Protein AF-A0ABD1ZMJ3-F1 (afdb_monomer)

Radius of gyration: 38.14 Å; Cα contacts (8 Å, |Δi|>4): 1731; chains: 1; bounding box: 87×89×126 Å

Foldseek 3Di:
DFQAKEFQQDDQPDQFDFAPQQPVRDTHHYDYDDCPPPVQFKDKAFAPDPDDPPDPPPDRDRVRLQRIWIWTPDLFDKDKDKTFNVVQLAPDFFFKKKKKFWFRDPDQDFQQFQWKWKAQLNPTDTPDGDPGPPDSTIDMDMGRGDGRPHRMIMIITGTDVVDVVRGTGITRMMIMGTDDPPAWAAEDVLQQVLVVVVLVQQPPLNVVQDPPDDGCPPPHHGPQWDWDPDTHIATAEGAPEQSQTEEEDDLSVLVRQNHAEYAPEPYAYEEEDHLSVLNRANYQYDAHYNYAYEEEHHQHDAPRGQQNHAYAHHEQYAYEEECQRVLRNCAQRHNHAEHHQANYAYEEEDYLSLLNDQNYAYDAHAQYAYEHDPPDLSVLSNQVRHLRHAYAHHHNYAYEEEDRQCLLVHQHYQEEEHANYAYAEYECVSLLVQCVVQPLVSQQSARYAYEHEHYAHDYYHDPCLVSVVVVDDPVCPVSVVVCLDPRGYAAAYAPYPLLPPVLPDPRVVSQRNPDPDSPDDSPDDDDDDDDDPCPPVCVVVVVVCCVVVVVVVVVVVLVVLFVVLVVVLVVLCVVLVFDADEDEPVQQCVQQVNVDPVQWLDADPQATWGWGQGPVRAIKIKGKGDQDPLNSVLLSQVRSVQRPDDDPAAWHFRGWYGGRSITITITHDAPQAFQLCCLDNPCVPPNDAQVLLLQALLSVLVVLCCQAPVDVQRKAQQAQARNQWGQHPVSHTHGHDSSVMDRDDDDDPDDDDPDQDDQDYDPLLAAPCCVPPVDDDSLSVLSSSLLRSLCSFQSDHCAQPVPPVNVCPRHSLSVLVVCVVVVNNNVSGDPNRVVRDDPVLSVLSNLLSNLSNDNPSVRRDRSVQSSCSNVVNDDPVSSVVSVVVVVVVVVVVPVVPPVPPPPDDDDDDDDDDDDDDDDDDDDDDDDDDDDDDDDDDDDD

pLDDT: mean 73.96, std 19.95, range [22.52, 98.56]

Nearest PDB structures (foldseek):
  6bfn-assembly1_A  TM=8.451E-01  e=3.050E-22  Homo sapiens
  5xd6-assembly1_A  TM=8.993E-01  e=3.266E-21  Arabidopsis thaliana
  5xd6-assembly2_B  TM=8.872E-01  e=4.014E-21  Arabidopsis thaliana
  6ruu-assembly1_A  TM=8.669E-01  e=7.320E-19  Homo sapiens
  6ruu-assembly1_B  TM=8.838E-01  e=7.839E-18  Homo sapiens

InterPro domains:
  IPR000719 Protein kinase domain [PS50011] (595-880)
  IPR000719 Protein kinase domain [SM00220] (595-870)
  IPR001245 Serine-threonine/tyrosine-protein kinase, catalytic domain [PF07714] (598-870)
  IPR001611 Leucine-rich repeat [PF00560] (259-279)
  IPR001611 Leucine-rich repeat [PF00560] (308-330)
  IPR008271 Serine/threonine-protein kinase, active site [PS00108] (715-727)
  IPR011009 Protein kinase-like domain superfamily [SSF56112] (579-871)
  IPR017441 Protein kinase, ATP binding site [PS00107] (601-623)
  IPR024788 Malectin-like domain [PF12819] (2-164)
  IPR032675 Leucine-rich repeat domain superfamily [G3DSA:3.80.10.10] (193-331)
  IPR032675 Leucine-rich repeat domain superfamily [G3DSA:3.80.10.10] (332-488)
  IPR050647 Plant LRR receptor-like serine/threonine-protein kinases [PTHR48056] (238-871)

Secondary structure (DSSP, 8-state):
-EEEEEETTS-TTSPPEE-TT-TT--EEEE----TTT-TTSEEEEE--S-S-----TT----HHHHTEEEEESSTTPPEEEE--SGGGT-SS----EEEEEEE--SS--S--EEEEEEEETTEEEE--S----SBTTEEEEEE-S----SSSPEEEEEE-TTSSS----EEEEEEEEE---TTTSSPPHHHHHHHHHHHHHTGGGHHHH--TTSBTTBSS--TTEEE-SSSS--EEEEE-TTS--EEE--GGGGG-TT--EEE--SSEEEEPPPGGGGG-SS-SEEE--SSEEEEEPP-PPTTTSSTT--EEE--SSEEES-SHHHHHHHTTT----EEE--SS--EEEPPGGGGG-TT--EEE--SSEEEPPTT--HHHHHHHH-TT--EEE--SS--EEEPPGGGGT-SS--EEE--SSEEEEEE-HHHHHHHHHHHHHHHHT---EEE--SS---EEE-TTHHHHHHT--TT-HHHHHHHTSTTS-EEE-TTSGGGTTGGG---HHHHHHT-SSTT------------SSHHHHHHHHHHHHHHHHHHHHHHHHHHHHHHHHHHHHHHHHHHTT--PPBPPHHHHHHHTTTT-GGGEEEEETTEEEEEEE-TTS-EEEEEEE---SHHHHHHHHHHHHHTT---TTBPPEEEEEEETTEEEEEEE--TT-BHHHHHH-TT-TT---HHHHHHHHHHHHHHHHIIIIISSSEEE-S--SGGGEEE-TT--EEE--GGG-EEEP---SSS-----PPP-S-TTS--HHHHHH----HHHHHHHHHHHHHHHHHTS-SB-TT-TT-GGGTBHHHHHHHHHHTT-GGGGS-HHHHTTS-HHHHHHHHHHHHHHT-SSTTTSPPHHHHHHHHTT-S-THHHHHHHHHHHHHHHHHHTTSTTSTTS-------------------------------------

Solvent-accessible surface area (backbone atoms only — not comparable to full-atom values): 51726 Å² total; per-residue (Å²): 87,83,55,44,40,36,23,26,50,43,56,54,88,47,74,66,42,72,48,94,69,26,91,77,69,51,73,29,33,30,31,47,82,62,67,86,81,53,80,73,51,59,44,83,45,72,67,80,88,77,78,80,82,78,78,64,96,83,66,92,69,30,64,71,34,56,39,17,15,39,31,32,72,47,34,83,44,63,52,69,52,67,47,49,55,56,81,54,32,60,91,54,74,49,41,25,40,36,44,36,43,31,42,56,72,90,70,85,65,82,50,50,39,46,40,49,32,39,35,39,87,78,53,72,48,71,65,55,88,69,54,72,65,83,42,85,55,39,48,75,50,78,43,84,81,47,69,67,90,45,55,53,38,33,40,40,40,34,30,18,65,85,45,86,79,58,45,50,40,40,44,4,34,38,41,33,31,38,57,72,81,76,78,64,67,43,39,42,64,69,55,45,51,39,51,50,58,49,52,68,60,38,53,95,56,35,79,82,71,60,76,87,82,70,46,63,47,40,59,53,50,43,98,46,44,40,55,45,94,52,80,49,25,43,56,27,34,40,49,58,57,63,72,68,48,43,43,65,61,64,52,54,63,28,69,41,64,60,30,28,34,42,32,54,21,49,27,50,34,28,52,46,59,38,56,38,53,33,67,30,48,47,26,28,33,44,30,53,20,40,29,52,32,25,49,48,72,42,76,27,47,61,87,67,11,43,45,48,22,31,38,43,30,50,22,40,28,51,31,30,48,62,53,48,44,56,33,46,10,35,34,68,80,26,52,36,27,37,41,32,51,20,42,28,48,33,30,51,49,62,49,65,46,54,29,39,40,44,52,27,29,35,41,30,51,21,37,27,52,34,31,65,50,86,95,55,65,41,68,36,42,28,52,73,47,14,74,48,28,28,36,43,32,49,23,35,28,53,39,58,47,62,52,63,54,42,72,59,70,48,91,41,45,41,40,36,32,49,22,43,26,45,31,32,31,42,58,38,52,66,40,34,56,46,29,72,75,40,54,77,59,27,59,72,67,43,48,38,38,36,35,41,26,46,22,51,29,59,46,72,46,62,84,46,56,64,58,71,54,64,79,57,61,97,84,52,68,67,68,57,51,54,58,58,34,96,80,41,27,47,54,26,31,24,73,14,61,64,46,75,65,59,90,80,54,88,56,61,68,62,46,59,36,37,24,83,48,89,79,62,83,79,82,81,84,82,86,82,87,86,90,81,76,57,77,76,60,44,55,67,52,42,53,53,49,48,52,50,49,51,51,47,49,51,50,47,50,51,53,53,53,33,53,52,56,52,46,55,50,52,52,53,31,57,72,71,72,53,82,70,48,76,51,56,63,70,56,54,32,60,27,16,60,71,69,34,75,91,29,49,76,49,73,57,100,70,31,41,29,27,45,24,48,43,97,88,68,50,61,30,28,39,38,40,35,60,80,54,83,66,47,55,56,37,51,48,50,31,50,64,67,42,57,85,58,82,54,92,20,39,61,42,63,66,26,35,30,80,56,74,73,44,43,33,43,30,27,61,55,46,75,58,45,32,43,38,48,50,50,68,28,98,72,49,86,72,63,70,44,30,70,52,48,52,49,29,54,52,29,46,32,52,33,50,22,41,31,57,72,69,39,86,63,25,41,35,51,53,48,59,43,46,76,31,28,30,18,32,87,82,57,46,28,19,47,43,74,51,62,66,42,42,74,50,75,86,73,78,93,65,98,72,78,88,73,90,56,84,85,74,65,54,92,85,35,65,32,69,55,37,74,74,70,51,56,84,55,63,53,39,45,38,22,8,47,16,47,39,46,50,23,64,47,37,41,46,60,52,68,31,85,83,40,76,90,43,61,72,50,21,42,40,67,60,29,47,52,53,27,45,77,72,74,44,48,70,75,60,43,31,68,70,32,65,73,65,40,58,68,69,60,54,50,44,46,52,53,50,22,56,47,24,57,44,82,57,59,87,74,26,62,55,43,62,54,49,43,33,42,68,72,70,69,54,70,74,70,69,69,52,58,60,58,52,53,66,54,52,61,58,56,64,67,59,64,70,66,70,76,69,76,81,79,79,88,88,85,87,85,91,89,83,90,86,90,82,79,91,80,85,86,82,82,88,80,79,87,76,89,79,85,91,82,90,81,90,80,86,86,133

Mean predicted aligned error: 21.71 Å

Structure (mmCIF, N/CA/C/O backbone):
data_AF-A0ABD1ZMJ3-F1
#
_entry.id   AF-A0ABD1ZMJ3-F1
#
loop_
_atom_site.group_PDB
_atom_site.id
_atom_site.type_symbol
_atom_site.label_atom_id
_atom_site.label_alt_id
_atom_site.label_comp_id
_atom_site.label_asym_id
_atom_site.label_entity_id
_atom_site.label_seq_id
_atom_site.pdbx_PDB_ins_code
_atom_site.Cartn_x
_atom_site.Cartn_y
_atom_site.Cartn_z
_atom_site.occupancy
_atom_site.B_iso_or_equiv
_atom_site.auth_seq_id
_atom_site.auth_comp_id
_atom_site.auth_asym_id
_atom_site.auth_atom_id
_atom_site.pdbx_PDB_model_num
ATOM 1 N N . MET A 1 1 ? -9.703 15.720 28.386 1.00 56.38 1 MET A N 1
ATOM 2 C CA . MET A 1 1 ? -9.772 15.857 26.908 1.00 56.38 1 MET A CA 1
ATOM 3 C C . MET A 1 1 ? -11.229 15.740 26.480 1.00 56.38 1 MET A C 1
ATOM 5 O O . MET A 1 1 ? -11.958 15.039 27.161 1.00 56.38 1 MET A O 1
ATOM 9 N N . THR A 1 2 ? -11.689 16.435 25.438 1.00 58.03 2 THR A N 1
ATOM 10 C CA . THR A 1 2 ? -13.106 16.384 25.016 1.00 58.03 2 THR A CA 1
ATOM 11 C C . THR A 1 2 ? -13.408 15.109 24.240 1.00 58.03 2 THR A C 1
ATOM 13 O O . THR A 1 2 ? -12.681 14.770 23.314 1.00 58.03 2 THR A O 1
ATOM 16 N N . VAL A 1 3 ? -14.484 14.436 24.627 1.00 64.88 3 VAL A N 1
ATOM 17 C CA . VAL A 1 3 ? -14.983 13.187 24.050 1.00 64.88 3 VAL A CA 1
ATOM 18 C C . VAL A 1 3 ? -16.134 13.476 23.083 1.00 64.88 3 VAL A C 1
ATOM 20 O O . VAL A 1 3 ? -16.160 12.910 21.998 1.00 64.88 3 VAL A O 1
ATOM 23 N N . SER A 1 4 ? -17.058 14.384 23.427 1.00 72.06 4 SER A N 1
ATOM 24 C CA . SER A 1 4 ? -18.153 14.791 22.529 1.00 72.06 4 SER A CA 1
ATOM 25 C C . SER A 1 4 ? -18.733 16.170 22.867 1.00 72.06 4 SER A C 1
ATOM 27 O O . SER A 1 4 ? -18.618 16.623 24.007 1.00 72.06 4 SER A O 1
ATOM 29 N N . ARG A 1 5 ? -19.353 16.833 21.875 1.00 82.06 5 ARG A N 1
ATOM 30 C CA . ARG A 1 5 ? -20.066 18.120 22.009 1.00 82.06 5 ARG A CA 1
ATOM 31 C C . ARG A 1 5 ? -21.335 18.140 21.178 1.00 82.06 5 ARG A C 1
ATOM 33 O O . ARG A 1 5 ? -21.269 17.971 19.962 1.00 82.06 5 ARG A O 1
ATOM 40 N N . LEU A 1 6 ? -22.470 18.394 21.814 1.00 83.19 6 LEU A N 1
ATOM 41 C CA . LEU A 1 6 ? -23.781 18.302 21.182 1.00 83.19 6 LEU A CA 1
ATOM 42 C C . LEU A 1 6 ? -24.530 19.635 21.279 1.00 83.19 6 LEU A C 1
ATOM 44 O O . LEU A 1 6 ? -24.615 20.219 22.360 1.00 83.19 6 LEU A O 1
ATOM 48 N N . ASN A 1 7 ? -25.085 20.096 20.156 1.00 84.56 7 ASN A N 1
ATOM 49 C CA . ASN A 1 7 ? -26.007 21.230 20.082 1.00 84.56 7 ASN A CA 1
ATOM 50 C C . ASN A 1 7 ? -27.447 20.731 19.919 1.00 84.56 7 ASN A C 1
ATOM 52 O O . ASN A 1 7 ? -27.819 20.295 18.830 1.00 84.56 7 ASN A O 1
ATOM 56 N N . PHE A 1 8 ? -28.265 20.891 20.958 1.00 79.81 8 PHE A N 1
ATOM 57 C CA . PHE A 1 8 ? -29.677 20.498 20.982 1.00 79.81 8 PHE A CA 1
ATOM 58 C C . PHE A 1 8 ? -30.630 21.549 20.392 1.00 79.81 8 PHE A C 1
ATOM 60 O O . PHE A 1 8 ? -31.833 21.516 20.628 1.00 79.81 8 PHE A O 1
ATOM 67 N N . GLY A 1 9 ? -30.111 22.498 19.621 1.00 70.69 9 GLY A N 1
ATOM 68 C CA . GLY A 1 9 ? -30.897 23.454 18.847 1.00 70.69 9 GLY A CA 1
ATOM 69 C C . GLY A 1 9 ? -30.995 23.164 17.349 1.00 70.69 9 GLY A C 1
ATOM 70 O O . GLY A 1 9 ? -31.774 23.819 16.658 1.00 70.69 9 GLY A O 1
ATOM 71 N N . GLY A 1 10 ? -30.190 22.224 16.841 1.00 65.38 10 GLY A N 1
ATOM 72 C CA . GLY A 1 10 ? -30.084 21.893 15.414 1.00 65.38 10 GLY A CA 1
ATOM 73 C C . GLY A 1 10 ? -30.863 20.638 15.013 1.00 65.38 10 GLY A C 1
ATOM 74 O O . GLY A 1 10 ? -31.426 19.933 15.854 1.00 65.38 10 GLY A O 1
ATOM 75 N N . ASN A 1 11 ? -30.887 20.336 13.714 1.00 67.12 11 ASN A N 1
ATOM 76 C CA . ASN A 1 11 ? -31.429 19.075 13.208 1.00 67.12 11 ASN A CA 1
ATOM 77 C C . ASN A 1 11 ? -30.332 17.999 13.244 1.00 67.12 11 ASN A C 1
ATOM 79 O O . ASN A 1 11 ? -29.268 18.211 12.680 1.00 67.12 11 ASN A O 1
ATOM 83 N N . ALA A 1 12 ? -30.590 16.832 13.845 1.00 62.47 12 ALA A N 1
ATOM 84 C CA . ALA A 1 12 ? -29.625 15.723 13.938 1.00 62.47 12 ALA A CA 1
ATOM 85 C C . ALA A 1 12 ? -29.095 15.218 12.574 1.00 62.47 12 ALA A C 1
ATOM 87 O O . ALA A 1 12 ? -28.083 14.525 12.519 1.00 62.47 12 ALA A O 1
ATOM 88 N N . SER A 1 13 ? -29.771 15.566 11.473 1.00 62.19 13 SER A N 1
ATOM 89 C CA . SER A 1 13 ? -29.352 15.261 10.096 1.00 62.19 13 SER A CA 1
ATOM 90 C C . SER A 1 13 ? -28.399 16.302 9.492 1.00 62.19 13 SER A C 1
ATOM 92 O O . SER A 1 13 ? -27.891 16.106 8.387 1.00 62.19 13 SER A O 1
ATOM 94 N N . GLU A 1 14 ? -28.204 17.441 10.158 1.00 62.50 14 GLU A N 1
ATOM 95 C CA . GLU A 1 14 ? -27.306 18.495 9.699 1.00 62.50 14 GLU A CA 1
ATOM 96 C C . GLU A 1 14 ? -25.849 18.124 9.982 1.00 62.50 14 GLU A C 1
ATOM 98 O O . GLU A 1 14 ? -25.543 17.460 10.978 1.00 62.50 14 GLU A O 1
ATOM 103 N N . PRO A 1 15 ? -24.919 18.543 9.108 1.00 69.25 15 PRO A N 1
ATOM 104 C CA . PRO A 1 15 ? -23.509 18.355 9.381 1.00 69.25 15 PRO A CA 1
ATOM 105 C C . PRO A 1 15 ? -23.114 19.115 10.658 1.00 69.25 15 PRO A C 1
ATOM 107 O O . PRO A 1 15 ? -23.746 20.115 11.004 1.00 69.25 15 PRO A O 1
ATOM 110 N N . PRO A 1 16 ? -22.042 18.690 11.342 1.00 73.69 16 PRO A N 1
ATOM 111 C CA . PRO A 1 16 ? -21.492 19.428 12.470 1.00 73.69 16 PRO A CA 1
ATOM 112 C C . PRO A 1 16 ? -21.232 20.900 12.125 1.00 73.69 16 PRO A C 1
ATOM 114 O O . PRO A 1 16 ? -20.699 21.208 11.057 1.00 73.69 16 PRO A O 1
ATOM 117 N N . LEU A 1 17 ? -21.597 21.810 13.028 1.00 68.06 17 LEU A N 1
ATOM 118 C CA . LEU A 1 17 ? -21.525 23.256 12.818 1.00 68.06 17 LEU A CA 1
ATOM 119 C C . LEU A 1 17 ? -20.465 23.892 13.722 1.00 68.06 17 LEU A C 1
ATOM 121 O O . LEU A 1 17 ? -20.272 23.489 14.870 1.00 68.06 17 LEU A O 1
ATOM 125 N N . ARG A 1 18 ? -19.798 24.924 13.198 1.00 68.81 18 ARG A N 1
ATOM 126 C CA . ARG A 1 18 ? -18.955 25.843 13.973 1.00 68.81 18 ARG A CA 1
ATOM 127 C C . ARG A 1 18 ? -19.747 27.116 14.229 1.00 68.81 18 ARG A C 1
ATOM 129 O O . ARG A 1 18 ? -20.273 27.709 13.287 1.00 68.81 18 ARG A O 1
ATOM 136 N N . TYR A 1 19 ? -19.816 27.542 15.483 1.00 66.56 19 TYR A N 1
ATOM 137 C CA . TYR A 1 19 ? -20.434 28.814 15.839 1.00 66.56 19 TYR A CA 1
ATOM 138 C C . TYR A 1 19 ? -19.359 29.896 15.892 1.00 66.56 19 TYR A C 1
ATOM 140 O O . TYR A 1 19 ? -18.399 29.733 16.642 1.00 66.56 19 TYR A O 1
ATOM 148 N N . PRO A 1 20 ? -19.504 31.016 15.160 1.00 65.12 20 PRO A N 1
ATOM 149 C CA . PRO A 1 20 ? -18.533 32.111 15.209 1.00 65.12 20 PRO A CA 1
ATOM 150 C C . PRO A 1 20 ? -18.336 32.708 16.610 1.00 65.12 20 PRO A C 1
ATOM 152 O O . PRO A 1 20 ? -17.323 33.351 16.866 1.00 65.12 20 PRO A O 1
ATOM 155 N N . SER A 1 21 ? -19.314 32.522 17.501 1.00 59.28 21 SER A N 1
ATOM 156 C CA . SER A 1 21 ? -19.268 32.955 18.897 1.00 59.28 21 SER A CA 1
ATOM 157 C C . SER A 1 21 ? -18.550 31.963 19.829 1.00 59.28 21 SER A C 1
ATOM 159 O O . SER A 1 21 ? -18.300 32.301 20.985 1.00 59.28 21 SER A O 1
ATOM 161 N N . ASP A 1 22 ? -18.184 30.764 19.353 1.00 64.00 22 ASP A N 1
ATOM 162 C CA . ASP A 1 22 ? -17.398 29.802 20.128 1.00 64.00 22 ASP A CA 1
ATOM 163 C C . ASP A 1 22 ? -15.937 30.255 20.223 1.00 64.00 22 ASP A C 1
ATOM 165 O O . ASP A 1 22 ? -15.173 30.162 19.261 1.00 64.00 22 ASP A O 1
ATOM 169 N N . MET A 1 23 ? -15.517 30.700 21.406 1.00 54.97 23 MET A N 1
ATOM 170 C CA . MET A 1 23 ? -14.163 31.216 21.624 1.00 54.97 23 MET A CA 1
ATOM 171 C C . MET A 1 23 ? -13.034 30.193 21.422 1.00 54.97 23 MET A C 1
ATOM 173 O O . MET A 1 23 ? -11.880 30.595 21.275 1.00 54.97 23 MET A O 1
ATOM 177 N N . HIS A 1 24 ? -13.341 28.893 21.411 1.00 61.75 24 HIS A N 1
ATOM 178 C CA . HIS A 1 24 ? -12.362 27.828 21.165 1.00 61.75 24 HIS A CA 1
ATOM 179 C C . HIS A 1 24 ? -12.520 27.199 19.770 1.00 61.75 24 HIS A C 1
ATOM 181 O O . HIS A 1 24 ? -11.884 26.180 19.505 1.00 61.75 24 HIS A O 1
ATOM 187 N N . ASP A 1 25 ? -13.374 27.776 18.910 1.00 60.72 25 ASP A N 1
ATOM 188 C CA . ASP A 1 25 ? -13.677 27.327 17.542 1.00 60.72 25 ASP A CA 1
ATOM 189 C C . ASP A 1 25 ? -13.852 25.802 17.464 1.00 60.72 25 ASP A C 1
ATOM 191 O O . ASP A 1 25 ? -13.093 25.067 16.823 1.00 60.72 25 ASP A O 1
ATOM 195 N N . ARG A 1 26 ? -14.817 25.293 18.230 1.00 70.56 26 ARG A N 1
ATOM 196 C CA . ARG A 1 26 ? -15.051 23.856 18.378 1.00 70.56 26 ARG A CA 1
ATOM 197 C C . ARG A 1 26 ? -16.175 23.414 17.451 1.00 70.56 26 ARG A C 1
ATOM 199 O O . ARG A 1 26 ? -17.092 24.170 17.139 1.00 70.56 26 ARG A O 1
ATOM 206 N N . LEU A 1 27 ? -16.105 22.156 17.025 1.00 66.31 27 LEU A N 1
ATOM 207 C CA . LEU A 1 27 ? -17.157 21.522 16.239 1.00 66.31 27 LEU A CA 1
ATOM 208 C C . LEU A 1 27 ? -18.294 21.082 17.173 1.00 66.31 27 LEU A C 1
ATOM 210 O O . LEU A 1 27 ? -18.057 20.315 18.111 1.00 66.31 27 LEU A O 1
ATOM 214 N N . TRP A 1 28 ? -19.510 21.554 16.910 1.00 76.44 28 TRP A N 1
ATOM 215 C CA . TRP A 1 28 ? -20.720 21.155 17.623 1.00 76.44 28 TRP A CA 1
ATOM 216 C C . TRP A 1 28 ? -21.544 20.249 16.732 1.00 76.44 28 TRP A C 1
ATOM 218 O O . TRP A 1 28 ? -21.937 20.635 15.631 1.00 76.44 28 TRP A O 1
ATOM 228 N N . TYR A 1 29 ? -21.817 19.046 17.210 1.00 81.06 29 TYR A N 1
ATOM 229 C CA . TYR A 1 29 ? -22.634 18.095 16.480 1.00 81.06 29 TYR A CA 1
ATOM 230 C C . TYR A 1 29 ? -24.102 18.416 16.763 1.00 81.06 29 TYR A C 1
ATOM 232 O O . TYR A 1 29 ? -24.489 18.438 17.935 1.00 81.06 29 TYR A O 1
ATOM 240 N N . PRO A 1 30 ? -24.924 18.707 15.741 1.00 76.31 30 PRO A N 1
ATOM 241 C CA . PRO A 1 30 ? -26.357 18.807 15.913 1.00 76.31 30 PRO A CA 1
ATOM 242 C C . PRO A 1 30 ? -26.861 17.538 16.584 1.00 76.31 30 PRO A C 1
ATOM 244 O O . PRO A 1 30 ? -26.662 16.428 16.097 1.00 76.31 30 PRO A O 1
ATOM 247 N N . ALA A 1 31 ? -27.484 17.718 17.732 1.00 74.44 31 ALA A N 1
ATOM 248 C CA . ALA A 1 31 ? -28.208 16.677 18.408 1.00 74.44 31 ALA A CA 1
ATOM 249 C C . ALA A 1 31 ? -29.667 17.094 18.429 1.00 74.44 31 ALA A C 1
ATOM 251 O O . ALA A 1 31 ? -30.023 18.244 18.655 1.00 74.44 31 ALA A O 1
ATOM 252 N N . GLY A 1 32 ? -30.533 16.145 18.163 1.00 66.38 32 GLY A N 1
ATOM 253 C CA . GLY A 1 32 ? -31.959 16.356 18.218 1.00 66.38 32 GLY A CA 1
ATOM 254 C C . GLY A 1 32 ? -32.618 15.028 18.530 1.00 66.38 32 GLY A C 1
ATOM 255 O O . GLY A 1 32 ? -32.008 13.979 18.312 1.00 66.38 32 GLY A O 1
ATOM 256 N N . PRO A 1 33 ? -33.845 15.054 19.056 1.00 60.75 33 PRO A N 1
ATOM 257 C CA . PRO A 1 33 ? -34.659 13.859 19.110 1.00 60.75 33 PRO A CA 1
ATOM 258 C C . PRO A 1 33 ? -34.79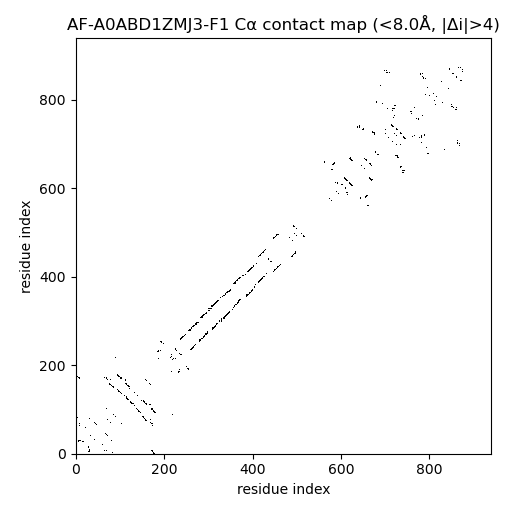0 13.311 17.687 1.00 60.75 33 PRO A C 1
ATOM 260 O O . PRO A 1 33 ? -35.100 14.052 16.755 1.00 60.75 33 PRO A O 1
ATOM 263 N N . ASP A 1 34 ? -34.486 12.027 17.534 1.00 52.84 34 ASP A N 1
ATOM 264 C CA . ASP A 1 34 ? -34.484 11.331 16.254 1.00 52.84 34 ASP A CA 1
ATOM 265 C C . ASP A 1 34 ? -35.896 11.401 15.640 1.00 52.84 34 ASP A C 1
ATOM 267 O O . ASP A 1 34 ? -36.823 10.731 16.109 1.00 52.84 34 ASP A O 1
ATOM 271 N N . ASP A 1 35 ? -36.077 12.250 14.617 1.00 46.28 35 ASP A N 1
ATOM 272 C CA . ASP A 1 35 ? -37.369 12.566 13.967 1.00 46.28 35 ASP A CA 1
ATOM 273 C C . ASP A 1 35 ? -38.053 11.302 13.393 1.00 46.28 35 ASP A C 1
ATOM 275 O O . ASP A 1 35 ? -39.240 11.278 13.067 1.00 46.28 35 ASP A O 1
ATOM 279 N N . THR A 1 36 ? -37.296 10.204 13.314 1.00 42.28 36 THR A N 1
ATOM 280 C CA . THR A 1 36 ? -37.707 8.913 12.771 1.00 42.28 36 THR A CA 1
ATOM 281 C C . THR A 1 36 ? -38.419 8.000 13.771 1.00 42.28 36 THR A C 1
ATOM 283 O O . THR A 1 36 ? -39.196 7.143 13.347 1.00 42.28 36 THR A O 1
ATOM 286 N N . THR A 1 37 ? -38.208 8.167 15.083 1.00 47.78 37 THR A N 1
ATOM 287 C CA . THR A 1 37 ? -38.725 7.206 16.078 1.00 47.78 37 THR A CA 1
ATOM 288 C C . THR A 1 37 ? -40.027 7.656 16.733 1.00 47.78 37 THR A C 1
ATOM 290 O O . THR A 1 37 ? -40.873 6.805 17.008 1.00 47.78 37 THR A O 1
ATOM 293 N N . GLN A 1 38 ? -40.258 8.967 16.908 1.00 53.06 38 GLN A N 1
ATOM 294 C CA . GLN A 1 38 ? -41.560 9.528 17.303 1.00 53.06 38 GLN A CA 1
ATOM 295 C C . GLN A 1 38 ? -41.729 11.001 16.840 1.00 53.06 38 GLN A C 1
ATOM 297 O O . GLN A 1 38 ? -41.435 11.922 17.608 1.00 53.06 38 GLN A O 1
ATOM 302 N N . PRO A 1 39 ? -42.284 11.272 15.642 1.00 50.66 39 PRO A N 1
ATOM 303 C CA . PRO A 1 39 ? -42.306 12.613 15.022 1.00 50.66 39 PRO A CA 1
ATOM 304 C C . PRO A 1 39 ? -43.159 13.682 15.750 1.00 50.66 39 PRO A C 1
ATOM 306 O O . PRO A 1 39 ? -43.338 14.791 15.257 1.00 50.66 39 PRO A O 1
ATOM 309 N N . ASN A 1 40 ? -43.713 13.382 16.933 1.00 60.78 40 ASN A N 1
ATOM 310 C CA . ASN A 1 40 ? -44.622 14.258 17.685 1.00 60.78 40 ASN A CA 1
ATOM 311 C C . ASN A 1 40 ? -44.260 14.435 19.171 1.00 60.78 40 ASN A C 1
ATOM 313 O O . ASN A 1 40 ? -45.048 15.011 19.921 1.00 60.78 40 ASN A O 1
ATOM 317 N N . THR A 1 41 ? -43.104 13.958 19.628 1.00 69.50 41 THR A N 1
ATOM 318 C CA . THR A 1 41 ? -42.808 13.885 21.074 1.00 69.50 41 THR A CA 1
ATOM 319 C C . THR A 1 41 ? -42.054 15.107 21.588 1.00 69.50 41 THR A C 1
ATOM 321 O O . THR A 1 41 ? -42.216 15.499 22.745 1.00 69.50 41 THR A O 1
ATOM 324 N N . PHE A 1 42 ? -41.330 15.789 20.703 1.00 74.12 42 PHE A N 1
ATOM 325 C CA . PHE A 1 42 ? -40.603 17.018 20.998 1.00 74.12 42 PHE A CA 1
ATOM 326 C C . PHE A 1 42 ? -41.017 18.152 20.053 1.00 74.12 42 PHE A C 1
ATOM 328 O O . PHE A 1 42 ? -41.664 17.944 19.019 1.00 74.12 42 PHE A O 1
ATOM 335 N N . LYS A 1 43 ? -40.703 19.386 20.437 1.00 74.19 43 LYS A N 1
ATOM 336 C CA . LYS A 1 43 ? -40.830 20.577 19.594 1.00 74.19 43 LYS A CA 1
ATOM 337 C C . LYS A 1 43 ? -39.597 21.467 19.787 1.00 74.19 43 LYS A C 1
ATOM 339 O O . LYS A 1 43 ? -39.106 21.560 20.914 1.00 74.19 43 LYS A O 1
ATOM 344 N N . PRO A 1 44 ? -39.104 22.121 18.726 1.00 74.81 44 PRO A N 1
ATOM 345 C CA . PRO A 1 44 ? -38.018 23.073 18.864 1.00 74.81 44 PRO A CA 1
ATOM 346 C C . PRO A 1 44 ? -38.530 24.321 19.586 1.00 74.81 44 PRO A C 1
ATOM 348 O O . PRO A 1 44 ? -39.653 24.782 19.352 1.00 74.81 44 PRO A O 1
ATOM 351 N N . VAL A 1 45 ? -37.699 24.875 20.459 1.00 73.38 45 VAL A N 1
ATOM 352 C CA . VAL A 1 45 ? -37.955 26.126 21.164 1.00 73.38 45 VAL A CA 1
ATOM 353 C C . VAL A 1 45 ? -36.824 27.088 20.861 1.00 73.38 45 VAL A C 1
ATOM 355 O O . VAL A 1 45 ? -35.648 26.775 21.028 1.00 73.38 45 VAL A O 1
ATOM 358 N N . VAL A 1 46 ? -37.211 28.279 20.415 1.00 72.69 46 VAL A N 1
ATOM 359 C CA . VAL A 1 46 ? -36.296 29.380 20.129 1.00 72.69 46 VAL A CA 1
ATOM 360 C C . VAL A 1 46 ? -36.662 30.524 21.054 1.00 72.69 46 VAL A C 1
ATOM 362 O O . VAL A 1 46 ? -37.800 31.000 21.046 1.00 72.69 46 VAL A O 1
ATOM 365 N N . ARG A 1 47 ? -35.708 30.985 21.861 1.00 67.44 47 ARG A N 1
ATOM 366 C CA . ARG A 1 47 ? -35.936 32.121 22.752 1.00 67.44 47 ARG A CA 1
ATOM 367 C C . ARG A 1 47 ? -35.789 33.423 21.968 1.00 67.44 47 ARG A C 1
ATOM 369 O O . ARG A 1 47 ? -34.688 33.859 21.640 1.00 67.44 47 ARG A O 1
ATOM 376 N N . THR A 1 48 ? -36.910 34.071 21.654 1.00 56.84 48 THR A N 1
ATOM 377 C CA . THR A 1 48 ? -36.913 35.356 20.942 1.00 56.84 48 THR A CA 1
ATOM 378 C C . THR A 1 48 ? -36.557 36.506 21.888 1.00 56.84 48 THR A C 1
ATOM 380 O O . THR A 1 48 ? -37.423 37.042 22.568 1.00 56.84 48 THR A O 1
ATOM 383 N N . LYS A 1 49 ? -35.264 36.845 21.928 1.00 51.69 49 LYS A N 1
ATOM 384 C CA . LYS A 1 49 ? -34.626 38.167 22.135 1.00 51.69 49 LYS A CA 1
ATOM 385 C C . LYS A 1 49 ? -35.119 39.190 23.176 1.00 51.69 49 LYS A C 1
ATOM 387 O O . LYS A 1 49 ? -34.554 40.278 23.182 1.00 51.69 49 LYS A O 1
ATOM 392 N N . ASP A 1 50 ? -36.030 38.883 24.093 1.00 41.66 50 ASP A N 1
ATOM 393 C CA . ASP A 1 50 ? -36.294 39.772 25.231 1.00 41.66 50 ASP A CA 1
ATOM 394 C C . ASP A 1 50 ? -35.722 39.211 26.543 1.00 41.66 50 ASP A C 1
ATOM 396 O O . ASP A 1 50 ? -36.246 38.262 27.127 1.00 41.66 50 ASP A O 1
ATOM 400 N N . ARG A 1 51 ? -34.677 39.916 27.009 1.00 42.00 51 ARG A N 1
ATOM 401 C CA . ARG A 1 51 ? -34.042 39.938 28.344 1.00 42.00 51 ARG A CA 1
ATOM 402 C C . ARG A 1 51 ? -32.895 38.955 28.619 1.00 42.00 51 ARG A C 1
ATOM 404 O O . ARG A 1 51 ? -33.096 37.749 28.702 1.00 42.00 51 ARG A O 1
ATOM 411 N N . ASP A 1 52 ? -31.725 39.580 28.808 1.00 46.56 52 ASP A N 1
ATOM 412 C CA . ASP A 1 52 ? -30.496 39.159 29.500 1.00 46.56 52 ASP A CA 1
ATOM 413 C C . ASP A 1 52 ? -30.364 37.664 29.808 1.00 46.56 52 ASP A C 1
ATOM 415 O O . ASP A 1 52 ? -30.919 37.143 30.780 1.00 46.56 52 ASP A O 1
ATOM 419 N N . VAL A 1 53 ? -29.529 36.993 29.013 1.00 45.69 53 VAL A N 1
ATOM 420 C CA . VAL A 1 53 ? -28.894 35.739 29.417 1.00 45.69 53 VAL A CA 1
ATOM 421 C C . VAL A 1 53 ? -27.837 36.153 30.435 1.00 45.69 53 VAL A C 1
ATOM 423 O O . VAL A 1 53 ? -26.744 36.559 30.057 1.00 45.69 53 VAL A O 1
ATOM 426 N N . GLY A 1 54 ? -28.216 36.205 31.715 1.00 44.53 54 GLY A N 1
ATOM 427 C CA . GLY A 1 54 ? -27.322 36.582 32.808 1.00 44.53 54 GLY A CA 1
ATOM 428 C C . GLY A 1 54 ? -26.065 35.719 32.768 1.00 44.53 54 GLY A C 1
ATOM 429 O O . GLY A 1 54 ? -26.079 34.575 33.222 1.00 44.53 54 GLY A O 1
ATOM 430 N N . GLY A 1 55 ? -25.010 36.269 32.168 1.00 39.25 55 GLY A N 1
ATOM 431 C CA . GLY A 1 55 ? -23.732 35.615 31.974 1.00 39.25 55 GLY A CA 1
ATOM 432 C C . GLY A 1 55 ? -23.095 35.377 33.327 1.00 39.25 55 GLY A C 1
ATOM 433 O O . GLY A 1 55 ? -22.650 36.311 33.987 1.00 39.25 55 GLY A O 1
ATOM 434 N N . ASN A 1 56 ? -23.068 34.119 33.746 1.00 40.28 56 ASN A N 1
ATOM 435 C CA . ASN A 1 56 ? -22.098 33.689 34.731 1.00 40.28 56 ASN A CA 1
ATOM 436 C C . ASN A 1 56 ? -20.852 33.289 33.932 1.00 40.28 56 ASN A C 1
ATOM 438 O O . ASN A 1 56 ? -20.925 32.360 33.129 1.00 40.28 56 ASN A O 1
ATOM 442 N N . GLU A 1 57 ? -19.751 34.012 34.130 1.00 43.50 57 GLU A N 1
ATOM 443 C CA . GLU A 1 57 ? -18.495 34.019 33.349 1.00 43.50 57 GLU A CA 1
ATOM 444 C C . GLU A 1 57 ? -17.7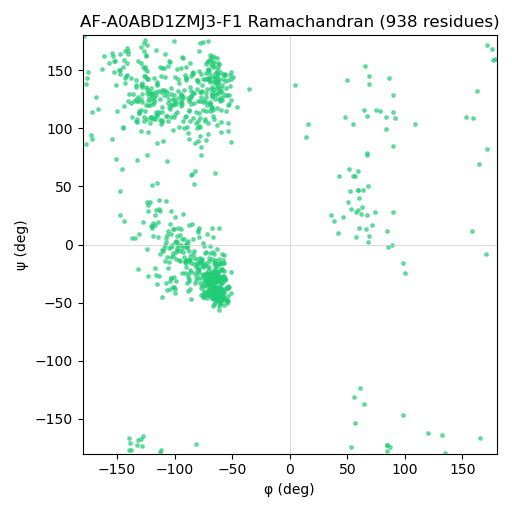20 32.678 33.310 1.00 43.50 57 GLU A C 1
ATOM 446 O O . GLU A 1 57 ? -16.557 32.647 32.925 1.00 43.50 57 GLU A O 1
ATOM 451 N N . ASN A 1 58 ? -18.336 31.559 33.704 1.00 45.84 58 ASN A N 1
ATOM 452 C CA . ASN A 1 58 ? -17.666 30.269 33.896 1.00 45.84 58 ASN A CA 1
ATOM 453 C C . ASN A 1 58 ? -17.993 29.197 32.842 1.00 45.84 58 ASN A C 1
ATOM 455 O O . ASN A 1 58 ? -17.476 28.087 32.958 1.00 45.84 58 ASN A O 1
ATOM 459 N N . TRP A 1 59 ? -18.848 29.468 31.847 1.00 52.66 59 TRP A N 1
ATOM 460 C CA . TRP A 1 59 ? -19.261 28.448 30.870 1.00 52.66 59 TRP A CA 1
ATOM 461 C C . TRP A 1 59 ? -19.277 28.991 29.434 1.00 52.66 59 TRP A C 1
ATOM 463 O O . TRP A 1 59 ? -20.161 29.761 29.076 1.00 52.66 59 TRP A O 1
ATOM 473 N N . ASP A 1 60 ? -18.327 28.536 28.611 1.00 65.94 60 ASP A N 1
ATOM 474 C CA . ASP A 1 60 ? -18.102 28.986 27.227 1.00 65.94 60 ASP A CA 1
ATOM 475 C C . ASP A 1 60 ? -19.002 28.247 26.208 1.00 65.94 60 ASP A C 1
ATOM 477 O O . ASP A 1 60 ? -18.490 27.541 25.337 1.00 65.94 60 ASP A O 1
ATOM 481 N N . TYR A 1 61 ? -20.333 28.326 26.303 1.00 70.88 61 TYR A N 1
ATOM 482 C CA . TYR A 1 61 ? -21.220 27.797 25.248 1.00 70.88 61 TYR A CA 1
ATOM 483 C C . TYR A 1 61 ? -21.515 28.892 24.203 1.00 70.88 61 TYR A C 1
ATOM 485 O O . TYR A 1 61 ? -21.667 30.056 24.575 1.00 70.88 61 TYR A O 1
ATOM 493 N N . PRO A 1 62 ? -21.616 28.567 22.899 1.00 75.06 62 PRO A N 1
ATOM 494 C CA . PRO A 1 62 ? -21.972 29.555 21.882 1.00 75.06 62 PRO A CA 1
ATOM 495 C C . PRO A 1 62 ? -23.386 30.100 22.108 1.00 75.06 62 PRO A C 1
ATOM 497 O O . PRO A 1 62 ? -24.313 29.329 22.363 1.00 75.06 62 PRO A O 1
ATOM 500 N N . ALA A 1 63 ? -23.582 31.411 21.952 1.00 72.00 63 ALA A N 1
ATOM 501 C CA . ALA A 1 63 ? -24.870 32.061 22.221 1.00 72.00 63 ALA A CA 1
ATOM 502 C C . ALA A 1 63 ? -26.021 31.480 21.376 1.00 72.00 63 ALA A C 1
ATOM 504 O O . ALA A 1 63 ? -27.164 31.414 21.819 1.00 72.00 63 ALA A O 1
ATOM 505 N N . GLU A 1 64 ? -25.734 31.032 20.155 1.00 76.88 64 GLU A N 1
ATOM 506 C CA . GLU A 1 64 ? -26.702 30.399 19.262 1.00 76.88 64 GLU A CA 1
ATOM 507 C C . GLU A 1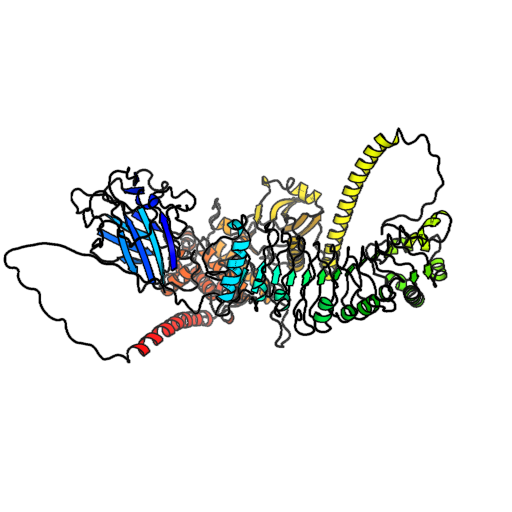 64 ? -27.187 29.043 19.795 1.00 76.88 64 GLU A C 1
ATOM 509 O O . GLU A 1 64 ? -28.383 28.751 19.722 1.00 76.88 64 GLU A O 1
ATOM 514 N N . VAL A 1 65 ? -26.278 28.253 20.380 1.00 79.88 65 VAL A N 1
ATOM 515 C CA . VAL A 1 65 ? -26.608 26.999 21.076 1.00 79.88 65 VAL A CA 1
ATOM 516 C C . VAL A 1 65 ? -27.459 27.326 22.295 1.00 79.88 65 VAL A C 1
ATOM 518 O O . VAL A 1 65 ? -28.506 26.730 22.496 1.00 79.88 65 VAL A O 1
ATOM 521 N N . GLU A 1 66 ? -27.085 28.345 23.070 1.00 75.00 66 GLU A N 1
ATOM 522 C CA . GLU A 1 66 ? -27.818 28.723 24.281 1.00 75.00 66 GLU A CA 1
ATOM 523 C C . GLU A 1 66 ? -29.239 29.243 24.035 1.00 75.00 66 GLU A C 1
ATOM 525 O O . GLU A 1 66 ? -30.048 29.205 24.958 1.00 75.00 66 GLU A O 1
ATOM 530 N N . LEU A 1 67 ? -29.560 29.732 22.833 1.00 73.75 67 LEU A N 1
ATOM 531 C CA . LEU A 1 67 ? -30.869 30.308 22.491 1.00 73.75 67 LEU A CA 1
ATOM 532 C C . LEU A 1 67 ? -31.862 29.300 21.899 1.00 73.75 67 LEU A C 1
ATOM 534 O O . LEU A 1 67 ? -33.031 29.646 21.679 1.00 73.75 67 LEU A O 1
ATOM 538 N N . THR A 1 68 ? -31.407 28.079 21.633 1.00 76.69 68 THR A N 1
ATOM 539 C CA . THR A 1 68 ? -32.173 27.040 20.949 1.00 76.69 68 THR A CA 1
ATOM 540 C C . THR A 1 68 ? -32.144 25.741 21.754 1.00 76.69 68 THR A C 1
ATOM 542 O O . THR A 1 68 ? -31.138 25.378 22.352 1.00 76.69 68 THR A O 1
ATOM 545 N N . ALA A 1 69 ? -33.286 25.065 21.856 1.00 78.94 69 ALA A N 1
ATOM 546 C CA . ALA A 1 69 ? -33.412 23.813 22.600 1.00 78.94 69 ALA A CA 1
ATOM 547 C C . ALA A 1 69 ? -34.564 22.968 22.053 1.00 78.94 69 ALA A C 1
ATOM 549 O O . ALA A 1 69 ? -35.469 23.484 21.390 1.00 78.94 69 ALA A O 1
ATOM 550 N N . TRP A 1 70 ? -34.595 21.691 22.422 1.00 76.25 70 TRP A N 1
ATOM 551 C CA . TRP A 1 70 ? -35.768 20.834 22.249 1.00 76.25 70 TRP A CA 1
ATOM 552 C C . TRP A 1 70 ? -36.579 20.761 23.548 1.00 76.25 70 TRP A C 1
ATOM 554 O O . TRP A 1 70 ? -36.026 20.518 24.617 1.00 76.25 70 TRP A O 1
ATOM 564 N N . GLU A 1 71 ? -37.898 20.951 23.457 1.00 75.50 71 GLU A N 1
ATOM 565 C CA . GLU A 1 71 ? -38.843 20.803 24.572 1.00 75.50 71 GLU A CA 1
ATOM 566 C C . GLU A 1 71 ? -39.747 19.587 24.340 1.00 75.50 71 GLU A C 1
ATOM 568 O O . GLU A 1 71 ? -40.349 19.436 23.271 1.00 75.50 71 GLU A O 1
ATOM 573 N N . GLY A 1 72 ? -39.886 18.728 25.353 1.00 73.62 72 GLY A N 1
ATOM 574 C CA . GLY A 1 72 ? -40.863 17.636 25.327 1.00 73.62 72 GLY A CA 1
ATOM 575 C C . GLY A 1 72 ? -42.297 18.172 25.256 1.00 73.62 72 GLY A C 1
ATOM 576 O O . GLY A 1 72 ? -42.670 19.081 25.996 1.00 73.62 72 GLY A O 1
ATOM 577 N N . ARG A 1 73 ? -43.153 17.618 24.390 1.00 70.75 73 ARG A N 1
ATOM 578 C CA . ARG A 1 73 ? -44.562 18.055 24.295 1.00 70.75 73 ARG A CA 1
ATOM 579 C C . ARG A 1 73 ? -45.404 17.652 25.508 1.00 70.75 73 ARG A C 1
ATOM 581 O O . ARG A 1 73 ? -46.434 18.273 25.747 1.00 70.75 73 ARG A O 1
ATOM 588 N N . ASN A 1 74 ? -44.942 16.660 26.271 1.00 69.44 74 ASN A N 1
ATOM 589 C CA . ASN A 1 74 ? -45.529 16.203 27.527 1.00 69.44 74 ASN A CA 1
ATOM 590 C C . ASN A 1 74 ? -44.461 16.208 28.629 1.00 69.44 74 ASN A C 1
ATOM 592 O O . ASN A 1 74 ? -43.317 15.833 28.384 1.00 69.44 74 ASN A O 1
ATOM 596 N N . ALA A 1 75 ? -44.855 16.518 29.864 1.00 66.81 75 ALA A N 1
ATOM 597 C CA . ALA A 1 75 ? -43.928 16.631 30.994 1.00 66.81 75 ALA A CA 1
ATOM 598 C C . ALA A 1 75 ? -43.298 15.302 31.471 1.00 66.81 75 ALA A C 1
ATOM 600 O O . ALA A 1 75 ? -42.506 15.307 32.402 1.00 66.81 75 ALA A O 1
ATOM 601 N N . LYS A 1 76 ? -43.651 14.162 30.856 1.00 70.06 76 LYS A N 1
ATOM 602 C CA . LYS A 1 76 ? -43.148 12.816 31.202 1.00 70.06 76 LYS A CA 1
ATOM 603 C C . LYS A 1 76 ? -42.089 12.278 30.232 1.00 70.06 76 LYS A C 1
ATOM 605 O O . LYS A 1 76 ? -41.807 11.086 30.242 1.00 70.06 76 LYS A O 1
ATOM 610 N N . VAL A 1 77 ? -41.597 13.107 29.316 1.00 74.00 77 VAL A N 1
ATOM 611 C CA . VAL A 1 77 ? -40.721 12.654 28.230 1.00 74.00 77 VAL A CA 1
ATOM 612 C C . VAL A 1 77 ? -39.257 12.808 28.636 1.00 74.00 77 VAL A C 1
ATOM 614 O O . VAL A 1 77 ? -38.808 13.923 28.896 1.00 74.00 77 VAL A O 1
ATOM 617 N N . ASN A 1 78 ? -38.520 11.696 28.640 1.00 76.94 78 ASN A N 1
ATOM 618 C CA . ASN A 1 78 ? -37.079 11.675 28.898 1.00 76.94 78 ASN A CA 1
ATOM 619 C C . ASN A 1 78 ? -36.308 12.222 27.699 1.00 76.94 78 ASN A C 1
ATOM 621 O O . ASN A 1 78 ? -36.657 11.925 26.556 1.00 76.94 78 ASN A O 1
ATOM 625 N N . ILE A 1 79 ? -35.234 12.969 27.955 1.00 76.25 79 ILE A N 1
ATOM 626 C CA . ILE A 1 79 ? -34.277 13.339 26.909 1.00 76.25 79 ILE A CA 1
ATOM 627 C C . ILE A 1 79 ? -33.147 12.319 26.923 1.00 76.25 79 ILE A C 1
ATOM 629 O O . ILE A 1 79 ? -32.490 12.141 27.947 1.00 76.25 79 ILE A O 1
ATOM 633 N N . THR A 1 80 ? -32.924 11.671 25.782 1.00 76.69 80 THR A N 1
ATOM 634 C CA . THR A 1 80 ? -31.865 10.678 25.605 1.00 76.69 80 THR A CA 1
ATOM 635 C C . THR A 1 80 ? -30.915 11.104 24.502 1.00 76.69 80 THR A C 1
ATOM 637 O O . THR A 1 80 ? -31.363 11.511 23.429 1.00 76.69 80 THR A O 1
ATOM 640 N N . PHE A 1 81 ? -29.615 10.984 24.733 1.00 75.81 81 PHE A N 1
ATOM 641 C CA . PHE A 1 81 ? -28.612 11.235 23.705 1.00 75.81 81 PHE A CA 1
ATOM 642 C C . PHE A 1 81 ? -27.390 10.351 23.911 1.00 75.81 81 PHE A C 1
ATOM 644 O O . PHE A 1 81 ? -27.042 10.000 25.032 1.00 75.81 81 PHE A O 1
ATOM 651 N N . THR A 1 82 ? -26.724 10.008 22.817 1.00 73.69 82 THR A N 1
ATOM 652 C CA . THR A 1 82 ? -25.543 9.146 22.835 1.00 73.69 82 THR A CA 1
ATOM 653 C C . THR A 1 82 ? -24.310 9.932 22.440 1.00 73.69 82 THR A C 1
ATOM 655 O O . THR A 1 82 ? -24.383 10.874 21.648 1.00 73.69 82 THR A O 1
ATOM 658 N N . PHE A 1 83 ? -23.153 9.505 22.919 1.00 68.31 83 PHE A N 1
ATOM 659 C CA . PHE A 1 83 ? -21.876 9.998 22.425 1.00 68.31 83 PHE A CA 1
ATOM 660 C C . PHE A 1 83 ? -20.935 8.828 22.183 1.00 68.31 83 PHE A C 1
ATOM 662 O O . PHE A 1 83 ? -20.930 7.864 22.936 1.00 68.31 83 PHE A O 1
ATOM 669 N N . ASN A 1 84 ? -20.145 8.902 21.116 1.00 64.88 84 ASN A N 1
ATOM 670 C CA . ASN A 1 84 ? -19.284 7.797 20.726 1.00 64.88 84 ASN A CA 1
ATOM 671 C C . ASN A 1 84 ? -17.934 7.877 21.458 1.00 64.88 84 ASN A C 1
ATOM 673 O O . ASN A 1 84 ? -17.085 8.704 21.122 1.00 64.88 84 ASN A O 1
ATOM 677 N N . VAL A 1 85 ? -17.729 6.993 22.435 1.00 58.50 85 VAL A N 1
ATOM 678 C CA . VAL A 1 85 ? -16.465 6.865 23.177 1.00 58.50 85 VAL A CA 1
ATOM 679 C C . VAL A 1 85 ? -15.382 6.254 22.284 1.00 58.50 85 VAL A C 1
ATOM 681 O O . VAL A 1 85 ? -14.248 6.729 22.271 1.00 58.50 85 VAL A O 1
ATOM 684 N N . SER A 1 86 ? -15.726 5.261 21.462 1.00 52.44 86 SER A N 1
ATOM 685 C CA . SER A 1 86 ? -14.777 4.553 20.586 1.00 52.44 86 SER A CA 1
ATOM 686 C C . SER A 1 86 ? -14.203 5.413 19.444 1.00 52.44 86 SER A C 1
ATOM 688 O O . SER A 1 86 ? -13.053 5.228 19.040 1.00 52.44 86 SER A O 1
ATOM 690 N N . ALA A 1 87 ? -14.941 6.426 18.980 1.00 45.25 87 ALA A N 1
ATOM 691 C CA . ALA A 1 87 ? -14.459 7.416 18.012 1.00 45.25 87 ALA A CA 1
ATOM 692 C C . ALA A 1 87 ? -13.346 8.311 18.584 1.00 45.25 87 ALA A C 1
ATOM 694 O O . ALA A 1 87 ? -12.511 8.804 17.829 1.00 45.25 87 ALA A O 1
ATOM 695 N N . SER A 1 88 ? -13.265 8.453 19.913 1.00 48.34 88 SER A N 1
ATOM 696 C CA . SER A 1 88 ? -12.184 9.174 20.600 1.00 48.34 88 SER A CA 1
ATOM 697 C C . SER A 1 88 ? -10.884 8.355 20.742 1.00 48.34 88 SER A C 1
ATOM 699 O O . SER A 1 88 ? -9.993 8.747 21.489 1.00 48.34 88 SER A O 1
ATOM 701 N N . ARG A 1 89 ? -10.785 7.221 20.017 1.00 46.81 89 ARG A N 1
ATOM 702 C CA . ARG A 1 89 ? -9.691 6.231 19.852 1.00 46.81 89 ARG A CA 1
ATOM 703 C C . ARG A 1 89 ? -8.854 5.865 21.098 1.00 46.81 89 ARG A C 1
ATOM 705 O O . ARG A 1 89 ? -7.724 5.404 20.948 1.00 46.81 89 ARG A O 1
ATOM 712 N N . ALA A 1 90 ? -9.333 6.088 22.320 1.00 39.22 90 ALA A N 1
ATOM 713 C CA . ALA A 1 90 ? -8.562 5.827 23.534 1.00 39.22 90 ALA A CA 1
ATOM 714 C C . ALA A 1 90 ? -8.071 4.366 23.590 1.00 39.22 90 ALA A C 1
ATOM 716 O O . ALA A 1 90 ? -8.858 3.433 23.698 1.00 39.22 90 ALA A O 1
ATOM 717 N N . LEU A 1 91 ? -6.748 4.168 23.530 1.00 38.00 91 LEU A N 1
ATOM 718 C CA . LEU A 1 91 ? -6.080 2.854 23.572 1.00 38.00 91 LEU A CA 1
ATOM 719 C C . LEU A 1 91 ? -6.126 2.179 24.963 1.00 38.00 91 LEU A C 1
ATOM 721 O O . LEU A 1 91 ? -5.449 1.177 25.190 1.00 38.00 91 LEU A O 1
ATOM 725 N N . ARG A 1 92 ? -6.901 2.727 25.905 1.00 40.66 92 ARG A N 1
ATOM 726 C CA . ARG A 1 92 ? -7.252 2.136 27.203 1.00 40.66 92 ARG A CA 1
ATOM 727 C C . ARG A 1 92 ? -8.687 2.549 27.562 1.00 40.66 92 ARG A C 1
ATOM 729 O O . ARG A 1 92 ? -9.090 3.639 27.150 1.00 40.66 92 ARG A O 1
ATOM 736 N N . PRO A 1 93 ? -9.423 1.755 28.360 1.00 45.34 93 PRO A N 1
ATOM 737 C CA . PRO A 1 93 ? -10.654 2.237 28.977 1.00 45.34 93 PRO A CA 1
ATOM 738 C C . PRO A 1 93 ? -10.370 3.529 29.754 1.00 45.34 93 PRO A C 1
ATOM 740 O O . PRO A 1 93 ? -9.409 3.593 30.524 1.00 45.34 93 PRO A O 1
ATOM 743 N N . ILE A 1 94 ? -11.163 4.573 29.499 1.00 52.66 94 ILE A N 1
ATOM 744 C CA . ILE A 1 94 ? -11.052 5.869 30.178 1.00 52.66 94 ILE A CA 1
ATOM 745 C C . ILE A 1 94 ? -11.784 5.720 31.522 1.00 52.66 94 ILE A C 1
ATOM 747 O O . ILE A 1 94 ? -12.994 5.517 31.505 1.00 52.66 94 ILE A O 1
ATOM 751 N N . PRO A 1 95 ? -11.097 5.787 32.675 1.00 51.06 95 PRO A N 1
ATOM 752 C CA . PRO A 1 95 ? -11.715 5.493 33.972 1.00 51.06 95 PRO A CA 1
ATOM 753 C C . PRO A 1 95 ? -12.573 6.645 34.523 1.00 51.06 95 PRO A C 1
ATOM 755 O O . PRO A 1 95 ? -13.367 6.430 35.441 1.00 51.06 95 PRO A O 1
ATOM 758 N N . THR A 1 96 ? -12.413 7.859 33.974 1.00 57.00 96 THR A N 1
ATOM 759 C CA . THR A 1 96 ? -13.072 9.073 34.473 1.00 57.00 96 THR A CA 1
ATOM 760 C C . THR A 1 96 ? -13.625 9.920 33.331 1.00 57.00 96 THR A C 1
ATOM 762 O O . THR A 1 96 ? -12.883 10.286 32.413 1.00 57.00 96 THR A O 1
ATOM 765 N N . PHE A 1 97 ? -14.897 10.320 33.427 1.00 63.44 97 PHE A N 1
ATOM 766 C CA . PHE A 1 97 ? -15.517 11.297 32.526 1.00 63.44 97 PHE A CA 1
ATOM 767 C C . PHE A 1 97 ? -16.227 12.422 33.282 1.00 63.44 97 PHE A C 1
ATOM 769 O O . PHE A 1 97 ? -16.669 12.272 34.422 1.00 63.44 97 PHE A O 1
ATOM 776 N N . TYR A 1 98 ? -16.362 13.550 32.594 1.00 68.19 98 TYR A N 1
ATOM 777 C CA . TYR A 1 98 ? -17.053 14.755 33.025 1.00 68.19 98 TYR A CA 1
ATOM 778 C C . TYR A 1 98 ? -18.186 15.030 32.037 1.00 68.19 98 TYR A C 1
ATOM 780 O O . TYR A 1 98 ? -17.935 15.122 30.834 1.00 68.19 98 TYR A O 1
ATOM 788 N N . LEU A 1 99 ? -19.412 15.186 32.534 1.00 73.75 99 LEU A N 1
ATOM 789 C CA . LEU A 1 99 ? -20.563 15.622 31.743 1.00 73.75 99 LEU A CA 1
ATOM 790 C C . LEU A 1 99 ? -20.946 17.041 32.153 1.00 73.75 99 LEU A C 1
ATOM 792 O O . LEU A 1 99 ? -21.198 17.292 33.328 1.00 73.75 99 LEU A O 1
ATOM 796 N N . SER A 1 100 ? -21.074 17.943 31.187 1.00 76.38 100 SER A N 1
ATOM 797 C CA . SER A 1 100 ? -21.631 19.281 31.378 1.00 76.38 100 SER A CA 1
ATOM 798 C C . SER A 1 100 ? -22.885 19.438 30.520 1.00 76.38 100 SER A C 1
ATOM 800 O O . SER A 1 100 ? -22.819 19.231 29.310 1.00 76.38 100 SER A O 1
ATOM 802 N N . LEU A 1 101 ? -24.021 19.792 31.134 1.00 77.94 101 LEU A N 1
ATOM 803 C CA . LEU A 1 101 ? -25.278 20.078 30.430 1.00 77.94 101 LEU A CA 1
ATOM 804 C C . LEU A 1 101 ? -25.696 21.535 30.596 1.00 77.94 101 LEU A C 1
ATOM 806 O O . LEU A 1 101 ? -25.641 22.110 31.693 1.00 77.94 101 LEU A O 1
ATOM 810 N N . LYS A 1 102 ? -26.194 22.099 29.496 1.00 77.31 102 LYS A N 1
ATOM 811 C CA . LYS A 1 102 ? -26.726 23.454 29.408 1.00 77.31 102 LYS A CA 1
ATOM 812 C C . LYS A 1 102 ? -28.218 23.432 29.089 1.00 77.31 102 LYS A C 1
ATOM 814 O O . LYS A 1 102 ? -28.673 22.649 28.256 1.00 77.31 102 LYS A O 1
ATOM 819 N N . PHE A 1 103 ? -28.972 24.295 29.767 1.00 74.62 103 PHE A N 1
ATOM 820 C CA . PHE A 1 103 ? -30.434 24.331 29.699 1.00 74.62 103 PHE A CA 1
ATOM 821 C C . PHE A 1 103 ? -30.932 25.723 29.284 1.00 74.62 103 PHE A C 1
ATOM 823 O O . PHE A 1 103 ? -30.376 26.739 29.704 1.00 74.62 103 PHE A O 1
ATOM 830 N N . LEU A 1 104 ? -32.009 25.769 28.492 1.00 69.50 104 LEU A N 1
ATOM 831 C CA . LEU A 1 104 ? -32.663 27.008 28.053 1.00 69.50 104 LEU A CA 1
ATOM 832 C C . LEU A 1 104 ? -33.733 27.426 29.082 1.00 69.50 104 LEU A C 1
ATOM 834 O O . LEU A 1 104 ? -34.851 26.914 29.043 1.00 69.50 104 LEU A O 1
ATOM 838 N N . ASP A 1 105 ? -33.415 28.327 30.022 1.00 64.00 105 ASP A N 1
ATOM 839 C CA . ASP A 1 105 ? -34.348 28.688 31.109 1.00 64.00 105 ASP A CA 1
ATOM 840 C C . ASP A 1 105 ? -35.218 29.920 30.801 1.00 64.00 105 ASP A C 1
ATOM 842 O O . ASP A 1 105 ? -34.712 30.996 30.479 1.00 64.00 105 ASP A O 1
ATOM 846 N N . VAL A 1 106 ? -36.538 29.779 30.956 1.00 53.66 106 VAL A N 1
ATOM 847 C CA . VAL A 1 106 ? -37.517 30.881 30.872 1.00 53.66 106 VAL A CA 1
ATOM 848 C C . VAL A 1 106 ? -38.181 31.160 32.230 1.00 53.66 106 VAL A C 1
ATOM 850 O O . VAL A 1 106 ? -38.857 32.171 32.341 1.00 53.66 106 VAL A O 1
ATOM 853 N N . ASN A 1 107 ? -37.980 30.342 33.275 1.00 52.41 107 ASN A N 1
ATOM 854 C CA . ASN A 1 107 ? -38.393 30.636 34.655 1.00 52.41 107 ASN A CA 1
ATOM 855 C C . ASN A 1 107 ? -37.716 29.651 35.628 1.00 52.41 107 ASN A C 1
ATOM 857 O O . ASN A 1 107 ? -38.017 28.451 35.611 1.00 52.41 107 ASN A O 1
ATOM 861 N N . SER A 1 108 ? -36.876 30.204 36.504 1.00 52.00 108 SER A N 1
ATOM 862 C CA . SER A 1 108 ? -35.947 29.561 37.442 1.00 52.00 108 SER A CA 1
ATOM 863 C C . SER A 1 108 ? -36.607 28.731 38.555 1.00 52.00 108 SER A C 1
ATOM 865 O O . SER A 1 108 ? -36.469 29.036 39.742 1.00 52.00 108 SER A O 1
ATOM 867 N N . GLN A 1 109 ? -37.356 27.688 38.207 1.00 51.81 109 GLN A N 1
ATOM 868 C CA . GLN A 1 109 ? -37.860 26.724 39.186 1.00 51.81 109 GLN A CA 1
ATOM 869 C C . GLN A 1 109 ? -36.865 25.571 39.337 1.00 51.81 109 GLN A C 1
ATOM 871 O O . GLN A 1 109 ? -36.681 24.767 38.423 1.00 51.81 109 GLN A O 1
ATOM 876 N N . ALA A 1 110 ? -36.201 25.525 40.494 1.00 52.59 110 ALA A N 1
ATOM 877 C CA . ALA A 1 110 ? -35.305 24.441 40.877 1.00 52.59 110 ALA A CA 1
ATOM 878 C C . ALA A 1 110 ? -36.047 23.089 40.881 1.00 52.59 110 ALA A C 1
ATOM 880 O O . ALA A 1 110 ? -37.210 23.025 41.277 1.00 52.59 110 ALA A O 1
ATOM 881 N N . GLY A 1 111 ? -35.372 22.016 40.453 1.00 55.03 111 GLY A N 1
ATOM 882 C CA . GLY A 1 111 ? -35.909 20.653 40.524 1.00 55.03 111 GLY A CA 1
ATOM 883 C C . GLY A 1 111 ? -36.707 20.180 39.306 1.00 55.03 111 GLY A C 1
ATOM 884 O O . GLY A 1 111 ? -37.566 19.327 39.473 1.00 55.03 111 GLY A O 1
ATOM 885 N N . ARG A 1 112 ? -36.442 20.681 38.088 1.00 60.78 112 ARG A N 1
ATOM 886 C CA . ARG A 1 112 ? -37.101 20.201 36.848 1.00 60.78 112 ARG A CA 1
ATOM 887 C C . ARG A 1 112 ? -36.754 18.771 36.431 1.00 60.78 112 ARG A C 1
ATOM 889 O O . ARG A 1 112 ? -37.419 18.245 35.546 1.00 60.78 112 ARG A O 1
ATOM 896 N N . TYR A 1 113 ? -35.739 18.157 37.026 1.00 66.06 113 TYR A N 1
ATOM 897 C CA . TYR A 1 113 ? -35.288 16.812 36.678 1.00 66.06 113 TYR A CA 1
ATOM 898 C C . TYR A 1 113 ? -35.205 15.954 37.928 1.00 66.06 113 TYR A C 1
ATOM 900 O O . TYR A 1 113 ? -34.783 16.433 38.977 1.00 66.06 113 TYR A O 1
ATOM 908 N N . GLU A 1 114 ? -35.668 14.718 37.805 1.00 65.56 114 GLU A N 1
ATOM 909 C CA . GLU A 1 114 ? -35.714 13.740 38.891 1.00 65.56 114 GLU A CA 1
ATOM 910 C C . GLU A 1 114 ? -34.403 12.958 38.963 1.00 65.56 114 GLU A C 1
ATOM 912 O O . GLU A 1 114 ? -33.867 12.750 40.046 1.00 65.56 114 GLU A O 1
ATOM 917 N N . SER A 1 115 ? -33.838 12.598 37.807 1.00 69.50 115 SER A N 1
ATOM 918 C CA . SER A 1 115 ? -32.570 11.879 37.723 1.00 69.50 115 SER A CA 1
ATOM 919 C C . SER A 1 115 ? -31.838 12.157 36.411 1.00 69.50 115 SER A C 1
ATOM 921 O O . SER A 1 115 ? -32.449 12.385 35.361 1.00 69.50 115 SER A O 1
ATOM 923 N N . VAL A 1 116 ? -30.507 12.131 36.483 1.00 70.06 116 VAL A N 1
ATOM 924 C CA . VAL A 1 116 ? -29.612 12.039 35.325 1.00 70.06 116 VAL A CA 1
ATOM 925 C C . VAL A 1 116 ? -28.776 10.794 35.532 1.00 70.06 116 VAL A C 1
ATOM 927 O O . VAL A 1 116 ? -28.143 10.637 36.576 1.00 70.06 116 VAL A O 1
ATOM 930 N N . TYR A 1 117 ? -28.794 9.896 34.563 1.00 70.62 117 TYR A N 1
ATOM 931 C CA . TYR A 1 117 ? -28.010 8.678 34.635 1.00 70.62 117 TYR A CA 1
ATOM 932 C C . TYR A 1 117 ? -27.491 8.298 33.263 1.00 70.62 117 TYR A C 1
ATOM 934 O O . TYR A 1 117 ? -27.972 8.766 32.226 1.00 70.62 117 TYR A O 1
ATOM 942 N N . LEU A 1 118 ? -26.443 7.493 33.294 1.00 69.62 118 LEU A N 1
ATOM 943 C CA . LEU A 1 118 ? -25.821 6.948 32.110 1.00 69.62 118 LEU A CA 1
ATOM 944 C C . LEU A 1 118 ? -26.155 5.464 32.040 1.00 69.62 118 LEU A C 1
ATOM 946 O O . LEU A 1 118 ? -26.038 4.751 33.038 1.00 69.62 118 LEU A O 1
ATOM 950 N N . ASP A 1 119 ? -26.590 5.046 30.862 1.00 67.25 119 ASP A N 1
ATOM 951 C CA . ASP A 1 119 ? -26.837 3.664 30.493 1.00 67.25 119 ASP A CA 1
ATOM 952 C C . ASP A 1 119 ? -25.799 3.273 29.435 1.00 67.25 119 ASP A C 1
ATOM 954 O O . ASP A 1 119 ? -25.824 3.755 28.298 1.00 67.25 119 ASP A O 1
ATOM 958 N N . ASP A 1 120 ? -24.831 2.458 29.847 1.00 62.41 120 ASP A N 1
ATOM 959 C CA . ASP A 1 120 ? -23.854 1.838 28.956 1.00 62.41 120 ASP A CA 1
ATOM 960 C C . ASP A 1 120 ? -24.111 0.336 28.926 1.00 62.41 120 ASP A C 1
ATOM 962 O O . ASP A 1 120 ? -23.825 -0.375 29.891 1.00 62.41 120 ASP A O 1
ATOM 966 N N . GLU A 1 121 ? -24.723 -0.124 27.834 1.00 60.12 121 GLU A N 1
ATOM 967 C CA . GLU A 1 121 ? -25.047 -1.536 27.600 1.00 60.12 121 GLU A CA 1
ATOM 968 C C . GLU A 1 121 ? -25.789 -2.214 28.775 1.00 60.12 121 GLU A C 1
ATOM 970 O O . GLU A 1 121 ? -25.598 -3.397 29.055 1.00 60.12 121 GLU A O 1
ATOM 975 N N . GLY A 1 122 ? -26.675 -1.479 29.460 1.00 53.59 122 GLY A N 1
ATOM 976 C CA . GLY A 1 122 ? -27.502 -1.994 30.554 1.00 53.59 122 GLY A CA 1
ATOM 977 C C . GLY A 1 122 ? -26.866 -1.903 31.942 1.00 53.59 122 GLY A C 1
ATOM 978 O O . GLY A 1 122 ? -27.506 -2.276 32.929 1.00 53.59 122 GLY A O 1
ATOM 979 N N . SER A 1 123 ? -25.641 -1.382 32.060 1.00 56.53 123 SER A N 1
ATOM 980 C CA . SER A 1 123 ? -25.115 -0.915 33.343 1.00 56.53 123 SER A CA 1
ATOM 981 C C . SER A 1 123 ? -25.695 0.468 33.639 1.00 56.53 123 SER A C 1
ATOM 983 O O . SER A 1 123 ? -25.119 1.486 33.263 1.00 56.53 123 SER A O 1
ATOM 985 N N . GLU A 1 124 ? -26.854 0.514 34.302 1.00 55.28 124 GLU A N 1
ATOM 986 C CA . GLU A 1 124 ? -27.449 1.773 34.757 1.00 55.28 124 GLU A CA 1
ATOM 987 C C . GLU A 1 124 ? -26.661 2.334 35.940 1.00 55.28 124 GLU A C 1
ATOM 989 O O . GLU A 1 124 ? -26.635 1.779 37.043 1.00 55.28 124 GLU A O 1
ATOM 994 N N . VAL A 1 125 ? -26.034 3.482 35.721 1.00 55.31 125 VAL A N 1
ATOM 995 C CA . VAL A 1 125 ? -25.278 4.179 36.756 1.00 55.31 125 VAL A CA 1
ATOM 996 C C . VAL A 1 125 ? -26.047 5.428 37.109 1.00 55.31 125 VAL A C 1
ATOM 998 O O . VAL A 1 125 ? -25.867 6.497 36.523 1.00 55.31 125 VAL A O 1
ATOM 1001 N N . ALA A 1 126 ? -26.942 5.268 38.077 1.00 52.53 126 ALA A N 1
ATOM 1002 C CA . ALA A 1 126 ? -27.711 6.371 38.614 1.00 52.53 126 ALA A CA 1
ATOM 1003 C C . ALA A 1 126 ? -26.790 7.340 39.362 1.00 52.53 126 ALA A C 1
ATOM 1005 O O . ALA A 1 126 ? -26.223 7.002 40.404 1.00 52.53 126 ALA A O 1
ATOM 1006 N N . TRP A 1 127 ? -26.669 8.575 38.876 1.00 54.22 127 TRP A N 1
ATOM 1007 C CA . TRP A 1 127 ? -26.009 9.643 39.624 1.00 54.22 127 TRP A CA 1
ATOM 1008 C C . TRP A 1 127 ? -26.979 10.268 40.635 1.00 54.22 127 TRP A C 1
ATOM 1010 O O . TRP A 1 127 ? -27.285 11.450 40.554 1.00 54.22 127 TRP A O 1
ATOM 1020 N N . GLY A 1 128 ? -27.425 9.448 41.597 1.00 47.16 128 GLY A N 1
ATOM 1021 C CA . GLY A 1 128 ? -28.059 9.847 42.861 1.00 47.16 128 GLY A CA 1
ATOM 1022 C C . GLY A 1 128 ? -29.429 10.547 42.803 1.00 47.16 128 GLY A C 1
ATOM 1023 O O . GLY A 1 128 ? -29.781 11.230 41.850 1.00 47.16 128 GLY A O 1
ATOM 1024 N N . GLU A 1 129 ? -30.188 10.387 43.890 1.00 42.47 129 GLU A N 1
ATOM 1025 C CA . GLU A 1 129 ? -31.613 10.739 44.050 1.00 42.47 129 GLU A CA 1
ATOM 1026 C C . GLU A 1 129 ? -31.940 12.227 44.332 1.00 42.47 129 GLU A C 1
ATOM 1028 O O . GLU A 1 129 ? -33.090 12.538 44.618 1.00 42.47 129 GLU A O 1
ATOM 1033 N N . GLU A 1 130 ? -31.014 13.186 44.220 1.00 47.00 130 GLU A N 1
ATOM 1034 C CA . GLU A 1 130 ? -31.373 14.617 44.330 1.00 47.00 130 GLU A CA 1
ATOM 1035 C C . GLU A 1 130 ? -30.538 15.510 43.398 1.00 47.00 130 GLU A C 1
ATOM 1037 O O . GLU A 1 130 ? -29.401 15.890 43.693 1.00 47.00 130 GLU A O 1
ATOM 1042 N N . VAL A 1 131 ? -31.135 15.900 42.266 1.00 47.47 131 VAL A N 1
ATOM 1043 C CA . VAL A 1 131 ? -30.580 16.882 41.321 1.00 47.47 131 VAL A CA 1
ATOM 1044 C C . VAL A 1 131 ? -30.770 18.299 41.879 1.00 47.47 131 VAL A C 1
ATOM 1046 O O . VAL A 1 131 ? -31.717 19.011 41.539 1.00 47.47 131 VAL A O 1
ATOM 1049 N N . HIS A 1 132 ? -29.853 18.748 42.736 1.00 48.62 132 HIS A N 1
ATOM 1050 C CA . HIS A 1 132 ? -29.775 20.164 43.108 1.00 48.62 132 HIS A CA 1
ATOM 1051 C C . HIS A 1 132 ? -29.086 20.932 41.977 1.00 48.62 132 HIS A C 1
ATOM 1053 O O . HIS A 1 132 ? -27.865 20.879 41.838 1.00 48.62 132 HIS A O 1
ATOM 1059 N N . LEU A 1 133 ? -29.870 21.629 41.144 1.00 50.06 133 LEU A N 1
ATOM 1060 C CA . LEU A 1 133 ? -29.347 22.553 40.130 1.00 50.06 133 LEU A CA 1
ATOM 1061 C C . LEU A 1 133 ? -28.419 23.561 40.824 1.00 50.06 133 LEU A C 1
ATOM 1063 O O . LEU A 1 133 ? -28.891 24.472 41.502 1.00 50.06 133 LEU A O 1
ATOM 1067 N N . GLN A 1 134 ? -27.102 23.394 40.667 1.00 47.34 134 GLN A N 1
ATOM 1068 C CA . GLN A 1 134 ? -26.126 24.271 41.324 1.00 47.34 134 GLN A CA 1
ATOM 1069 C C . GLN A 1 134 ? -26.243 25.721 40.831 1.00 47.34 134 GLN A C 1
ATOM 1071 O O . GLN A 1 134 ? -25.903 26.643 41.568 1.00 47.34 134 GLN A O 1
ATOM 1076 N N . TYR A 1 135 ? -26.764 25.929 39.614 1.00 50.78 135 TYR A N 1
ATOM 1077 C CA . TYR A 1 135 ? -27.004 27.244 39.026 1.00 50.78 135 TYR A CA 1
ATOM 1078 C C . TYR A 1 135 ? -28.238 27.221 38.111 1.00 50.78 135 TYR A C 1
ATOM 1080 O O . TYR A 1 135 ? -28.492 26.204 37.463 1.00 50.78 135 TYR A O 1
ATOM 1088 N N . PRO A 1 136 ? -28.973 28.340 37.970 1.00 49.78 136 PRO A N 1
ATOM 1089 C CA . PRO A 1 136 ? -30.204 28.399 37.174 1.00 49.78 136 PRO A CA 1
ATOM 1090 C C . PRO A 1 136 ? -30.026 28.135 35.662 1.00 49.78 136 PRO A C 1
ATOM 1092 O O . PRO A 1 136 ? -31.012 28.090 34.942 1.00 49.78 136 PRO A O 1
ATOM 1095 N N . LEU A 1 137 ? -28.796 27.950 35.157 1.00 56.84 137 LEU A N 1
ATOM 1096 C CA . LEU A 1 137 ? -28.506 27.864 33.716 1.00 56.84 137 LEU A CA 1
ATOM 1097 C C . LEU A 1 137 ? -27.569 26.709 33.308 1.00 56.84 137 LEU A C 1
ATOM 1099 O O . LEU A 1 137 ? -27.155 26.643 32.153 1.00 56.84 137 LEU A O 1
ATOM 1103 N N . GLY A 1 138 ? -27.172 25.809 34.214 1.00 64.12 138 GLY A N 1
ATOM 1104 C CA . GLY A 1 138 ? -26.285 24.693 33.856 1.00 64.12 138 GLY A CA 1
ATOM 1105 C C . GLY A 1 138 ? -25.902 23.801 35.031 1.00 64.12 138 GLY A C 1
ATOM 1106 O O . GLY A 1 138 ? -26.008 24.201 36.191 1.00 64.12 138 GLY A O 1
ATOM 1107 N N . SER A 1 139 ? -25.475 22.574 34.740 1.00 66.25 139 SER A N 1
ATOM 1108 C CA . SER A 1 139 ? -25.029 21.605 35.749 1.00 66.25 139 SER A CA 1
ATOM 1109 C C . SER A 1 139 ? -23.924 20.707 35.194 1.00 66.25 139 SER A C 1
ATOM 1111 O O . SER A 1 139 ? -23.880 20.443 33.994 1.00 66.25 139 SER A O 1
ATOM 1113 N N . THR A 1 140 ? -22.997 20.297 36.064 1.00 64.38 140 THR A N 1
ATOM 1114 C CA . THR A 1 140 ? -21.854 19.439 35.715 1.00 64.38 140 THR A CA 1
ATOM 1115 C C . THR A 1 140 ? -21.794 18.259 36.671 1.00 64.38 140 THR A C 1
ATOM 1117 O O . THR A 1 140 ? -22.007 18.426 37.872 1.00 64.38 140 THR A O 1
ATOM 1120 N N . TRP A 1 141 ? -21.492 17.086 36.129 1.00 68.75 141 TRP A N 1
ATOM 1121 C CA . TRP A 1 141 ? -21.383 15.831 36.858 1.00 68.75 141 TRP A CA 1
ATOM 1122 C C . TRP A 1 141 ? -20.053 15.151 36.563 1.00 68.75 141 TRP A C 1
ATOM 1124 O O . TRP A 1 141 ? -19.461 15.317 35.492 1.00 68.75 141 TRP A O 1
ATOM 1134 N N . TRP A 1 142 ? -19.611 14.360 37.535 1.00 60.94 142 TRP A N 1
ATOM 1135 C CA . TRP A 1 142 ? -18.341 13.656 37.509 1.00 60.94 142 TRP A CA 1
ATOM 1136 C C . TRP A 1 142 ? -18.562 12.169 37.716 1.00 60.94 142 TRP A C 1
ATOM 1138 O O . TRP A 1 142 ? -19.281 11.769 38.632 1.00 60.94 142 TRP A O 1
ATOM 1148 N N . ASN A 1 143 ? -17.879 11.362 36.916 1.00 60.94 143 ASN A N 1
ATOM 1149 C CA . ASN A 1 143 ? -17.797 9.929 37.114 1.00 60.94 143 ASN A CA 1
ATOM 1150 C C . ASN A 1 143 ? -16.331 9.547 37.296 1.00 60.94 143 ASN A C 1
ATOM 1152 O O . ASN A 1 143 ? -15.571 9.669 36.345 1.00 60.94 143 ASN A O 1
ATOM 1156 N N . TYR A 1 144 ? -15.942 9.151 38.511 1.00 48.34 144 TYR A N 1
ATOM 1157 C CA . TYR A 1 144 ? -14.537 8.979 38.907 1.00 48.34 144 TYR A CA 1
ATOM 1158 C C . TYR A 1 144 ? -14.016 7.536 38.861 1.00 48.34 144 TYR A C 1
ATOM 1160 O O . TYR A 1 144 ? -12.838 7.336 39.128 1.00 48.34 144 TYR A O 1
ATOM 1168 N N . ASN A 1 145 ? -14.859 6.531 38.601 1.00 47.47 145 ASN A N 1
ATOM 1169 C CA . ASN A 1 145 ? -14.494 5.127 38.847 1.00 47.47 145 ASN A CA 1
ATOM 1170 C C . ASN A 1 145 ? -15.120 4.130 37.855 1.00 47.47 145 ASN A C 1
ATOM 1172 O O . ASN A 1 145 ? -15.319 2.970 38.220 1.00 47.47 145 ASN A O 1
ATOM 1176 N N . GLN A 1 146 ? -15.463 4.543 36.632 1.00 52.84 146 GLN A N 1
ATOM 1177 C CA . GLN A 1 146 ? -16.138 3.654 35.684 1.00 52.84 146 GLN A CA 1
ATOM 1178 C C . GLN A 1 146 ? -15.427 3.508 34.358 1.00 52.84 146 GLN A C 1
ATOM 1180 O O . GLN A 1 146 ? -15.059 4.469 33.690 1.00 52.84 146 GLN A O 1
ATOM 1185 N N . ILE A 1 147 ? -15.281 2.240 34.006 1.00 50.06 147 ILE A N 1
ATOM 1186 C CA . ILE A 1 147 ? -14.829 1.758 32.720 1.00 50.06 147 ILE A CA 1
ATOM 1187 C C . ILE A 1 147 ? -16.094 1.536 31.890 1.00 50.06 147 ILE A C 1
ATOM 1189 O O . ILE A 1 147 ? -17.025 0.895 32.366 1.00 50.06 147 ILE A O 1
ATOM 1193 N N . PHE A 1 148 ? -16.130 2.129 30.700 1.00 55.16 148 PHE A N 1
ATOM 1194 C CA . PHE A 1 148 ? -17.222 1.981 29.740 1.00 55.16 148 PHE A CA 1
ATOM 1195 C C . PHE A 1 148 ? -16.919 0.753 28.894 1.00 55.16 148 PHE A C 1
ATOM 1197 O O . PHE A 1 148 ? -15.835 0.672 28.305 1.00 55.16 148 PHE A O 1
ATOM 1204 N N . ASP A 1 149 ? -17.850 -0.190 28.879 1.00 49.50 149 ASP A N 1
ATOM 1205 C CA . ASP A 1 149 ? -17.734 -1.441 28.134 1.00 49.50 149 ASP A CA 1
ATOM 1206 C C . ASP A 1 149 ? -18.319 -1.282 26.717 1.00 49.50 149 ASP A C 1
ATOM 1208 O O . ASP A 1 149 ? -17.860 -1.944 25.782 1.00 49.50 149 ASP A O 1
ATOM 1212 N N . GLY A 1 150 ? -19.241 -0.324 26.529 1.00 51.84 150 GLY A N 1
ATOM 1213 C CA . GLY A 1 150 ? -19.863 0.010 25.252 1.00 51.84 150 GLY A CA 1
ATOM 1214 C C . GLY A 1 150 ? -19.182 1.152 24.486 1.00 51.84 150 GLY A C 1
ATOM 1215 O O . GLY A 1 150 ? -18.568 2.078 25.021 1.00 51.84 150 GLY A O 1
ATOM 1216 N N . GLY A 1 151 ? -19.298 1.111 23.155 1.00 56.50 151 GLY A N 1
ATOM 1217 C CA . GLY A 1 151 ? -18.691 2.111 22.266 1.00 56.50 151 GLY A CA 1
ATOM 1218 C C . GLY A 1 151 ? -19.450 3.443 22.182 1.00 56.50 151 GLY A C 1
ATOM 1219 O O . GLY A 1 151 ? -18.906 4.415 21.647 1.00 56.50 151 GLY A O 1
ATOM 1220 N N . SER A 1 152 ? -20.707 3.508 22.637 1.00 63.69 152 SER A N 1
ATOM 1221 C CA . SER A 1 152 ? -21.569 4.701 22.562 1.00 63.69 152 SER A CA 1
ATOM 1222 C C . SER A 1 152 ? -22.601 4.758 23.703 1.00 63.69 152 SER A C 1
ATOM 1224 O O . SER A 1 152 ? -23.784 4.522 23.454 1.00 63.69 152 SER A O 1
ATOM 1226 N N . PRO A 1 153 ? -22.178 5.067 24.938 1.00 72.50 153 PRO A N 1
ATOM 1227 C CA . PRO A 1 153 ? -23.071 5.166 26.091 1.00 72.50 153 PRO A CA 1
ATOM 1228 C C . PRO A 1 153 ? -24.212 6.173 25.878 1.00 72.50 153 PRO A C 1
ATOM 1230 O O . PRO A 1 153 ? -24.051 7.212 25.218 1.00 72.50 153 PRO A O 1
ATOM 1233 N N . ILE A 1 154 ? -25.369 5.863 26.468 1.00 74.31 154 ILE A N 1
ATOM 1234 C CA . ILE A 1 154 ? -26.603 6.643 26.385 1.00 74.31 154 ILE A CA 1
ATOM 1235 C C . ILE A 1 154 ? -26.772 7.457 27.665 1.00 74.31 154 ILE A C 1
ATOM 1237 O O . ILE A 1 154 ? -26.893 6.924 28.764 1.00 74.31 154 ILE A O 1
ATOM 1241 N N . PHE A 1 155 ? -26.835 8.774 27.529 1.00 76.94 155 PHE A N 1
ATOM 1242 C CA . PHE A 1 155 ? -27.270 9.647 28.606 1.00 76.94 155 PHE A CA 1
ATOM 1243 C C . PHE A 1 155 ? -28.782 9.769 28.618 1.00 76.94 155 PHE A C 1
ATOM 1245 O O . PHE A 1 155 ? -29.389 10.054 27.583 1.00 76.94 155 PHE A O 1
ATOM 1252 N N . ILE A 1 156 ? -29.373 9.614 29.801 1.00 75.94 156 ILE A N 1
ATOM 1253 C CA . ILE A 1 156 ? -30.809 9.731 30.025 1.00 75.94 156 ILE A CA 1
ATOM 1254 C C . ILE A 1 156 ? -31.062 10.805 31.083 1.00 75.94 156 ILE A C 1
ATOM 1256 O O . ILE A 1 156 ? -30.546 10.757 32.201 1.00 75.94 156 ILE A O 1
ATOM 1260 N N . VAL A 1 157 ? -31.875 11.793 30.714 1.00 77.25 157 VAL A N 1
ATOM 1261 C CA . VAL A 1 157 ? -32.292 12.901 31.576 1.00 77.25 157 VAL A CA 1
ATOM 1262 C C . VAL A 1 157 ? -33.802 12.816 31.794 1.00 77.25 157 VAL A C 1
ATOM 1264 O O . VAL A 1 157 ? -34.588 12.995 30.857 1.00 77.25 157 VAL A O 1
ATOM 1267 N N . THR A 1 158 ? -34.208 12.555 33.037 1.00 77.19 158 THR A N 1
ATOM 1268 C CA . THR A 1 158 ? -35.607 12.309 33.418 1.00 77.19 158 THR A CA 1
ATOM 1269 C C . THR A 1 158 ? -36.240 13.575 34.003 1.00 77.19 158 THR A C 1
ATOM 1271 O O . THR A 1 158 ? -35.719 14.106 34.989 1.00 77.19 158 THR A O 1
ATOM 1274 N N . PRO A 1 159 ? -37.354 14.091 33.446 1.00 73.06 159 PRO A N 1
ATOM 1275 C CA . PRO A 1 159 ? -38.037 15.262 33.991 1.00 73.06 159 PRO A CA 1
ATOM 1276 C C . PRO A 1 159 ? -38.737 14.947 35.319 1.00 73.06 159 PRO A C 1
ATOM 1278 O O . PRO A 1 159 ? -39.338 13.890 35.488 1.00 73.06 159 PRO A O 1
ATOM 1281 N N . ASN A 1 160 ? -38.724 15.903 36.244 1.00 71.88 160 ASN A N 1
ATOM 1282 C CA . ASN A 1 160 ? -39.424 15.807 37.517 1.00 71.88 160 ASN A CA 1
ATOM 1283 C C . ASN A 1 160 ? -40.908 16.129 37.334 1.00 71.88 160 ASN A C 1
ATOM 1285 O O . ASN A 1 160 ? -41.316 17.283 37.177 1.00 71.88 160 ASN A O 1
ATOM 1289 N N . THR A 1 161 ? -41.728 15.086 37.391 1.00 71.00 161 THR A N 1
ATOM 1290 C CA . THR A 1 161 ? -43.181 15.191 37.195 1.00 71.00 161 THR A CA 1
ATOM 1291 C C . THR A 1 161 ? -43.942 15.609 38.454 1.00 71.00 161 THR A C 1
ATOM 1293 O O . THR A 1 161 ? -45.144 15.869 38.383 1.00 71.00 161 THR A O 1
ATOM 1296 N N . SER A 1 162 ? -43.245 15.713 39.588 1.00 69.44 162 SER A N 1
ATOM 1297 C CA . SER A 1 162 ? -43.813 16.089 40.886 1.00 69.44 162 SER A CA 1
ATOM 1298 C C . SER A 1 162 ? -43.942 17.607 41.070 1.00 69.44 162 SER A C 1
ATOM 1300 O O . SER A 1 162 ? -44.612 18.059 41.997 1.00 69.44 162 SER A O 1
ATOM 1302 N N . VAL A 1 163 ? -43.330 18.412 40.191 1.00 65.88 163 VAL A N 1
ATOM 1303 C CA . VAL A 1 163 ? -43.448 19.880 40.197 1.00 65.88 163 VAL A CA 1
ATOM 1304 C C . VAL A 1 163 ? -44.798 20.288 39.595 1.00 65.88 163 VAL A C 1
ATOM 1306 O O . VAL A 1 163 ? -45.168 19.812 38.527 1.00 65.88 163 VAL A O 1
ATOM 1309 N N . THR A 1 164 ? -45.553 21.174 40.254 1.00 62.97 164 THR A N 1
ATOM 1310 C CA . THR A 1 164 ? -46.853 21.670 39.758 1.00 62.97 164 THR A CA 1
ATOM 1311 C C . THR A 1 164 ? -46.813 23.162 39.397 1.00 62.97 164 THR A C 1
ATOM 1313 O O . THR A 1 164 ? -46.523 23.971 40.281 1.00 62.97 164 THR A O 1
ATOM 1316 N N . PRO A 1 165 ? -47.196 23.557 38.163 1.00 60.50 165 PRO A N 1
ATOM 1317 C CA . PRO A 1 165 ? -47.580 22.691 37.046 1.00 60.50 165 PRO A CA 1
ATOM 1318 C C . PRO A 1 165 ? -46.364 21.933 36.480 1.00 60.50 165 PRO A C 1
ATOM 1320 O O . PRO A 1 165 ? -45.257 22.469 36.500 1.00 60.50 165 PRO A O 1
ATOM 1323 N N . PRO A 1 166 ? -46.553 20.704 35.973 1.00 63.69 166 PRO A N 1
ATOM 1324 C CA . PRO A 1 166 ? -45.450 19.902 35.463 1.00 63.69 166 PRO A CA 1
ATOM 1325 C C . PRO A 1 166 ? -44.827 20.586 34.243 1.00 63.69 166 PRO A C 1
ATOM 1327 O O . PRO A 1 166 ? -45.533 20.990 33.317 1.00 63.69 166 PRO A O 1
ATOM 1330 N N . THR A 1 167 ? -43.503 20.756 34.270 1.00 64.19 167 THR A N 1
ATOM 1331 C CA . THR A 1 167 ? -42.738 21.441 33.218 1.00 64.19 167 THR A CA 1
ATOM 1332 C C . THR A 1 167 ? -41.925 20.438 32.412 1.00 64.19 167 THR A C 1
ATOM 1334 O O . THR A 1 167 ? -41.438 19.444 32.944 1.00 64.19 167 THR A O 1
ATOM 1337 N N . SER A 1 168 ? -41.799 20.684 31.110 1.00 65.38 168 SER A N 1
ATOM 1338 C CA . SER A 1 168 ? -41.012 19.832 30.224 1.00 65.38 168 SER A CA 1
ATOM 1339 C C . SER A 1 168 ? -39.509 20.103 30.351 1.00 65.38 168 SER A C 1
ATOM 1341 O O . SER A 1 168 ? -39.069 21.229 30.606 1.00 65.38 168 SER A O 1
ATOM 1343 N N . ALA A 1 169 ? -38.728 19.048 30.127 1.00 66.12 169 ALA A N 1
ATOM 1344 C CA . ALA A 1 169 ? -37.281 19.080 29.971 1.00 66.12 169 ALA A CA 1
ATOM 1345 C C . ALA A 1 169 ? -36.854 19.917 28.746 1.00 66.12 169 ALA A C 1
ATOM 1347 O O . ALA A 1 169 ? -37.489 19.817 27.694 1.00 66.12 169 ALA A O 1
ATOM 1348 N N . MET A 1 170 ? -35.787 20.719 28.877 1.00 73.06 170 MET A N 1
ATOM 1349 C CA . MET A 1 170 ? -35.233 21.585 27.822 1.00 73.06 170 MET A CA 1
ATOM 1350 C C . MET A 1 170 ? -33.702 21.678 27.899 1.00 73.06 170 MET A C 1
ATOM 1352 O O . MET A 1 170 ? -33.174 22.454 28.697 1.00 73.06 170 MET A O 1
ATOM 1356 N N . ILE A 1 171 ? -32.991 20.922 27.060 1.00 76.25 171 ILE A N 1
ATOM 1357 C CA . ILE A 1 171 ? -31.520 20.961 26.945 1.00 76.25 171 ILE A CA 1
ATOM 1358 C C . ILE A 1 171 ? -31.146 21.736 25.681 1.00 76.25 171 ILE A C 1
ATOM 1360 O O . ILE A 1 171 ? -31.746 21.516 24.630 1.00 76.25 171 ILE A O 1
ATOM 1364 N N . SER A 1 172 ? -30.170 22.637 25.794 1.00 78.62 172 SER A N 1
ATOM 1365 C CA . SER A 1 172 ? -29.622 23.422 24.683 1.00 78.62 172 SER A CA 1
ATOM 1366 C C . SER A 1 172 ? -28.258 22.908 24.222 1.00 78.62 172 SER A C 1
ATOM 1368 O O . SER A 1 172 ? -27.997 22.831 23.025 1.00 78.62 172 SER A O 1
ATOM 1370 N N . GLY A 1 173 ? -27.399 22.468 25.145 1.00 81.62 173 GLY A N 1
ATOM 1371 C CA . GLY A 1 173 ? -26.058 21.987 24.811 1.00 81.62 173 GLY A CA 1
ATOM 1372 C C . GLY A 1 173 ? -25.509 20.958 25.794 1.00 81.62 173 GLY A C 1
ATOM 1373 O O . GLY A 1 173 ? -25.941 20.887 26.944 1.00 81.62 173 GLY A O 1
ATOM 1374 N N . CYS A 1 174 ? -24.540 20.166 25.334 1.00 83.19 174 CYS A N 1
ATOM 1375 C CA . CYS A 1 174 ? -23.828 19.180 26.146 1.00 83.19 174 CYS A CA 1
ATOM 1376 C C . CYS A 1 174 ? -22.345 19.100 25.761 1.00 83.19 174 CYS A C 1
ATOM 1378 O O . CYS A 1 174 ? -22.019 19.034 24.576 1.00 83.19 174 CYS A O 1
ATOM 1380 N N . GLU A 1 175 ? -21.460 18.987 26.752 1.00 80.62 175 GLU A N 1
ATOM 1381 C CA . GLU A 1 175 ? -20.052 18.617 26.581 1.00 80.62 175 GLU A CA 1
ATOM 1382 C C . GLU A 1 175 ? -19.705 17.386 27.431 1.00 80.62 175 GLU A C 1
ATOM 1384 O O . GLU A 1 175 ? -20.025 17.321 28.617 1.00 80.62 175 GLU A O 1
ATOM 1389 N N . VAL A 1 176 ? -19.000 16.427 26.828 1.00 75.81 176 VAL A N 1
ATOM 1390 C CA . VAL A 1 176 ? -18.466 15.237 27.504 1.00 75.81 176 VAL A CA 1
ATOM 1391 C C . VAL A 1 176 ? -16.941 15.270 27.442 1.00 75.81 176 VAL A C 1
ATOM 1393 O O . VAL A 1 176 ? -16.374 15.428 26.360 1.00 75.81 176 VAL A O 1
ATOM 1396 N N . LEU A 1 177 ? -16.254 15.117 28.575 1.00 68.56 177 LEU A N 1
ATOM 1397 C CA . LEU A 1 177 ? -14.789 15.136 28.694 1.00 68.56 177 LEU A CA 1
ATOM 1398 C C . LEU A 1 177 ? -14.290 13.855 29.388 1.00 68.56 177 LEU A C 1
ATOM 1400 O O . LEU A 1 177 ? -15.002 13.317 30.217 1.00 68.56 177 LEU A O 1
ATOM 1404 N N . GLY A 1 178 ? -13.070 13.390 29.103 1.00 63.12 178 GLY A N 1
ATOM 1405 C CA . GLY A 1 178 ? -12.418 12.236 29.751 1.00 63.12 178 GLY A CA 1
ATOM 1406 C C . GLY A 1 178 ? -11.030 12.557 30.333 1.00 63.12 178 GLY A C 1
ATOM 1407 O O . GLY A 1 178 ? -10.348 13.468 29.840 1.00 63.12 178 GLY A O 1
ATOM 1408 N N . GLU A 1 179 ? -10.609 11.831 31.374 1.00 51.81 179 GLU A N 1
ATOM 1409 C CA . GLU A 1 179 ? -9.304 11.957 32.059 1.00 51.81 179 GLU A CA 1
ATOM 1410 C C . GLU A 1 179 ? -8.269 10.944 31.524 1.00 51.81 179 GLU A C 1
ATOM 1412 O O . GLU A 1 179 ? -8.595 9.787 31.276 1.00 51.81 179 GLU A O 1
ATOM 1417 N N . PHE A 1 180 ? -7.009 11.360 31.344 1.00 54.69 180 PHE A N 1
ATOM 1418 C CA . PHE A 1 180 ? -5.925 10.512 30.820 1.00 54.69 180 PHE A CA 1
ATOM 1419 C C . PHE A 1 180 ? -4.599 10.798 31.542 1.00 54.69 180 PHE A C 1
ATOM 1421 O O . PHE A 1 180 ? -4.309 11.962 31.832 1.00 54.69 180 PHE A O 1
ATOM 1428 N N . GLU A 1 181 ? -3.750 9.776 31.742 1.00 44.00 181 GLU A N 1
ATOM 1429 C CA . GLU A 1 181 ? -2.344 9.963 32.153 1.00 44.00 181 GLU A CA 1
ATOM 1430 C C . GLU A 1 181 ? -1.587 10.724 31.050 1.00 44.00 181 GLU A C 1
ATOM 1432 O O . GLU A 1 181 ? -1.259 10.189 29.991 1.00 44.00 181 GLU A O 1
ATOM 1437 N N . ALA A 1 182 ? -1.360 12.018 31.273 1.00 43.38 182 ALA A N 1
ATOM 1438 C CA . ALA A 1 182 ? -1.095 12.964 30.194 1.00 43.38 182 ALA A CA 1
ATOM 1439 C C . ALA A 1 182 ? 0.325 12.923 29.589 1.00 43.38 182 ALA A C 1
ATOM 1441 O O . ALA A 1 182 ? 0.505 13.487 28.509 1.00 43.38 182 ALA A O 1
ATOM 1442 N N . GLU A 1 183 ? 1.317 12.286 30.226 1.00 46.28 183 GLU A N 1
ATOM 1443 C CA . GLU A 1 183 ? 2.734 12.413 29.823 1.00 46.28 183 GLU A CA 1
ATOM 1444 C C . GLU A 1 183 ? 3.316 11.225 29.033 1.00 46.28 183 GLU A C 1
ATOM 1446 O O . GLU A 1 183 ? 4.201 11.438 28.209 1.00 46.28 183 GLU A O 1
ATOM 1451 N N . THR A 1 184 ? 2.839 9.987 29.217 1.00 48.16 184 THR A N 1
ATOM 1452 C CA . THR A 1 184 ? 3.496 8.782 28.649 1.00 48.16 184 THR A CA 1
ATOM 1453 C C . THR A 1 184 ? 2.914 8.293 27.321 1.00 48.16 184 THR A C 1
ATOM 1455 O O . THR A 1 184 ? 3.534 7.469 26.644 1.00 48.16 184 THR A O 1
ATOM 1458 N N . GLN A 1 185 ? 1.738 8.783 26.919 1.00 56.66 185 GLN A N 1
ATOM 1459 C CA . GLN A 1 185 ? 1.080 8.343 25.683 1.00 56.66 185 GLN A CA 1
ATOM 1460 C C . GLN A 1 185 ? 1.147 9.355 24.536 1.00 56.66 185 GLN A C 1
ATOM 1462 O O . GLN A 1 185 ? 1.012 8.948 23.389 1.00 56.66 185 GLN A O 1
ATOM 1467 N N . ARG A 1 186 ? 1.399 10.642 24.802 1.00 70.50 186 ARG A N 1
ATOM 1468 C CA . ARG A 1 186 ? 1.431 11.667 23.747 1.00 70.50 186 ARG A CA 1
ATOM 1469 C C . ARG A 1 186 ? 2.578 11.438 22.771 1.00 70.50 186 ARG A C 1
ATOM 1471 O O . ARG A 1 186 ? 3.676 11.062 23.181 1.00 70.50 186 ARG A O 1
ATOM 1478 N N . THR A 1 187 ? 2.334 11.712 21.493 1.00 77.94 187 THR A N 1
ATOM 1479 C CA . THR A 1 187 ? 3.393 11.880 20.498 1.00 77.94 187 THR A CA 1
ATOM 1480 C C . THR A 1 187 ? 4.404 12.869 21.031 1.00 77.94 187 THR A C 1
ATOM 1482 O O . THR A 1 187 ? 4.050 13.860 21.678 1.00 77.94 187 THR A O 1
ATOM 1485 N N . LEU A 1 188 ? 5.679 12.617 20.745 1.00 85.94 188 LEU A N 1
ATOM 1486 C CA . LEU A 1 188 ? 6.731 13.537 21.143 1.00 85.94 188 LEU A CA 1
ATOM 1487 C C . LEU A 1 188 ? 6.380 14.964 20.694 1.00 85.94 188 LEU A C 1
ATOM 1489 O O . LEU A 1 188 ? 6.167 15.217 19.511 1.00 85.94 188 LEU A O 1
ATOM 1493 N N . GLN A 1 189 ? 6.362 15.908 21.636 1.00 82.81 189 GLN A N 1
ATOM 1494 C CA . GLN A 1 189 ? 5.870 17.266 21.390 1.00 82.81 189 GLN A CA 1
ATOM 1495 C C . GLN A 1 189 ? 6.586 17.973 20.224 1.00 82.81 189 GLN A C 1
ATOM 1497 O O . GLN A 1 189 ? 5.979 18.780 19.524 1.00 82.81 189 GLN A O 1
ATOM 1502 N N . ALA A 1 190 ? 7.859 17.651 19.978 1.00 85.06 190 ALA A N 1
ATOM 1503 C CA . ALA A 1 190 ? 8.607 18.158 18.828 1.00 85.06 190 ALA A CA 1
ATOM 1504 C C . ALA A 1 190 ? 8.018 17.694 17.479 1.00 85.06 190 ALA A C 1
ATOM 1506 O O . ALA A 1 190 ? 7.887 18.502 16.556 1.00 85.06 190 ALA A O 1
ATOM 1507 N N . ASP A 1 191 ? 7.606 16.426 17.379 1.00 89.81 191 ASP A N 1
ATOM 1508 C CA . ASP A 1 191 ? 6.949 15.871 16.191 1.00 89.81 191 ASP A CA 1
ATOM 1509 C C . ASP A 1 191 ? 5.565 16.520 16.007 1.00 89.81 191 ASP A C 1
ATOM 1511 O O . ASP A 1 191 ? 5.210 16.921 14.898 1.00 89.81 191 ASP A O 1
ATOM 1515 N N . VAL A 1 192 ? 4.819 16.710 17.107 1.00 84.75 192 VAL A N 1
ATOM 1516 C CA . VAL A 1 192 ? 3.512 17.397 17.109 1.00 84.75 192 VAL A CA 1
ATOM 1517 C C . VAL A 1 192 ? 3.628 18.808 16.535 1.00 84.75 192 VAL A C 1
ATOM 1519 O O . VAL A 1 192 ? 2.882 19.166 15.626 1.00 84.75 192 VAL A O 1
ATOM 1522 N N . ILE A 1 193 ? 4.560 19.610 17.057 1.00 83.31 193 ILE A N 1
ATOM 1523 C CA . ILE A 1 193 ? 4.775 20.996 16.616 1.00 83.31 193 ILE A CA 1
ATOM 1524 C C . ILE A 1 193 ? 5.169 21.028 15.137 1.00 83.31 193 ILE A C 1
ATOM 1526 O O . ILE A 1 193 ? 4.629 21.826 14.376 1.00 83.31 193 ILE A O 1
ATOM 1530 N N . THR A 1 194 ? 6.067 20.132 14.722 1.00 87.62 194 THR A N 1
ATOM 1531 C CA . THR A 1 194 ? 6.531 20.037 13.331 1.00 87.62 194 THR A CA 1
ATOM 1532 C C . THR A 1 194 ? 5.377 19.796 12.364 1.00 87.62 194 THR A C 1
ATOM 1534 O O . THR A 1 194 ? 5.257 20.490 11.355 1.00 87.62 194 THR A O 1
ATOM 1537 N N . ILE A 1 195 ? 4.510 18.833 12.677 1.00 86.50 195 ILE A N 1
ATOM 1538 C CA . ILE A 1 195 ? 3.368 18.502 11.828 1.00 86.50 195 ILE A CA 1
ATOM 1539 C C . ILE A 1 195 ? 2.316 19.605 11.829 1.00 86.50 195 ILE A C 1
ATOM 1541 O O . ILE A 1 195 ? 1.824 19.941 10.757 1.00 86.50 195 ILE A O 1
ATOM 1545 N N . LYS A 1 196 ? 2.004 20.196 12.987 1.00 79.25 196 LYS A N 1
ATOM 1546 C CA . LYS A 1 196 ? 1.018 21.284 13.075 1.00 79.25 196 LYS A CA 1
ATOM 1547 C C . LYS A 1 196 ? 1.446 22.505 12.265 1.00 79.25 196 LYS A C 1
ATOM 1549 O O . LYS A 1 196 ? 0.695 22.972 11.417 1.00 79.25 196 LYS A O 1
ATOM 1554 N N . ASN A 1 197 ? 2.693 22.943 12.425 1.00 81.94 197 ASN A N 1
ATOM 1555 C CA . ASN A 1 197 ? 3.230 24.055 11.641 1.00 81.94 197 ASN A CA 1
ATOM 1556 C C . ASN A 1 197 ? 3.187 23.764 10.133 1.00 81.94 197 ASN A C 1
ATOM 1558 O O . ASN A 1 197 ? 2.912 24.654 9.329 1.00 81.94 197 ASN A O 1
ATOM 1562 N N . PHE A 1 198 ? 3.455 22.515 9.737 1.00 84.00 198 PHE A N 1
ATOM 1563 C CA . PHE A 1 198 ? 3.337 22.109 8.344 1.00 84.00 198 PHE A CA 1
ATOM 1564 C C . PHE A 1 198 ? 1.893 22.182 7.849 1.00 84.00 198 PHE A C 1
ATOM 1566 O O . PHE A 1 198 ? 1.658 22.803 6.815 1.00 84.00 198 PHE A O 1
ATOM 1573 N N . THR A 1 199 ? 0.932 21.599 8.567 1.00 79.19 199 THR A N 1
ATOM 1574 C CA . THR A 1 199 ? -0.479 21.636 8.161 1.00 79.19 199 THR A CA 1
ATOM 1575 C C . THR A 1 199 ? -1.001 23.065 8.063 1.00 79.19 199 THR A C 1
ATOM 1577 O O . THR A 1 199 ? -1.660 23.394 7.079 1.00 79.19 199 THR A O 1
ATOM 1580 N N . ASP A 1 200 ? -0.613 23.939 8.994 1.00 74.50 200 ASP A N 1
ATOM 1581 C CA . ASP A 1 200 ? -0.989 25.358 8.986 1.00 74.50 200 ASP A CA 1
ATOM 1582 C C . ASP A 1 200 ? -0.446 26.087 7.744 1.00 74.50 200 ASP A C 1
ATOM 1584 O O . ASP A 1 200 ? -1.072 27.006 7.215 1.00 74.50 200 ASP A O 1
ATOM 1588 N N . SER A 1 201 ? 0.704 25.649 7.221 1.00 74.62 201 SER A N 1
ATOM 1589 C CA . SER A 1 201 ? 1.323 26.234 6.027 1.00 74.62 201 SER A CA 1
ATOM 1590 C C . SER A 1 201 ? 0.656 25.841 4.696 1.00 74.62 201 SER A C 1
ATOM 1592 O O . SER A 1 201 ? 0.950 26.461 3.671 1.00 74.62 201 SER A O 1
ATOM 1594 N N . LEU A 1 202 ? -0.240 24.842 4.685 1.00 70.88 202 LEU A N 1
ATOM 1595 C CA . LEU A 1 202 ? -0.847 24.285 3.463 1.00 70.88 202 LEU A CA 1
ATOM 1596 C C . LEU A 1 202 ? -2.125 25.009 2.981 1.00 70.88 202 LEU A C 1
ATOM 1598 O O . LEU A 1 202 ? -2.600 24.719 1.879 1.00 70.88 202 LEU A O 1
ATOM 1602 N N . GLY A 1 203 ? -2.651 25.987 3.728 1.0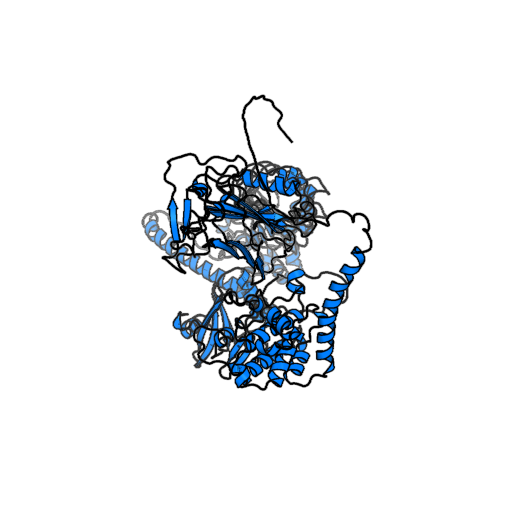0 63.94 203 GLY A N 1
ATOM 1603 C CA . GLY A 1 203 ? -3.725 26.892 3.274 1.00 63.94 203 GLY A CA 1
ATOM 1604 C C . GLY A 1 203 ? -5.077 26.213 2.983 1.00 63.94 203 GLY A C 1
ATOM 1605 O O . GLY A 1 203 ? -5.509 25.356 3.736 1.00 63.94 203 GLY A O 1
ATOM 1606 N N . GLU A 1 204 ? -5.762 26.576 1.887 1.00 57.06 204 GLU A N 1
ATOM 1607 C CA . GLU A 1 204 ? -7.116 26.085 1.510 1.00 57.06 204 GLU A CA 1
ATOM 1608 C C . GLU A 1 204 ? -7.254 24.549 1.368 1.00 57.06 204 GLU A C 1
ATOM 1610 O O . GLU A 1 204 ? -8.363 24.040 1.247 1.00 57.06 204 GLU A O 1
ATOM 1615 N N . TYR A 1 205 ? -6.152 23.790 1.397 1.00 55.97 205 TYR A N 1
ATOM 1616 C CA . TYR A 1 205 ? -6.154 22.318 1.359 1.00 55.97 205 TYR A CA 1
ATOM 1617 C C . TYR A 1 205 ? -6.229 21.669 2.749 1.00 55.97 205 TYR A C 1
ATOM 1619 O O . TYR A 1 205 ? -6.205 20.441 2.857 1.00 55.97 205 TYR A O 1
ATOM 1627 N N . VAL A 1 206 ? -6.317 22.485 3.803 1.00 50.97 206 VAL A N 1
ATOM 1628 C CA . VAL A 1 206 ? -6.438 22.067 5.203 1.00 50.97 206 VAL A CA 1
ATOM 1629 C C . VAL A 1 206 ? -7.615 21.098 5.382 1.00 50.97 206 VAL A C 1
ATOM 1631 O O . VAL A 1 206 ? -7.415 20.072 6.018 1.00 50.97 206 VAL A O 1
ATOM 1634 N N . ASP A 1 207 ? -8.752 21.263 4.696 1.00 48.62 207 ASP A N 1
ATOM 1635 C CA . ASP A 1 207 ? -9.920 20.361 4.812 1.00 48.62 207 ASP A CA 1
ATOM 1636 C C . ASP A 1 207 ? -9.653 18.886 4.437 1.00 48.62 207 ASP A C 1
ATOM 1638 O O . ASP A 1 207 ? -10.367 17.992 4.889 1.00 48.62 207 ASP A O 1
ATOM 1642 N N . ILE A 1 208 ? -8.606 18.596 3.653 1.00 50.62 208 ILE A N 1
ATOM 1643 C CA . ILE A 1 208 ? -8.183 17.217 3.324 1.00 50.62 208 ILE A CA 1
ATOM 1644 C C . ILE A 1 208 ? -7.377 16.596 4.483 1.00 50.62 208 ILE A C 1
ATOM 1646 O O . ILE A 1 208 ? -7.274 15.376 4.619 1.00 50.62 208 ILE A O 1
ATOM 1650 N N . PHE A 1 209 ? -6.792 17.449 5.322 1.00 51.16 209 PHE A N 1
ATOM 1651 C CA . PHE A 1 209 ? -5.850 17.123 6.387 1.00 51.16 209 PHE A CA 1
ATOM 1652 C C . PHE A 1 209 ? -6.412 17.283 7.803 1.00 51.16 209 PHE A C 1
ATOM 1654 O O . PHE A 1 209 ? -5.717 16.967 8.770 1.00 51.16 209 PHE A O 1
ATOM 1661 N N . VAL A 1 210 ? -7.650 17.754 7.938 1.00 46.69 210 VAL A N 1
ATOM 1662 C CA . VAL A 1 210 ? -8.245 18.157 9.214 1.00 46.69 210 VAL A CA 1
ATOM 1663 C C . VAL A 1 210 ? -8.996 17.014 9.892 1.00 46.69 210 VAL A C 1
ATOM 1665 O O . VAL A 1 210 ? -10.165 16.759 9.627 1.00 46.69 210 VAL A O 1
ATOM 1668 N N . ASP A 1 211 ? -8.324 16.402 10.862 1.00 47.47 211 ASP A N 1
ATOM 1669 C CA . ASP A 1 211 ? -8.902 16.133 12.184 1.00 47.47 211 ASP A CA 1
ATOM 1670 C C . ASP A 1 211 ? -8.235 17.130 13.160 1.00 47.47 211 ASP A C 1
ATOM 1672 O O . ASP A 1 211 ? -7.261 16.829 13.857 1.00 47.47 211 ASP A O 1
ATOM 1676 N N . THR A 1 212 ? -8.597 18.417 13.066 1.00 50.72 212 THR A N 1
ATOM 1677 C CA . THR A 1 212 ? -7.830 19.506 13.702 1.00 50.72 212 THR A CA 1
ATOM 1678 C C . THR A 1 212 ? -8.158 19.629 15.177 1.00 50.72 212 THR A C 1
ATOM 1680 O O . THR A 1 212 ? -9.149 20.254 15.551 1.00 50.72 212 THR A O 1
ATOM 1683 N N . ALA A 1 213 ? -7.263 19.069 15.987 1.00 46.88 213 ALA A N 1
ATOM 1684 C CA . ALA A 1 213 ? -6.669 19.631 17.214 1.00 46.88 213 ALA A CA 1
ATOM 1685 C C . ALA A 1 213 ? -6.117 18.519 18.129 1.00 46.88 213 ALA A C 1
ATOM 1687 O O . ALA A 1 213 ? -5.748 18.779 19.276 1.00 46.88 213 ALA A O 1
ATOM 1688 N N . GLY A 1 214 ? -6.028 17.290 17.616 1.00 58.03 214 GLY A N 1
ATOM 1689 C CA . GLY A 1 214 ? -5.447 16.151 18.308 1.00 58.03 214 GLY A CA 1
ATOM 1690 C C . GLY A 1 214 ? -3.922 16.085 18.249 1.00 58.03 214 GLY A C 1
ATOM 1691 O O . GLY A 1 214 ? -3.210 17.003 17.826 1.00 58.03 214 GLY A O 1
ATOM 1692 N N . ASP A 1 215 ? -3.434 14.958 18.727 1.00 67.88 215 ASP A N 1
ATOM 1693 C CA . ASP A 1 215 ? -2.051 14.524 18.690 1.00 67.88 215 ASP A CA 1
ATOM 1694 C C . ASP A 1 215 ? -1.854 13.692 17.392 1.00 67.88 215 ASP A C 1
ATOM 1696 O O . ASP A 1 215 ? -2.708 12.872 17.084 1.00 67.88 215 ASP A O 1
ATOM 1700 N N . PRO A 1 216 ? -0.809 13.879 16.561 1.00 76.25 216 PRO A N 1
ATOM 1701 C CA . PRO A 1 216 ? -0.763 13.267 15.224 1.00 76.25 216 PRO A CA 1
ATOM 1702 C C . PRO A 1 216 ? -0.732 11.734 15.208 1.00 76.25 216 PRO A C 1
ATOM 1704 O O . PRO A 1 216 ? -1.109 11.131 14.202 1.00 76.25 216 PRO A O 1
ATOM 1707 N N . CYS A 1 217 ? -0.266 11.102 16.291 1.00 73.19 217 CYS A N 1
ATOM 1708 C CA . CYS A 1 217 ? -0.261 9.645 16.431 1.00 73.19 217 CYS A CA 1
ATOM 1709 C C . CYS A 1 217 ? -1.393 9.128 17.316 1.00 73.19 217 CYS A C 1
ATOM 1711 O O . CYS A 1 217 ? -1.597 7.913 17.368 1.00 73.19 217 CYS A O 1
ATOM 1713 N N . LEU A 1 218 ? -2.112 10.018 18.006 1.00 64.69 218 LEU A N 1
ATOM 1714 C CA . LEU A 1 218 ? -3.140 9.652 18.960 1.00 64.69 218 LEU A CA 1
ATOM 1715 C C . LEU A 1 218 ? -4.494 10.309 18.670 1.00 64.69 218 LEU A C 1
ATOM 1717 O O . LEU A 1 218 ? -4.589 11.483 18.335 1.00 64.69 218 LEU A O 1
ATOM 1721 N N . PRO A 1 219 ? -5.586 9.592 18.934 1.00 48.78 219 PRO A N 1
ATOM 1722 C CA . PRO A 1 219 ? -5.590 8.309 19.631 1.00 48.78 219 PRO A CA 1
ATOM 1723 C C . PRO A 1 219 ? -5.431 7.107 18.655 1.00 48.78 219 PRO A C 1
ATOM 1725 O O . PRO A 1 219 ? -5.197 5.972 19.052 1.00 48.78 219 PRO A O 1
ATOM 1728 N N . ALA A 1 220 ? -5.372 7.406 17.354 1.00 55.16 220 ALA A N 1
ATOM 1729 C CA . ALA A 1 220 ? -4.632 6.650 16.343 1.00 55.16 220 ALA A CA 1
ATOM 1730 C C . ALA A 1 220 ? -4.006 7.650 15.350 1.00 55.16 220 ALA A C 1
ATOM 1732 O O . ALA A 1 220 ? -4.379 8.831 15.379 1.00 55.16 220 ALA A O 1
ATOM 1733 N N . PRO A 1 221 ? -3.099 7.214 14.462 1.00 61.59 221 PRO A N 1
ATOM 1734 C CA . PRO A 1 221 ? -2.427 8.118 13.540 1.00 61.59 221 PRO A CA 1
ATOM 1735 C C . PRO A 1 221 ? -3.363 8.765 12.519 1.00 61.59 221 PRO A C 1
ATOM 1737 O O . PRO A 1 221 ? -4.409 8.215 12.150 1.00 61.59 221 PRO A O 1
ATOM 1740 N N . TRP A 1 222 ? -2.975 9.941 12.039 1.00 73.06 222 TRP A N 1
ATOM 1741 C CA . TRP A 1 222 ? -3.601 10.563 10.876 1.00 73.06 222 TRP A CA 1
ATOM 1742 C C . TRP A 1 222 ? -3.373 9.712 9.621 1.00 73.06 222 TRP A C 1
ATOM 1744 O O . TRP A 1 222 ? -2.310 9.129 9.455 1.00 73.06 222 TRP A O 1
ATOM 1754 N N . ASN A 1 223 ? -4.347 9.653 8.709 1.00 71.38 223 ASN A N 1
ATOM 1755 C CA . ASN A 1 223 ? -4.352 8.697 7.582 1.00 71.38 223 ASN A CA 1
ATOM 1756 C C . ASN A 1 223 ? -3.160 8.819 6.608 1.00 71.38 223 ASN A C 1
ATOM 1758 O O . ASN A 1 223 ? -2.919 7.924 5.802 1.00 71.38 223 ASN A O 1
ATOM 1762 N N . TRP A 1 224 ? -2.435 9.932 6.665 1.00 79.38 224 TRP A N 1
ATOM 1763 C CA . TRP A 1 224 ? -1.268 10.253 5.844 1.00 79.38 224 TRP A CA 1
ATOM 1764 C C . TRP A 1 224 ? 0.054 10.185 6.636 1.00 79.38 224 TRP A C 1
ATOM 1766 O O . TRP A 1 224 ? 1.116 10.516 6.104 1.00 79.38 224 TRP A O 1
ATOM 1776 N N . ILE A 1 225 ? -0.003 9.746 7.899 1.00 84.12 225 ILE A N 1
ATOM 1777 C CA . ILE A 1 225 ? 1.128 9.569 8.814 1.00 84.12 225 ILE A CA 1
ATOM 1778 C C . ILE A 1 225 ? 1.155 8.123 9.324 1.00 84.12 225 ILE A C 1
ATOM 1780 O O . ILE A 1 225 ? 0.126 7.526 9.626 1.00 84.12 225 ILE A O 1
ATOM 1784 N N . VAL A 1 226 ? 2.354 7.565 9.486 1.00 82.19 226 VAL A N 1
ATOM 1785 C CA . VAL A 1 226 ? 2.568 6.319 10.237 1.00 82.19 226 VAL A CA 1
ATOM 1786 C C . VAL A 1 226 ? 3.447 6.606 11.444 1.00 82.19 226 VAL A C 1
ATOM 1788 O O . VAL A 1 226 ? 4.519 7.206 11.309 1.00 82.19 226 VAL A O 1
ATOM 1791 N N . CYS A 1 227 ? 3.025 6.135 12.614 1.00 82.25 227 CYS A N 1
ATOM 1792 C CA . CYS A 1 227 ? 3.755 6.312 13.864 1.00 82.25 227 CYS A CA 1
ATOM 1793 C C . CYS A 1 227 ? 4.337 4.999 14.393 1.00 82.25 227 CYS A C 1
ATOM 1795 O O . CYS A 1 227 ? 3.811 3.919 14.125 1.00 82.25 227 CYS A O 1
ATOM 1797 N N . SER A 1 228 ? 5.437 5.095 15.139 1.00 78.25 228 SER A N 1
ATOM 1798 C CA . SER A 1 228 ? 6.006 3.974 15.879 1.00 78.25 228 SER A CA 1
ATOM 1799 C C . SER A 1 228 ? 5.142 3.624 17.093 1.00 78.25 228 SER A C 1
ATOM 1801 O O . SER A 1 228 ? 4.437 4.464 17.645 1.00 78.25 228 SER A O 1
ATOM 1803 N N . ILE A 1 229 ? 5.238 2.367 17.528 1.00 61.47 229 ILE A N 1
ATOM 1804 C CA . ILE A 1 229 ? 4.609 1.865 18.761 1.00 61.47 229 ILE A CA 1
ATOM 1805 C C . ILE A 1 229 ? 5.456 2.139 20.017 1.00 61.47 229 ILE A C 1
ATOM 1807 O O . ILE A 1 229 ? 5.145 1.636 21.094 1.00 61.47 229 ILE A O 1
ATOM 1811 N N . GLU A 1 230 ? 6.572 2.866 19.879 1.00 64.12 230 GLU A N 1
ATOM 1812 C CA . GLU A 1 230 ? 7.421 3.226 21.017 1.00 64.12 230 GLU A CA 1
ATOM 1813 C C . GLU A 1 230 ? 6.715 4.277 21.893 1.00 64.12 230 GLU A C 1
ATOM 1815 O O . GLU A 1 230 ? 5.798 4.952 21.437 1.00 64.12 230 GLU A O 1
ATOM 1820 N N . SER A 1 231 ? 7.102 4.398 23.164 1.00 68.94 231 SER A N 1
ATOM 1821 C CA . SER A 1 231 ? 6.553 5.406 24.081 1.00 68.94 231 SER A CA 1
ATOM 1822 C C . SER A 1 231 ? 7.646 6.438 24.393 1.00 68.94 231 SER A C 1
ATOM 1824 O O . SER A 1 231 ? 8.687 6.047 24.934 1.00 68.94 231 SER A O 1
ATOM 1826 N N . PRO A 1 232 ? 7.460 7.729 24.043 1.00 73.00 232 PRO A N 1
ATOM 1827 C CA . PRO A 1 232 ? 6.324 8.309 23.309 1.00 73.00 232 PRO A CA 1
ATOM 1828 C C . PRO A 1 232 ? 6.298 7.905 21.818 1.00 73.00 232 PRO A C 1
ATOM 1830 O O . PRO A 1 232 ? 7.375 7.745 21.233 1.00 73.00 232 PRO A O 1
ATOM 1833 N N . PRO A 1 233 ? 5.112 7.805 21.176 1.00 76.38 233 PRO A N 1
ATOM 1834 C CA . PRO A 1 233 ? 5.010 7.547 19.741 1.00 76.38 233 PRO A CA 1
ATOM 1835 C C . PRO A 1 233 ? 5.769 8.594 18.922 1.00 76.38 233 PRO A C 1
ATOM 1837 O O . PRO A 1 233 ? 5.759 9.787 19.245 1.00 76.38 233 PRO A O 1
ATOM 1840 N N . ARG A 1 234 ? 6.437 8.150 17.854 1.00 88.50 234 ARG A N 1
ATOM 1841 C CA . ARG A 1 234 ? 7.217 9.005 16.946 1.00 88.50 234 ARG A CA 1
ATOM 1842 C C . ARG A 1 234 ? 6.743 8.855 15.516 1.00 88.50 234 ARG A C 1
ATOM 1844 O O . ARG A 1 234 ? 6.330 7.774 15.100 1.00 88.50 234 ARG A O 1
ATOM 1851 N N . ILE A 1 235 ? 6.864 9.914 14.729 1.00 90.31 235 ILE A N 1
ATOM 1852 C CA . ILE A 1 235 ? 6.474 9.885 13.318 1.00 90.31 235 ILE A CA 1
ATOM 1853 C C . ILE A 1 235 ? 7.549 9.181 12.492 1.00 90.31 235 ILE A C 1
ATOM 1855 O O . ILE A 1 235 ? 8.716 9.571 12.483 1.00 90.31 235 ILE A O 1
ATOM 1859 N N . THR A 1 236 ? 7.142 8.137 11.771 1.00 90.00 236 THR A N 1
ATOM 1860 C CA . THR A 1 236 ? 8.046 7.289 10.979 1.00 90.00 236 THR A CA 1
ATOM 1861 C C . THR A 1 236 ? 7.815 7.390 9.480 1.00 90.00 236 THR A C 1
ATOM 1863 O O . THR A 1 236 ? 8.760 7.166 8.722 1.00 90.00 236 THR A O 1
ATOM 1866 N N . GLN A 1 237 ? 6.605 7.726 9.026 1.00 93.06 237 GLN A N 1
ATOM 1867 C CA . GLN A 1 237 ? 6.313 7.917 7.604 1.00 93.06 237 GLN A CA 1
ATOM 1868 C C . GLN A 1 237 ? 5.324 9.058 7.397 1.00 93.06 237 GLN A C 1
ATOM 1870 O O . GLN A 1 237 ? 4.391 9.214 8.183 1.00 93.06 237 GLN A O 1
ATOM 1875 N N . ILE A 1 238 ? 5.521 9.815 6.321 1.00 92.62 238 ILE A N 1
ATOM 1876 C CA . ILE A 1 238 ? 4.606 10.855 5.847 1.00 92.62 238 ILE A CA 1
ATOM 1877 C C . ILE A 1 238 ? 4.337 10.580 4.368 1.00 92.62 238 ILE A C 1
ATOM 1879 O O . ILE A 1 238 ? 5.277 10.536 3.573 1.00 92.62 238 ILE A O 1
ATOM 1883 N N . ASN A 1 239 ? 3.068 10.402 3.997 1.00 87.31 239 ASN A N 1
ATOM 1884 C CA . ASN A 1 239 ? 2.648 10.205 2.613 1.00 87.31 239 ASN A CA 1
ATOM 1885 C C . ASN A 1 239 ? 1.454 11.096 2.277 1.00 87.31 239 ASN A C 1
ATOM 1887 O O . ASN A 1 239 ? 0.326 10.836 2.685 1.00 87.31 239 ASN A O 1
ATOM 1891 N N . ILE A 1 240 ? 1.720 12.120 1.476 1.00 86.50 240 ILE A N 1
ATOM 1892 C CA . ILE A 1 240 ? 0.739 13.108 1.027 1.00 86.50 240 ILE A CA 1
ATOM 1893 C C . ILE A 1 240 ? 0.702 13.174 -0.502 1.00 86.50 240 ILE A C 1
ATOM 1895 O O . ILE A 1 240 ? 0.590 14.238 -1.104 1.00 86.50 240 ILE A O 1
ATOM 1899 N N . THR A 1 241 ? 0.859 12.030 -1.159 1.00 87.31 241 THR A N 1
ATOM 1900 C CA . THR A 1 241 ? 0.954 11.941 -2.620 1.00 87.31 241 THR A CA 1
ATOM 1901 C C . THR A 1 241 ? -0.361 12.308 -3.310 1.00 87.31 241 THR A C 1
ATOM 1903 O O . THR A 1 241 ? -1.413 11.783 -2.960 1.00 87.31 241 THR A O 1
ATOM 1906 N N . SER A 1 242 ? -0.304 13.112 -4.379 1.00 85.19 242 SER A N 1
ATOM 1907 C CA . SER A 1 242 ? -1.455 13.407 -5.268 1.00 85.19 242 SER A CA 1
ATOM 1908 C C . SER A 1 242 ? -2.678 14.056 -4.610 1.00 85.19 242 SER A C 1
ATOM 1910 O O . SER A 1 242 ? -3.799 13.878 -5.081 1.00 85.19 242 SER A O 1
ATOM 1912 N N . ILE A 1 243 ? -2.482 14.831 -3.551 1.00 78.56 243 ILE A N 1
ATOM 1913 C CA . ILE A 1 243 ? -3.581 15.503 -2.838 1.00 78.56 243 ILE A CA 1
ATOM 1914 C C . ILE A 1 243 ? -3.811 16.953 -3.293 1.00 78.56 243 ILE A C 1
ATOM 1916 O O . ILE A 1 243 ? -4.733 17.609 -2.824 1.00 78.56 243 ILE A O 1
ATOM 1920 N N . GLY A 1 244 ? -2.952 17.482 -4.172 1.00 81.75 244 GLY A N 1
ATOM 1921 C CA . GLY A 1 244 ? -3.031 18.865 -4.651 1.00 81.75 244 GLY A CA 1
ATOM 1922 C C . GLY A 1 244 ? -2.357 19.903 -3.746 1.00 81.75 244 GLY A C 1
ATOM 1923 O O . GLY A 1 244 ? -2.520 21.098 -3.981 1.00 81.75 244 GLY A O 1
ATOM 1924 N N . ALA A 1 245 ? -1.563 19.478 -2.759 1.00 82.69 245 ALA A N 1
ATOM 1925 C CA . ALA A 1 245 ? -0.896 20.375 -1.819 1.00 82.69 245 ALA A CA 1
ATOM 1926 C C . ALA A 1 245 ? 0.066 21.344 -2.523 1.00 82.69 245 ALA A C 1
ATOM 1928 O O . ALA A 1 245 ? 0.687 21.027 -3.542 1.00 82.69 245 ALA A O 1
ATOM 1929 N N . SER A 1 246 ? 0.209 22.545 -1.968 1.00 86.06 246 SER A N 1
ATOM 1930 C CA . SER A 1 246 ? 1.112 23.581 -2.473 1.00 86.06 246 SER A CA 1
ATOM 1931 C C . SER A 1 246 ? 1.785 24.311 -1.312 1.00 86.06 246 SER A C 1
ATOM 1933 O O . SER A 1 246 ? 1.383 24.147 -0.167 1.00 86.06 246 SER A O 1
ATOM 1935 N N . GLY A 1 247 ? 2.830 25.091 -1.591 1.00 87.81 247 GLY A N 1
ATOM 1936 C CA . GLY A 1 247 ? 3.644 25.733 -0.550 1.00 87.81 247 GLY A CA 1
ATOM 1937 C C . GLY A 1 247 ? 5.098 25.286 -0.619 1.00 87.81 247 GLY A C 1
ATOM 1938 O O . GLY A 1 247 ? 5.537 24.799 -1.659 1.00 87.81 247 GLY A O 1
ATOM 1939 N N . THR A 1 248 ? 5.857 25.488 0.453 1.00 91.31 248 THR A N 1
ATOM 1940 C CA . THR A 1 248 ? 7.269 25.081 0.559 1.00 91.31 248 THR A CA 1
ATOM 1941 C C . THR A 1 248 ? 7.425 23.859 1.454 1.00 91.31 248 THR A C 1
ATOM 1943 O O . THR A 1 248 ? 6.614 23.653 2.350 1.00 91.31 248 THR A O 1
ATOM 1946 N N . VAL A 1 249 ? 8.473 23.058 1.241 1.00 91.94 249 VAL A N 1
ATOM 1947 C CA . VAL A 1 249 ? 8.793 21.940 2.146 1.00 91.94 249 VAL A CA 1
ATOM 1948 C C . VAL A 1 249 ? 9.361 22.508 3.457 1.00 91.94 249 VAL A C 1
ATOM 1950 O O . VAL A 1 249 ? 10.363 23.224 3.397 1.00 91.94 249 VAL A O 1
ATOM 1953 N N . PRO A 1 250 ? 8.763 22.221 4.629 1.00 89.94 250 PRO A N 1
ATOM 1954 C CA . PRO A 1 250 ? 9.213 22.782 5.902 1.00 89.94 250 PRO A CA 1
ATOM 1955 C C . PRO A 1 250 ? 10.600 22.294 6.296 1.00 89.94 250 PRO A C 1
ATOM 1957 O O . PRO A 1 250 ? 10.924 21.109 6.176 1.00 89.94 250 PRO A O 1
ATOM 1960 N N . SER A 1 251 ? 11.405 23.196 6.852 1.00 90.50 251 SER A N 1
ATOM 1961 C CA . SER A 1 251 ? 12.711 22.840 7.410 1.00 90.50 251 SER A CA 1
ATOM 1962 C C . SER A 1 251 ? 12.594 21.943 8.648 1.00 90.50 251 SER A C 1
ATOM 1964 O O . SER A 1 251 ? 13.474 21.139 8.948 1.00 90.50 251 SER A O 1
ATOM 1966 N N . GLU A 1 252 ? 11.464 22.012 9.326 1.00 88.94 252 GLU A N 1
ATOM 1967 C CA . GLU A 1 252 ? 11.121 21.302 10.543 1.00 88.94 252 GLU A CA 1
ATOM 1968 C C . GLU A 1 252 ? 11.036 19.790 10.307 1.00 88.94 252 GLU A C 1
ATOM 1970 O O . GLU A 1 252 ? 11.324 19.021 11.219 1.00 88.94 252 GLU A O 1
ATOM 1975 N N . PHE A 1 253 ? 10.779 19.335 9.072 1.00 90.69 253 PHE A N 1
ATOM 1976 C CA . PHE A 1 253 ? 10.836 17.907 8.726 1.00 90.69 253 PHE A CA 1
ATOM 1977 C C . PHE A 1 253 ? 12.199 17.281 9.028 1.00 90.69 253 PHE A C 1
ATOM 1979 O O . PHE A 1 253 ? 12.266 16.111 9.392 1.00 90.69 253 PHE A O 1
ATOM 1986 N N . GLY A 1 254 ? 13.279 18.064 8.960 1.00 87.38 254 GLY A N 1
ATOM 1987 C CA . GLY A 1 254 ? 14.615 17.620 9.355 1.00 87.38 254 GLY A CA 1
ATOM 1988 C C . GLY A 1 254 ? 14.772 17.288 10.842 1.00 87.38 254 GLY A C 1
ATOM 1989 O O . GLY A 1 254 ? 15.771 16.678 11.214 1.00 87.38 254 GLY A O 1
ATOM 1990 N N . THR A 1 255 ? 13.814 17.673 11.692 1.00 89.06 255 THR A N 1
ATOM 1991 C CA . THR A 1 255 ? 13.813 17.367 13.134 1.00 89.06 255 THR A CA 1
ATOM 1992 C C . THR A 1 255 ? 13.172 16.015 13.463 1.00 89.06 255 THR A C 1
ATOM 1994 O O . THR A 1 255 ? 13.385 15.493 14.557 1.00 89.06 255 THR A O 1
ATOM 1997 N N . LEU A 1 256 ? 12.455 15.407 12.509 1.00 92.56 256 LEU A N 1
ATOM 1998 C CA . LEU A 1 256 ? 11.822 14.095 12.655 1.00 92.56 256 LEU A CA 1
ATOM 1999 C C . LEU A 1 256 ? 12.873 12.977 12.534 1.00 92.56 256 LEU A C 1
ATOM 2001 O O . LEU A 1 256 ? 13.010 12.313 11.507 1.00 92.56 256 LEU A O 1
ATOM 2005 N N . ASP A 1 257 ? 13.650 12.763 13.594 1.00 87.44 257 ASP A N 1
ATOM 2006 C CA . ASP A 1 257 ? 14.795 11.839 13.614 1.00 87.44 257 ASP A CA 1
ATOM 2007 C C . ASP A 1 257 ? 14.434 10.348 13.434 1.00 87.44 257 ASP A C 1
ATOM 2009 O O . ASP A 1 257 ? 15.303 9.531 13.111 1.00 87.44 257 ASP A O 1
ATOM 2013 N N . ARG A 1 258 ? 13.155 9.980 13.575 1.00 91.56 258 ARG A N 1
ATOM 2014 C CA . ARG A 1 258 ? 12.621 8.634 13.295 1.00 91.56 258 ARG A CA 1
ATOM 2015 C C . ARG A 1 258 ? 12.033 8.468 11.889 1.00 91.56 258 ARG A C 1
ATOM 2017 O O . ARG A 1 258 ? 11.602 7.365 11.558 1.00 91.56 258 ARG A O 1
ATOM 2024 N N . LEU A 1 259 ? 12.040 9.508 11.053 1.00 94.31 259 LEU A N 1
ATOM 2025 C CA . LEU A 1 259 ? 11.420 9.476 9.729 1.00 94.31 259 LEU A CA 1
ATOM 2026 C C . LEU A 1 259 ? 12.161 8.529 8.769 1.00 94.31 259 LEU A C 1
ATOM 2028 O O . LEU A 1 259 ? 13.320 8.730 8.414 1.00 94.31 259 LEU A O 1
ATOM 2032 N N . THR A 1 260 ? 11.457 7.498 8.314 1.00 93.88 260 THR A N 1
ATOM 2033 C CA . THR A 1 260 ? 11.959 6.469 7.392 1.00 93.88 260 THR A CA 1
ATOM 2034 C C . THR A 1 260 ? 11.470 6.655 5.960 1.00 93.88 260 THR A C 1
ATOM 2036 O O . THR A 1 260 ? 12.194 6.294 5.032 1.00 93.88 260 THR A O 1
ATOM 2039 N N . ALA A 1 261 ? 10.289 7.243 5.758 1.00 94.69 261 ALA A N 1
ATOM 2040 C CA . ALA A 1 261 ? 9.735 7.495 4.432 1.00 94.69 261 ALA A CA 1
ATOM 2041 C C . ALA A 1 261 ? 9.057 8.867 4.365 1.00 94.69 261 ALA A C 1
ATOM 2043 O O . ALA A 1 261 ? 8.219 9.195 5.208 1.00 94.69 261 ALA A O 1
ATOM 2044 N N . LEU A 1 262 ? 9.411 9.650 3.348 1.00 96.19 262 LEU A N 1
ATOM 2045 C CA . LEU A 1 262 ? 8.762 10.915 3.018 1.00 96.19 262 LEU A CA 1
ATOM 2046 C C . LEU A 1 262 ? 8.336 10.894 1.549 1.00 96.19 262 LEU A C 1
ATOM 2048 O O . LEU A 1 262 ? 9.191 10.967 0.662 1.00 96.19 262 LEU A O 1
ATOM 2052 N N . ASP A 1 263 ? 7.027 10.826 1.305 1.00 95.31 263 ASP A N 1
ATOM 2053 C CA . ASP A 1 263 ? 6.437 10.950 -0.028 1.00 95.31 263 ASP A CA 1
ATOM 2054 C C . ASP A 1 263 ? 5.515 12.173 -0.109 1.00 95.31 263 ASP A C 1
ATOM 2056 O O . ASP A 1 263 ? 4.427 12.213 0.471 1.00 95.31 263 ASP A O 1
ATOM 2060 N N . ILE A 1 264 ? 5.973 13.183 -0.847 1.00 94.50 264 ILE A N 1
ATOM 2061 C CA . ILE A 1 264 ? 5.229 14.411 -1.156 1.00 94.50 264 ILE A CA 1
ATOM 2062 C C . ILE A 1 264 ? 4.969 14.551 -2.664 1.00 94.50 264 ILE A C 1
ATOM 2064 O O . ILE A 1 264 ? 4.707 15.649 -3.169 1.00 94.50 264 ILE A O 1
ATOM 2068 N N . SER A 1 265 ? 5.105 13.458 -3.416 1.00 94.19 265 SER A N 1
ATOM 2069 C CA . SER A 1 265 ? 5.112 13.478 -4.875 1.00 94.19 265 SER A CA 1
ATOM 2070 C C . SER A 1 265 ? 3.755 13.829 -5.497 1.00 94.19 265 SER A C 1
ATOM 2072 O O . SER A 1 265 ? 2.698 13.694 -4.882 1.00 94.19 265 SER A O 1
ATOM 2074 N N . ASN A 1 266 ? 3.780 14.273 -6.757 1.00 92.31 266 ASN A N 1
ATOM 2075 C CA . ASN A 1 266 ? 2.588 14.634 -7.537 1.00 92.31 266 ASN A CA 1
ATOM 2076 C C . ASN A 1 266 ? 1.752 15.754 -6.891 1.00 92.31 266 ASN A C 1
ATOM 2078 O O . ASN A 1 266 ? 0.531 15.658 -6.797 1.00 92.31 266 ASN A O 1
ATOM 2082 N N . ASN A 1 267 ? 2.413 16.822 -6.454 1.00 91.38 267 ASN A N 1
ATOM 2083 C CA . ASN A 1 267 ? 1.784 17.990 -5.841 1.00 91.38 267 ASN A CA 1
ATOM 2084 C C . ASN A 1 267 ? 2.284 19.283 -6.520 1.00 91.38 267 ASN A C 1
ATOM 2086 O O . ASN A 1 267 ? 2.877 19.267 -7.599 1.00 91.38 267 ASN A O 1
ATOM 2090 N N . SER A 1 268 ? 2.004 20.435 -5.915 1.00 92.56 268 SER A N 1
ATOM 2091 C CA . SER A 1 268 ? 2.448 21.760 -6.361 1.00 92.56 268 SER A CA 1
ATOM 2092 C C . SER A 1 268 ? 3.429 22.417 -5.379 1.00 92.56 268 SER A C 1
ATOM 2094 O O . SER A 1 268 ? 3.468 23.649 -5.292 1.00 92.56 268 SER A O 1
ATOM 2096 N N . PHE A 1 269 ? 4.231 21.632 -4.648 1.00 93.12 269 PHE A N 1
ATOM 2097 C CA . PHE A 1 269 ? 5.272 22.180 -3.773 1.00 93.12 269 PHE A CA 1
ATOM 2098 C C . PHE A 1 269 ? 6.313 22.957 -4.585 1.00 93.12 269 PHE A C 1
ATOM 2100 O O . PHE A 1 269 ? 6.738 22.522 -5.653 1.00 93.12 269 PHE A O 1
ATOM 2107 N N . ARG A 1 270 ? 6.710 24.122 -4.079 1.00 93.94 270 ARG A N 1
ATOM 2108 C CA . ARG A 1 270 ? 7.673 25.066 -4.658 1.00 93.94 270 ARG A CA 1
ATOM 2109 C C . ARG A 1 270 ? 8.765 25.393 -3.638 1.00 93.94 270 ARG A C 1
ATOM 2111 O O . ARG A 1 270 ? 8.655 25.024 -2.477 1.00 93.94 270 ARG A O 1
ATOM 2118 N N . GLY A 1 271 ? 9.790 26.129 -4.051 1.00 95.38 271 GLY A N 1
ATOM 2119 C CA . GLY A 1 271 ? 10.921 26.458 -3.179 1.00 95.38 271 GLY A CA 1
ATOM 2120 C C . GLY A 1 271 ? 12.012 25.392 -3.206 1.00 95.38 271 GLY A C 1
ATOM 2121 O O . GLY A 1 271 ? 11.954 24.452 -4.001 1.00 95.38 271 GLY A O 1
ATOM 2122 N N . GLU A 1 272 ? 13.013 25.577 -2.352 1.00 96.62 272 GLU A N 1
ATOM 2123 C CA . GLU A 1 272 ? 14.161 24.675 -2.237 1.00 96.62 272 GLU A CA 1
ATOM 2124 C C . GLU A 1 272 ? 13.876 23.513 -1.280 1.00 96.62 272 GLU A C 1
ATOM 2126 O O . GLU A 1 272 ? 13.028 23.618 -0.390 1.00 96.62 272 GLU A O 1
ATOM 2131 N N . LEU A 1 273 ? 14.591 22.396 -1.452 1.00 95.94 273 LEU A N 1
ATOM 2132 C CA . LEU A 1 273 ? 14.592 21.340 -0.441 1.00 95.94 273 LEU A CA 1
ATOM 2133 C C . LEU A 1 273 ? 15.405 21.815 0.772 1.00 95.94 273 LEU A C 1
ATOM 2135 O O . LEU A 1 273 ? 16.558 22.213 0.605 1.00 95.94 273 LEU A O 1
ATOM 2139 N N . PRO A 1 274 ? 14.851 21.763 1.992 1.00 94.50 274 PRO A N 1
ATOM 2140 C CA . PRO A 1 274 ? 15.513 22.338 3.151 1.00 94.50 274 PRO A CA 1
ATOM 2141 C C . PRO A 1 274 ? 16.766 21.556 3.554 1.00 94.50 274 PRO A C 1
ATOM 2143 O O . PRO A 1 274 ? 16.778 20.323 3.588 1.00 94.50 274 PRO A O 1
ATOM 2146 N N . GLN A 1 275 ? 17.813 22.293 3.942 1.00 93.50 275 GLN A N 1
ATOM 2147 C CA . GLN A 1 275 ? 19.112 21.740 4.346 1.00 93.50 275 GLN A CA 1
ATOM 2148 C C . GLN A 1 275 ? 19.007 20.741 5.511 1.00 93.50 275 GLN A C 1
ATOM 2150 O O . GLN A 1 275 ? 19.805 19.814 5.634 1.00 93.50 275 GLN A O 1
ATOM 2155 N N . SER A 1 276 ? 18.005 20.911 6.367 1.00 91.38 276 SER A N 1
ATOM 2156 C CA . SER A 1 276 ? 17.742 20.056 7.521 1.00 91.38 276 SER A CA 1
ATOM 2157 C C . SER A 1 276 ? 17.409 18.605 7.142 1.00 91.38 276 SER A C 1
ATOM 2159 O O . SER A 1 276 ? 17.776 17.702 7.892 1.00 91.38 276 SER A O 1
ATOM 2161 N N . LEU A 1 277 ? 16.832 18.343 5.958 1.00 91.00 277 LEU A N 1
ATOM 2162 C CA . LEU A 1 277 ? 16.571 16.977 5.472 1.00 91.00 277 LEU A CA 1
ATOM 2163 C C . LEU A 1 277 ? 17.855 16.153 5.321 1.00 91.00 277 LEU A C 1
ATOM 2165 O O . LEU A 1 277 ? 17.827 14.938 5.505 1.00 91.00 277 LEU A O 1
ATOM 2169 N N . ALA A 1 278 ? 18.995 16.801 5.060 1.00 88.75 278 ALA A N 1
ATOM 2170 C CA . ALA A 1 278 ? 20.290 16.124 5.000 1.00 88.75 278 ALA A CA 1
ATOM 2171 C C . ALA A 1 278 ? 20.728 15.530 6.350 1.00 88.75 278 ALA A C 1
ATOM 2173 O O . ALA A 1 278 ? 21.628 14.693 6.389 1.00 88.75 278 ALA A O 1
ATOM 2174 N N . SER A 1 279 ? 20.100 15.940 7.456 1.00 85.50 279 SER A N 1
ATOM 2175 C CA . SER A 1 279 ? 20.441 15.475 8.804 1.00 85.50 279 SER A CA 1
ATOM 2176 C C . SER A 1 279 ? 19.742 14.166 9.183 1.00 85.50 279 SER A C 1
ATOM 2178 O O . SER A 1 279 ? 20.178 13.500 10.125 1.00 85.50 279 SER A O 1
ATOM 2180 N N . ILE A 1 280 ? 18.691 13.768 8.455 1.00 89.25 280 ILE A N 1
ATOM 2181 C CA . ILE A 1 280 ? 17.901 12.577 8.777 1.00 89.25 280 ILE A CA 1
ATOM 2182 C C . ILE A 1 280 ? 18.646 11.321 8.314 1.00 89.25 280 ILE A C 1
ATOM 2184 O O . ILE A 1 280 ? 18.827 11.067 7.123 1.00 89.25 280 ILE A O 1
ATOM 2188 N N . ARG A 1 281 ? 19.083 10.501 9.275 1.00 87.12 281 ARG A N 1
ATOM 2189 C CA . ARG A 1 281 ? 19.871 9.278 9.012 1.00 87.12 281 ARG A CA 1
ATOM 2190 C C . ARG A 1 281 ? 19.016 8.025 8.829 1.00 87.12 281 ARG A C 1
ATOM 2192 O O . ARG A 1 281 ? 19.514 6.995 8.378 1.00 87.12 281 ARG A O 1
ATOM 2199 N N . THR A 1 282 ? 17.753 8.102 9.224 1.00 90.62 282 THR A N 1
ATOM 2200 C CA . THR A 1 282 ? 16.779 7.004 9.241 1.00 90.62 282 THR A CA 1
ATOM 2201 C C . THR A 1 282 ? 16.029 6.842 7.918 1.00 90.62 282 THR A C 1
ATOM 2203 O O . THR A 1 282 ? 15.446 5.780 7.700 1.00 90.62 282 THR A O 1
ATOM 2206 N N . LEU A 1 283 ? 16.107 7.830 7.015 1.00 93.50 283 LEU A N 1
ATOM 2207 C CA . LEU A 1 283 ? 15.434 7.806 5.715 1.00 93.50 283 LEU A CA 1
ATOM 2208 C C . LEU A 1 283 ? 15.866 6.610 4.858 1.00 93.50 283 LEU A C 1
ATOM 2210 O O . LEU A 1 283 ? 17.049 6.416 4.575 1.00 93.50 283 LEU A O 1
ATOM 2214 N N . ARG A 1 284 ? 14.860 5.866 4.400 1.00 95.31 284 ARG A N 1
ATOM 2215 C CA . ARG A 1 284 ? 14.930 4.799 3.397 1.00 95.31 284 ARG A CA 1
ATOM 2216 C C . ARG A 1 284 ? 14.320 5.232 2.071 1.00 95.31 284 ARG A C 1
ATOM 2218 O O . ARG A 1 284 ? 14.818 4.845 1.017 1.00 95.31 284 ARG A O 1
ATOM 2225 N N . GLU A 1 285 ? 13.294 6.073 2.119 1.00 96.44 285 GLU A N 1
ATOM 2226 C CA . GLU A 1 285 ? 12.619 6.588 0.934 1.00 96.44 285 GLU A CA 1
ATOM 2227 C C . GLU A 1 285 ? 12.438 8.104 1.011 1.00 96.44 285 GLU A C 1
ATOM 2229 O O . GLU A 1 285 ? 11.884 8.631 1.977 1.00 96.44 285 GLU A O 1
ATOM 2234 N N . LEU A 1 286 ? 12.897 8.794 -0.035 1.00 97.12 286 LEU A N 1
ATOM 2235 C CA . LEU A 1 286 ? 12.639 10.212 -0.258 1.00 97.12 286 LEU A CA 1
ATOM 2236 C C . LEU A 1 286 ? 12.062 10.403 -1.662 1.00 97.12 286 LEU A C 1
ATOM 2238 O O . LEU A 1 286 ? 12.787 10.306 -2.660 1.00 97.12 286 LEU A O 1
ATOM 2242 N N . ASN A 1 287 ? 10.763 10.688 -1.733 1.00 97.88 287 ASN A N 1
ATOM 2243 C CA . ASN A 1 287 ? 10.039 10.898 -2.979 1.00 97.88 287 ASN A CA 1
ATOM 2244 C C . ASN A 1 287 ? 9.388 12.290 -3.019 1.00 97.88 287 ASN A C 1
ATOM 2246 O O . ASN A 1 287 ? 8.353 12.551 -2.415 1.00 97.88 287 ASN A O 1
ATOM 2250 N N . CYS A 1 288 ? 9.996 13.188 -3.792 1.00 97.62 288 CYS A N 1
ATOM 2251 C CA . CYS A 1 288 ? 9.515 14.551 -4.030 1.00 97.62 288 CYS A CA 1
ATOM 2252 C C . CYS A 1 288 ? 9.208 14.798 -5.518 1.00 97.62 288 CYS A C 1
ATOM 2254 O O . CYS A 1 288 ? 9.178 15.946 -5.973 1.00 97.62 288 CYS A O 1
ATOM 2256 N N . ALA A 1 289 ? 9.032 13.736 -6.310 1.00 97.56 289 ALA A N 1
ATOM 2257 C CA . ALA A 1 289 ? 8.867 13.841 -7.756 1.00 97.56 289 ALA A CA 1
ATOM 2258 C C . ALA A 1 289 ? 7.577 14.560 -8.176 1.00 97.56 289 ALA A C 1
ATOM 2260 O O . ALA A 1 289 ? 6.587 14.564 -7.448 1.00 97.56 289 ALA A O 1
ATOM 2261 N N . ASN A 1 290 ? 7.576 15.111 -9.392 1.00 96.88 290 ASN A N 1
ATOM 2262 C CA . ASN A 1 290 ? 6.433 15.796 -10.001 1.00 96.88 290 ASN A CA 1
ATOM 2263 C C . ASN A 1 290 ? 5.904 16.935 -9.112 1.00 96.88 290 ASN A C 1
ATOM 2265 O O . ASN A 1 290 ? 4.747 16.924 -8.697 1.00 96.88 290 ASN A O 1
ATOM 2269 N N . ASN A 1 291 ? 6.777 17.894 -8.812 1.00 97.50 291 ASN A N 1
ATOM 2270 C CA . ASN A 1 291 ? 6.465 19.122 -8.084 1.00 97.50 291 ASN A CA 1
ATOM 2271 C C . ASN A 1 291 ? 7.062 20.331 -8.842 1.00 97.50 291 ASN A C 1
ATOM 2273 O O . ASN A 1 291 ? 7.471 20.225 -10.000 1.00 97.50 291 ASN A O 1
ATOM 2277 N N . LYS A 1 292 ? 7.082 21.510 -8.215 1.00 97.44 292 LYS A N 1
ATOM 2278 C CA . LYS A 1 292 ? 7.696 22.751 -8.723 1.00 97.44 292 LYS A CA 1
ATOM 2279 C C . LYS A 1 292 ? 8.909 23.161 -7.872 1.00 97.44 292 LYS A C 1
ATOM 2281 O O . LYS A 1 292 ? 9.175 24.356 -7.714 1.00 97.44 292 LYS A O 1
ATOM 2286 N N . LEU A 1 293 ? 9.597 22.189 -7.268 1.00 97.88 293 LEU A N 1
ATOM 2287 C CA . LEU A 1 293 ? 10.756 22.429 -6.407 1.00 97.88 293 LEU A CA 1
ATOM 2288 C C . LEU A 1 293 ? 11.958 22.856 -7.250 1.00 97.88 293 LEU A C 1
ATOM 2290 O O . LEU A 1 293 ? 12.157 22.341 -8.350 1.00 97.88 293 LEU A O 1
ATOM 2294 N N . PHE A 1 294 ? 12.754 23.789 -6.737 1.00 97.44 294 PHE A N 1
ATOM 2295 C CA . PHE A 1 294 ? 13.895 24.369 -7.445 1.00 97.44 294 PHE A CA 1
ATOM 2296 C C . PHE A 1 294 ? 15.108 24.534 -6.525 1.00 97.44 294 PHE A C 1
ATOM 2298 O O . PHE A 1 294 ? 15.077 24.143 -5.365 1.00 97.44 294 PHE A O 1
ATOM 2305 N N . GLY A 1 295 ? 16.185 25.113 -7.054 1.00 96.38 295 GLY A N 1
ATOM 2306 C CA . GLY A 1 295 ? 17.395 25.405 -6.283 1.00 96.38 295 GLY A CA 1
ATOM 2307 C C . GLY A 1 295 ? 18.346 24.217 -6.196 1.00 96.38 295 GLY A C 1
ATOM 2308 O O . GLY A 1 295 ? 18.180 23.214 -6.894 1.00 96.38 295 GLY A O 1
ATOM 2309 N N . VAL A 1 296 ? 19.384 24.362 -5.376 1.00 96.69 296 VAL A N 1
ATOM 2310 C CA . VAL A 1 296 ? 20.425 23.340 -5.204 1.00 96.69 296 VAL A CA 1
ATOM 2311 C C . VAL A 1 296 ? 19.967 22.306 -4.174 1.00 96.69 296 VAL A C 1
ATOM 2313 O O . VAL A 1 296 ? 19.242 22.634 -3.238 1.00 96.69 296 VAL A O 1
ATOM 2316 N N . LEU A 1 297 ? 20.367 21.042 -4.348 1.00 96.44 297 LEU A N 1
ATOM 2317 C CA . LEU A 1 297 ? 20.100 20.014 -3.338 1.00 96.44 297 LEU A CA 1
ATOM 2318 C C . LEU A 1 297 ? 20.819 20.333 -2.017 1.00 96.44 297 LEU A C 1
ATOM 2320 O O . LEU A 1 297 ? 21.920 20.889 -2.057 1.00 96.44 297 LEU A O 1
ATOM 2324 N N . PRO A 1 298 ? 20.256 19.917 -0.866 1.00 94.69 298 PRO A N 1
ATOM 2325 C CA . PRO A 1 298 ? 20.930 19.997 0.421 1.00 94.69 298 PRO A CA 1
ATOM 2326 C C . PRO A 1 298 ? 22.346 19.425 0.383 1.00 94.69 298 PRO A C 1
ATOM 2328 O O . PRO A 1 298 ? 22.608 18.416 -0.274 1.00 94.69 298 PRO A O 1
ATOM 2331 N N . GLU A 1 299 ? 23.257 20.029 1.137 1.00 93.31 299 GLU A N 1
ATOM 2332 C CA . GLU A 1 299 ? 24.601 19.489 1.305 1.00 93.31 299 GLU A CA 1
ATOM 2333 C C . GLU A 1 299 ? 24.556 18.253 2.216 1.00 93.31 299 GLU A C 1
ATOM 2335 O O . GLU A 1 299 ? 24.372 18.351 3.432 1.00 93.31 299 GLU A O 1
ATOM 2340 N N . PHE A 1 300 ? 24.709 17.073 1.623 1.00 91.06 300 PHE A N 1
ATOM 2341 C CA . PHE A 1 300 ? 24.769 15.801 2.328 1.00 91.06 300 PHE A CA 1
ATOM 2342 C C . PHE A 1 300 ? 26.206 15.512 2.762 1.00 91.06 300 PHE A C 1
ATOM 2344 O O . PHE A 1 300 ? 27.134 15.499 1.947 1.00 91.06 300 PHE A O 1
ATOM 2351 N N . LYS A 1 301 ? 26.397 15.260 4.062 1.00 86.56 301 LYS A N 1
ATOM 2352 C CA . LYS A 1 301 ? 27.713 14.932 4.619 1.00 86.56 301 LYS A CA 1
ATOM 2353 C C . LYS A 1 301 ? 28.098 13.497 4.285 1.00 86.56 301 LYS A C 1
ATOM 2355 O O . LYS A 1 301 ? 27.329 12.563 4.534 1.00 86.56 301 LYS A O 1
ATOM 2360 N N . GLU A 1 302 ? 29.325 13.338 3.801 1.00 82.94 302 GLU A N 1
ATOM 2361 C CA . GLU A 1 302 ? 29.926 12.046 3.478 1.00 82.94 302 GLU A CA 1
ATOM 2362 C C . GLU A 1 302 ? 29.859 11.070 4.668 1.00 82.94 302 GLU A C 1
ATOM 2364 O O . GLU A 1 302 ? 30.024 11.469 5.825 1.00 82.94 302 GLU A O 1
ATOM 2369 N N . ASN A 1 303 ? 29.600 9.787 4.393 1.00 72.56 303 ASN A N 1
ATOM 2370 C CA . ASN A 1 303 ? 29.607 8.672 5.356 1.00 72.56 303 ASN A CA 1
ATOM 2371 C C . ASN A 1 303 ? 28.659 8.790 6.567 1.00 72.56 303 ASN A C 1
ATOM 2373 O O . ASN A 1 303 ? 28.706 7.947 7.462 1.00 72.56 303 ASN A O 1
ATOM 2377 N N . THR A 1 304 ? 27.804 9.812 6.623 1.00 76.06 304 THR A N 1
ATOM 2378 C CA . THR A 1 304 ? 26.922 10.077 7.775 1.00 76.06 304 THR A CA 1
ATOM 2379 C C . THR A 1 304 ? 25.472 10.338 7.383 1.00 76.06 304 THR A C 1
ATOM 2381 O O . THR A 1 304 ? 24.587 10.137 8.215 1.00 76.06 304 THR A O 1
ATOM 2384 N N . SER A 1 305 ? 25.222 10.730 6.132 1.00 81.25 305 SER A N 1
ATOM 2385 C CA . SER A 1 305 ? 23.891 11.013 5.580 1.00 81.25 305 SER A CA 1
ATOM 2386 C C . SER A 1 305 ? 23.496 9.926 4.572 1.00 81.25 305 SER A C 1
ATOM 2388 O O . SER A 1 305 ? 24.367 9.340 3.938 1.00 81.25 305 SER A O 1
ATOM 2390 N N . LEU A 1 306 ? 22.194 9.661 4.403 1.00 85.50 306 LEU A N 1
ATOM 2391 C CA . LEU A 1 306 ? 21.634 8.791 3.347 1.00 85.50 306 LEU A CA 1
ATOM 2392 C C . LEU A 1 306 ? 22.109 7.317 3.330 1.00 85.50 306 LEU A C 1
ATOM 2394 O O . LEU A 1 306 ? 21.879 6.606 2.353 1.00 85.50 306 LEU A O 1
ATOM 2398 N N . LEU A 1 307 ? 22.745 6.824 4.400 1.00 85.38 307 LEU A N 1
ATOM 2399 C CA . LEU A 1 307 ? 23.287 5.455 4.451 1.00 85.38 307 LEU A CA 1
ATOM 2400 C C . LEU A 1 307 ? 22.208 4.376 4.264 1.00 85.38 307 LEU A C 1
ATOM 2402 O O . LEU A 1 307 ? 22.447 3.371 3.595 1.00 85.38 307 LEU A O 1
ATOM 2406 N N . ASN A 1 308 ? 21.026 4.617 4.834 1.00 89.56 308 ASN A N 1
ATOM 2407 C CA . ASN A 1 308 ? 19.875 3.720 4.765 1.00 89.56 308 ASN A CA 1
ATOM 2408 C C . ASN A 1 308 ? 18.971 3.992 3.557 1.00 89.56 308 ASN A C 1
ATOM 2410 O O . ASN A 1 308 ? 17.979 3.290 3.392 1.00 89.56 308 ASN A O 1
ATOM 2414 N N . LEU A 1 309 ? 19.285 4.997 2.730 1.00 94.69 309 LEU A N 1
ATOM 2415 C CA . LEU A 1 309 ? 18.423 5.404 1.628 1.00 94.69 309 LEU A CA 1
ATOM 2416 C C . LEU A 1 309 ? 18.424 4.321 0.546 1.00 94.69 309 LEU A C 1
ATOM 2418 O O . LEU A 1 309 ? 19.470 4.004 -0.010 1.00 94.69 309 LEU A O 1
ATOM 2422 N N . GLU A 1 310 ? 17.252 3.778 0.240 1.00 95.81 310 GLU A N 1
ATOM 2423 C CA . GLU A 1 310 ? 17.022 2.731 -0.759 1.00 95.81 310 GLU A CA 1
ATOM 2424 C C . GLU A 1 310 ? 16.457 3.325 -2.061 1.00 95.81 310 GLU A C 1
ATOM 2426 O O . GLU A 1 310 ? 16.819 2.888 -3.164 1.00 95.81 310 GLU A O 1
ATOM 2431 N N . ILE A 1 311 ? 15.602 4.351 -1.941 1.00 96.81 311 ILE A N 1
ATOM 2432 C CA . ILE A 1 311 ? 14.913 5.012 -3.055 1.00 96.81 311 ILE A CA 1
ATOM 2433 C C . ILE A 1 311 ? 15.037 6.535 -2.930 1.00 96.81 311 ILE A C 1
ATOM 2435 O O . ILE A 1 311 ? 14.611 7.130 -1.940 1.00 96.81 311 ILE A O 1
ATOM 2439 N N . LEU A 1 312 ? 15.570 7.166 -3.979 1.00 98.06 312 LEU A N 1
ATOM 2440 C CA . LEU A 1 312 ? 15.593 8.618 -4.148 1.00 98.06 312 LEU A CA 1
ATOM 2441 C C . LEU A 1 312 ? 14.871 9.009 -5.435 1.00 98.06 312 LEU A C 1
ATOM 2443 O O . LEU A 1 312 ? 15.290 8.626 -6.531 1.00 98.06 312 LEU A O 1
ATOM 2447 N N . SER A 1 313 ? 13.818 9.812 -5.318 1.00 98.25 313 SER A N 1
ATOM 2448 C CA . SER A 1 313 ? 13.026 10.273 -6.455 1.00 98.25 313 SER A CA 1
ATOM 2449 C C . SER A 1 313 ? 12.771 11.775 -6.377 1.00 98.25 313 SER A C 1
ATOM 2451 O O . SER A 1 313 ? 11.951 12.244 -5.595 1.00 98.25 313 SER A O 1
ATOM 2453 N N . LEU A 1 314 ? 13.469 12.535 -7.223 1.00 98.12 314 LEU A N 1
ATOM 2454 C CA . LEU A 1 314 ? 13.336 13.991 -7.381 1.00 98.12 314 LEU A CA 1
ATOM 2455 C C . LEU A 1 314 ? 12.921 14.375 -8.811 1.00 98.12 314 LEU A C 1
ATOM 2457 O O . LEU A 1 314 ? 13.041 15.531 -9.218 1.00 98.12 314 LEU A O 1
ATOM 2461 N N . ARG A 1 315 ? 12.471 13.391 -9.597 1.00 97.31 315 ARG A N 1
ATOM 2462 C CA . ARG A 1 315 ? 12.156 13.531 -11.022 1.00 97.31 315 ARG A CA 1
ATOM 2463 C C . ARG A 1 315 ? 11.132 14.638 -11.276 1.00 97.31 315 ARG A C 1
ATOM 2465 O O . ARG A 1 315 ? 10.182 14.762 -10.509 1.00 97.31 315 ARG A O 1
ATOM 2472 N N . ASN A 1 316 ? 11.257 15.331 -12.408 1.00 97.69 316 ASN A N 1
ATOM 2473 C CA . ASN A 1 316 ? 10.265 16.292 -12.897 1.00 97.69 316 ASN A CA 1
ATOM 2474 C C . ASN A 1 316 ? 10.032 17.424 -11.884 1.00 97.69 316 ASN A C 1
ATOM 2476 O O . ASN A 1 316 ? 8.957 17.563 -11.302 1.00 97.69 316 ASN A O 1
ATOM 2480 N N . ASN A 1 317 ? 11.104 18.175 -11.657 1.00 98.50 317 ASN A N 1
ATOM 2481 C CA . ASN A 1 317 ? 11.182 19.399 -10.868 1.00 98.50 317 ASN A CA 1
ATOM 2482 C C . ASN A 1 317 ? 12.103 20.377 -11.634 1.00 98.50 317 ASN A C 1
ATOM 2484 O O . ASN A 1 317 ? 12.408 20.170 -12.811 1.00 98.50 317 ASN A O 1
ATOM 2488 N N . THR A 1 318 ? 12.553 21.458 -11.004 1.00 97.81 318 THR A N 1
ATOM 2489 C CA . THR A 1 318 ? 13.471 22.439 -11.603 1.00 97.81 318 THR A CA 1
ATOM 2490 C C . THR A 1 318 ? 14.749 22.617 -10.777 1.00 97.81 318 THR A C 1
ATOM 2492 O O . THR A 1 318 ? 15.312 23.713 -10.717 1.00 97.81 318 THR A O 1
ATOM 2495 N N . PHE A 1 319 ? 15.234 21.541 -10.146 1.00 98.44 319 PHE A N 1
ATOM 2496 C CA . PHE A 1 319 ? 16.474 21.563 -9.362 1.00 98.44 319 PHE A CA 1
ATOM 2497 C C . PHE A 1 319 ? 17.703 21.894 -10.216 1.00 98.44 319 PHE A C 1
ATOM 2499 O O . PHE A 1 319 ? 17.782 21.521 -11.387 1.00 98.44 319 PHE A O 1
ATOM 2506 N N . THR A 1 320 ? 18.671 22.579 -9.610 1.00 97.44 320 THR A N 1
ATOM 2507 C CA . THR A 1 320 ? 19.932 23.030 -10.215 1.00 97.44 320 THR A CA 1
ATOM 2508 C C . THR A 1 320 ? 21.135 22.602 -9.364 1.00 97.44 320 THR A C 1
ATOM 2510 O O . THR A 1 320 ? 21.008 21.848 -8.400 1.00 97.44 320 THR A O 1
ATOM 2513 N N . GLY A 1 321 ? 22.338 23.057 -9.730 1.00 96.19 321 GLY A N 1
ATOM 2514 C CA . GLY A 1 321 ? 23.574 22.732 -9.014 1.00 96.19 321 GLY A CA 1
ATOM 2515 C C . GLY A 1 321 ? 24.200 21.406 -9.446 1.00 96.19 321 GLY A C 1
ATOM 2516 O O . GLY A 1 321 ? 23.731 20.764 -10.388 1.00 96.19 321 GLY A O 1
ATOM 2517 N N . ASN A 1 322 ? 25.308 21.043 -8.795 1.00 95.81 322 ASN A N 1
ATOM 2518 C CA . ASN A 1 322 ? 26.044 19.808 -9.069 1.00 95.81 322 ASN A CA 1
ATOM 2519 C C . ASN A 1 322 ? 25.596 18.665 -8.148 1.00 95.81 322 ASN A C 1
ATOM 2521 O O . ASN A 1 322 ? 25.006 18.891 -7.095 1.00 95.81 322 ASN A O 1
ATOM 2525 N N . LEU A 1 323 ? 25.897 17.428 -8.547 1.00 96.25 323 LEU A N 1
ATOM 2526 C CA . LEU A 1 323 ? 25.498 16.222 -7.812 1.00 96.25 323 LEU A CA 1
ATOM 2527 C C . LEU A 1 323 ? 26.610 15.667 -6.901 1.00 96.25 323 LEU A C 1
ATOM 2529 O O . LEU A 1 323 ? 26.449 14.584 -6.340 1.00 96.25 323 LEU A O 1
ATOM 2533 N N . SER A 1 324 ? 27.737 16.374 -6.747 1.00 93.44 324 SER A N 1
ATOM 2534 C CA . SER A 1 324 ? 28.927 15.858 -6.054 1.00 93.44 324 SER A CA 1
ATOM 2535 C C . SER A 1 324 ? 28.637 15.504 -4.599 1.00 93.44 324 SER A C 1
ATOM 2537 O O . SER A 1 324 ? 28.903 14.382 -4.186 1.00 93.44 324 SER A O 1
ATOM 2539 N N . SER A 1 325 ? 28.014 16.415 -3.844 1.00 92.50 325 SER A N 1
ATOM 2540 C CA . SER A 1 325 ? 27.673 16.169 -2.435 1.00 92.50 325 SER A CA 1
ATOM 2541 C C . SER A 1 325 ? 26.746 14.956 -2.260 1.00 92.50 325 SER A C 1
ATOM 2543 O O . SER A 1 325 ? 26.994 14.117 -1.395 1.00 92.50 325 SER A O 1
ATOM 2545 N N . LEU A 1 326 ? 25.736 14.808 -3.126 1.00 94.56 326 LEU A N 1
ATOM 2546 C CA . LEU A 1 326 ? 24.807 13.676 -3.093 1.00 94.56 326 LEU A CA 1
ATOM 2547 C C . LEU A 1 326 ? 25.531 12.336 -3.292 1.00 94.56 326 LEU A C 1
ATOM 2549 O O . LEU A 1 326 ? 25.350 11.406 -2.507 1.00 94.56 326 LEU A O 1
ATOM 2553 N N . PHE A 1 327 ? 26.352 12.224 -4.339 1.00 92.88 327 PHE A N 1
ATOM 2554 C CA . PHE A 1 327 ? 27.025 10.962 -4.653 1.00 92.88 327 PHE A CA 1
ATOM 2555 C C . PHE A 1 327 ? 28.173 10.642 -3.692 1.00 92.88 327 PHE A C 1
ATOM 2557 O O . PHE A 1 327 ? 28.372 9.466 -3.379 1.00 92.88 327 PHE A O 1
ATOM 2564 N N . SER A 1 328 ? 28.863 11.654 -3.156 1.00 91.25 328 SER A N 1
ATOM 2565 C CA . SER A 1 328 ? 29.811 11.460 -2.055 1.00 91.25 328 SER A CA 1
ATOM 2566 C C . SER A 1 328 ? 29.117 10.897 -0.813 1.00 91.25 328 SER A C 1
ATOM 2568 O O . SER A 1 328 ? 29.627 9.964 -0.199 1.00 91.25 328 SER A O 1
ATOM 2570 N N . ALA A 1 329 ? 27.927 11.396 -0.461 1.00 91.62 329 ALA A N 1
ATOM 2571 C CA . ALA A 1 329 ? 27.184 10.914 0.704 1.00 91.62 329 ALA A CA 1
ATOM 2572 C C . ALA A 1 329 ? 26.711 9.460 0.582 1.00 91.62 329 ALA A C 1
ATOM 2574 O O . ALA A 1 329 ? 26.787 8.719 1.561 1.00 91.62 329 ALA A O 1
ATOM 2575 N N . LEU A 1 330 ? 26.266 9.035 -0.605 1.00 90.44 330 LEU A N 1
ATOM 2576 C CA . LEU A 1 330 ? 25.808 7.662 -0.828 1.00 90.44 330 LEU A CA 1
ATOM 2577 C C . LEU A 1 330 ? 26.965 6.655 -0.674 1.00 90.44 330 LEU A C 1
ATOM 2579 O O . LEU A 1 330 ? 26.832 5.677 0.055 1.00 90.44 330 LEU A O 1
ATOM 2583 N N . GLY A 1 331 ? 28.142 6.907 -1.250 1.00 82.56 331 GLY A N 1
ATOM 2584 C CA . GLY A 1 331 ? 29.340 6.093 -0.998 1.00 82.56 331 GLY A CA 1
ATOM 2585 C C . GLY A 1 331 ? 29.180 4.564 -1.213 1.00 82.56 331 GLY A C 1
ATOM 2586 O O . GLY A 1 331 ? 28.159 4.063 -1.680 1.00 82.56 331 GLY A O 1
ATOM 2587 N N . PRO A 1 332 ? 30.200 3.753 -0.879 1.00 83.38 332 PRO A N 1
ATOM 2588 C CA . PRO A 1 332 ? 30.204 2.315 -1.181 1.00 83.38 332 PRO A CA 1
ATOM 2589 C C . PRO A 1 332 ? 29.322 1.450 -0.266 1.00 83.38 332 PRO A C 1
ATOM 2591 O O . PRO A 1 332 ? 29.092 0.282 -0.580 1.00 83.38 332 PRO A O 1
ATOM 2594 N N . LYS A 1 333 ? 28.886 1.977 0.886 1.00 85.12 333 LYS A N 1
ATOM 2595 C CA . LYS A 1 333 ? 28.092 1.244 1.891 1.00 85.12 333 LYS A CA 1
ATOM 2596 C C . LYS A 1 333 ? 26.587 1.508 1.795 1.00 85.12 333 LYS A C 1
ATOM 2598 O O . LYS A 1 333 ? 25.844 0.923 2.576 1.00 85.12 333 LYS A O 1
ATOM 2603 N N . SER A 1 334 ? 26.141 2.383 0.894 1.00 87.38 334 SER A N 1
ATOM 2604 C CA . SER A 1 334 ? 24.724 2.736 0.812 1.00 87.38 334 SER A CA 1
ATOM 2605 C C . SER A 1 334 ? 23.848 1.571 0.345 1.00 87.38 334 SER A C 1
ATOM 2607 O O . SER A 1 334 ? 24.230 0.750 -0.500 1.00 87.38 334 SER A O 1
ATOM 2609 N N . ALA A 1 335 ? 22.637 1.535 0.901 1.00 90.94 335 ALA A N 1
ATOM 2610 C CA . ALA A 1 335 ? 21.549 0.659 0.485 1.00 90.94 335 ALA A CA 1
ATOM 2611 C C . ALA A 1 335 ? 20.860 1.111 -0.823 1.00 90.94 335 ALA A C 1
ATOM 2613 O O . ALA A 1 335 ? 19.922 0.453 -1.275 1.00 90.94 335 ALA A O 1
ATOM 2614 N N . ILE A 1 336 ? 21.317 2.205 -1.450 1.00 94.75 336 ILE A N 1
ATOM 2615 C CA . ILE A 1 336 ? 20.630 2.836 -2.580 1.00 94.75 336 ILE A CA 1
ATOM 2616 C C . ILE A 1 336 ? 20.496 1.881 -3.759 1.00 94.75 336 ILE A C 1
ATOM 2618 O O . ILE A 1 336 ? 21.468 1.342 -4.294 1.00 94.75 336 ILE A O 1
ATOM 2622 N N . SER A 1 337 ? 19.250 1.692 -4.177 1.00 95.50 337 SER A N 1
ATOM 2623 C CA . SER A 1 337 ? 18.893 0.790 -5.262 1.00 95.50 337 SER A CA 1
ATOM 2624 C C . SER A 1 337 ? 18.308 1.538 -6.455 1.00 95.50 337 SER A C 1
ATOM 2626 O O . SER A 1 337 ? 18.537 1.146 -7.602 1.00 95.50 337 SER A O 1
ATOM 2628 N N . LYS A 1 338 ? 17.572 2.631 -6.219 1.00 98.06 338 LYS A N 1
ATOM 2629 C CA . LYS A 1 338 ? 16.876 3.374 -7.277 1.00 98.06 338 LYS A CA 1
ATOM 2630 C C . LYS A 1 338 ? 17.075 4.877 -7.122 1.00 98.06 338 LYS A C 1
ATOM 2632 O O . LYS A 1 338 ? 16.725 5.445 -6.091 1.00 98.06 338 LYS A O 1
ATOM 2637 N N . ILE A 1 339 ? 17.592 5.510 -8.173 1.00 98.25 339 ILE A N 1
ATOM 2638 C CA . ILE A 1 339 ? 17.795 6.959 -8.254 1.00 98.25 339 ILE A CA 1
ATOM 2639 C C . ILE A 1 339 ? 17.052 7.499 -9.480 1.00 98.25 339 ILE A C 1
ATOM 2641 O O . ILE A 1 339 ? 17.366 7.127 -10.612 1.00 98.25 339 ILE A O 1
ATOM 2645 N N . TYR A 1 340 ? 16.102 8.408 -9.254 1.00 98.56 340 TYR A N 1
ATOM 2646 C CA . TYR A 1 340 ? 15.347 9.108 -10.294 1.00 98.56 340 TYR A CA 1
ATOM 2647 C C . TYR A 1 340 ? 15.505 10.624 -10.149 1.00 98.56 340 TYR A C 1
ATOM 2649 O O . TYR A 1 340 ? 14.784 11.264 -9.387 1.00 98.56 340 TYR A O 1
ATOM 2657 N N . LEU A 1 341 ? 16.427 11.208 -10.910 1.00 98.44 341 LEU A N 1
ATOM 2658 C CA . LEU A 1 341 ? 16.706 12.651 -10.943 1.00 98.44 341 LEU A CA 1
ATOM 2659 C C . LEU A 1 341 ? 16.358 13.290 -12.295 1.00 98.44 341 LEU A C 1
ATOM 2661 O O . LEU A 1 341 ? 16.660 14.462 -12.525 1.00 98.44 341 LEU A O 1
ATOM 2665 N N . GLY A 1 342 ? 15.746 12.530 -13.206 1.00 97.94 342 GLY A N 1
ATOM 2666 C CA . GLY A 1 342 ? 15.476 13.011 -14.555 1.00 97.94 342 GLY A CA 1
ATOM 2667 C C . GLY A 1 342 ? 14.473 14.170 -14.629 1.00 97.94 342 GLY A C 1
ATOM 2668 O O . GLY A 1 342 ? 13.678 14.361 -13.710 1.00 97.94 342 GLY A O 1
ATOM 2669 N N . TYR A 1 343 ? 14.464 14.903 -15.743 1.00 98.31 343 TYR A N 1
ATOM 2670 C CA . TYR A 1 343 ? 13.629 16.089 -15.969 1.00 98.31 343 TYR A CA 1
ATOM 2671 C C . TYR A 1 343 ? 13.862 17.152 -14.886 1.00 98.31 343 TYR A C 1
ATOM 2673 O O . TYR A 1 343 ? 12.951 17.503 -14.142 1.00 98.31 343 TYR A O 1
ATOM 2681 N N . ASN A 1 344 ? 15.107 17.607 -14.778 1.00 98.56 344 ASN A N 1
ATOM 2682 C CA . ASN A 1 344 ? 15.551 18.689 -13.900 1.00 98.56 344 ASN A CA 1
ATOM 2683 C C . ASN A 1 344 ? 16.563 19.565 -14.663 1.00 98.56 344 ASN A C 1
ATOM 2685 O O . ASN A 1 344 ? 16.736 19.426 -15.873 1.00 98.56 344 ASN A O 1
ATOM 2689 N N . ASN A 1 345 ? 17.229 20.491 -13.978 1.00 98.12 345 ASN A N 1
ATOM 2690 C CA . ASN A 1 345 ? 18.247 21.363 -14.558 1.00 98.12 345 ASN A CA 1
ATOM 2691 C C . ASN A 1 345 ? 19.602 21.203 -13.841 1.00 98.12 345 ASN A C 1
ATOM 2693 O O . ASN A 1 345 ? 20.324 22.181 -13.626 1.00 98.12 345 ASN A O 1
ATOM 2697 N N . PHE A 1 346 ? 19.948 19.975 -13.429 1.00 98.50 346 PHE A N 1
ATOM 2698 C CA . PHE A 1 346 ? 21.237 19.688 -12.794 1.00 98.50 346 PHE A CA 1
ATOM 2699 C C . PHE A 1 346 ? 22.393 19.957 -13.757 1.00 98.50 346 PHE A C 1
ATOM 2701 O O . PHE A 1 346 ? 22.321 19.640 -14.941 1.00 98.50 346 PHE A O 1
ATOM 2708 N N . THR A 1 347 ? 23.473 20.528 -13.233 1.00 96.81 347 THR A N 1
ATOM 2709 C CA . THR A 1 347 ? 24.642 20.991 -13.996 1.00 96.81 347 THR A CA 1
ATOM 2710 C C . THR A 1 347 ? 25.930 20.369 -13.456 1.00 96.81 347 THR A C 1
ATOM 2712 O O . THR A 1 347 ? 25.932 19.672 -12.443 1.00 96.81 347 THR A O 1
ATOM 2715 N N . GLY A 1 348 ? 27.054 20.643 -14.117 1.00 95.94 348 GLY A N 1
ATOM 2716 C CA . GLY A 1 348 ? 28.363 20.146 -13.703 1.00 95.94 348 GLY A CA 1
ATOM 2717 C C . GLY A 1 348 ? 28.660 18.741 -14.220 1.00 95.94 348 GLY A C 1
ATOM 2718 O O . GLY A 1 348 ? 27.944 18.197 -15.065 1.00 95.94 348 GLY A O 1
ATOM 2719 N N . THR A 1 349 ? 29.770 18.178 -13.750 1.00 95.50 349 THR A N 1
ATOM 2720 C CA . THR A 1 349 ? 30.230 16.858 -14.177 1.00 95.50 349 THR A CA 1
ATOM 2721 C C . THR A 1 349 ? 29.554 15.748 -13.378 1.00 95.50 349 THR A C 1
ATOM 2723 O O . THR A 1 349 ? 29.248 15.911 -12.196 1.00 95.50 349 THR A O 1
ATOM 2726 N N . LEU A 1 350 ? 29.339 14.596 -14.016 1.00 95.44 350 LEU A N 1
ATOM 2727 C CA . LEU A 1 350 ? 28.903 13.381 -13.330 1.00 95.44 350 LEU A CA 1
ATOM 2728 C C . LEU A 1 350 ? 29.985 12.937 -12.316 1.00 95.44 350 LEU A C 1
ATOM 2730 O O . LEU A 1 350 ? 31.099 12.626 -12.750 1.00 95.44 350 LEU A O 1
ATOM 2734 N N . PRO A 1 351 ? 29.699 12.894 -10.999 1.00 93.50 351 PRO A N 1
ATOM 2735 C CA . PRO A 1 351 ? 30.716 12.605 -9.984 1.00 93.50 351 PRO A CA 1
ATOM 2736 C C . PRO A 1 351 ? 31.256 11.178 -10.084 1.00 93.50 351 PRO A C 1
ATOM 2738 O O . PRO A 1 351 ? 30.496 10.231 -10.296 1.00 93.50 351 PRO A O 1
ATOM 2741 N N . LYS A 1 352 ? 32.567 10.998 -9.891 1.00 91.38 352 LYS A N 1
ATOM 2742 C CA . LYS A 1 352 ? 33.238 9.685 -9.983 1.00 91.38 352 LYS A CA 1
ATOM 2743 C C . LYS A 1 352 ? 32.773 8.701 -8.903 1.00 91.38 352 LYS A C 1
ATOM 2745 O O . LYS A 1 352 ? 32.857 7.489 -9.100 1.00 91.38 352 LYS A O 1
ATOM 2750 N N . GLU A 1 353 ? 32.269 9.220 -7.787 1.00 90.69 353 GLU A N 1
ATOM 2751 C CA . GLU A 1 353 ? 31.759 8.501 -6.619 1.00 90.69 353 GLU A CA 1
ATOM 2752 C C . GLU A 1 353 ? 30.551 7.625 -6.970 1.00 90.69 353 GLU A C 1
ATOM 2754 O O . GLU A 1 353 ? 30.336 6.598 -6.330 1.00 90.69 353 GLU A O 1
ATOM 2759 N N . ILE A 1 354 ? 29.826 7.943 -8.051 1.00 92.19 354 ILE A N 1
ATOM 2760 C CA . ILE A 1 354 ? 28.750 7.090 -8.572 1.00 92.19 354 ILE A CA 1
ATOM 2761 C C . ILE A 1 354 ? 29.245 5.674 -8.895 1.00 92.19 354 ILE A C 1
ATOM 2763 O O . ILE A 1 354 ? 28.514 4.700 -8.734 1.00 92.19 354 ILE A O 1
ATOM 2767 N N . GLY A 1 355 ? 30.524 5.542 -9.263 1.00 89.56 355 GLY A N 1
ATOM 2768 C CA . GLY A 1 355 ? 31.187 4.264 -9.491 1.00 89.56 355 GLY A CA 1
ATOM 2769 C C . GLY A 1 355 ? 31.352 3.401 -8.237 1.00 89.56 355 GLY A C 1
ATOM 2770 O O . GLY A 1 355 ? 31.788 2.263 -8.360 1.00 89.56 355 GLY A O 1
ATOM 2771 N N . ALA A 1 356 ? 31.019 3.884 -7.039 1.00 88.50 356 ALA A N 1
ATOM 2772 C CA . ALA A 1 356 ? 31.074 3.103 -5.803 1.00 88.50 356 ALA A CA 1
ATOM 2773 C C . ALA A 1 356 ? 29.748 2.390 -5.459 1.00 88.50 356 ALA A C 1
ATOM 2775 O O . ALA A 1 356 ? 29.736 1.541 -4.566 1.00 88.50 356 ALA A O 1
ATOM 2776 N N . LEU A 1 357 ? 28.643 2.701 -6.150 1.00 91.56 357 LEU A N 1
ATOM 2777 C CA . LEU A 1 357 ? 27.290 2.256 -5.792 1.00 91.56 357 LEU A CA 1
ATOM 2778 C C . LEU A 1 357 ? 26.980 0.825 -6.280 1.00 91.56 357 LEU A C 1
ATOM 2780 O O . LEU A 1 357 ? 26.406 0.623 -7.348 1.00 91.56 357 LEU A O 1
ATOM 2784 N N . LYS A 1 358 ? 27.325 -0.189 -5.478 1.00 89.19 358 LYS A N 1
ATOM 2785 C CA . LYS A 1 358 ? 27.227 -1.620 -5.857 1.00 89.19 358 LYS A CA 1
ATOM 2786 C C . LYS A 1 358 ? 25.803 -2.197 -5.910 1.00 89.19 358 LYS A C 1
ATOM 2788 O O . LYS A 1 358 ? 25.570 -3.199 -6.588 1.00 89.19 358 LYS A O 1
ATOM 2793 N N . ASN A 1 359 ? 24.869 -1.591 -5.176 1.00 91.44 359 ASN A N 1
ATOM 2794 C CA . ASN A 1 359 ? 23.481 -2.059 -5.043 1.00 91.44 359 ASN A CA 1
ATOM 2795 C C . ASN A 1 359 ? 22.520 -1.398 -6.047 1.00 91.44 359 ASN A C 1
ATOM 2797 O O . ASN A 1 359 ? 21.332 -1.732 -6.088 1.00 91.44 359 ASN A O 1
ATOM 2801 N N . LEU A 1 360 ? 23.028 -0.466 -6.861 1.00 95.31 360 LEU A N 1
ATOM 2802 C CA . LEU A 1 360 ? 22.219 0.356 -7.748 1.00 95.31 360 LEU A CA 1
ATOM 2803 C C . LEU A 1 360 ? 21.620 -0.487 -8.879 1.00 95.31 360 LEU A C 1
ATOM 2805 O O . LEU A 1 360 ? 22.353 -1.067 -9.675 1.00 95.31 360 LEU A O 1
ATOM 2809 N N . GLN A 1 361 ? 20.292 -0.516 -8.971 1.00 95.94 361 GLN A N 1
ATOM 2810 C CA . GLN A 1 361 ? 19.531 -1.224 -10.004 1.00 95.94 361 GLN A CA 1
ATOM 2811 C C . GLN A 1 361 ? 19.029 -0.289 -11.104 1.00 95.94 361 GLN A C 1
ATOM 2813 O O . GLN A 1 361 ? 18.974 -0.680 -12.276 1.00 95.94 361 GLN A O 1
ATOM 2818 N N . VAL A 1 362 ? 18.647 0.934 -10.729 1.00 97.88 362 VAL A N 1
ATOM 2819 C CA . VAL A 1 362 ? 18.087 1.937 -11.639 1.00 97.88 362 VAL A CA 1
ATOM 2820 C C . VAL A 1 362 ? 18.751 3.283 -11.398 1.00 97.88 362 VAL A C 1
ATOM 2822 O O . VAL A 1 362 ? 18.717 3.804 -10.283 1.00 97.88 362 VAL A O 1
ATOM 2825 N N . LEU A 1 363 ? 19.295 3.856 -12.469 1.00 98.06 363 LEU A N 1
ATOM 2826 C CA . LEU A 1 363 ? 19.788 5.224 -12.506 1.00 98.06 363 LEU A CA 1
ATOM 2827 C C . LEU A 1 363 ? 19.123 5.980 -13.655 1.00 98.06 363 LEU A C 1
ATOM 2829 O O . LEU A 1 363 ? 19.359 5.668 -14.822 1.00 98.06 363 LEU A O 1
ATOM 2833 N N . ASP A 1 364 ? 18.325 6.990 -13.323 1.00 98.50 364 ASP A N 1
ATOM 2834 C CA . ASP A 1 364 ? 17.738 7.914 -14.289 1.00 98.50 364 ASP A CA 1
ATOM 2835 C C . ASP A 1 364 ? 18.185 9.351 -14.004 1.00 98.50 364 ASP A C 1
ATOM 2837 O O . ASP A 1 364 ? 17.737 9.975 -13.042 1.00 98.50 364 ASP A O 1
ATOM 2841 N N . LEU A 1 365 ? 19.058 9.868 -14.869 1.00 98.38 365 LEU A N 1
ATOM 2842 C CA . LEU A 1 365 ? 19.541 11.251 -14.897 1.00 98.38 365 LEU A CA 1
ATOM 2843 C C . LEU A 1 365 ? 19.077 11.983 -16.170 1.00 98.38 365 LEU A C 1
ATOM 2845 O O . LEU A 1 365 ? 19.685 12.977 -16.570 1.00 98.38 365 LEU A O 1
ATOM 2849 N N . SER A 1 366 ? 18.039 11.479 -16.846 1.00 98.44 366 SER A N 1
ATOM 2850 C CA . SER A 1 366 ? 17.615 11.992 -18.152 1.00 98.44 366 SER A CA 1
ATOM 2851 C C . SER A 1 366 ? 17.155 13.448 -18.112 1.00 98.44 366 SER A C 1
ATOM 2853 O O . SER A 1 366 ? 16.657 13.895 -17.091 1.00 98.44 366 SER A O 1
ATOM 2855 N N . TRP A 1 367 ? 17.267 14.186 -19.214 1.00 98.44 367 TRP A N 1
ATOM 2856 C CA . TRP A 1 367 ? 16.807 15.572 -19.334 1.00 98.44 367 TRP A CA 1
ATOM 2857 C C . TRP A 1 367 ? 17.350 16.452 -18.204 1.00 98.44 367 TRP A C 1
ATOM 2859 O O . TRP A 1 367 ? 16.598 16.912 -17.348 1.00 98.44 367 TRP A O 1
ATOM 2869 N N . ASN A 1 368 ? 18.674 16.611 -18.199 1.00 98.56 368 ASN A N 1
ATOM 2870 C CA . ASN A 1 368 ? 19.454 17.485 -17.323 1.00 98.56 368 ASN A CA 1
ATOM 2871 C C . ASN A 1 368 ? 20.574 18.152 -18.151 1.00 98.56 368 ASN A C 1
ATOM 2873 O O . ASN A 1 368 ? 20.672 17.961 -19.360 1.00 98.56 368 ASN A O 1
ATOM 2877 N N . ASN A 1 369 ? 21.440 18.940 -17.517 1.00 97.94 369 ASN A N 1
ATOM 2878 C CA . ASN A 1 369 ? 22.529 19.679 -18.161 1.00 97.94 369 ASN A CA 1
ATOM 2879 C C . ASN A 1 369 ? 23.914 19.145 -17.719 1.00 97.94 369 ASN A C 1
ATOM 2881 O O . ASN A 1 369 ? 24.851 19.917 -17.485 1.00 97.94 369 ASN A O 1
ATOM 2885 N N . LEU A 1 370 ? 24.042 17.822 -17.553 1.00 97.75 370 LEU A N 1
ATOM 2886 C CA . LEU A 1 370 ? 25.253 17.168 -17.039 1.00 97.75 370 LEU A CA 1
ATOM 2887 C C . LEU A 1 370 ? 26.300 16.927 -18.137 1.00 97.75 370 LEU A C 1
ATOM 2889 O O . LEU A 1 370 ? 25.964 16.657 -19.292 1.00 97.75 370 LEU A O 1
ATOM 2893 N N . THR A 1 371 ? 27.578 16.965 -17.755 1.00 96.50 371 THR A N 1
ATOM 2894 C CA . THR A 1 371 ? 28.730 16.647 -18.618 1.00 96.50 371 THR A CA 1
ATOM 2895 C C . THR A 1 371 ? 29.600 15.536 -18.014 1.00 96.50 371 THR A C 1
ATOM 2897 O O . THR A 1 371 ? 29.400 15.104 -16.878 1.00 96.50 371 THR A O 1
ATOM 2900 N N . LEU A 1 372 ? 30.578 15.037 -18.777 1.00 93.44 372 LEU A N 1
ATOM 2901 C CA . LEU A 1 372 ? 31.610 14.128 -18.266 1.00 93.44 372 LEU A CA 1
ATOM 2902 C C . LEU A 1 372 ? 32.903 14.890 -17.977 1.00 93.44 372 LEU A C 1
ATOM 2904 O O . LEU A 1 372 ? 33.293 15.780 -18.735 1.00 93.44 372 LEU A O 1
ATOM 2908 N N . THR A 1 373 ? 33.609 14.487 -16.921 1.00 89.94 373 THR A N 1
ATOM 2909 C CA . THR A 1 373 ? 34.979 14.945 -16.676 1.00 89.94 373 THR A CA 1
ATOM 2910 C C . THR A 1 373 ? 35.894 14.428 -17.786 1.00 89.94 373 THR A C 1
ATOM 2912 O O . THR A 1 373 ? 35.967 13.227 -18.052 1.00 89.94 373 THR A O 1
ATOM 2915 N N . LYS A 1 374 ? 36.616 15.334 -18.453 1.00 84.94 374 LYS A N 1
ATOM 2916 C CA . LYS A 1 374 ? 37.520 14.971 -19.550 1.00 84.94 374 LYS A CA 1
ATOM 2917 C C . LYS A 1 374 ? 38.613 14.019 -19.052 1.00 84.94 374 LYS A C 1
ATOM 2919 O O . LYS A 1 374 ? 39.353 14.355 -18.135 1.00 84.94 374 LYS A O 1
ATOM 2924 N N . GLY A 1 375 ? 38.743 12.864 -19.704 1.00 78.81 375 GLY A N 1
ATOM 2925 C CA . GLY A 1 375 ? 39.747 11.849 -19.367 1.00 78.81 375 GLY A CA 1
ATOM 2926 C C . GLY A 1 375 ? 39.334 10.875 -18.259 1.00 78.81 375 GLY A C 1
ATOM 2927 O O . GLY A 1 375 ? 40.088 9.946 -17.980 1.00 78.81 375 GLY A O 1
ATOM 2928 N N . GLU A 1 376 ? 38.148 11.029 -17.661 1.00 83.56 376 GLU A N 1
ATOM 2929 C CA . GLU A 1 376 ? 37.617 10.064 -16.698 1.00 83.56 376 GLU A CA 1
ATOM 2930 C C . GLU A 1 376 ? 36.499 9.213 -17.305 1.00 83.56 376 GLU A C 1
ATOM 2932 O O . GLU A 1 376 ? 35.461 9.712 -17.737 1.00 83.56 376 GLU A O 1
ATOM 2937 N N . ASN A 1 377 ? 36.668 7.893 -17.247 1.00 87.38 377 ASN A N 1
ATOM 2938 C CA . ASN A 1 377 ? 35.662 6.929 -17.688 1.00 87.38 377 ASN A CA 1
ATOM 2939 C C . ASN A 1 377 ? 34.651 6.633 -16.562 1.00 87.38 377 ASN A C 1
ATOM 2941 O O . ASN A 1 377 ? 34.552 5.509 -16.070 1.00 87.38 377 ASN A O 1
ATOM 2945 N N . VAL A 1 378 ? 33.942 7.665 -16.089 1.00 92.06 378 VAL A N 1
ATOM 2946 C CA . VAL A 1 378 ? 33.030 7.562 -14.930 1.00 92.06 378 VAL A CA 1
ATOM 2947 C C . VAL A 1 378 ? 31.906 6.552 -15.180 1.00 92.06 378 VAL A C 1
ATOM 2949 O O . VAL A 1 378 ? 31.632 5.715 -14.321 1.00 92.06 378 VAL A O 1
ATOM 2952 N N . ILE A 1 379 ? 31.295 6.584 -16.370 1.00 93.50 379 ILE A N 1
ATOM 2953 C CA . ILE A 1 379 ? 30.205 5.664 -16.725 1.00 93.50 379 ILE A CA 1
ATOM 2954 C C . ILE A 1 379 ? 30.715 4.216 -16.805 1.00 93.50 379 ILE A C 1
ATOM 2956 O O . ILE A 1 379 ? 30.061 3.319 -16.285 1.00 93.50 379 ILE A O 1
ATOM 2960 N N . ASP A 1 380 ? 31.900 3.978 -17.375 1.00 91.69 380 ASP A N 1
ATOM 2961 C CA . ASP A 1 380 ? 32.492 2.633 -17.425 1.00 91.69 380 ASP A CA 1
ATOM 2962 C C . ASP A 1 380 ? 32.761 2.082 -16.015 1.00 91.69 380 ASP A C 1
ATOM 2964 O O . ASP A 1 380 ? 32.448 0.929 -15.722 1.00 91.69 380 ASP A O 1
ATOM 2968 N N . LYS A 1 381 ? 33.277 2.919 -15.100 1.00 90.50 381 LYS A N 1
ATOM 2969 C CA . LYS A 1 381 ? 33.481 2.534 -13.692 1.00 90.50 381 LYS A CA 1
ATOM 2970 C C . LYS A 1 381 ? 32.171 2.148 -13.008 1.00 90.50 381 LYS A C 1
ATOM 2972 O O . LYS A 1 381 ? 32.153 1.150 -12.298 1.00 90.50 381 LYS A O 1
ATOM 2977 N N . LEU A 1 382 ? 31.099 2.911 -13.230 1.00 92.19 382 LEU A N 1
ATOM 2978 C CA . LEU A 1 382 ? 29.758 2.611 -12.719 1.00 92.19 382 LEU A CA 1
ATOM 2979 C C . LEU A 1 382 ? 29.232 1.265 -13.228 1.00 92.19 382 LEU A C 1
ATOM 2981 O O . LEU A 1 382 ? 28.719 0.464 -12.450 1.00 92.19 382 LEU A O 1
ATOM 2985 N N . ILE A 1 383 ? 29.360 1.014 -14.530 1.00 92.62 383 ILE A N 1
ATOM 2986 C CA . ILE A 1 383 ? 28.871 -0.223 -15.144 1.00 92.62 383 ILE A CA 1
ATOM 2987 C C . ILE A 1 383 ? 29.656 -1.434 -14.627 1.00 92.62 383 ILE A C 1
ATOM 2989 O O . ILE A 1 383 ? 29.060 -2.470 -14.343 1.00 92.62 383 ILE A O 1
ATOM 2993 N N . ASN A 1 384 ? 30.973 -1.295 -14.461 1.00 88.31 384 ASN A N 1
ATOM 2994 C CA . ASN A 1 384 ? 31.827 -2.370 -13.960 1.00 88.31 384 ASN A CA 1
ATOM 2995 C C . ASN A 1 384 ? 31.627 -2.653 -12.464 1.00 88.31 384 ASN A C 1
ATOM 2997 O O . ASN A 1 384 ? 31.812 -3.789 -12.029 1.00 88.31 384 ASN A O 1
ATOM 3001 N N . SER A 1 385 ? 31.285 -1.647 -11.658 1.00 84.31 385 SER A N 1
ATOM 3002 C CA . SER A 1 385 ? 31.169 -1.810 -10.207 1.00 84.31 385 SER A CA 1
ATOM 3003 C C . SER A 1 385 ? 29.797 -2.287 -9.736 1.00 84.31 385 SER A C 1
ATOM 3005 O O . SER A 1 385 ? 29.722 -2.963 -8.707 1.00 84.31 385 SER A O 1
ATOM 3007 N N . SER A 1 386 ? 28.720 -1.962 -10.461 1.00 83.88 386 SER A N 1
ATOM 3008 C CA . SER A 1 386 ? 27.364 -2.385 -10.106 1.00 83.88 386 SER A CA 1
ATOM 3009 C C . SER A 1 386 ? 26.938 -3.643 -10.862 1.00 83.88 386 SER A C 1
ATOM 3011 O O . SER A 1 386 ? 26.472 -3.606 -12.003 1.00 83.88 386 SER A O 1
ATOM 3013 N N . THR A 1 387 ? 26.999 -4.785 -10.177 1.00 84.88 387 THR A N 1
ATOM 3014 C CA . THR A 1 387 ? 26.527 -6.075 -10.709 1.00 84.88 387 THR A CA 1
ATOM 3015 C C . THR A 1 387 ? 25.002 -6.182 -10.781 1.00 84.88 387 THR A C 1
ATOM 3017 O O . THR A 1 387 ? 24.486 -7.149 -11.334 1.00 84.88 387 THR A O 1
ATOM 3020 N N . HIS A 1 388 ? 24.271 -5.200 -10.249 1.00 91.00 388 HIS A N 1
ATOM 3021 C CA . HIS A 1 388 ? 22.808 -5.191 -10.208 1.00 91.00 388 HIS A CA 1
ATOM 3022 C C . HIS A 1 388 ? 22.179 -4.128 -11.117 1.00 91.00 388 HIS A C 1
ATOM 3024 O O . HIS A 1 388 ? 20.952 -4.100 -11.232 1.00 91.00 388 HIS A O 1
ATOM 3030 N N . LEU A 1 389 ? 22.979 -3.274 -11.770 1.00 94.88 389 LEU A N 1
ATOM 3031 C CA . LEU A 1 389 ? 22.476 -2.182 -12.603 1.00 94.88 389 LEU A CA 1
ATOM 3032 C C . LEU A 1 389 ? 21.765 -2.725 -13.843 1.00 94.88 389 LEU A C 1
ATOM 3034 O O . LEU A 1 389 ? 22.401 -3.249 -14.752 1.00 94.88 389 LEU A O 1
ATOM 3038 N N . LYS A 1 390 ? 20.440 -2.566 -13.889 1.00 94.88 390 LYS A N 1
ATOM 3039 C CA . LYS A 1 390 ? 19.586 -3.021 -14.998 1.00 94.88 390 LYS A CA 1
ATOM 3040 C C . LYS A 1 390 ? 19.229 -1.896 -15.953 1.00 94.88 390 LYS A C 1
ATOM 3042 O O . LYS A 1 390 ? 19.137 -2.119 -17.160 1.00 94.88 390 LYS A O 1
ATOM 3047 N N . THR A 1 391 ? 18.982 -0.703 -15.414 1.00 96.88 391 THR A N 1
ATOM 3048 C CA . THR A 1 391 ? 18.513 0.452 -16.187 1.00 96.88 391 THR A CA 1
ATOM 3049 C C . THR A 1 391 ? 19.433 1.645 -15.980 1.00 96.88 391 THR A C 1
ATOM 3051 O O . THR A 1 391 ? 19.569 2.132 -14.859 1.00 96.88 391 THR A O 1
ATOM 3054 N N . LEU A 1 392 ? 20.015 2.126 -17.078 1.00 97.88 392 LEU A N 1
ATOM 3055 C CA . LEU A 1 392 ? 20.814 3.345 -17.140 1.00 97.88 392 LEU A CA 1
ATOM 3056 C C . LEU A 1 392 ? 20.170 4.316 -18.134 1.00 97.88 392 LEU A C 1
ATOM 3058 O O . LEU A 1 392 ? 20.200 4.082 -19.340 1.00 97.88 392 LEU A O 1
ATOM 3062 N N . ASN A 1 393 ? 19.591 5.404 -17.640 1.00 98.38 393 ASN A N 1
ATOM 3063 C CA . ASN A 1 393 ? 18.978 6.435 -18.468 1.00 98.38 393 ASN A CA 1
ATOM 3064 C C . ASN A 1 393 ? 19.708 7.770 -18.279 1.00 98.38 393 ASN A C 1
ATOM 3066 O O . ASN A 1 393 ? 19.588 8.416 -17.241 1.00 98.38 393 ASN A O 1
ATOM 3070 N N . LEU A 1 394 ? 20.464 8.171 -19.297 1.00 98.12 394 LEU A N 1
ATOM 3071 C CA . LEU A 1 394 ? 21.245 9.407 -19.375 1.00 98.12 394 LEU A CA 1
ATOM 3072 C C . LEU A 1 394 ? 20.785 10.293 -20.548 1.00 98.12 394 LEU A C 1
ATOM 3074 O O . LEU A 1 394 ? 21.514 11.196 -20.964 1.00 98.12 394 LEU A O 1
ATOM 3078 N N . GLN A 1 395 ? 19.597 10.025 -21.102 1.00 98.19 395 GLN A N 1
ATOM 3079 C CA . GLN A 1 395 ? 19.036 10.742 -22.248 1.00 98.19 395 GLN A CA 1
ATOM 3080 C C . GLN A 1 395 ? 19.048 12.263 -22.033 1.00 98.19 395 GLN A C 1
ATOM 3082 O O . GLN A 1 395 ? 18.802 12.707 -20.920 1.00 98.19 395 GLN A O 1
ATOM 3087 N N . GLY A 1 396 ? 19.250 13.076 -23.071 1.00 97.88 396 GLY A N 1
ATOM 3088 C CA . GLY A 1 396 ? 18.976 14.517 -22.988 1.00 97.88 396 GLY A CA 1
ATOM 3089 C C . GLY A 1 396 ? 19.930 15.255 -22.050 1.00 97.88 396 GLY A C 1
ATOM 3090 O O . GLY A 1 396 ? 19.465 15.949 -21.154 1.00 97.88 396 GLY A O 1
ATOM 3091 N N . ASN A 1 397 ? 21.238 15.050 -22.214 1.00 98.38 397 ASN A N 1
ATOM 3092 C CA . ASN A 1 397 ? 22.307 15.701 -21.446 1.00 98.38 397 ASN A CA 1
ATOM 3093 C C . ASN A 1 397 ? 23.398 16.238 -22.400 1.00 98.38 397 ASN A C 1
ATOM 3095 O O . ASN A 1 397 ? 23.257 16.216 -23.625 1.00 98.38 397 ASN A O 1
ATOM 3099 N N . HIS A 1 398 ? 24.513 16.725 -21.850 1.00 96.94 398 HIS A N 1
ATOM 3100 C CA . HIS A 1 398 ? 25.671 17.215 -22.605 1.00 96.94 398 HIS A CA 1
ATOM 3101 C C . HIS A 1 398 ? 26.864 16.254 -22.529 1.00 96.94 398 HIS A C 1
ATOM 3103 O O . HIS A 1 398 ? 28.021 16.674 -22.448 1.00 96.94 398 HIS A O 1
ATOM 3109 N N . PHE A 1 399 ? 26.606 14.943 -22.543 1.00 95.94 399 PHE A N 1
ATOM 3110 C CA . PHE A 1 399 ? 27.677 13.951 -22.549 1.00 95.94 399 PHE A CA 1
ATOM 3111 C C . PHE A 1 399 ? 28.342 13.877 -23.929 1.00 95.94 399 PHE A C 1
ATOM 3113 O O . PHE A 1 399 ? 27.680 13.666 -24.945 1.00 95.94 399 PHE A O 1
ATOM 3120 N N . MET A 1 400 ? 29.663 14.070 -23.948 1.00 93.31 400 MET A N 1
ATOM 3121 C CA . MET A 1 400 ? 30.505 14.119 -25.147 1.00 93.31 400 MET A CA 1
ATOM 3122 C C . MET A 1 400 ? 31.525 12.975 -25.161 1.00 93.31 400 MET A C 1
ATOM 3124 O O . MET A 1 400 ? 31.793 12.348 -24.137 1.00 93.31 400 MET A O 1
ATOM 3128 N N . GLY A 1 401 ? 32.162 12.755 -26.314 1.00 92.25 401 GLY A N 1
ATOM 3129 C CA . GLY A 1 401 ? 33.270 11.809 -26.463 1.00 92.25 401 GLY A CA 1
ATOM 3130 C C . GLY A 1 401 ? 32.841 10.455 -27.026 1.00 92.25 401 GLY A C 1
ATOM 3131 O O . GLY A 1 401 ? 31.966 10.378 -27.893 1.00 92.25 401 GLY A O 1
ATOM 3132 N N . ALA A 1 402 ? 33.506 9.386 -26.589 1.00 92.81 402 ALA A N 1
ATOM 3133 C CA . ALA A 1 402 ? 33.178 8.029 -27.011 1.00 92.81 402 ALA A CA 1
ATOM 3134 C C . ALA A 1 402 ? 32.066 7.433 -26.138 1.00 92.81 402 ALA A C 1
ATOM 3136 O O . ALA A 1 402 ? 32.013 7.678 -24.934 1.00 92.81 402 ALA A O 1
ATOM 3137 N N . VAL A 1 403 ? 31.197 6.628 -26.747 1.00 93.88 403 VAL A N 1
ATOM 3138 C CA . VAL A 1 403 ? 30.211 5.828 -26.014 1.00 93.88 403 VAL A CA 1
ATOM 3139 C C . VAL A 1 403 ? 30.955 4.848 -25.087 1.00 93.88 403 VAL A C 1
ATOM 3141 O O . VAL A 1 403 ? 31.882 4.188 -25.570 1.00 93.88 403 VAL A O 1
ATOM 3144 N N . PRO A 1 404 ? 30.559 4.729 -23.802 1.00 92.75 404 PRO A N 1
ATOM 3145 C CA . PRO A 1 404 ? 31.201 3.847 -22.822 1.00 92.75 404 PRO A CA 1
ATOM 3146 C C . PRO A 1 404 ? 31.309 2.401 -23.330 1.00 92.75 404 PRO A C 1
ATOM 3148 O O . PRO A 1 404 ? 30.323 1.828 -23.804 1.00 92.75 404 PRO A O 1
ATOM 3151 N N . ALA A 1 405 ? 32.508 1.817 -23.277 1.00 89.19 405 ALA A N 1
ATOM 3152 C CA . ALA A 1 405 ? 32.771 0.492 -23.843 1.00 89.19 405 ALA A CA 1
ATOM 3153 C C . ALA A 1 405 ? 32.191 -0.638 -22.977 1.00 89.19 405 ALA A C 1
ATOM 3155 O O . ALA A 1 405 ? 31.831 -1.695 -23.501 1.00 89.19 405 ALA A O 1
ATOM 3156 N N . GLU A 1 406 ? 32.013 -0.396 -21.678 1.00 90.62 406 GLU A N 1
ATOM 3157 C CA . GLU A 1 406 ? 31.603 -1.455 -20.747 1.00 90.62 406 GLU A CA 1
ATOM 3158 C C . GLU A 1 406 ? 30.107 -1.763 -20.826 1.00 90.62 406 GLU A C 1
ATOM 3160 O O . GLU A 1 406 ? 29.643 -2.808 -20.370 1.00 90.62 406 GLU A O 1
ATOM 3165 N N . ILE A 1 407 ? 29.346 -0.911 -21.523 1.00 91.88 407 ILE A N 1
ATOM 3166 C CA . ILE A 1 407 ? 27.966 -1.201 -21.936 1.00 91.88 407 ILE A CA 1
ATOM 3167 C C . ILE A 1 407 ? 27.902 -2.531 -22.696 1.00 91.88 407 ILE A C 1
ATOM 3169 O O . ILE A 1 407 ? 26.931 -3.274 -22.563 1.00 91.88 407 ILE A O 1
ATOM 3173 N N . TRP A 1 408 ? 28.931 -2.835 -23.491 1.00 87.06 408 TRP A N 1
ATOM 3174 C CA . TRP A 1 408 ? 28.950 -3.999 -24.374 1.00 87.06 408 TRP A CA 1
ATOM 3175 C C . TRP A 1 408 ? 29.321 -5.302 -23.664 1.00 87.06 408 TRP A C 1
ATOM 3177 O O . TRP A 1 408 ? 29.059 -6.375 -24.203 1.00 87.06 408 TRP A O 1
ATOM 3187 N N . THR A 1 409 ? 29.958 -5.215 -22.496 1.00 84.62 409 THR A N 1
ATOM 3188 C CA . THR A 1 409 ? 30.478 -6.356 -21.726 1.00 84.62 409 THR A CA 1
ATOM 3189 C C . THR A 1 409 ? 29.664 -6.637 -20.463 1.00 84.62 409 THR A C 1
ATOM 3191 O O . THR A 1 409 ? 29.791 -7.716 -19.885 1.00 84.62 409 THR A O 1
ATOM 3194 N N . SER A 1 410 ? 28.804 -5.704 -20.044 1.00 87.25 410 SER A N 1
ATOM 3195 C CA . SER A 1 410 ? 27.969 -5.845 -18.851 1.00 87.25 410 SER A CA 1
ATOM 3196 C C . SER A 1 410 ? 27.011 -7.041 -18.928 1.00 87.25 410 SER A C 1
ATOM 3198 O O . SER A 1 410 ? 26.264 -7.208 -19.893 1.00 87.25 410 SER A O 1
ATOM 3200 N N . GLY A 1 411 ? 26.990 -7.856 -17.868 1.00 83.19 411 GLY A N 1
ATOM 3201 C CA . GLY A 1 411 ? 26.058 -8.981 -17.720 1.00 83.19 411 GLY A CA 1
ATOM 3202 C C . GLY A 1 411 ? 24.715 -8.621 -17.072 1.00 83.19 411 GLY A C 1
ATOM 3203 O O . GLY A 1 411 ? 23.784 -9.422 -17.131 1.00 83.19 411 GLY A O 1
ATOM 3204 N N . SER A 1 412 ? 24.610 -7.441 -16.453 1.00 89.06 412 SER A N 1
ATOM 3205 C CA . SER A 1 412 ? 23.450 -6.999 -15.665 1.00 89.06 412 SER A CA 1
ATOM 3206 C C . SER A 1 412 ? 22.568 -5.980 -16.389 1.00 89.06 412 SER A C 1
ATOM 3208 O O . SER A 1 412 ? 21.353 -5.976 -16.181 1.00 89.06 412 SER A O 1
ATOM 3210 N N . LEU A 1 413 ? 23.153 -5.144 -17.256 1.00 92.06 413 LEU A N 1
ATOM 3211 C CA . LEU A 1 413 ? 22.424 -4.099 -17.974 1.00 92.06 413 LEU A CA 1
ATOM 3212 C C . LEU A 1 413 ? 21.391 -4.689 -18.939 1.00 92.06 413 LEU A C 1
ATOM 3214 O O . LEU A 1 413 ? 21.709 -5.512 -19.797 1.00 92.06 413 LEU A O 1
ATOM 3218 N N . GLU A 1 414 ? 20.162 -4.185 -18.852 1.00 91.75 414 GLU A N 1
ATOM 3219 C CA . GLU A 1 414 ? 19.052 -4.542 -19.738 1.00 91.75 414 GLU A CA 1
ATOM 3220 C C . GLU A 1 414 ? 18.670 -3.372 -20.651 1.00 91.75 414 GLU A C 1
ATOM 3222 O O . GLU A 1 414 ? 18.469 -3.555 -21.852 1.00 91.75 414 GLU A O 1
ATOM 3227 N N . THR A 1 415 ? 18.569 -2.161 -20.094 1.00 94.12 415 THR A N 1
ATOM 3228 C CA . THR A 1 415 ? 18.124 -0.958 -20.811 1.00 94.12 415 THR A CA 1
ATOM 3229 C C . THR A 1 415 ? 19.111 0.181 -20.604 1.00 94.12 415 THR A C 1
ATOM 3231 O O . THR A 1 415 ? 19.401 0.557 -19.470 1.00 94.12 415 THR A O 1
ATOM 3234 N N . VAL A 1 416 ? 19.601 0.743 -21.708 1.00 96.75 416 VAL A N 1
ATOM 3235 C CA . VAL A 1 416 ? 20.549 1.857 -21.723 1.00 96.75 416 VAL A CA 1
ATOM 3236 C C . VAL A 1 416 ? 20.032 2.928 -22.678 1.00 96.75 416 VAL A C 1
ATOM 3238 O O . VAL A 1 416 ? 19.944 2.696 -23.884 1.00 96.75 416 VAL A O 1
ATOM 3241 N N . ASP A 1 417 ? 19.692 4.104 -22.162 1.00 97.50 417 ASP A N 1
ATOM 3242 C CA . ASP A 1 417 ? 19.297 5.243 -22.991 1.00 97.50 417 ASP A CA 1
ATOM 3243 C C . ASP A 1 417 ? 20.313 6.379 -22.874 1.00 97.50 417 ASP A C 1
ATOM 3245 O O . ASP A 1 417 ? 20.491 6.972 -21.814 1.00 97.50 417 ASP A O 1
ATOM 3249 N N . LEU A 1 418 ? 21.003 6.643 -23.980 1.00 97.69 418 LEU A N 1
ATOM 3250 C CA . LEU A 1 418 ? 21.996 7.696 -24.164 1.00 97.69 418 LEU A CA 1
ATOM 3251 C C . LEU A 1 418 ? 21.570 8.650 -25.295 1.00 97.69 418 LEU A C 1
ATOM 3253 O O . LEU A 1 418 ? 22.412 9.368 -25.844 1.00 97.69 418 LEU A O 1
ATOM 3257 N N . SER A 1 419 ? 20.299 8.633 -25.723 1.00 96.94 419 SER A N 1
ATOM 3258 C CA . SER A 1 419 ? 19.858 9.491 -26.825 1.00 96.94 419 SER A CA 1
ATOM 3259 C C . SER A 1 419 ? 19.895 10.967 -26.449 1.00 96.94 419 SER A C 1
ATOM 3261 O O . SER A 1 419 ? 19.961 11.317 -25.273 1.00 96.94 419 SER A O 1
ATOM 3263 N N . ASP A 1 420 ? 19.869 11.840 -27.452 1.00 97.44 420 ASP A N 1
ATOM 3264 C CA . ASP A 1 420 ? 19.812 13.292 -27.244 1.00 97.44 420 ASP A CA 1
ATOM 3265 C C . ASP A 1 420 ? 21.017 13.801 -26.418 1.00 97.44 420 ASP A C 1
ATOM 3267 O O . ASP A 1 420 ? 20.870 14.532 -25.445 1.00 97.44 420 ASP A O 1
ATOM 3271 N N . ASN A 1 421 ? 22.219 13.353 -26.788 1.00 97.69 421 ASN A N 1
ATOM 3272 C CA . ASN A 1 421 ? 23.502 13.745 -26.196 1.00 97.69 421 ASN A CA 1
ATOM 3273 C C . ASN A 1 421 ? 24.470 14.208 -27.306 1.00 97.69 421 ASN A C 1
ATOM 3275 O O . ASN A 1 421 ? 24.059 14.488 -28.433 1.00 97.69 421 ASN A O 1
ATOM 3279 N N . GLN A 1 422 ? 25.767 14.312 -27.008 1.00 96.06 422 GLN A N 1
ATOM 3280 C CA . GLN A 1 422 ? 26.804 14.799 -27.922 1.00 96.06 422 GLN A CA 1
ATOM 3281 C C . GLN A 1 422 ? 27.934 13.773 -28.133 1.00 96.06 422 GLN A C 1
ATOM 3283 O O . GLN A 1 422 ? 29.075 14.146 -28.405 1.00 96.06 422 GLN A O 1
ATOM 3288 N N . PHE A 1 423 ? 27.652 12.471 -28.020 1.00 95.38 423 PHE A N 1
ATOM 3289 C CA . PHE A 1 423 ? 28.645 11.433 -28.314 1.00 95.38 423 PHE A CA 1
ATOM 3290 C C . PHE A 1 423 ? 29.066 11.481 -29.791 1.00 95.38 423 PHE A C 1
ATOM 3292 O O . PHE A 1 423 ? 28.234 11.679 -30.676 1.00 95.38 423 PHE A O 1
ATOM 3299 N N . GLU A 1 424 ? 30.354 11.269 -30.069 1.00 94.38 424 GLU A N 1
ATOM 3300 C CA . GLU A 1 424 ? 30.947 11.398 -31.413 1.00 94.38 424 GLU A CA 1
ATOM 3301 C C . GLU A 1 424 ? 31.502 10.080 -31.965 1.00 94.38 424 GLU A C 1
ATOM 3303 O O . GLU A 1 424 ? 31.597 9.888 -33.184 1.00 94.38 424 GLU A O 1
ATOM 3308 N N . THR A 1 425 ? 31.881 9.165 -31.070 1.00 93.31 425 THR A N 1
ATOM 3309 C CA . THR A 1 425 ? 32.525 7.900 -31.430 1.00 93.31 425 THR A CA 1
ATOM 3310 C C . THR A 1 425 ? 31.805 6.723 -30.787 1.00 93.31 425 THR A C 1
ATOM 3312 O O . THR A 1 425 ? 31.594 6.694 -29.579 1.00 93.31 425 THR A O 1
ATOM 3315 N N . LEU A 1 426 ? 31.470 5.719 -31.590 1.00 92.25 426 LEU A N 1
ATOM 3316 C CA . LEU A 1 426 ? 30.920 4.443 -31.145 1.00 92.25 426 LEU A CA 1
ATOM 3317 C C . LEU A 1 426 ? 31.969 3.352 -31.373 1.00 92.25 426 LEU A C 1
ATOM 3319 O O . LEU A 1 426 ? 32.233 2.966 -32.513 1.00 92.25 426 LEU A O 1
ATOM 3323 N N . ASN A 1 427 ? 32.583 2.861 -30.297 1.00 90.06 427 ASN A N 1
ATOM 3324 C CA . ASN A 1 427 ? 33.574 1.792 -30.372 1.00 90.06 427 ASN A CA 1
ATOM 3325 C C . ASN A 1 427 ? 32.944 0.445 -30.008 1.00 90.06 427 ASN A C 1
ATOM 3327 O O . ASN A 1 427 ? 32.597 0.217 -28.854 1.00 90.06 427 ASN A O 1
ATOM 3331 N N . LEU A 1 428 ? 32.830 -0.452 -30.989 1.00 86.50 428 LEU A N 1
ATOM 3332 C CA . LEU A 1 428 ? 32.229 -1.776 -30.819 1.00 86.50 428 LEU A CA 1
ATOM 3333 C C . LEU A 1 428 ? 33.272 -2.904 -30.757 1.00 86.50 428 LEU A C 1
ATOM 3335 O O . LEU A 1 428 ? 32.928 -4.071 -30.909 1.00 86.50 428 LEU A O 1
ATOM 3339 N N . THR A 1 429 ? 34.545 -2.591 -30.503 1.00 85.31 429 THR A N 1
ATOM 3340 C CA . THR A 1 429 ? 35.631 -3.589 -30.423 1.00 85.31 429 THR A CA 1
ATOM 3341 C C . THR A 1 429 ? 35.418 -4.610 -29.304 1.00 85.31 429 THR A C 1
ATOM 3343 O O . THR A 1 429 ? 35.618 -5.808 -29.518 1.00 85.31 429 THR A O 1
ATOM 3346 N N . ALA A 1 430 ? 34.956 -4.160 -28.132 1.00 82.12 430 ALA A N 1
ATOM 3347 C CA . ALA A 1 430 ? 34.647 -5.044 -27.006 1.00 82.12 430 ALA A CA 1
ATOM 3348 C C . ALA A 1 430 ? 33.489 -5.997 -27.345 1.00 82.12 430 ALA A C 1
ATOM 3350 O O . ALA A 1 430 ? 33.597 -7.204 -27.136 1.00 82.12 430 ALA A O 1
ATOM 3351 N N . TRP A 1 431 ? 32.431 -5.471 -27.976 1.00 79.38 431 TRP A N 1
ATOM 3352 C CA . TRP A 1 431 ? 31.324 -6.280 -28.488 1.00 79.38 431 TRP A CA 1
ATOM 3353 C C . TRP A 1 431 ? 31.800 -7.313 -29.519 1.00 79.38 431 TRP A C 1
ATOM 3355 O O . TRP A 1 431 ? 31.504 -8.500 -29.401 1.00 79.38 431 TRP A O 1
ATOM 3365 N N . CYS A 1 432 ? 32.596 -6.883 -30.501 1.00 76.88 432 CYS A N 1
ATOM 3366 C CA . CYS A 1 432 ? 33.149 -7.758 -31.532 1.00 76.88 432 CYS A CA 1
ATOM 3367 C C . CYS A 1 432 ? 33.999 -8.894 -30.951 1.00 76.88 432 CYS A C 1
ATOM 3369 O O . CYS A 1 432 ? 33.869 -10.027 -31.400 1.00 76.88 432 CYS A O 1
ATOM 3371 N N . SER A 1 433 ? 34.794 -8.628 -29.912 1.00 78.00 433 SER A N 1
ATOM 3372 C CA . SER A 1 433 ? 35.591 -9.664 -29.239 1.00 78.00 433 SER A CA 1
ATOM 3373 C C . SER A 1 433 ? 34.722 -10.759 -28.597 1.00 78.00 433 SER A C 1
ATOM 3375 O O . SER A 1 433 ? 35.136 -11.916 -28.540 1.00 78.00 433 SER A O 1
ATOM 3377 N N . ILE A 1 434 ? 33.512 -10.422 -28.129 1.00 74.56 434 ILE A N 1
ATOM 3378 C CA . ILE A 1 434 ? 32.536 -11.395 -27.603 1.00 74.56 434 ILE A CA 1
ATOM 3379 C C . ILE A 1 434 ? 31.952 -12.227 -28.749 1.00 74.56 434 ILE A C 1
ATOM 3381 O O . ILE A 1 434 ? 31.882 -13.453 -28.661 1.00 74.56 434 ILE A O 1
ATOM 3385 N N . VAL A 1 435 ? 31.567 -11.568 -29.844 1.00 71.00 435 VAL A N 1
ATOM 3386 C CA . VAL A 1 435 ? 30.980 -12.224 -31.022 1.00 71.00 435 VAL A CA 1
ATOM 3387 C C . VAL A 1 435 ? 31.983 -13.167 -31.697 1.00 71.00 435 VAL A C 1
ATOM 3389 O O . VAL A 1 435 ? 31.623 -14.282 -32.066 1.00 71.00 435 VAL A O 1
ATOM 3392 N N . GLU A 1 436 ? 33.249 -12.765 -31.814 1.00 73.06 436 GLU A N 1
ATOM 3393 C CA . GLU A 1 436 ? 34.321 -13.581 -32.398 1.00 73.06 436 GLU A CA 1
ATOM 3394 C C . GLU A 1 436 ? 34.632 -14.832 -31.567 1.00 73.06 436 GLU A C 1
ATOM 3396 O O . GLU A 1 436 ? 34.870 -15.893 -32.139 1.00 73.06 436 GLU A O 1
ATOM 3401 N N . LYS A 1 437 ? 34.568 -14.739 -30.231 1.00 72.88 437 LYS A N 1
ATOM 3402 C CA . LYS A 1 437 ? 34.758 -15.887 -29.329 1.00 72.88 437 LYS A CA 1
ATOM 3403 C C . LYS A 1 437 ? 33.552 -16.834 -29.290 1.00 72.88 437 LYS A C 1
ATOM 3405 O O . LYS A 1 437 ? 33.743 -18.030 -29.105 1.00 72.88 437 LYS A O 1
ATOM 3410 N N . GLY A 1 438 ? 32.330 -16.311 -29.431 1.00 63.69 438 GLY A N 1
ATOM 3411 C CA . GLY A 1 438 ? 31.079 -17.057 -29.226 1.00 63.69 438 GLY A CA 1
ATOM 3412 C C . GLY A 1 438 ? 30.315 -17.470 -30.492 1.00 63.69 438 GLY A C 1
ATOM 3413 O O . GLY A 1 438 ? 29.262 -18.097 -30.385 1.00 63.69 438 GLY A O 1
ATOM 3414 N N . GLY A 1 439 ? 30.762 -17.100 -31.696 1.00 65.44 439 GLY A N 1
ATOM 3415 C CA . GLY A 1 439 ? 30.065 -17.443 -32.944 1.00 65.44 439 GLY A CA 1
ATOM 3416 C C . GLY A 1 439 ? 28.599 -16.969 -32.970 1.00 65.44 439 GLY A C 1
ATOM 3417 O O . GLY A 1 439 ? 28.308 -15.816 -32.655 1.00 65.44 439 GLY A O 1
ATOM 3418 N N . LYS A 1 440 ? 27.650 -17.850 -33.339 1.00 57.66 440 LYS A N 1
ATOM 3419 C CA . LYS A 1 440 ? 26.200 -17.537 -33.327 1.00 57.66 440 LYS A CA 1
ATOM 3420 C C . LYS A 1 440 ? 25.656 -17.290 -31.907 1.00 57.66 440 LYS A C 1
ATOM 3422 O O . LYS A 1 440 ? 24.777 -16.446 -31.746 1.00 57.66 440 LYS A O 1
ATOM 3427 N N . GLU A 1 441 ? 26.196 -17.960 -30.888 1.00 58.53 441 GLU A N 1
ATOM 3428 C CA . GLU A 1 441 ? 25.771 -17.813 -29.484 1.00 58.53 441 GLU A CA 1
ATOM 3429 C C . GLU A 1 441 ? 26.228 -16.475 -28.874 1.00 58.53 441 GLU A C 1
ATOM 3431 O O . GLU A 1 441 ? 25.522 -15.876 -28.058 1.00 58.53 441 GLU A O 1
ATOM 3436 N N . GLY A 1 442 ? 27.356 -15.937 -29.352 1.00 59.62 442 GLY A N 1
ATOM 3437 C CA . GLY A 1 442 ? 27.859 -14.611 -28.981 1.00 59.62 442 GLY A CA 1
ATOM 3438 C C . GLY A 1 442 ? 26.919 -13.459 -29.367 1.00 59.62 442 GLY A C 1
ATOM 3439 O O . GLY A 1 442 ? 26.880 -12.446 -28.673 1.00 59.62 442 GLY A O 1
ATOM 3440 N N . LEU A 1 443 ? 26.101 -13.617 -30.420 1.00 58.91 443 LEU A N 1
ATOM 3441 C CA . LEU A 1 443 ? 25.050 -12.647 -30.769 1.00 58.91 443 LEU A CA 1
ATOM 3442 C C . LEU A 1 443 ? 23.838 -12.720 -29.830 1.00 58.91 443 LEU A C 1
ATOM 3444 O O . LEU A 1 443 ? 23.262 -11.683 -29.513 1.00 58.91 443 LEU A O 1
ATOM 3448 N N . SER A 1 444 ? 23.459 -13.915 -29.367 1.00 58.88 444 SER A N 1
ATOM 3449 C CA . SER A 1 444 ? 22.365 -14.098 -28.397 1.00 58.88 444 SER A CA 1
ATOM 3450 C C . SER A 1 444 ? 22.735 -13.707 -26.962 1.00 58.88 444 SER A C 1
ATOM 3452 O O . SER A 1 444 ? 21.847 -13.470 -26.143 1.00 58.88 444 SER A O 1
ATOM 3454 N N . ALA A 1 445 ? 24.031 -13.608 -26.653 1.00 60.12 445 ALA A N 1
ATOM 3455 C CA . ALA A 1 445 ? 24.529 -13.122 -25.368 1.00 60.12 445 ALA A CA 1
ATOM 3456 C C . ALA A 1 445 ? 24.315 -11.605 -25.178 1.00 60.12 445 ALA A C 1
ATOM 3458 O O . ALA A 1 445 ? 24.225 -11.139 -24.043 1.00 60.12 445 ALA A O 1
ATOM 3459 N N . PHE A 1 446 ? 24.175 -10.841 -26.269 1.00 71.75 446 PHE A N 1
ATOM 3460 C CA . PHE A 1 446 ? 23.908 -9.403 -26.233 1.00 71.75 446 PHE A CA 1
ATOM 3461 C C . PHE A 1 446 ? 22.425 -9.124 -25.939 1.00 71.75 446 PHE A C 1
ATOM 3463 O O . PHE A 1 446 ? 21.562 -9.245 -26.814 1.00 71.75 446 PHE A O 1
ATOM 3470 N N . LYS A 1 447 ? 22.119 -8.750 -24.693 1.00 78.88 447 LYS A N 1
ATOM 3471 C CA . LYS A 1 447 ? 20.743 -8.516 -24.207 1.00 78.88 447 LYS A CA 1
ATOM 3472 C C . LYS A 1 447 ? 20.410 -7.035 -24.010 1.00 78.88 447 LYS A C 1
ATOM 3474 O O . LYS A 1 447 ? 19.239 -6.695 -23.844 1.00 78.88 447 LYS A O 1
ATOM 3479 N N . GLN A 1 448 ? 21.414 -6.161 -24.073 1.00 87.00 448 GLN A N 1
ATOM 3480 C CA . GLN A 1 448 ? 21.268 -4.731 -23.818 1.00 87.00 448 GLN A CA 1
ATOM 3481 C C . GLN A 1 448 ? 20.442 -4.045 -24.909 1.00 87.00 448 GLN A C 1
ATOM 3483 O O . GLN A 1 448 ? 20.669 -4.218 -26.109 1.00 87.00 448 GLN A O 1
ATOM 3488 N N . LYS A 1 449 ? 19.492 -3.211 -24.491 1.00 90.75 449 LYS A N 1
ATOM 3489 C CA . LYS A 1 449 ? 18.697 -2.338 -25.361 1.00 90.75 449 LYS A CA 1
ATOM 3490 C C . LYS A 1 449 ? 19.266 -0.932 -25.275 1.00 90.75 449 LYS A C 1
ATOM 3492 O O . LYS A 1 449 ? 18.972 -0.215 -24.324 1.00 90.75 449 LYS A O 1
ATOM 3497 N N . VAL A 1 450 ? 20.092 -0.571 -26.253 1.00 93.31 450 VAL A N 1
ATOM 3498 C CA . VAL A 1 450 ? 20.873 0.668 -26.271 1.00 93.31 450 VAL A CA 1
ATOM 3499 C C . VAL A 1 450 ? 20.263 1.677 -27.249 1.00 93.31 450 VAL A C 1
ATOM 3501 O O . VAL A 1 450 ? 20.193 1.433 -28.457 1.00 93.31 450 VAL A O 1
ATOM 3504 N N . ASN A 1 451 ? 19.827 2.828 -26.743 1.00 95.56 451 ASN A N 1
ATOM 3505 C CA . ASN A 1 451 ? 19.340 3.954 -27.542 1.00 95.56 451 ASN A CA 1
ATOM 3506 C C . ASN A 1 451 ? 20.416 5.054 -27.606 1.00 95.56 451 ASN A C 1
ATOM 3508 O O . ASN A 1 451 ? 20.833 5.577 -26.584 1.00 95.56 451 ASN A O 1
ATOM 3512 N N . LEU A 1 452 ? 20.870 5.393 -28.813 1.00 96.19 452 LEU A N 1
ATOM 3513 C CA . LEU A 1 452 ? 21.910 6.391 -29.121 1.00 96.19 452 LEU A CA 1
ATOM 3514 C C . LEU A 1 452 ? 21.420 7.418 -30.157 1.00 96.19 452 LEU A C 1
ATOM 3516 O O . LEU A 1 452 ? 22.213 8.073 -30.839 1.00 96.19 452 LEU A O 1
ATOM 3520 N N . ARG A 1 453 ? 20.102 7.545 -30.338 1.00 94.56 453 ARG A N 1
ATOM 3521 C CA . ARG A 1 453 ? 19.525 8.465 -31.328 1.00 94.56 453 ARG A CA 1
ATOM 3522 C C . ARG A 1 453 ? 19.887 9.917 -31.025 1.00 94.56 453 ARG A C 1
ATOM 3524 O O . ARG A 1 453 ? 20.163 10.255 -29.878 1.00 94.56 453 ARG A O 1
ATOM 3531 N N . ASN A 1 454 ? 19.852 10.764 -32.052 1.00 94.25 454 ASN A N 1
ATOM 3532 C CA . ASN A 1 454 ? 20.071 12.210 -31.918 1.00 94.25 454 ASN A CA 1
ATOM 3533 C C . ASN A 1 454 ? 21.386 12.553 -31.176 1.00 94.25 454 ASN A C 1
ATOM 3535 O O . ASN A 1 454 ? 21.392 13.368 -30.262 1.00 94.25 454 ASN A O 1
ATOM 3539 N N . ASN A 1 455 ? 22.480 11.883 -31.542 1.00 95.75 455 ASN A N 1
ATOM 3540 C CA . ASN A 1 455 ? 23.840 12.210 -31.108 1.00 95.75 455 ASN A CA 1
ATOM 3541 C C . ASN A 1 455 ? 24.656 12.732 -32.312 1.00 95.75 455 ASN A C 1
ATOM 3543 O O . ASN A 1 455 ? 24.140 12.844 -33.429 1.00 95.75 455 ASN A O 1
ATOM 3547 N N . SER A 1 456 ? 25.944 13.012 -32.107 1.00 94.19 456 SER A N 1
ATOM 3548 C CA . SER A 1 456 ? 26.878 13.497 -33.137 1.00 94.19 456 SER A CA 1
ATOM 3549 C C . SER A 1 456 ? 27.829 12.401 -33.638 1.00 94.19 456 SER A C 1
ATOM 3551 O O . SER A 1 456 ? 28.960 12.686 -34.037 1.00 94.19 456 SER A O 1
ATOM 3553 N N . ILE A 1 457 ? 27.410 11.129 -33.610 1.00 93.75 457 ILE A N 1
ATOM 3554 C CA . ILE A 1 457 ? 28.305 10.000 -33.889 1.00 93.75 457 ILE A CA 1
ATOM 3555 C C . ILE A 1 457 ? 28.699 9.995 -35.367 1.00 93.75 457 ILE A C 1
ATOM 3557 O O . ILE A 1 457 ? 27.860 9.778 -36.243 1.00 93.75 457 ILE A O 1
ATOM 3561 N N . LYS A 1 458 ? 29.994 10.200 -35.630 1.00 90.38 458 LYS A N 1
ATOM 3562 C CA . LYS A 1 458 ? 30.626 10.181 -36.963 1.00 90.38 458 LYS A CA 1
ATOM 3563 C C . LYS A 1 458 ? 31.469 8.927 -37.163 1.00 90.38 458 LYS A C 1
ATOM 3565 O O . LYS A 1 458 ? 31.452 8.332 -38.239 1.00 90.38 458 LYS A O 1
ATOM 3570 N N . ASN A 1 459 ? 32.172 8.512 -36.110 1.00 87.94 459 ASN A N 1
ATOM 3571 C CA . ASN A 1 459 ? 33.129 7.414 -36.146 1.00 87.94 459 ASN A CA 1
ATOM 3572 C C . ASN A 1 459 ? 32.521 6.170 -35.495 1.00 87.94 459 ASN A C 1
ATOM 3574 O O . ASN A 1 459 ? 32.240 6.171 -34.299 1.00 87.94 459 ASN A O 1
ATOM 3578 N N . VAL A 1 460 ? 32.342 5.097 -36.266 1.00 87.06 460 VAL A N 1
ATOM 3579 C CA . VAL A 1 460 ? 31.927 3.789 -35.738 1.00 87.06 460 VAL A CA 1
ATOM 3580 C C . VAL A 1 460 ? 33.056 2.794 -35.983 1.00 87.06 460 VAL A C 1
ATOM 3582 O O . VAL A 1 460 ? 33.338 2.453 -37.131 1.00 87.06 460 VAL A O 1
ATOM 3585 N N . LEU A 1 461 ? 33.710 2.341 -34.912 1.00 85.19 461 LEU A N 1
ATOM 3586 C CA . LEU A 1 461 ? 34.770 1.334 -34.981 1.00 85.19 461 LEU A CA 1
ATOM 3587 C C . LEU A 1 461 ? 34.142 -0.054 -34.899 1.00 85.19 461 LEU A C 1
ATOM 3589 O O . LEU A 1 461 ? 33.548 -0.419 -33.883 1.00 85.19 461 LEU A O 1
ATOM 3593 N N . PHE A 1 462 ? 34.265 -0.808 -35.990 1.00 75.44 462 PHE A N 1
ATOM 3594 C CA . PHE A 1 462 ? 33.553 -2.066 -36.196 1.00 75.44 462 PHE A CA 1
ATOM 3595 C C . PHE A 1 462 ? 34.490 -3.178 -36.700 1.00 75.44 462 PHE A C 1
ATOM 3597 O O . PHE A 1 462 ? 34.451 -3.527 -37.882 1.00 75.44 462 PHE A O 1
ATOM 3604 N N . PRO A 1 463 ? 35.372 -3.721 -35.841 1.00 69.50 463 PRO A N 1
ATOM 3605 C CA . PRO A 1 463 ? 36.470 -4.589 -36.281 1.00 69.50 463 PRO A CA 1
ATOM 3606 C C . PRO A 1 463 ? 36.016 -5.949 -36.840 1.00 69.50 463 PRO A C 1
ATOM 3608 O O . PRO A 1 463 ? 36.678 -6.496 -37.713 1.00 69.50 463 PRO A O 1
ATOM 3611 N N . CYS A 1 464 ? 34.844 -6.453 -36.439 1.00 68.69 464 CYS A N 1
ATOM 3612 C CA . CYS A 1 464 ? 34.298 -7.745 -36.872 1.00 68.69 464 CYS A CA 1
ATOM 3613 C C . CYS A 1 464 ? 33.365 -7.658 -38.100 1.00 68.69 464 CYS A C 1
ATOM 3615 O O . CYS A 1 464 ? 32.478 -8.500 -38.291 1.00 68.69 464 CYS A O 1
ATOM 3617 N N . GLN A 1 465 ? 33.534 -6.638 -38.951 1.00 63.06 465 GLN A N 1
ATOM 3618 C CA . GLN A 1 465 ? 32.687 -6.401 -40.127 1.00 63.06 465 GLN A CA 1
ATOM 3619 C C . GLN A 1 465 ? 32.578 -7.643 -41.033 1.00 63.06 465 GLN A C 1
ATOM 3621 O O . GLN A 1 465 ? 31.491 -7.937 -41.538 1.00 63.06 465 GLN A O 1
ATOM 3626 N N . ASP A 1 466 ? 33.664 -8.405 -41.173 1.00 60.03 466 ASP A N 1
ATOM 3627 C CA . ASP A 1 466 ? 33.714 -9.636 -41.966 1.00 60.03 466 ASP A CA 1
ATOM 3628 C C . ASP A 1 466 ? 32.962 -10.804 -41.326 1.00 60.03 466 ASP A C 1
ATOM 3630 O O . ASP A 1 466 ? 32.334 -11.575 -42.044 1.00 60.03 466 ASP A O 1
ATOM 3634 N N . VAL A 1 467 ? 32.942 -10.925 -39.995 1.00 61.03 467 VAL A N 1
ATOM 3635 C CA . VAL A 1 467 ? 32.173 -11.960 -39.274 1.00 61.03 467 VAL A CA 1
ATOM 3636 C C . VAL A 1 467 ? 30.674 -11.704 -39.422 1.00 61.03 467 VAL A C 1
ATOM 3638 O O . VAL A 1 467 ? 29.909 -12.601 -39.780 1.00 61.03 467 VAL A O 1
ATOM 3641 N N . ILE A 1 468 ? 30.253 -10.447 -39.264 1.00 59.31 468 ILE A N 1
ATOM 3642 C CA . ILE A 1 468 ? 28.854 -10.025 -39.436 1.00 59.31 468 ILE A CA 1
ATOM 3643 C C . ILE A 1 468 ? 28.402 -10.139 -40.898 1.00 59.31 468 ILE A C 1
ATOM 3645 O O . ILE A 1 468 ? 27.225 -10.388 -41.175 1.00 59.31 468 ILE A O 1
ATOM 3649 N N . ASN A 1 469 ? 29.330 -9.993 -41.844 1.00 59.50 469 ASN A N 1
ATOM 3650 C CA . ASN A 1 469 ? 29.081 -10.241 -43.259 1.00 59.50 469 ASN A CA 1
ATOM 3651 C C . ASN A 1 469 ? 29.085 -11.744 -43.613 1.00 59.50 469 ASN A C 1
ATOM 3653 O O . ASN A 1 469 ? 28.298 -12.133 -44.471 1.00 59.50 469 ASN A O 1
ATOM 3657 N N . LYS A 1 470 ? 29.895 -12.587 -42.950 1.00 54.12 470 LYS A N 1
ATOM 3658 C CA . LYS A 1 470 ? 30.006 -14.048 -43.174 1.00 54.12 470 LYS A CA 1
ATOM 3659 C C . LYS A 1 470 ? 28.881 -14.873 -42.549 1.00 54.12 470 LYS A C 1
ATOM 3661 O O . LYS A 1 470 ? 28.556 -15.929 -43.078 1.00 54.12 470 LYS A O 1
ATOM 3666 N N . LEU A 1 471 ? 28.206 -14.383 -41.508 1.00 49.91 471 LEU A N 1
ATOM 3667 C CA . LEU A 1 471 ? 26.993 -15.003 -40.939 1.00 49.91 471 LEU A CA 1
ATOM 3668 C C . LEU A 1 471 ? 25.765 -14.952 -41.889 1.00 49.91 471 LEU A C 1
ATOM 3670 O O . LEU A 1 471 ? 24.634 -15.156 -41.455 1.00 49.91 471 LEU A O 1
ATOM 3674 N N . ARG A 1 472 ? 25.959 -14.644 -43.182 1.00 53.03 472 ARG A N 1
ATOM 3675 C CA . ARG A 1 472 ? 24.915 -14.320 -44.164 1.00 53.03 472 ARG A CA 1
ATOM 3676 C C . ARG A 1 472 ? 25.062 -15.142 -45.448 1.00 53.03 472 ARG A C 1
ATOM 3678 O O . ARG A 1 472 ? 25.752 -14.739 -46.379 1.00 53.03 472 ARG A O 1
ATOM 3685 N N . SER A 1 473 ? 24.303 -16.229 -45.549 1.00 41.34 473 SER A N 1
ATOM 3686 C CA . SER A 1 473 ? 23.808 -16.708 -46.844 1.00 41.34 473 SER A CA 1
ATOM 3687 C C . SER A 1 473 ? 22.446 -16.049 -47.126 1.00 41.34 473 SER A C 1
ATOM 3689 O O . SER A 1 473 ? 21.645 -15.916 -46.199 1.00 41.34 473 SER A O 1
ATOM 3691 N N . PRO A 1 474 ? 22.126 -15.651 -48.373 1.00 42.56 474 PRO A N 1
ATOM 3692 C CA . PRO A 1 474 ? 20.826 -15.080 -48.753 1.00 42.56 474 PRO A CA 1
ATOM 3693 C C . PRO A 1 474 ? 19.606 -15.978 -48.487 1.00 42.56 474 PRO A C 1
ATOM 3695 O O . PRO A 1 474 ? 18.484 -15.511 -48.645 1.00 42.56 474 PRO A O 1
ATOM 3698 N N . LYS A 1 475 ? 19.807 -17.247 -48.106 1.00 44.00 475 LYS A N 1
ATOM 3699 C CA . LYS A 1 475 ? 18.739 -18.207 -47.784 1.00 44.00 475 LYS A CA 1
ATOM 3700 C C . LYS A 1 475 ? 18.299 -18.201 -46.313 1.00 44.00 475 LYS A C 1
ATOM 3702 O O . LYS A 1 475 ? 17.402 -18.952 -45.965 1.00 44.00 475 LYS A O 1
ATOM 3707 N N . ASP A 1 476 ? 18.912 -17.379 -45.463 1.00 46.28 476 ASP A N 1
ATOM 3708 C CA . ASP A 1 476 ? 18.775 -17.472 -44.003 1.00 46.28 476 ASP A CA 1
ATOM 3709 C C . ASP A 1 476 ? 18.075 -16.227 -43.411 1.00 46.28 476 ASP A C 1
ATOM 3711 O O . ASP A 1 476 ? 18.584 -15.520 -42.537 1.00 46.28 476 ASP A O 1
ATOM 3715 N N . THR A 1 477 ? 16.899 -15.901 -43.958 1.00 49.66 477 THR A N 1
ATOM 3716 C CA . THR A 1 477 ? 15.999 -14.837 -43.468 1.00 49.66 477 THR A CA 1
ATOM 3717 C C . THR A 1 477 ? 15.587 -15.046 -42.002 1.00 49.66 477 THR A C 1
ATOM 3719 O O . THR A 1 477 ? 15.359 -14.069 -41.288 1.00 49.66 477 THR A O 1
ATOM 3722 N N . ASP A 1 478 ? 15.578 -16.296 -41.530 1.00 48.16 478 ASP A N 1
ATOM 3723 C CA . ASP A 1 478 ? 15.165 -16.693 -40.177 1.00 48.16 478 ASP A CA 1
ATOM 3724 C C . ASP A 1 478 ? 16.162 -16.264 -39.087 1.00 48.16 478 ASP A C 1
ATOM 3726 O O . ASP A 1 478 ? 15.768 -15.893 -37.979 1.00 48.16 478 ASP A O 1
ATOM 3730 N N . SER A 1 479 ? 17.452 -16.186 -39.422 1.00 46.59 479 SER A N 1
ATOM 3731 C CA . SER A 1 479 ? 18.515 -15.765 -38.499 1.00 46.59 479 SER A CA 1
ATOM 3732 C C . SER A 1 479 ? 18.417 -14.279 -38.089 1.00 46.59 479 SER A C 1
ATOM 3734 O O . SER A 1 479 ? 18.781 -13.909 -36.973 1.00 46.59 479 SER A O 1
ATOM 3736 N N . TRP A 1 480 ? 17.875 -13.405 -38.950 1.00 49.97 480 TRP A N 1
ATOM 3737 C CA . TRP A 1 480 ? 17.658 -11.979 -38.632 1.00 49.97 480 TRP A CA 1
ATOM 3738 C C . TRP A 1 480 ? 16.315 -11.716 -37.937 1.00 49.97 480 TRP A C 1
ATOM 3740 O O . TRP A 1 480 ? 16.184 -10.729 -37.212 1.00 49.97 480 TRP A O 1
ATOM 3750 N N . ILE A 1 481 ? 15.339 -12.617 -38.092 1.00 48.69 481 ILE A N 1
ATOM 3751 C CA . ILE A 1 481 ? 14.069 -12.596 -37.350 1.00 48.69 481 ILE A CA 1
ATOM 3752 C C . ILE A 1 481 ? 14.315 -12.871 -35.855 1.00 48.69 481 ILE A C 1
ATOM 3754 O O . ILE A 1 481 ? 13.656 -12.263 -35.012 1.00 48.69 481 ILE A O 1
ATOM 3758 N N . GLN A 1 482 ? 15.329 -13.676 -35.508 1.00 48.16 482 GLN A N 1
ATOM 3759 C CA . GLN A 1 482 ? 15.746 -13.896 -34.114 1.00 48.16 482 GLN A CA 1
ATOM 3760 C C . GLN A 1 482 ? 16.348 -12.641 -33.448 1.00 48.16 482 GLN A C 1
ATOM 3762 O O . GLN A 1 482 ? 16.033 -12.365 -32.289 1.00 48.16 482 GLN A O 1
ATOM 3767 N N . LEU A 1 483 ? 17.112 -11.816 -34.180 1.00 48.53 483 LEU A N 1
ATOM 3768 C CA . LEU A 1 483 ? 17.602 -10.499 -33.714 1.00 48.53 483 LEU A CA 1
ATOM 3769 C C . LEU A 1 483 ? 16.492 -9.434 -33.615 1.00 48.53 483 LEU A C 1
ATOM 3771 O O . LEU A 1 483 ? 16.653 -8.423 -32.9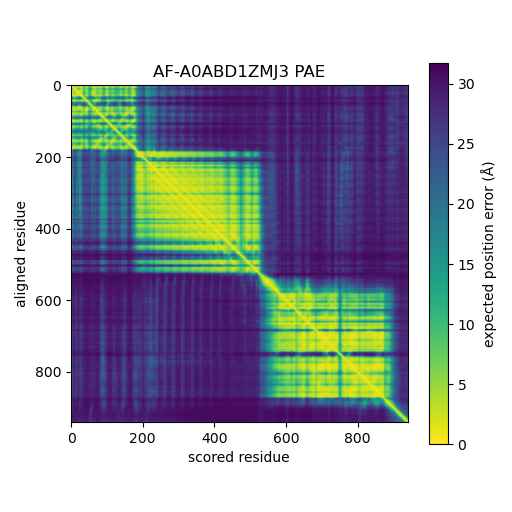36 1.00 48.53 483 LEU A O 1
ATOM 3775 N N . ASN A 1 484 ? 15.358 -9.662 -34.283 1.00 44.53 484 ASN A N 1
ATOM 3776 C CA . ASN A 1 484 ? 14.145 -8.847 -34.183 1.00 44.53 484 ASN A CA 1
ATOM 3777 C C . ASN A 1 484 ? 13.141 -9.388 -33.145 1.00 44.53 484 ASN A C 1
ATOM 3779 O O . ASN A 1 484 ? 12.036 -8.852 -33.011 1.00 44.53 484 ASN A O 1
ATOM 3783 N N . SER A 1 485 ? 13.505 -10.435 -32.395 1.00 49.34 485 SER A N 1
ATOM 3784 C CA . SER A 1 485 ? 12.713 -10.905 -31.261 1.00 49.34 485 SER A CA 1
ATOM 3785 C C . SER A 1 485 ? 12.794 -9.898 -30.106 1.00 49.34 485 SER A C 1
ATOM 3787 O O . SER A 1 485 ? 13.830 -9.292 -29.852 1.00 49.34 485 SER A O 1
ATOM 3789 N N . ALA A 1 486 ? 11.695 -9.709 -29.369 1.00 47.44 486 ALA A N 1
ATOM 3790 C CA . ALA A 1 486 ? 11.633 -8.766 -28.240 1.00 47.44 486 ALA A CA 1
ATOM 3791 C C . ALA A 1 486 ? 12.618 -9.085 -27.084 1.00 47.44 486 ALA A C 1
ATOM 3793 O O . ALA A 1 486 ? 12.805 -8.255 -26.185 1.00 47.44 486 ALA A O 1
ATOM 3794 N N . SER A 1 487 ? 13.207 -10.285 -27.117 1.00 52.81 487 SER A N 1
ATOM 3795 C CA . SER A 1 487 ? 14.193 -10.846 -26.191 1.00 52.81 487 SER A CA 1
ATOM 3796 C C . SER A 1 487 ? 15.654 -10.582 -26.581 1.00 52.81 487 SER A C 1
ATOM 3798 O O . SER A 1 487 ? 16.523 -10.778 -25.738 1.00 52.81 487 SER A O 1
ATOM 3800 N N . ALA A 1 488 ? 15.940 -10.143 -27.812 1.00 64.38 488 ALA A N 1
ATOM 3801 C CA . ALA A 1 488 ? 17.300 -9.843 -28.267 1.00 64.38 488 ALA A CA 1
ATOM 3802 C C . ALA A 1 488 ? 17.682 -8.370 -28.007 1.00 64.38 488 ALA A C 1
ATOM 3804 O O . ALA A 1 488 ? 16.842 -7.469 -28.128 1.00 64.38 488 ALA A O 1
ATOM 3805 N N . GLY A 1 489 ? 18.945 -8.119 -27.645 1.00 73.81 489 GLY A N 1
ATOM 3806 C CA . GLY A 1 489 ? 19.497 -6.771 -27.491 1.00 73.81 489 GLY A CA 1
ATOM 3807 C C . GLY A 1 489 ? 19.624 -6.026 -28.824 1.00 73.81 489 GLY A C 1
ATOM 3808 O O . GLY A 1 489 ? 19.658 -6.623 -29.904 1.00 73.81 489 GLY A O 1
ATOM 3809 N N . PHE A 1 490 ? 19.688 -4.695 -28.773 1.00 81.75 490 PHE A N 1
ATOM 3810 C CA . PHE A 1 490 ? 19.813 -3.858 -29.967 1.00 81.75 490 PHE A CA 1
ATOM 3811 C C . PHE A 1 490 ? 20.486 -2.510 -29.719 1.00 81.75 490 PHE A C 1
ATOM 3813 O O . PHE A 1 490 ? 20.512 -2.017 -28.600 1.00 81.75 490 PHE A O 1
ATOM 3820 N N . ILE A 1 491 ? 20.949 -1.885 -30.807 1.00 87.19 491 ILE A N 1
ATOM 3821 C CA . ILE A 1 491 ? 21.479 -0.517 -30.831 1.00 87.19 491 ILE A CA 1
ATOM 3822 C C . ILE A 1 491 ? 20.617 0.327 -31.785 1.00 87.19 491 ILE A C 1
ATOM 3824 O O . ILE A 1 491 ? 20.347 -0.111 -32.907 1.00 87.19 491 ILE A O 1
ATOM 3828 N N . LEU A 1 492 ? 20.166 1.508 -31.345 1.00 90.25 492 LEU A N 1
ATOM 3829 C CA . LEU A 1 492 ? 19.418 2.483 -32.156 1.00 90.25 492 LEU A CA 1
ATOM 3830 C C . LEU A 1 492 ? 20.252 3.753 -32.365 1.00 90.25 492 LEU A C 1
ATOM 3832 O O . LEU A 1 492 ? 20.481 4.486 -31.411 1.00 90.25 492 LEU A O 1
ATOM 3836 N N . LEU A 1 493 ? 20.664 4.048 -33.600 1.00 91.06 493 LEU A N 1
ATOM 3837 C CA . LEU A 1 493 ? 21.579 5.159 -33.920 1.00 91.06 493 LEU A CA 1
ATOM 3838 C C . LEU A 1 493 ? 20.966 6.226 -34.847 1.00 91.06 493 LEU A C 1
ATOM 3840 O O . LEU A 1 493 ? 21.665 7.120 -35.314 1.00 91.06 493 LEU A O 1
ATOM 3844 N N . ARG A 1 494 ? 19.670 6.162 -35.169 1.00 87.44 494 ARG A N 1
ATOM 3845 C CA . ARG A 1 494 ? 19.048 7.122 -36.104 1.00 87.44 494 ARG A CA 1
ATOM 3846 C C . ARG A 1 494 ? 19.341 8.591 -35.749 1.00 87.44 494 ARG A C 1
ATOM 3848 O O . ARG A 1 494 ? 19.454 8.941 -34.577 1.00 87.44 494 ARG A O 1
ATOM 3855 N N . ASN A 1 495 ? 19.409 9.436 -36.783 1.00 87.88 495 ASN A N 1
ATOM 3856 C CA . ASN A 1 495 ? 19.714 10.871 -36.699 1.00 87.88 495 ASN A CA 1
ATOM 3857 C C . ASN A 1 495 ? 21.120 11.189 -36.151 1.00 87.88 495 ASN A C 1
ATOM 3859 O O . ASN A 1 495 ? 21.308 12.211 -35.506 1.00 87.88 495 ASN A O 1
ATOM 3863 N N . ASN A 1 496 ? 22.102 10.328 -36.427 1.00 90.50 496 ASN A N 1
ATOM 3864 C CA . ASN A 1 496 ? 23.527 10.611 -36.239 1.00 90.50 496 ASN A CA 1
ATOM 3865 C C . ASN A 1 496 ? 24.208 10.865 -37.595 1.00 90.50 496 ASN A C 1
ATOM 3867 O O . ASN A 1 496 ? 23.732 10.377 -38.626 1.00 90.50 496 ASN A O 1
ATOM 3871 N N . ASP A 1 497 ? 25.348 11.561 -37.602 1.00 89.94 497 ASP A N 1
ATOM 3872 C CA . ASP A 1 497 ? 26.122 11.859 -38.819 1.00 89.94 497 ASP A CA 1
ATOM 3873 C C . ASP A 1 497 ? 26.519 10.595 -39.593 1.00 89.94 497 ASP A C 1
ATOM 3875 O O . ASP A 1 497 ? 26.389 10.538 -40.816 1.00 89.94 497 ASP A O 1
ATOM 3879 N N . TYR A 1 498 ? 26.879 9.528 -38.878 1.00 87.38 498 TYR A N 1
ATOM 3880 C CA . TYR A 1 498 ? 27.171 8.214 -39.448 1.00 87.38 498 TYR A CA 1
ATOM 3881 C C . TYR A 1 498 ? 26.007 7.627 -40.270 1.00 87.38 498 TYR A C 1
ATOM 3883 O O . TYR A 1 498 ? 26.228 6.785 -41.146 1.00 87.38 498 TYR A O 1
ATOM 3891 N N . CYS A 1 499 ? 24.767 8.064 -40.043 1.00 86.56 499 CYS A N 1
ATOM 3892 C CA . CYS A 1 499 ? 23.580 7.547 -40.722 1.00 86.56 499 CYS A CA 1
ATOM 3893 C C . CYS A 1 499 ? 23.105 8.406 -41.918 1.00 86.56 499 CYS A C 1
ATOM 3895 O O . CYS A 1 499 ? 22.174 7.979 -42.602 1.00 86.56 499 CYS A O 1
ATOM 3897 N N . LYS A 1 500 ? 23.718 9.572 -42.204 1.00 79.94 500 LYS A N 1
ATOM 3898 C CA . LYS A 1 500 ? 23.225 10.549 -43.207 1.00 79.94 500 LYS A CA 1
ATOM 3899 C C . LYS A 1 500 ? 23.237 10.051 -44.670 1.00 79.94 500 LYS A C 1
ATOM 3901 O O . LYS A 1 500 ? 22.345 10.426 -45.421 1.00 79.94 500 LYS A O 1
ATOM 3906 N N . ASP A 1 501 ? 24.123 9.115 -45.036 1.00 67.31 501 ASP A N 1
ATOM 3907 C CA . ASP A 1 501 ? 24.304 8.638 -46.430 1.00 67.31 501 ASP A CA 1
ATOM 3908 C C . ASP A 1 501 ? 23.991 7.144 -46.652 1.00 67.31 501 ASP A C 1
ATOM 3910 O O . ASP A 1 501 ? 24.517 6.484 -47.550 1.00 67.31 501 ASP A O 1
ATOM 3914 N N . ILE A 1 502 ? 23.135 6.546 -45.823 1.00 67.62 502 ILE A N 1
ATOM 3915 C CA . ILE A 1 502 ? 22.852 5.097 -45.880 1.00 67.62 502 ILE A CA 1
ATOM 3916 C C . ILE A 1 502 ? 22.164 4.636 -47.178 1.00 67.62 502 ILE A C 1
ATOM 3918 O O . ILE A 1 502 ? 22.209 3.449 -47.533 1.00 67.62 502 ILE A O 1
ATOM 3922 N N . GLY A 1 503 ? 21.560 5.569 -47.914 1.00 57.44 503 GLY A N 1
ATOM 3923 C CA . GLY A 1 503 ? 20.861 5.303 -49.168 1.00 57.44 503 GLY A CA 1
ATOM 3924 C C . GLY A 1 503 ? 21.748 4.755 -50.292 1.00 57.44 503 GLY A C 1
ATOM 3925 O O . GLY A 1 503 ? 21.224 4.063 -51.157 1.00 57.44 503 GLY A O 1
ATOM 3926 N N . SER A 1 504 ? 23.065 4.990 -50.272 1.00 54.72 504 SER A N 1
ATOM 3927 C CA . SER A 1 504 ? 23.984 4.648 -51.375 1.00 54.72 504 SER A CA 1
ATOM 3928 C C . SER A 1 504 ? 24.956 3.491 -51.088 1.00 54.72 504 SER A C 1
ATOM 3930 O O . SER A 1 504 ? 25.661 3.056 -51.995 1.00 54.72 504 SER A O 1
ATOM 3932 N N . ASN A 1 505 ? 24.996 2.949 -49.860 1.00 52.88 505 ASN A N 1
ATOM 3933 C CA . ASN A 1 505 ? 26.005 1.967 -49.429 1.00 52.88 505 ASN A CA 1
ATOM 3934 C C . ASN A 1 505 ? 25.390 0.570 -49.127 1.00 52.88 505 ASN A C 1
ATOM 3936 O O . ASN A 1 505 ? 24.395 0.493 -48.397 1.00 52.88 505 ASN A O 1
ATOM 3940 N N . PRO A 1 506 ? 25.962 -0.548 -49.631 1.00 54.00 506 PRO A N 1
ATOM 3941 C CA . PRO A 1 506 ? 25.428 -1.906 -49.441 1.00 54.00 506 PRO A CA 1
ATOM 3942 C C . PRO A 1 506 ? 25.639 -2.518 -48.039 1.00 54.00 506 PRO A C 1
ATOM 3944 O O . PRO A 1 506 ? 25.195 -3.644 -47.797 1.00 54.00 506 PRO A O 1
ATOM 3947 N N . ASN A 1 507 ? 26.291 -1.829 -47.091 1.00 67.88 507 ASN A N 1
ATOM 3948 C CA . ASN A 1 507 ? 26.582 -2.402 -45.771 1.00 67.88 507 ASN A CA 1
ATOM 3949 C C . ASN A 1 507 ? 25.313 -2.551 -44.894 1.00 67.88 507 ASN A C 1
ATOM 3951 O O . ASN A 1 507 ? 24.884 -1.636 -44.190 1.00 67.88 507 ASN A O 1
ATOM 3955 N N . ARG A 1 508 ? 24.715 -3.750 -44.910 1.00 68.50 508 ARG A N 1
ATOM 3956 C CA . ARG A 1 508 ? 23.511 -4.124 -44.138 1.00 68.50 508 ARG A CA 1
ATOM 3957 C C . ARG A 1 508 ? 23.673 -3.960 -42.618 1.00 68.50 508 ARG A C 1
ATOM 3959 O O . ARG A 1 508 ? 22.688 -3.687 -41.942 1.00 68.50 508 ARG A O 1
ATOM 3966 N N . ALA A 1 509 ? 24.886 -4.097 -42.070 1.00 70.12 509 ALA A N 1
ATOM 3967 C CA . ALA A 1 509 ? 25.129 -3.900 -40.633 1.00 70.12 509 ALA A CA 1
ATOM 3968 C C . ALA A 1 509 ? 24.934 -2.429 -40.227 1.00 70.12 509 ALA A C 1
ATOM 3970 O O . ALA A 1 509 ? 24.251 -2.131 -39.249 1.00 70.12 509 ALA A O 1
ATOM 3971 N N . ARG A 1 510 ? 25.440 -1.509 -41.057 1.00 77.25 510 ARG A N 1
ATOM 3972 C CA . ARG A 1 510 ? 25.235 -0.063 -40.902 1.00 77.25 510 ARG A CA 1
ATOM 3973 C C . ARG A 1 510 ? 23.748 0.312 -40.942 1.00 77.25 510 ARG A C 1
ATOM 3975 O O . ARG A 1 510 ? 23.310 1.142 -40.154 1.00 77.25 510 ARG A O 1
ATOM 3982 N N . ARG A 1 511 ? 22.949 -0.346 -41.791 1.00 75.75 511 ARG A N 1
ATOM 3983 C CA . ARG A 1 511 ? 21.483 -0.162 -41.844 1.00 75.75 511 ARG A CA 1
ATOM 3984 C C . ARG A 1 511 ? 20.759 -0.634 -40.591 1.00 75.75 511 ARG A C 1
ATOM 3986 O O . ARG A 1 511 ? 19.882 0.074 -40.112 1.00 75.75 511 ARG A O 1
ATOM 3993 N N . TYR A 1 512 ? 21.134 -1.801 -40.069 1.00 76.94 512 TYR A N 1
ATOM 3994 C CA . TYR A 1 512 ? 20.540 -2.355 -38.853 1.00 76.94 512 TYR A CA 1
ATOM 3995 C C . TYR A 1 512 ? 20.728 -1.422 -37.651 1.00 76.94 512 TYR A C 1
ATOM 3997 O O . TYR A 1 512 ? 19.769 -1.147 -36.939 1.00 76.94 512 TYR A O 1
ATOM 4005 N N . ILE A 1 513 ? 21.941 -0.897 -37.450 1.00 80.88 513 ILE A N 1
ATOM 4006 C CA . ILE A 1 513 ? 22.255 -0.032 -36.302 1.00 80.88 513 ILE A CA 1
ATOM 4007 C C . ILE A 1 513 ? 21.610 1.359 -36.453 1.00 80.88 513 ILE A C 1
ATOM 4009 O O . ILE A 1 513 ? 21.144 1.939 -35.477 1.00 80.88 513 ILE A O 1
ATOM 4013 N N . CYS A 1 514 ? 21.499 1.888 -37.673 1.00 84.88 514 CYS A N 1
ATOM 4014 C CA . CYS A 1 514 ? 20.900 3.204 -37.935 1.00 84.88 514 CYS A CA 1
ATOM 4015 C C . CYS A 1 514 ? 19.362 3.241 -37.939 1.00 84.88 514 CYS A C 1
ATOM 4017 O O . CYS A 1 514 ? 18.769 4.234 -38.369 1.00 84.88 514 CYS A O 1
ATOM 4019 N N . ARG A 1 515 ? 18.702 2.195 -37.437 1.00 81.94 515 ARG A N 1
ATOM 4020 C CA . ARG A 1 515 ? 17.247 2.170 -37.277 1.00 81.94 515 ARG A CA 1
ATOM 4021 C C . ARG A 1 515 ? 16.755 3.110 -36.168 1.00 81.94 515 ARG A C 1
ATOM 4023 O O . ARG A 1 515 ? 17.434 3.371 -35.176 1.00 81.94 515 ARG A O 1
ATOM 4030 N N . ALA A 1 516 ? 15.540 3.610 -36.347 1.00 76.62 516 ALA A N 1
ATOM 4031 C CA . ALA A 1 516 ? 14.783 4.480 -35.450 1.00 76.62 516 ALA A CA 1
ATOM 4032 C C . ALA A 1 516 ? 14.165 3.738 -34.283 1.00 76.62 516 ALA A C 1
ATOM 4034 O O . ALA A 1 516 ? 14.001 4.290 -33.198 1.00 76.62 516 ALA A O 1
ATOM 4035 N N . THR A 1 517 ? 13.704 2.527 -34.575 1.00 81.19 517 THR A N 1
ATOM 4036 C CA . THR A 1 517 ? 12.915 1.714 -33.668 1.00 81.19 517 THR A CA 1
ATOM 4037 C C . THR A 1 517 ? 13.347 0.263 -33.809 1.00 81.19 517 THR A C 1
ATOM 4039 O O . THR A 1 517 ? 13.822 -0.134 -34.879 1.00 81.19 517 THR A O 1
ATOM 4042 N N . PRO A 1 518 ? 13.120 -0.562 -32.777 1.00 72.56 518 PRO A N 1
ATOM 4043 C CA . PRO A 1 518 ? 13.404 -1.992 -32.850 1.00 72.56 518 PRO A CA 1
ATOM 4044 C C . PRO A 1 518 ? 12.609 -2.716 -33.950 1.00 72.56 518 PRO A C 1
ATOM 4046 O O . PRO A 1 518 ? 12.983 -3.815 -34.335 1.00 72.56 518 PRO A O 1
ATOM 4049 N N . TYR A 1 519 ? 11.540 -2.102 -34.474 1.00 75.31 519 TYR A N 1
ATOM 4050 C CA . TYR A 1 519 ? 10.615 -2.700 -35.447 1.00 75.31 519 TYR A CA 1
ATOM 4051 C C . TYR A 1 519 ? 10.761 -2.141 -36.868 1.00 75.31 519 TYR A C 1
ATOM 4053 O O . TYR A 1 519 ? 9.990 -2.522 -37.747 1.00 75.31 519 TYR A O 1
ATOM 4061 N N . GLU A 1 520 ? 11.702 -1.224 -37.120 1.00 71.19 520 GLU A N 1
ATOM 4062 C CA . GLU A 1 520 ? 11.871 -0.643 -38.457 1.00 71.19 520 GLU A CA 1
ATOM 4063 C C . GLU A 1 520 ? 12.370 -1.700 -39.455 1.00 71.19 520 GLU A C 1
ATOM 4065 O O . GLU A 1 520 ? 13.334 -2.418 -39.187 1.00 71.19 520 GLU A O 1
ATOM 4070 N N . ASN A 1 521 ? 11.711 -1.793 -40.615 1.00 66.06 521 ASN A N 1
ATOM 4071 C CA . ASN A 1 521 ? 12.084 -2.721 -41.678 1.00 66.06 521 ASN A CA 1
ATOM 4072 C C . ASN A 1 521 ? 13.101 -2.061 -42.627 1.00 66.06 521 ASN A C 1
ATOM 4074 O O . ASN A 1 521 ? 12.741 -1.263 -43.488 1.00 66.06 521 ASN A O 1
ATOM 4078 N N . PHE A 1 522 ? 14.382 -2.392 -42.460 1.00 62.97 522 PHE A N 1
ATOM 4079 C CA . PHE A 1 522 ? 15.521 -1.759 -43.143 1.00 62.97 522 PHE A CA 1
ATOM 4080 C C . PHE A 1 522 ? 15.979 -2.493 -44.427 1.00 62.97 522 PHE A C 1
ATOM 4082 O O . PHE A 1 522 ? 17.060 -2.213 -44.956 1.00 62.97 522 PHE A O 1
ATOM 4089 N N . TRP A 1 523 ? 15.170 -3.434 -44.934 1.00 58.34 523 TRP A N 1
ATOM 4090 C CA . TRP A 1 523 ? 15.519 -4.329 -46.049 1.00 58.34 523 TRP A CA 1
ATOM 4091 C C . TRP A 1 523 ? 15.048 -3.877 -47.442 1.00 58.34 523 TRP A C 1
ATOM 4093 O O . TRP A 1 523 ? 15.566 -4.384 -48.435 1.00 58.34 523 TRP A O 1
ATOM 4103 N N . ASN A 1 524 ? 14.134 -2.906 -47.553 1.00 48.75 524 ASN A N 1
ATOM 4104 C CA . ASN A 1 524 ? 13.595 -2.470 -48.848 1.00 48.75 524 ASN A CA 1
ATOM 4105 C C . ASN A 1 524 ? 14.343 -1.261 -49.435 1.00 48.75 524 ASN A C 1
ATOM 4107 O O . ASN A 1 524 ? 14.495 -0.226 -48.791 1.00 48.75 524 ASN A O 1
ATOM 4111 N N . PHE A 1 525 ? 14.757 -1.384 -50.698 1.00 40.34 525 PHE A N 1
ATOM 4112 C CA . PHE A 1 525 ? 15.179 -0.282 -51.564 1.00 40.34 525 PHE A CA 1
ATOM 4113 C C . PHE A 1 525 ? 14.080 -0.023 -52.599 1.00 40.34 525 PHE A C 1
ATOM 4115 O O . PHE A 1 525 ? 13.703 -0.962 -53.294 1.00 40.34 525 PHE A O 1
ATOM 4122 N N . ASN A 1 526 ? 13.650 1.230 -52.791 1.00 36.66 526 ASN A N 1
ATOM 4123 C CA . ASN A 1 526 ? 13.575 1.782 -54.147 1.00 36.66 526 ASN A CA 1
ATOM 4124 C C . ASN A 1 526 ? 13.338 3.299 -54.216 1.00 36.66 526 ASN A C 1
ATOM 4126 O O . ASN A 1 526 ? 12.375 3.819 -53.667 1.00 36.66 526 ASN A O 1
ATOM 4130 N N . LYS A 1 527 ? 14.264 3.904 -54.972 1.00 33.78 527 LYS A N 1
ATOM 4131 C CA . LYS A 1 527 ? 14.194 4.961 -55.996 1.00 33.78 527 LYS A CA 1
ATOM 4132 C C . LYS A 1 527 ? 13.449 6.284 -55.772 1.00 33.78 527 LYS A C 1
ATOM 4134 O O . LYS A 1 527 ? 12.381 6.385 -55.190 1.00 33.78 527 LYS A O 1
ATOM 4139 N N . SER A 1 528 ? 14.118 7.293 -56.324 1.00 31.27 528 SER A N 1
ATOM 4140 C CA . SER A 1 528 ? 13.961 8.728 -56.161 1.00 31.27 528 SER A CA 1
ATOM 4141 C C . SER A 1 528 ? 12.684 9.332 -56.736 1.00 31.27 528 SER A C 1
ATOM 4143 O O . SER A 1 528 ? 12.128 8.853 -57.718 1.00 31.27 528 SER A O 1
ATOM 4145 N N . GLU A 1 529 ? 12.356 10.457 -56.101 1.00 41.16 529 GLU A N 1
ATOM 4146 C CA . GLU A 1 529 ? 11.590 11.642 -56.494 1.00 41.16 529 GLU A CA 1
ATOM 4147 C C . GLU A 1 529 ? 10.891 11.700 -57.863 1.00 41.16 529 GLU A C 1
ATOM 4149 O O . GLU A 1 529 ? 11.500 11.526 -58.913 1.00 41.16 529 GLU A O 1
ATOM 4154 N N . ASN A 1 530 ? 9.654 12.215 -57.833 1.00 30.81 530 ASN A N 1
ATOM 4155 C CA . ASN A 1 530 ? 9.361 13.467 -58.535 1.00 30.81 530 ASN A CA 1
ATOM 4156 C C . ASN A 1 530 ? 8.239 14.252 -57.830 1.00 30.81 530 ASN A C 1
ATOM 4158 O O . ASN A 1 530 ? 7.092 13.817 -57.729 1.00 30.81 530 ASN A O 1
ATOM 4162 N N . LYS A 1 531 ? 8.606 15.427 -57.308 1.00 49.16 531 LYS A N 1
ATOM 4163 C CA . LYS A 1 531 ? 7.725 16.416 -56.675 1.00 49.16 531 LYS A CA 1
ATOM 4164 C C . LYS A 1 531 ? 7.095 17.289 -57.759 1.00 49.16 531 LYS A C 1
ATOM 4166 O O . LYS A 1 531 ? 7.838 17.840 -58.565 1.00 49.16 531 LYS A O 1
ATOM 4171 N N . LYS A 1 532 ? 5.764 17.457 -57.714 1.00 43.12 532 LYS A N 1
ATOM 4172 C CA . LYS A 1 532 ? 5.038 18.743 -57.906 1.00 43.12 532 LYS A CA 1
ATOM 4173 C C . LYS A 1 532 ? 3.509 18.617 -58.024 1.00 43.12 532 LYS A C 1
ATOM 4175 O O . LYS A 1 532 ? 2.840 19.633 -57.929 1.00 43.12 532 LYS A O 1
ATOM 4180 N N . VAL A 1 533 ? 2.934 17.411 -58.115 1.00 47.38 533 VAL A N 1
ATOM 4181 C CA . VAL A 1 533 ? 1.461 17.243 -58.253 1.00 47.38 533 VAL A CA 1
ATOM 4182 C C . VAL A 1 533 ? 0.766 16.757 -56.960 1.00 47.38 533 VAL A C 1
ATOM 4184 O O . VAL A 1 533 ? -0.440 16.902 -56.802 1.00 47.38 533 VAL A O 1
ATOM 4187 N N . ILE A 1 534 ? 1.523 16.245 -55.979 1.00 49.88 534 ILE A N 1
ATOM 4188 C CA . ILE A 1 534 ? 0.990 15.528 -54.799 1.00 49.88 534 ILE A CA 1
ATOM 4189 C C . ILE A 1 534 ? 0.353 16.448 -53.738 1.00 49.88 534 ILE A C 1
ATOM 4191 O O . ILE A 1 534 ? -0.551 16.010 -53.034 1.00 49.88 534 ILE A O 1
ATOM 4195 N N . ILE A 1 535 ? 0.763 17.717 -53.643 1.00 51.56 535 ILE A N 1
ATOM 4196 C CA . ILE A 1 535 ? 0.476 18.584 -52.480 1.00 51.56 535 ILE A CA 1
ATOM 4197 C C . ILE A 1 535 ? -1.026 18.871 -52.289 1.00 51.56 535 ILE A C 1
ATOM 4199 O O . ILE A 1 535 ? -1.479 19.032 -51.160 1.00 51.56 535 ILE A O 1
ATOM 4203 N N . ILE A 1 536 ? -1.819 18.881 -53.364 1.00 52.06 536 ILE A N 1
ATOM 4204 C CA . ILE A 1 536 ? -3.238 19.270 -53.287 1.00 52.06 536 ILE A CA 1
ATOM 4205 C C . ILE A 1 536 ? -4.142 18.058 -52.990 1.00 52.06 536 ILE A C 1
ATOM 4207 O O . ILE A 1 536 ? -5.098 18.173 -52.229 1.00 52.06 536 ILE A O 1
ATOM 4211 N N . ALA A 1 537 ? -3.794 16.863 -53.482 1.00 50.00 537 ALA A N 1
ATOM 4212 C CA . ALA A 1 537 ? -4.514 15.623 -53.165 1.00 50.00 537 ALA A CA 1
ATOM 4213 C C . ALA A 1 537 ? -4.085 15.004 -51.814 1.00 50.00 537 ALA A C 1
ATOM 4215 O O . ALA A 1 537 ? -4.862 14.295 -51.169 1.00 50.00 537 ALA A O 1
ATOM 4216 N N . SER A 1 538 ? -2.863 15.295 -51.344 1.00 52.69 538 SER A N 1
ATOM 4217 C CA . SER A 1 538 ? -2.282 14.710 -50.128 1.00 52.69 538 SER A CA 1
ATOM 4218 C C . SER A 1 538 ? -2.870 15.218 -48.819 1.00 52.69 538 SER A C 1
ATOM 4220 O O . SER A 1 538 ? -2.652 14.579 -47.799 1.00 52.69 538 SER A O 1
ATOM 4222 N N . VAL A 1 539 ? -3.595 16.338 -48.800 1.00 61.19 539 VAL A N 1
ATOM 4223 C CA . VAL A 1 539 ? -4.195 16.840 -47.551 1.00 61.19 539 VAL A CA 1
ATOM 4224 C C . VAL A 1 539 ? -5.442 16.027 -47.198 1.00 61.19 539 VAL A C 1
ATOM 4226 O O . VAL A 1 539 ? -5.576 15.569 -46.068 1.00 61.19 539 VAL A O 1
ATOM 4229 N N . ILE A 1 540 ? -6.298 15.732 -48.179 1.00 61.19 540 ILE A N 1
ATOM 4230 C CA . ILE A 1 540 ? -7.529 14.955 -47.960 1.00 61.19 540 ILE A CA 1
ATOM 4231 C C . ILE A 1 540 ? -7.198 13.468 -47.751 1.00 61.19 540 ILE A C 1
ATOM 4233 O O . ILE A 1 540 ? -7.659 12.856 -46.786 1.00 61.19 540 ILE A O 1
ATOM 4237 N N . CYS A 1 541 ? -6.312 12.899 -48.578 1.00 59.16 541 CYS A N 1
ATOM 4238 C CA . CYS A 1 541 ? -5.805 11.540 -48.364 1.00 59.16 541 CYS A CA 1
ATOM 4239 C C . CYS A 1 541 ? -4.922 11.440 -47.114 1.00 59.16 541 CYS A C 1
ATOM 4241 O O . CYS A 1 541 ? -4.954 10.422 -46.437 1.00 59.16 541 CYS A O 1
ATOM 4243 N N . GLY A 1 542 ? -4.154 12.478 -46.779 1.00 66.31 542 GLY A N 1
ATOM 4244 C CA . GLY A 1 542 ? -3.261 12.500 -45.621 1.00 66.31 542 GLY A CA 1
ATOM 4245 C C . GLY A 1 542 ? -4.017 12.499 -44.303 1.00 66.31 542 GLY A C 1
ATOM 4246 O O . GLY A 1 542 ? -3.623 11.774 -43.400 1.00 66.31 542 GLY A O 1
ATOM 4247 N N . VAL A 1 543 ? -5.142 13.213 -44.207 1.00 74.56 543 VAL A N 1
ATOM 4248 C CA . VAL A 1 543 ? -6.018 13.153 -43.026 1.00 74.56 543 VAL A CA 1
ATOM 4249 C C . VAL A 1 543 ? -6.658 11.767 -42.892 1.00 74.56 543 VAL A C 1
ATOM 4251 O O . VAL A 1 543 ? -6.667 11.210 -41.797 1.00 74.56 543 VAL A O 1
ATOM 4254 N N . PHE A 1 544 ? -7.103 11.152 -43.993 1.00 76.44 544 PHE A N 1
ATOM 4255 C CA . PHE A 1 544 ? -7.685 9.803 -43.968 1.00 76.44 544 PHE A CA 1
ATOM 4256 C C . PHE A 1 544 ? -6.642 8.709 -43.666 1.00 76.44 544 PHE A C 1
ATOM 4258 O O . PHE A 1 544 ? -6.899 7.784 -42.895 1.00 76.44 544 PHE A O 1
ATOM 4265 N N . VAL A 1 545 ? -5.430 8.832 -44.211 1.00 78.56 545 VAL A N 1
ATOM 4266 C CA . VAL A 1 545 ? -4.288 7.944 -43.940 1.00 78.56 545 VAL A CA 1
ATOM 4267 C C . VAL A 1 545 ? -3.760 8.144 -42.522 1.00 78.56 545 VAL A C 1
ATOM 4269 O O . VAL A 1 545 ? -3.430 7.165 -41.870 1.00 78.56 545 VAL A O 1
ATOM 4272 N N . LEU A 1 546 ? -3.724 9.370 -41.995 1.00 76.06 546 LEU A N 1
ATOM 4273 C CA . LEU A 1 546 ? -3.358 9.628 -40.599 1.00 76.06 546 LEU A CA 1
ATOM 4274 C C . LEU A 1 546 ? -4.410 9.083 -39.639 1.00 76.06 546 LEU A C 1
ATOM 4276 O O . LEU A 1 546 ? -4.041 8.465 -38.649 1.00 76.06 546 LEU A O 1
ATOM 4280 N N . LEU A 1 547 ? -5.702 9.236 -39.935 1.00 78.94 547 LEU A N 1
ATOM 4281 C CA . LEU A 1 547 ? -6.773 8.646 -39.130 1.00 78.94 547 LEU A CA 1
ATOM 4282 C C . LEU A 1 547 ? -6.699 7.119 -39.144 1.00 78.94 547 LEU A C 1
ATOM 4284 O O . LEU A 1 547 ? -6.692 6.498 -38.084 1.00 78.94 547 LEU A O 1
ATOM 4288 N N . THR A 1 548 ? -6.560 6.506 -40.319 1.00 75.31 548 THR A N 1
ATOM 4289 C CA . THR A 1 548 ? -6.433 5.047 -40.435 1.00 75.31 548 THR A CA 1
ATOM 4290 C C . THR A 1 548 ? -5.125 4.530 -39.848 1.00 75.31 548 THR A C 1
ATOM 4292 O O . THR A 1 548 ? -5.162 3.518 -39.164 1.00 75.31 548 THR A O 1
ATOM 4295 N N . ALA A 1 549 ? -3.996 5.226 -39.999 1.00 78.00 549 ALA A N 1
ATOM 4296 C CA . ALA A 1 549 ? -2.718 4.868 -39.382 1.00 78.00 549 ALA A CA 1
ATOM 4297 C C . ALA A 1 549 ? -2.721 5.082 -37.866 1.00 78.00 549 ALA A C 1
ATOM 4299 O O . ALA A 1 549 ? -2.118 4.284 -37.159 1.00 78.00 549 ALA A O 1
ATOM 4300 N N . CYS A 1 550 ? -3.422 6.091 -37.343 1.00 78.88 550 CYS A N 1
ATOM 4301 C CA . CYS A 1 550 ? -3.649 6.264 -35.908 1.00 78.88 550 CYS A CA 1
ATOM 4302 C C . CYS A 1 550 ? -4.534 5.145 -35.360 1.00 78.88 550 CYS A C 1
ATOM 4304 O O . CYS A 1 550 ? -4.197 4.561 -34.333 1.00 78.88 550 CYS A O 1
ATOM 4306 N N . ILE A 1 551 ? -5.607 4.774 -36.063 1.00 78.69 551 ILE A N 1
ATOM 4307 C CA . ILE A 1 551 ? -6.445 3.623 -35.706 1.00 78.69 551 ILE A CA 1
ATOM 4308 C C . ILE A 1 551 ? -5.615 2.334 -35.761 1.00 78.69 551 ILE A C 1
ATOM 4310 O O . ILE A 1 551 ? -5.630 1.566 -34.803 1.00 78.69 551 ILE A O 1
ATOM 4314 N N . LEU A 1 552 ? -4.815 2.124 -36.810 1.00 79.25 552 LEU A N 1
ATOM 4315 C CA . LEU A 1 552 ? -3.937 0.962 -36.952 1.00 79.25 552 LEU A CA 1
ATOM 4316 C C . LEU A 1 552 ? -2.839 0.955 -35.884 1.00 79.25 552 LEU A C 1
ATOM 4318 O O . LEU A 1 552 ? -2.547 -0.095 -35.337 1.00 79.25 552 LEU A O 1
ATOM 4322 N N . LEU A 1 553 ? -2.266 2.104 -35.519 1.00 79.38 553 LEU A N 1
ATOM 4323 C CA . LEU A 1 553 ? -1.286 2.243 -34.437 1.00 79.38 553 LEU A CA 1
ATOM 4324 C C . LEU A 1 553 ? -1.908 1.978 -33.074 1.00 79.38 553 LEU A C 1
ATOM 4326 O O . LEU A 1 553 ? -1.255 1.378 -32.227 1.00 79.38 553 LEU A O 1
ATOM 4330 N N . VAL A 1 554 ? -3.152 2.398 -32.847 1.00 74.31 554 VAL A N 1
ATOM 4331 C CA . VAL A 1 554 ? -3.904 2.082 -31.629 1.00 74.31 554 VAL A CA 1
ATOM 4332 C C . VAL A 1 554 ? -4.229 0.591 -31.589 1.00 74.31 554 VAL A C 1
ATOM 4334 O O . VAL A 1 554 ? -4.045 -0.030 -30.545 1.00 74.31 554 VAL A O 1
ATOM 4337 N N . VAL A 1 555 ? -4.640 -0.011 -32.706 1.00 74.88 555 VAL A N 1
ATOM 4338 C CA . VAL A 1 555 ? -4.914 -1.452 -32.821 1.00 74.88 555 VAL A CA 1
ATOM 4339 C C . VAL A 1 555 ? -3.634 -2.261 -32.638 1.00 74.88 555 VAL A C 1
ATOM 4341 O O . VAL A 1 555 ? -3.619 -3.174 -31.821 1.00 74.88 555 VAL A O 1
ATOM 4344 N N . VAL A 1 556 ? -2.538 -1.887 -33.295 1.00 73.75 556 VAL A N 1
ATOM 4345 C CA . VAL A 1 556 ? -1.227 -2.528 -33.161 1.00 73.75 556 VAL A CA 1
ATOM 4346 C C . VAL A 1 556 ? -0.695 -2.332 -31.749 1.00 73.75 556 VAL A C 1
ATOM 4348 O O . VAL A 1 556 ? -0.332 -3.323 -31.136 1.00 73.75 556 VAL A O 1
ATOM 4351 N N . ARG A 1 557 ? -0.733 -1.129 -31.154 1.00 71.56 557 ARG A N 1
ATOM 4352 C CA . ARG A 1 557 ? -0.371 -0.924 -29.734 1.00 71.56 557 ARG A CA 1
ATOM 4353 C C . ARG A 1 557 ? -1.230 -1.768 -28.798 1.00 71.56 557 ARG A C 1
ATOM 4355 O O . ARG A 1 557 ? -0.691 -2.341 -27.853 1.00 71.56 557 ARG A O 1
ATOM 4362 N N . ARG A 1 558 ? -2.538 -1.876 -29.054 1.00 61.72 558 ARG A N 1
ATOM 4363 C CA . ARG A 1 558 ? -3.440 -2.757 -28.298 1.00 61.72 558 ARG A CA 1
ATOM 4364 C C . ARG A 1 558 ? -3.022 -4.219 -28.462 1.00 61.72 558 ARG A C 1
ATOM 4366 O O . ARG A 1 558 ? -2.857 -4.890 -27.454 1.00 61.72 558 ARG A O 1
ATOM 4373 N N . MET A 1 559 ? -2.756 -4.697 -29.678 1.00 62.31 559 MET A N 1
ATOM 4374 C CA . MET A 1 559 ? -2.271 -6.059 -29.965 1.00 62.31 559 MET A CA 1
ATOM 4375 C C . MET A 1 559 ? -0.900 -6.350 -29.350 1.00 62.31 559 MET A C 1
ATOM 4377 O O . MET A 1 559 ? -0.649 -7.446 -28.858 1.00 62.31 559 MET A O 1
ATOM 4381 N N . TRP A 1 560 ? -0.018 -5.361 -29.324 1.00 60.16 560 TRP A N 1
ATOM 4382 C CA . TRP A 1 560 ? 1.329 -5.488 -28.793 1.00 60.16 560 TRP A CA 1
ATOM 4383 C C . TRP A 1 560 ? 1.328 -5.526 -27.259 1.00 60.16 560 TRP A C 1
ATOM 4385 O O . TRP A 1 560 ? 1.997 -6.369 -26.662 1.00 60.16 560 TRP A O 1
ATOM 4395 N N . LYS A 1 561 ? 0.488 -4.699 -26.614 1.00 54.19 561 LYS A N 1
ATOM 4396 C CA . LYS A 1 561 ? 0.216 -4.787 -25.170 1.00 54.19 561 LYS A CA 1
ATOM 4397 C C . LYS A 1 561 ? -0.432 -6.134 -24.809 1.00 54.19 561 LYS A C 1
ATOM 4399 O O . LYS A 1 561 ? 0.047 -6.789 -23.890 1.00 54.19 561 LYS A O 1
ATOM 4404 N N . ARG A 1 562 ? -1.411 -6.601 -25.602 1.00 56.75 562 ARG A N 1
ATOM 4405 C CA . ARG A 1 562 ? -2.040 -7.935 -25.469 1.00 56.75 562 ARG A CA 1
ATOM 4406 C C . ARG A 1 562 ? -1.011 -9.072 -25.473 1.00 56.75 562 ARG A C 1
ATOM 4408 O O . ARG A 1 562 ? -1.051 -9.928 -24.597 1.00 56.75 562 ARG A O 1
ATOM 4415 N N . MET A 1 563 ? -0.075 -9.074 -26.426 1.00 57.69 563 MET A N 1
ATOM 4416 C CA . MET A 1 563 ? 0.950 -10.125 -26.519 1.00 57.69 563 MET A CA 1
ATOM 4417 C C . MET A 1 563 ? 1.962 -10.087 -25.367 1.00 57.69 563 MET A C 1
ATOM 4419 O O . MET A 1 563 ? 2.448 -11.139 -24.963 1.00 57.69 563 MET A O 1
ATOM 4423 N N . LYS A 1 564 ? 2.278 -8.906 -24.818 1.00 63.09 564 LYS A N 1
ATOM 4424 C CA . LYS A 1 564 ? 3.216 -8.771 -23.691 1.00 63.09 564 LYS A CA 1
ATOM 4425 C C . LYS A 1 564 ? 2.638 -9.332 -22.389 1.00 63.09 564 LYS A C 1
ATOM 4427 O O . LYS A 1 564 ? 3.345 -10.040 -21.678 1.00 63.09 564 LYS A O 1
ATOM 4432 N N . ASP A 1 565 ? 1.368 -9.052 -22.099 1.00 57.56 565 ASP A N 1
ATOM 4433 C CA . ASP A 1 565 ? 0.711 -9.525 -20.872 1.00 57.56 565 ASP A CA 1
ATOM 4434 C C . ASP A 1 565 ? 0.439 -11.037 -20.916 1.00 57.56 565 ASP A C 1
ATOM 4436 O O . ASP A 1 565 ? 0.596 -11.713 -19.901 1.00 57.56 565 ASP A O 1
ATOM 4440 N N . LEU A 1 566 ? 0.110 -11.581 -22.096 1.00 60.88 566 LEU A N 1
ATOM 4441 C CA . LEU A 1 566 ? -0.041 -13.024 -22.304 1.00 60.88 566 LEU A CA 1
ATOM 4442 C C . LEU A 1 566 ? 1.301 -13.762 -22.162 1.00 60.88 566 LEU A C 1
ATOM 4444 O O . LEU A 1 566 ? 1.354 -14.783 -21.485 1.00 60.88 566 LEU A O 1
ATOM 4448 N N . ARG A 1 567 ? 2.395 -13.213 -22.720 1.00 64.69 567 ARG A N 1
ATOM 4449 C CA . ARG A 1 567 ? 3.748 -13.777 -22.561 1.00 64.69 567 ARG A CA 1
ATOM 4450 C C . ARG A 1 567 ? 4.210 -13.784 -21.111 1.00 64.69 567 ARG A C 1
ATOM 4452 O O . ARG A 1 567 ? 4.695 -14.809 -20.666 1.00 64.69 567 ARG A O 1
ATOM 4459 N N . LYS A 1 568 ? 4.002 -12.700 -20.353 1.00 65.56 568 LYS A N 1
ATOM 4460 C CA . LYS A 1 568 ? 4.351 -12.656 -18.920 1.00 65.56 568 LYS A CA 1
ATOM 4461 C C . LYS A 1 568 ? 3.674 -13.766 -18.114 1.00 65.56 568 LYS A C 1
ATOM 4463 O O . LYS A 1 568 ? 4.309 -14.360 -17.254 1.00 65.56 568 LYS A O 1
ATOM 4468 N N . ILE A 1 569 ? 2.400 -14.040 -18.389 1.00 63.59 569 ILE A N 1
ATOM 4469 C CA . ILE A 1 569 ? 1.661 -15.108 -17.704 1.00 63.59 569 ILE A CA 1
ATOM 4470 C C . ILE A 1 569 ? 2.110 -16.481 -18.173 1.00 63.59 569 ILE A C 1
ATOM 4472 O O . ILE A 1 569 ? 2.292 -17.357 -17.344 1.00 63.59 569 ILE A O 1
ATOM 4476 N N . GLN A 1 570 ? 2.304 -16.673 -19.479 1.00 64.88 570 GLN A N 1
ATOM 4477 C CA . GLN A 1 570 ? 2.808 -17.938 -20.014 1.00 64.88 570 GLN A CA 1
ATOM 4478 C C . GLN A 1 570 ? 4.218 -18.247 -19.497 1.00 64.88 570 GLN A C 1
ATOM 4480 O O . GLN A 1 570 ? 4.498 -19.391 -19.172 1.00 64.88 570 GLN A O 1
ATOM 4485 N N . GLU A 1 571 ? 5.081 -17.239 -19.363 1.00 66.56 571 GLU A N 1
ATOM 4486 C CA . GLU A 1 571 ? 6.412 -17.364 -18.763 1.00 66.56 571 GLU A CA 1
ATOM 4487 C C . GLU A 1 571 ? 6.340 -17.650 -17.256 1.00 66.56 571 GLU A C 1
ATOM 4489 O O . GLU A 1 571 ? 7.111 -18.471 -16.775 1.00 66.56 571 GLU A O 1
ATOM 4494 N N . ALA A 1 572 ? 5.428 -17.011 -16.511 1.00 61.69 572 ALA A N 1
ATOM 4495 C CA . ALA A 1 572 ? 5.222 -17.291 -15.086 1.00 61.69 572 ALA A CA 1
ATOM 4496 C C . ALA A 1 572 ? 4.679 -18.713 -14.855 1.00 61.69 572 ALA A C 1
ATOM 4498 O O . ALA A 1 572 ? 5.225 -19.452 -14.047 1.00 61.69 572 ALA A O 1
ATOM 4499 N N . LEU A 1 573 ? 3.674 -19.125 -15.631 1.00 62.38 573 LEU A N 1
ATOM 4500 C CA . LEU A 1 573 ? 3.120 -20.482 -15.624 1.00 62.38 573 LEU A CA 1
ATOM 4501 C C . LEU A 1 573 ? 4.155 -21.541 -16.023 1.00 62.38 573 LEU A C 1
ATOM 4503 O O . LEU A 1 573 ? 4.185 -22.616 -15.438 1.00 62.38 573 LEU A O 1
ATOM 4507 N N . ALA A 1 574 ? 5.023 -21.234 -16.994 1.00 62.28 574 ALA A N 1
ATOM 4508 C CA . ALA A 1 574 ? 6.087 -22.137 -17.423 1.00 62.28 574 ALA A CA 1
ATOM 4509 C C . ALA A 1 574 ? 7.204 -22.299 -16.380 1.00 62.28 574 ALA A C 1
ATOM 4511 O O . ALA A 1 574 ? 7.828 -23.353 -16.345 1.00 62.28 574 ALA A O 1
ATOM 4512 N N . ARG A 1 575 ? 7.469 -21.285 -15.540 1.00 62.78 575 ARG A N 1
ATOM 4513 C CA . ARG A 1 575 ? 8.446 -21.396 -14.439 1.00 62.78 575 ARG A CA 1
ATOM 4514 C C . ARG A 1 575 ? 7.982 -22.346 -13.340 1.00 62.78 575 ARG A C 1
ATOM 4516 O O . ARG A 1 575 ? 8.814 -23.052 -12.791 1.00 62.78 575 ARG A O 1
ATOM 4523 N N . GLU A 1 576 ? 6.683 -22.361 -13.065 1.00 59.84 576 GLU A N 1
ATOM 4524 C CA . GLU A 1 576 ? 6.063 -23.198 -12.026 1.00 59.84 576 GLU A CA 1
ATOM 4525 C C . GLU A 1 576 ? 5.579 -24.564 -12.570 1.00 59.84 576 GLU A C 1
ATOM 4527 O O . GLU A 1 576 ? 4.938 -25.325 -11.857 1.00 59.84 576 GLU A O 1
ATOM 4532 N N . ASP A 1 577 ? 5.848 -24.870 -13.848 1.00 62.78 577 ASP A N 1
ATOM 4533 C CA . ASP A 1 577 ? 5.393 -26.072 -14.579 1.00 62.78 577 ASP A CA 1
ATOM 4534 C C . ASP A 1 577 ? 3.866 -26.324 -14.529 1.00 62.78 577 ASP A C 1
ATOM 4536 O O . ASP A 1 577 ? 3.373 -27.450 -14.622 1.00 62.78 577 ASP A O 1
ATOM 4540 N N . VAL A 1 578 ? 3.079 -25.247 -14.432 1.00 64.00 578 VAL A N 1
ATOM 4541 C CA . VAL A 1 578 ? 1.613 -25.299 -14.348 1.00 64.00 578 VAL A CA 1
ATOM 4542 C C . VAL A 1 578 ? 0.991 -25.066 -15.730 1.00 64.00 578 VAL A C 1
ATOM 4544 O O . VAL A 1 578 ? 1.242 -24.053 -16.387 1.00 64.00 578 VAL A O 1
ATOM 4547 N N . ARG A 1 579 ? 0.123 -25.980 -16.191 1.00 66.12 579 ARG A N 1
ATOM 4548 C CA . ARG A 1 579 ? -0.581 -25.877 -17.491 1.00 66.12 579 ARG A CA 1
ATOM 4549 C C . ARG A 1 579 ? -2.104 -25.964 -17.326 1.00 66.12 579 ARG A C 1
ATOM 4551 O O . ARG A 1 579 ? -2.683 -27.015 -17.613 1.00 66.12 579 ARG A O 1
ATOM 4558 N N . PRO A 1 580 ? -2.776 -24.893 -16.869 1.00 70.19 580 PRO A N 1
ATOM 4559 C CA . PRO A 1 580 ? -4.225 -24.911 -16.732 1.00 70.19 580 PRO A CA 1
ATOM 4560 C C . PRO A 1 580 ? -4.895 -24.889 -18.119 1.00 70.19 580 PRO A C 1
ATOM 4562 O O . PRO A 1 580 ? -4.338 -24.327 -19.069 1.00 70.19 580 PRO A O 1
ATOM 4565 N N . PRO A 1 581 ? -6.102 -25.461 -18.269 1.00 79.69 581 PRO A N 1
ATOM 4566 C CA . PRO A 1 581 ? -6.887 -25.315 -19.490 1.00 79.69 581 PRO A CA 1
ATOM 4567 C C . PRO A 1 581 ? -7.187 -23.838 -19.792 1.00 79.69 581 PRO A C 1
ATOM 4569 O O . PRO A 1 581 ? -7.640 -23.095 -18.920 1.00 79.69 581 PRO A O 1
ATOM 4572 N N . PHE A 1 582 ? -6.944 -23.406 -21.032 1.00 83.00 582 PHE A N 1
ATOM 4573 C CA . PHE A 1 582 ? -7.232 -22.040 -21.478 1.00 83.00 582 PHE A CA 1
ATOM 4574 C C . PHE A 1 582 ? -8.556 -21.979 -22.238 1.00 83.00 582 PHE A C 1
ATOM 4576 O O . PHE A 1 582 ? -8.700 -22.594 -23.296 1.00 83.00 582 PHE A O 1
ATOM 4583 N N . PHE A 1 583 ? -9.488 -21.172 -21.740 1.00 87.75 583 PHE A N 1
ATOM 4584 C CA . PHE A 1 583 ? -10.767 -20.907 -22.395 1.00 87.75 583 PHE A CA 1
ATOM 4585 C C . PHE A 1 583 ? -10.673 -19.692 -23.321 1.00 87.75 583 PHE A C 1
ATOM 4587 O O . PHE A 1 583 ? -9.970 -18.712 -23.035 1.00 87.75 583 PHE A O 1
ATOM 4594 N N . LYS A 1 584 ? -11.411 -19.712 -24.436 1.00 87.44 584 LYS A N 1
ATOM 4595 C CA . LYS A 1 584 ? -11.512 -18.543 -25.319 1.00 87.44 584 LYS A CA 1
ATOM 4596 C C . LYS A 1 584 ? -12.450 -17.511 -24.695 1.00 87.44 584 LYS A C 1
ATOM 4598 O O . LYS A 1 584 ? -13.529 -17.838 -24.222 1.00 87.44 584 LYS A O 1
ATOM 4603 N N . TYR A 1 585 ? -12.076 -16.233 -24.746 1.00 89.25 585 TYR A N 1
ATOM 4604 C CA . TYR A 1 585 ? -12.918 -15.176 -24.171 1.00 89.25 585 TYR A CA 1
ATOM 4605 C C . TYR A 1 585 ? -14.299 -15.097 -24.826 1.00 89.25 585 TYR A C 1
ATOM 4607 O O . TYR A 1 585 ? -15.285 -14.932 -24.123 1.00 89.25 585 TYR A O 1
ATOM 4615 N N . ASP A 1 586 ? -14.374 -15.215 -26.157 1.00 87.25 586 ASP A N 1
ATOM 4616 C CA . ASP A 1 586 ? -15.652 -15.108 -26.876 1.00 87.25 586 ASP A CA 1
ATOM 4617 C C . ASP A 1 586 ? -16.587 -16.282 -26.548 1.00 87.25 586 ASP A C 1
ATOM 4619 O O . ASP A 1 586 ? -17.803 -16.115 -26.527 1.00 87.25 586 ASP A O 1
ATOM 4623 N N . GLU A 1 587 ? -16.017 -17.446 -26.225 1.00 91.25 587 GLU A N 1
ATOM 4624 C CA . GLU A 1 587 ? -16.755 -18.611 -25.736 1.00 91.25 587 GLU A CA 1
ATOM 4625 C C . GLU A 1 587 ? -17.348 -18.330 -24.353 1.00 91.25 587 GLU A C 1
ATOM 4627 O O . GLU A 1 587 ? -18.559 -18.429 -24.193 1.00 91.25 587 GLU A O 1
ATOM 4632 N N . LEU A 1 588 ? -16.532 -17.886 -23.387 1.00 92.62 588 LEU A N 1
ATOM 4633 C CA . LEU A 1 588 ? -17.014 -17.539 -22.043 1.00 92.62 588 LEU A CA 1
ATOM 4634 C C . LEU A 1 588 ? -18.009 -16.376 -22.059 1.00 92.62 588 LEU A C 1
ATOM 4636 O O . LEU A 1 588 ? -18.973 -16.394 -21.305 1.00 92.62 588 LEU A O 1
ATOM 4640 N N . LYS A 1 589 ? -17.782 -15.379 -22.922 1.00 91.38 589 LYS A N 1
ATOM 4641 C CA . LYS A 1 589 ? -18.671 -14.230 -23.106 1.00 91.38 589 LYS A CA 1
ATOM 4642 C C . LYS A 1 589 ? -20.036 -14.678 -23.628 1.00 91.38 589 LYS A C 1
ATOM 4644 O O . LYS A 1 589 ? -21.050 -14.272 -23.083 1.00 91.38 589 LYS A O 1
ATOM 4649 N N . SER A 1 590 ? -20.066 -15.538 -24.645 1.00 91.69 590 SER A N 1
ATOM 4650 C CA . SER A 1 590 ? -21.329 -16.060 -25.180 1.00 91.69 590 SER A CA 1
ATOM 4651 C C . SER A 1 590 ? -22.030 -16.965 -24.161 1.00 91.69 590 SER A C 1
ATOM 4653 O O . SER A 1 590 ? -23.234 -16.847 -23.953 1.00 91.69 590 SER A O 1
ATOM 4655 N N . ALA A 1 591 ? -21.266 -17.823 -23.477 1.00 93.06 591 ALA A N 1
ATOM 4656 C CA . ALA A 1 591 ? -21.758 -18.755 -22.465 1.00 93.06 591 ALA A CA 1
ATOM 4657 C C . ALA A 1 591 ? -22.365 -18.065 -21.231 1.00 93.06 591 ALA A C 1
ATOM 4659 O O . ALA A 1 591 ? -23.235 -18.644 -20.583 1.00 93.06 591 ALA A O 1
ATOM 4660 N N . SER A 1 592 ? -21.916 -16.850 -20.898 1.00 92.50 592 SER A N 1
ATOM 4661 C CA . SER A 1 592 ? -22.418 -16.047 -19.774 1.00 92.50 592 SER A CA 1
ATOM 4662 C C . SER A 1 592 ? -23.494 -15.028 -20.163 1.00 92.50 592 SER A C 1
ATOM 4664 O O . SER A 1 592 ? -23.845 -14.174 -19.346 1.00 92.50 592 SER A O 1
ATOM 4666 N N . GLY A 1 593 ? -23.999 -15.060 -21.402 1.00 91.44 593 GLY A N 1
ATOM 4667 C CA . GLY A 1 593 ? -24.954 -14.059 -21.886 1.00 91.44 593 GLY A CA 1
ATOM 4668 C C . GLY A 1 593 ? -24.346 -12.658 -21.928 1.00 91.44 593 GLY A C 1
ATOM 4669 O O . GLY A 1 593 ? -24.925 -11.708 -21.418 1.00 91.44 593 GLY A O 1
ATOM 4670 N N . ASP A 1 594 ? -23.139 -12.530 -22.480 1.00 91.62 594 ASP A N 1
ATOM 4671 C CA . ASP A 1 594 ? -22.383 -11.278 -22.544 1.00 91.62 594 ASP A CA 1
ATOM 4672 C C . ASP A 1 594 ? -22.022 -10.683 -21.167 1.00 91.62 594 ASP A C 1
ATOM 4674 O O . ASP A 1 594 ? -21.753 -9.487 -21.057 1.00 91.62 594 ASP A O 1
ATOM 4678 N N . PHE A 1 595 ? -21.915 -11.530 -20.135 1.00 90.94 595 PHE A N 1
ATOM 4679 C CA . PHE A 1 595 ? -21.763 -11.126 -18.729 1.00 90.94 595 PHE A CA 1
ATOM 4680 C C . PHE A 1 595 ? -22.946 -10.275 -18.234 1.00 90.94 595 PHE A C 1
ATOM 4682 O O . PHE A 1 595 ? -22.759 -9.291 -17.518 1.00 90.94 595 PHE A O 1
ATOM 4689 N N . SER A 1 596 ? -24.165 -10.643 -18.637 1.00 90.44 596 SER A N 1
ATOM 4690 C CA . SER A 1 596 ? -25.409 -10.008 -18.198 1.00 90.44 596 SER A CA 1
ATOM 4691 C C . SER A 1 596 ? -25.579 -10.065 -16.679 1.00 90.44 596 SER A C 1
ATOM 4693 O O . SER A 1 596 ? -25.246 -11.078 -16.059 1.00 90.44 596 SER A O 1
ATOM 4695 N N . GLU A 1 597 ? -26.206 -9.041 -16.096 1.00 88.06 597 GLU A N 1
ATOM 4696 C CA . GLU A 1 597 ? -26.561 -9.035 -14.668 1.00 88.06 597 GLU A CA 1
ATOM 4697 C C . GLU A 1 597 ? -27.464 -10.224 -14.281 1.00 88.06 597 GLU A C 1
ATOM 4699 O O . GLU A 1 597 ? -27.334 -10.742 -13.181 1.00 88.06 597 GLU A O 1
ATOM 4704 N N . GLU A 1 598 ? -28.279 -10.754 -15.203 1.00 87.56 598 GLU A N 1
ATOM 4705 C CA . GLU A 1 598 ? -29.089 -11.968 -14.979 1.00 87.56 598 GLU A CA 1
ATOM 4706 C C . GLU A 1 598 ? -28.254 -13.217 -14.651 1.00 87.56 598 GLU A C 1
ATOM 4708 O O . GLU A 1 598 ? -28.700 -14.104 -13.927 1.00 87.56 598 GLU A O 1
ATOM 4713 N N . ASN A 1 599 ? -27.026 -13.288 -15.171 1.00 89.94 599 ASN A N 1
ATOM 4714 C CA . ASN A 1 599 ? -26.104 -14.400 -14.935 1.00 89.94 599 ASN A CA 1
ATOM 4715 C C . ASN A 1 599 ? -25.093 -14.088 -13.828 1.00 89.94 599 ASN A C 1
ATOM 4717 O O . ASN A 1 599 ? -24.218 -14.911 -13.555 1.00 89.94 599 ASN A O 1
ATOM 4721 N N . LYS A 1 600 ? -25.169 -12.915 -13.195 1.00 89.38 600 LYS A N 1
ATOM 4722 C CA . LYS A 1 600 ? -24.255 -12.522 -12.126 1.00 89.38 600 LYS A CA 1
ATOM 4723 C C . LYS A 1 600 ? -24.617 -13.262 -10.842 1.00 89.38 600 LYS A C 1
ATOM 4725 O O . LYS A 1 600 ? -25.730 -13.179 -10.341 1.00 89.38 600 LYS A O 1
ATOM 4730 N N . LEU A 1 601 ? -23.649 -13.999 -10.313 1.00 83.50 601 LEU A N 1
ATOM 4731 C CA . LEU A 1 601 ? -23.774 -14.768 -9.076 1.00 83.50 601 LEU A CA 1
ATOM 4732 C C . LEU A 1 601 ? -23.403 -13.935 -7.844 1.00 83.50 601 LEU A C 1
ATOM 4734 O O . LEU A 1 601 ? -23.900 -14.206 -6.758 1.00 83.50 601 LEU A O 1
ATOM 4738 N N . GLY A 1 602 ? -22.534 -12.935 -8.012 1.00 76.75 602 GLY A N 1
ATOM 4739 C CA . GLY A 1 602 ? -22.102 -12.037 -6.943 1.00 76.75 602 GLY A CA 1
ATOM 4740 C C . GLY A 1 602 ? -20.953 -11.125 -7.372 1.00 76.75 602 GLY A C 1
ATOM 4741 O O . GLY A 1 602 ? -20.379 -11.290 -8.452 1.00 76.75 602 GLY A O 1
ATOM 4742 N N . GLN A 1 603 ? -20.615 -10.153 -6.524 1.00 75.12 603 GLN A N 1
ATOM 4743 C CA . GLN A 1 603 ? -19.491 -9.235 -6.718 1.00 75.12 603 GLN A CA 1
ATOM 4744 C C . GLN A 1 603 ? -18.751 -9.048 -5.392 1.00 75.12 603 GLN A C 1
ATOM 4746 O O . GLN A 1 603 ? -19.355 -8.646 -4.402 1.00 75.12 603 GLN A O 1
ATOM 4751 N N . GLY A 1 604 ? -17.457 -9.370 -5.378 1.00 63.28 604 GLY A N 1
ATOM 4752 C CA . GLY A 1 604 ? -16.568 -9.162 -4.232 1.00 63.28 604 GLY A CA 1
ATOM 4753 C C . GLY A 1 604 ? -15.498 -8.109 -4.526 1.00 63.28 604 GLY A C 1
ATOM 4754 O O . GLY A 1 604 ? -15.434 -7.575 -5.632 1.00 63.28 604 GLY A O 1
ATOM 4755 N N . ALA A 1 605 ? -14.606 -7.865 -3.560 1.00 55.00 605 ALA A N 1
ATOM 4756 C CA . ALA A 1 605 ? -13.492 -6.913 -3.693 1.00 55.00 605 ALA A CA 1
ATOM 4757 C C . ALA A 1 605 ? -12.530 -7.235 -4.858 1.00 55.00 605 ALA A C 1
ATOM 4759 O O . ALA A 1 605 ? -11.826 -6.357 -5.347 1.00 55.00 605 ALA A O 1
ATOM 4760 N N . PHE A 1 606 ? -12.518 -8.491 -5.316 1.00 60.81 606 PHE A N 1
ATOM 4761 C CA . PHE A 1 606 ? -11.622 -8.987 -6.362 1.00 60.81 606 PHE A CA 1
ATOM 4762 C C . PHE A 1 606 ? -12.296 -9.140 -7.738 1.00 60.81 606 PHE A C 1
ATOM 4764 O O . PHE A 1 606 ? -11.634 -9.526 -8.701 1.00 60.81 606 PHE A O 1
ATOM 4771 N N . GLY A 1 607 ? -13.595 -8.836 -7.862 1.00 76.69 607 GLY A N 1
ATOM 4772 C CA . GLY A 1 607 ? -14.325 -8.866 -9.133 1.00 76.69 607 GLY A CA 1
ATOM 4773 C C . GLY A 1 607 ? -15.697 -9.544 -9.075 1.00 76.69 607 GLY A C 1
ATOM 4774 O O . GLY A 1 607 ? -16.153 -10.004 -8.026 1.00 76.69 607 GLY A O 1
ATOM 4775 N N . ALA A 1 608 ? -16.368 -9.596 -10.227 1.00 86.44 608 ALA A N 1
ATOM 4776 C CA . ALA A 1 608 ? -17.711 -10.159 -10.376 1.00 86.44 608 ALA A CA 1
ATOM 4777 C C . ALA A 1 608 ? -17.667 -11.612 -10.868 1.00 86.44 608 ALA A C 1
ATOM 4779 O O . ALA A 1 608 ? -16.847 -11.965 -11.716 1.00 86.44 608 ALA A O 1
ATOM 4780 N N . VAL A 1 609 ? -18.562 -12.460 -10.363 1.00 89.81 609 VAL A N 1
ATOM 4781 C CA . VAL A 1 609 ? -18.663 -13.877 -10.742 1.00 89.81 609 VAL A CA 1
ATOM 4782 C C . VAL A 1 609 ? -19.945 -14.103 -11.530 1.00 89.81 609 VAL A C 1
ATOM 4784 O O . VAL A 1 609 ? -21.013 -13.667 -11.109 1.00 89.81 609 VAL A O 1
ATOM 4787 N N . TYR A 1 610 ? -19.849 -14.813 -12.652 1.00 93.38 610 TYR A N 1
ATOM 4788 C CA . TYR A 1 610 ? -20.970 -15.090 -13.548 1.00 93.38 610 TYR A CA 1
ATOM 4789 C C . TYR A 1 610 ? -21.169 -16.589 -13.747 1.00 93.38 610 TYR A C 1
ATOM 4791 O O . TYR A 1 610 ? -20.204 -17.341 -13.876 1.00 93.38 610 TYR A O 1
ATOM 4799 N N . LYS A 1 611 ? -22.422 -17.025 -13.834 1.00 94.31 611 LYS A N 1
ATOM 4800 C CA . LYS A 1 611 ? -22.788 -18.350 -14.330 1.00 94.31 611 LYS A CA 1
ATOM 4801 C C . LYS A 1 611 ? -22.568 -18.385 -15.839 1.00 94.31 611 LYS A C 1
ATOM 4803 O O . LYS A 1 611 ? -22.979 -17.468 -16.546 1.00 94.31 611 LYS A O 1
ATOM 4808 N N . ALA A 1 612 ? -21.940 -19.443 -16.334 1.00 95.56 612 ALA A N 1
ATOM 4809 C CA . ALA A 1 612 ? -21.773 -19.660 -17.762 1.00 95.56 612 ALA A CA 1
ATOM 4810 C C . ALA A 1 612 ? -22.126 -21.102 -18.132 1.00 95.56 612 ALA A C 1
ATOM 4812 O O . ALA A 1 612 ? -21.743 -22.041 -17.433 1.00 95.56 612 ALA A O 1
ATOM 4813 N N . VAL A 1 613 ? -22.852 -21.270 -19.237 1.00 95.50 613 VAL A N 1
ATOM 4814 C CA . VAL A 1 613 ? -23.187 -22.580 -19.809 1.00 95.50 613 VAL A CA 1
ATOM 4815 C C . VAL A 1 613 ? -22.339 -22.782 -21.058 1.00 95.50 613 VAL A C 1
ATOM 4817 O O . VAL A 1 613 ? -22.556 -22.133 -22.081 1.00 95.50 613 VAL A O 1
ATOM 4820 N N . LEU A 1 614 ? -21.333 -23.646 -20.953 1.00 91.75 614 LEU A N 1
ATOM 4821 C CA . LEU A 1 614 ? -20.390 -23.926 -22.030 1.00 91.75 614 LEU A CA 1
ATOM 4822 C C . LEU A 1 614 ? -21.066 -24.694 -23.186 1.00 91.75 614 LEU A C 1
ATOM 4824 O O . LEU A 1 614 ? -22.138 -25.280 -23.002 1.00 91.75 614 LEU A O 1
ATOM 4828 N N . PRO A 1 615 ? -20.461 -24.728 -24.392 1.00 87.81 615 PRO A N 1
ATOM 4829 C CA . PRO A 1 615 ? -21.049 -25.397 -25.559 1.00 87.81 615 PRO A CA 1
ATOM 4830 C C . PRO A 1 615 ? -21.327 -26.894 -25.363 1.00 87.81 615 PRO A C 1
ATOM 4832 O O . PRO A 1 615 ? -22.252 -27.441 -25.963 1.00 87.81 615 PRO A O 1
ATOM 4835 N N . ASP A 1 616 ? -20.551 -27.556 -24.504 1.00 89.44 616 ASP A N 1
ATOM 4836 C CA . ASP A 1 616 ? -20.735 -28.956 -24.107 1.00 89.44 616 ASP A CA 1
ATOM 4837 C C . ASP A 1 616 ? -21.849 -29.154 -23.056 1.00 89.44 616 ASP A C 1
ATOM 4839 O O . ASP A 1 616 ? -22.057 -30.267 -22.575 1.00 89.44 616 ASP A O 1
ATOM 4843 N N . LYS A 1 617 ? -22.590 -28.084 -22.734 1.00 89.81 617 LYS A N 1
ATOM 4844 C CA . LYS A 1 617 ? -23.637 -27.984 -21.705 1.00 89.81 617 LYS A CA 1
ATOM 4845 C C . LYS A 1 617 ? -23.129 -28.070 -20.267 1.00 89.81 617 LYS A C 1
ATOM 4847 O O . LYS A 1 617 ? -23.948 -28.120 -19.348 1.00 89.81 617 LYS A O 1
ATOM 4852 N N . SER A 1 618 ? -21.816 -28.067 -20.044 1.00 90.62 618 SER A N 1
ATOM 4853 C CA . SER A 1 618 ? -21.280 -27.959 -18.691 1.00 90.62 618 SER A CA 1
ATOM 4854 C C . SER A 1 618 ? -21.516 -26.553 -18.132 1.00 90.62 618 SER A C 1
ATOM 4856 O O . SER A 1 618 ? -21.468 -25.553 -18.851 1.00 90.62 618 SER A O 1
ATOM 4858 N N . ILE A 1 619 ? -21.825 -26.478 -16.838 1.00 93.81 619 ILE A N 1
ATOM 4859 C CA . ILE A 1 619 ? -22.073 -25.213 -16.143 1.00 93.81 619 ILE A CA 1
ATOM 4860 C C . ILE A 1 619 ? -20.834 -24.878 -15.317 1.00 93.81 619 ILE A C 1
ATOM 4862 O O . ILE A 1 619 ? -20.344 -25.712 -14.553 1.00 93.81 619 ILE A O 1
ATOM 4866 N N . VAL A 1 620 ? -20.333 -23.656 -15.471 1.00 94.62 620 VAL A N 1
ATOM 4867 C CA . VAL A 1 620 ? -19.135 -23.159 -14.788 1.00 94.62 620 VAL A CA 1
ATOM 4868 C C . VAL A 1 620 ? -19.391 -21.792 -14.160 1.00 94.62 620 VAL A C 1
ATOM 4870 O O . VAL A 1 620 ? -20.289 -21.055 -14.576 1.00 94.62 620 VAL A O 1
ATOM 4873 N N . ALA A 1 621 ? -18.586 -21.449 -13.156 1.00 94.19 621 ALA A N 1
ATOM 4874 C CA . ALA A 1 621 ? -18.547 -20.117 -12.566 1.00 94.19 621 ALA A CA 1
ATOM 4875 C C . ALA A 1 621 ? -17.330 -19.355 -13.103 1.00 94.19 621 ALA A C 1
ATOM 4877 O O . ALA A 1 621 ? -16.197 -19.825 -13.015 1.00 94.19 621 ALA A O 1
ATOM 4878 N N . VAL A 1 622 ? -17.557 -18.174 -13.668 1.00 93.06 622 VAL A N 1
ATOM 4879 C CA . VAL A 1 622 ? -16.527 -17.345 -14.297 1.00 93.06 622 VAL A CA 1
ATOM 4880 C C . VAL A 1 622 ? -16.305 -16.096 -13.450 1.00 93.06 622 VAL A C 1
ATOM 4882 O O . VAL A 1 622 ? -17.128 -15.182 -13.467 1.00 93.06 622 VAL A O 1
ATOM 4885 N N . LYS A 1 623 ? -15.187 -16.043 -12.720 1.00 90.12 623 LYS A N 1
ATOM 4886 C CA . LYS A 1 623 ? -14.752 -14.878 -11.932 1.00 90.12 623 LYS A CA 1
ATOM 4887 C C . LYS A 1 623 ? -14.015 -13.913 -12.855 1.00 90.12 623 LYS A C 1
ATOM 4889 O O . LYS A 1 623 ? -12.918 -14.218 -13.316 1.00 90.12 623 LYS A O 1
ATOM 4894 N N . LEU A 1 624 ? -14.632 -12.777 -13.160 1.00 88.00 624 LEU A N 1
ATOM 4895 C CA . LEU A 1 624 ? -14.069 -11.680 -13.941 1.00 88.00 624 LEU A CA 1
ATOM 4896 C C . LEU A 1 624 ? -13.371 -10.696 -12.998 1.00 88.00 624 LEU A C 1
ATOM 4898 O O . LEU A 1 624 ? -14.029 -9.977 -12.249 1.00 88.00 624 LEU A O 1
ATOM 4902 N N . LEU A 1 625 ? -12.042 -10.648 -13.066 1.00 81.25 625 LEU A N 1
ATOM 4903 C CA . LEU A 1 625 ? -11.234 -9.751 -12.244 1.00 81.25 625 LEU A CA 1
ATOM 4904 C C . LEU A 1 625 ? -11.233 -8.332 -12.826 1.00 81.25 625 LEU A C 1
ATOM 4906 O O . LEU A 1 625 ? -11.121 -8.146 -14.046 1.00 81.25 625 LEU A O 1
ATOM 4910 N N . GLU A 1 626 ? -11.318 -7.325 -11.956 1.00 71.50 626 GLU A N 1
ATOM 4911 C CA . GLU A 1 626 ? -11.198 -5.920 -12.358 1.00 71.50 626 GLU A CA 1
ATOM 4912 C C . GLU A 1 626 ? -9.764 -5.602 -12.844 1.00 71.50 626 GLU A C 1
ATOM 4914 O O . GLU A 1 626 ? -8.817 -6.324 -12.537 1.00 71.50 626 GLU A O 1
ATOM 4919 N N . PRO A 1 627 ? -9.537 -4.574 -13.671 1.00 60.44 627 PRO A N 1
ATOM 4920 C CA . PRO A 1 627 ? -8.196 -4.284 -14.177 1.00 60.44 627 PRO A CA 1
ATOM 4921 C C . PRO A 1 627 ? -7.396 -3.361 -13.234 1.00 60.44 627 PRO A C 1
ATOM 4923 O O . PRO A 1 627 ? -7.403 -2.147 -13.425 1.00 60.44 627 PRO A O 1
ATOM 4926 N N . THR A 1 628 ? -6.634 -3.927 -12.289 1.00 57.84 628 THR A N 1
ATOM 4927 C CA . THR A 1 628 ? -5.610 -3.217 -11.481 1.00 57.84 628 THR A CA 1
ATOM 4928 C C . THR A 1 628 ? -4.237 -3.907 -11.584 1.00 57.84 628 THR A C 1
ATOM 4930 O O . THR A 1 628 ? -4.152 -5.064 -12.002 1.00 57.84 628 THR A O 1
ATOM 4933 N N . ASP A 1 629 ? -3.145 -3.217 -11.226 1.00 51.25 629 ASP A N 1
ATOM 4934 C CA . ASP A 1 629 ? -1.793 -3.810 -11.232 1.00 51.25 629 ASP A CA 1
ATOM 4935 C C . ASP A 1 629 ? -1.602 -4.868 -10.120 1.00 51.25 629 ASP A C 1
ATOM 4937 O O . ASP A 1 629 ? -0.844 -5.822 -10.309 1.00 51.25 629 ASP A O 1
ATOM 4941 N N . GLN A 1 630 ? -2.351 -4.767 -9.012 1.00 52.97 630 GLN A N 1
ATOM 4942 C CA . GLN A 1 630 ? -2.415 -5.769 -7.936 1.00 52.97 630 GLN A CA 1
ATOM 4943 C C . GLN A 1 630 ? -3.060 -7.086 -8.421 1.00 52.97 630 GLN A C 1
ATOM 4945 O O . GLN A 1 630 ? -2.590 -8.174 -8.090 1.00 52.97 630 GLN A O 1
ATOM 4950 N N . ASN A 1 631 ? -4.045 -6.996 -9.323 1.00 57.84 631 ASN A N 1
ATOM 4951 C CA . ASN A 1 631 ? -4.827 -8.141 -9.799 1.00 57.84 631 ASN A CA 1
ATOM 4952 C C . ASN A 1 631 ? -4.037 -9.116 -10.689 1.00 57.84 631 ASN A C 1
ATOM 4954 O O . ASN A 1 631 ? -4.516 -10.212 -10.966 1.00 57.84 631 ASN A O 1
ATOM 4958 N N . ILE A 1 632 ? -2.833 -8.760 -11.158 1.00 63.72 632 ILE A N 1
ATOM 4959 C CA . ILE A 1 632 ? -1.952 -9.716 -11.852 1.00 63.72 632 ILE A CA 1
ATOM 4960 C C . ILE A 1 632 ? -1.324 -10.683 -10.848 1.00 63.72 632 ILE A C 1
ATOM 4962 O O . ILE A 1 632 ? -1.267 -11.875 -11.133 1.00 63.72 632 ILE A O 1
ATOM 4966 N N . THR A 1 633 ? -0.865 -10.179 -9.704 1.00 62.44 633 THR A N 1
ATOM 4967 C CA . THR A 1 633 ? -0.264 -10.995 -8.645 1.00 62.44 633 THR A CA 1
ATOM 4968 C C . THR A 1 633 ? -1.314 -11.900 -8.020 1.00 62.44 633 THR A C 1
ATOM 4970 O O . THR A 1 633 ? -1.084 -13.098 -7.928 1.00 62.44 633 THR A O 1
ATOM 4973 N N . ASP A 1 634 ? -2.495 -11.365 -7.708 1.00 64.06 634 ASP A N 1
ATOM 4974 C CA . ASP A 1 634 ? -3.584 -12.142 -7.104 1.00 64.06 634 ASP A CA 1
ATOM 4975 C C . ASP A 1 634 ? -4.114 -13.215 -8.081 1.00 64.06 634 ASP A C 1
ATOM 4977 O O . ASP A 1 634 ? -4.304 -14.366 -7.697 1.00 64.06 634 ASP A O 1
ATOM 4981 N N . PHE A 1 635 ? -4.238 -12.888 -9.379 1.00 70.31 635 PHE A N 1
ATOM 4982 C CA . PHE A 1 635 ? -4.569 -13.861 -10.434 1.00 70.31 635 PHE A CA 1
ATOM 4983 C C . PHE A 1 635 ? -3.521 -14.970 -10.568 1.00 70.31 635 PHE A C 1
ATOM 4985 O O . PHE A 1 635 ? -3.879 -16.132 -10.749 1.00 70.31 635 PHE A O 1
ATOM 4992 N N . LEU A 1 636 ? -2.230 -14.621 -10.535 1.00 68.12 636 LEU A N 1
ATOM 4993 C CA . LEU A 1 636 ? -1.147 -15.598 -10.632 1.00 68.12 636 LEU A CA 1
ATOM 4994 C C . LEU A 1 636 ? -1.072 -16.466 -9.373 1.00 68.12 636 LEU A C 1
ATOM 4996 O O . LEU A 1 636 ? -0.937 -17.673 -9.518 1.00 68.12 636 LEU A O 1
ATOM 5000 N N . ASN A 1 637 ? -1.215 -15.888 -8.178 1.00 67.94 637 ASN A N 1
ATOM 5001 C CA . ASN A 1 637 ? -1.220 -16.620 -6.911 1.00 67.94 637 ASN A CA 1
ATOM 5002 C C . ASN A 1 637 ? -2.374 -17.624 -6.862 1.00 67.94 637 ASN A C 1
ATOM 5004 O O . ASN A 1 637 ? -2.137 -18.812 -6.665 1.00 67.94 637 ASN A O 1
ATOM 5008 N N . GLU A 1 638 ? -3.607 -17.173 -7.113 1.00 75.00 638 GLU A N 1
ATOM 5009 C CA . GLU A 1 638 ? -4.782 -18.046 -7.085 1.00 75.00 638 GLU A CA 1
ATOM 5010 C C . GLU A 1 638 ? -4.668 -19.155 -8.146 1.00 75.00 638 GLU A C 1
ATOM 5012 O O . GLU A 1 638 ? -4.905 -20.322 -7.848 1.00 75.00 638 GLU A O 1
ATOM 5017 N N . MET A 1 639 ? -4.216 -18.829 -9.363 1.00 75.44 639 MET A N 1
ATOM 5018 C CA . MET A 1 639 ? -4.034 -19.809 -10.436 1.00 75.44 639 MET A CA 1
ATOM 5019 C C . MET A 1 639 ? -2.902 -20.807 -10.150 1.00 75.44 639 MET A C 1
ATOM 5021 O O . MET A 1 639 ? -3.098 -21.998 -10.366 1.00 75.44 639 MET A O 1
ATOM 5025 N N . VAL A 1 640 ? -1.729 -20.364 -9.692 1.00 73.62 640 VAL A N 1
ATOM 5026 C CA . VAL A 1 640 ? -0.581 -21.250 -9.423 1.00 73.62 640 VAL A CA 1
ATOM 5027 C C . VAL A 1 640 ? -0.871 -22.173 -8.241 1.00 73.62 640 VAL A C 1
ATOM 5029 O O . VAL A 1 640 ? -0.589 -23.361 -8.337 1.00 73.62 640 VAL A O 1
ATOM 5032 N N . LEU A 1 641 ? -1.485 -21.662 -7.168 1.00 72.94 641 LEU A N 1
ATOM 5033 C CA . LEU A 1 641 ? -1.733 -22.445 -5.954 1.00 72.94 641 LEU A CA 1
ATOM 5034 C C . LEU A 1 641 ? -2.814 -23.507 -6.143 1.00 72.94 641 LEU A C 1
ATOM 5036 O O . LEU A 1 641 ? -2.650 -24.631 -5.683 1.00 72.94 641 LEU A O 1
ATOM 5040 N N . ILE A 1 642 ? -3.925 -23.168 -6.802 1.00 75.75 642 ILE A N 1
ATOM 5041 C CA . ILE A 1 642 ? -5.080 -24.070 -6.868 1.00 75.75 642 ILE A CA 1
ATOM 5042 C C . ILE A 1 642 ? -5.038 -25.016 -8.078 1.00 75.75 642 ILE A C 1
ATOM 5044 O O . ILE A 1 642 ? -5.768 -26.012 -8.119 1.00 75.75 642 ILE A O 1
ATOM 5048 N N . THR A 1 643 ? -4.207 -24.736 -9.090 1.00 75.06 643 THR A N 1
ATOM 5049 C CA . THR A 1 643 ? -4.122 -25.616 -10.262 1.00 75.06 643 THR A CA 1
ATOM 5050 C C . THR A 1 643 ? -3.506 -26.952 -9.859 1.00 75.06 643 THR A C 1
ATOM 5052 O O . THR A 1 643 ? -2.356 -27.026 -9.451 1.00 75.06 643 THR A O 1
ATOM 5055 N N . GLY A 1 644 ? -4.272 -28.032 -10.016 1.00 71.25 644 GLY A N 1
ATOM 5056 C CA . GLY A 1 644 ? -3.835 -29.385 -9.660 1.00 71.25 644 GLY A CA 1
ATOM 5057 C C . GLY A 1 644 ? -4.328 -29.856 -8.292 1.00 71.25 644 GLY A C 1
ATOM 5058 O O . GLY A 1 644 ? -4.387 -31.066 -8.076 1.00 71.25 644 GLY A O 1
ATOM 5059 N N . ILE A 1 645 ? -4.801 -28.947 -7.431 1.00 81.81 645 ILE A N 1
ATOM 5060 C CA . ILE A 1 645 ? -5.486 -29.314 -6.190 1.00 81.81 645 ILE A CA 1
ATOM 5061 C C . ILE A 1 645 ? -6.847 -29.922 -6.535 1.00 81.81 645 ILE A C 1
ATOM 5063 O O . ILE A 1 645 ? -7.686 -29.316 -7.207 1.00 81.81 645 ILE A O 1
ATOM 5067 N N . LYS A 1 646 ? -7.068 -31.158 -6.082 1.00 85.50 646 LYS A N 1
ATOM 5068 C CA . LYS A 1 646 ? -8.331 -31.878 -6.253 1.00 85.50 646 LYS A CA 1
ATOM 5069 C C . LYS A 1 646 ? -8.737 -32.486 -4.929 1.00 85.50 646 LYS A C 1
ATOM 5071 O O . LYS A 1 646 ? -8.208 -33.512 -4.519 1.00 85.50 646 LYS A O 1
ATOM 5076 N N . 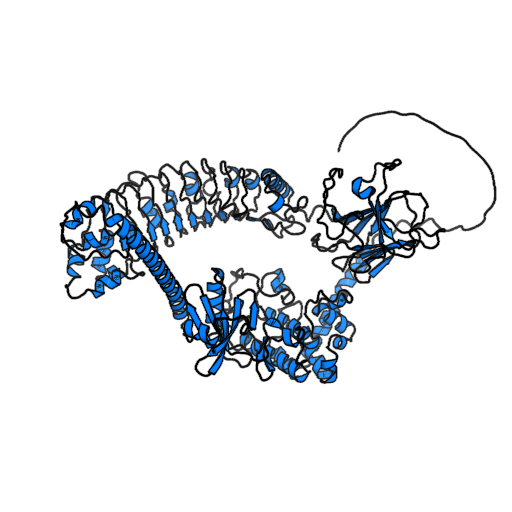HIS A 1 647 ? -9.725 -31.872 -4.303 1.00 93.25 647 HIS A N 1
ATOM 5077 C CA . HIS A 1 647 ? -10.303 -32.369 -3.070 1.00 93.25 647 HIS A CA 1
ATOM 5078 C C . HIS A 1 647 ? -11.812 -32.122 -3.084 1.00 93.25 647 HIS A C 1
ATOM 5080 O O . HIS A 1 647 ? -12.269 -31.110 -3.613 1.00 93.25 647 HIS A O 1
ATOM 5086 N N . LYS A 1 648 ? -12.597 -33.040 -2.506 1.00 93.69 648 LYS A N 1
ATOM 5087 C CA . LYS A 1 648 ? -14.072 -32.969 -2.520 1.00 93.69 648 LYS A CA 1
ATOM 5088 C C . LYS A 1 648 ? -14.591 -31.637 -1.957 1.00 93.69 648 LYS A C 1
ATOM 5090 O O . LYS A 1 648 ? -15.556 -31.090 -2.487 1.00 93.69 648 LYS A O 1
ATOM 5095 N N . HIS A 1 649 ? -13.917 -31.134 -0.920 1.00 96.88 649 HIS A N 1
ATOM 5096 C CA . HIS A 1 649 ? -14.316 -29.957 -0.147 1.00 96.88 649 HIS A CA 1
ATOM 5097 C C . HIS A 1 649 ? -13.578 -28.660 -0.507 1.00 96.88 649 HIS A C 1
ATOM 5099 O O . HIS A 1 649 ? -13.658 -27.691 0.239 1.00 96.88 649 HIS A O 1
ATOM 5105 N N . LEU A 1 650 ? -12.857 -28.620 -1.629 1.00 94.62 650 LEU A N 1
ATOM 5106 C CA . LEU A 1 650 ? -12.229 -27.402 -2.153 1.00 94.62 650 LEU A CA 1
ATOM 5107 C C . LEU A 1 650 ? -12.829 -27.087 -3.526 1.00 94.62 650 LEU A C 1
ATOM 5109 O O . LEU A 1 650 ? -13.121 -28.011 -4.290 1.00 94.62 650 LEU A O 1
ATOM 5113 N N . ILE A 1 651 ? -13.028 -25.807 -3.845 1.00 92.56 651 ILE A N 1
ATOM 5114 C CA . ILE A 1 651 ? -13.545 -25.409 -5.157 1.00 92.56 651 ILE A CA 1
ATOM 5115 C C . ILE A 1 651 ? -12.514 -25.727 -6.244 1.00 92.56 651 ILE A C 1
ATOM 5117 O O . ILE A 1 651 ? -11.350 -25.337 -6.163 1.00 92.56 651 ILE A O 1
ATOM 5121 N N . GLN A 1 652 ? -12.923 -26.447 -7.285 1.00 90.06 652 GLN A N 1
ATOM 5122 C CA . GLN A 1 652 ? -12.002 -26.827 -8.349 1.00 90.06 652 GLN A CA 1
ATOM 5123 C C . GLN A 1 652 ? -11.882 -25.731 -9.417 1.00 90.06 652 GLN A C 1
ATOM 5125 O O . GLN A 1 652 ? -12.850 -25.433 -10.123 1.00 90.06 652 GLN A O 1
ATOM 5130 N N . LEU A 1 653 ? -10.666 -25.221 -9.631 1.00 89.81 653 LEU A N 1
ATOM 5131 C CA . LEU A 1 653 ? -10.342 -24.425 -10.816 1.00 89.81 653 LEU A CA 1
ATOM 5132 C C . LEU A 1 653 ? -10.291 -25.332 -12.055 1.00 89.81 653 LEU A C 1
ATOM 5134 O O . LEU A 1 653 ? -9.514 -26.286 -12.130 1.00 89.81 653 LEU A O 1
ATOM 5138 N N . LYS A 1 654 ? -11.141 -25.039 -13.039 1.00 88.12 654 LYS A N 1
ATOM 5139 C CA . LYS A 1 654 ? -11.211 -25.741 -14.329 1.00 88.12 654 LYS A CA 1
ATOM 5140 C C . LYS A 1 654 ? -10.276 -25.136 -15.366 1.00 88.12 654 LYS A C 1
ATOM 5142 O O . LYS A 1 654 ? -9.868 -25.840 -16.282 1.00 88.12 654 LYS A O 1
ATOM 5147 N N . GLY A 1 655 ? -9.941 -23.857 -15.239 1.00 88.12 655 GLY A N 1
ATOM 5148 C CA . GLY A 1 655 ? -9.014 -23.187 -16.137 1.00 88.12 655 GLY A CA 1
ATOM 5149 C C . GLY A 1 655 ? -9.072 -21.673 -16.017 1.00 88.12 655 GLY A C 1
ATOM 5150 O O . GLY A 1 655 ? -9.653 -21.123 -15.083 1.00 88.12 655 GLY A O 1
ATOM 5151 N N . CYS A 1 656 ? -8.474 -20.986 -16.981 1.00 88.50 656 CYS A N 1
ATOM 5152 C CA . CYS A 1 656 ? -8.443 -19.531 -16.998 1.00 88.50 656 CYS A CA 1
ATOM 5153 C C . CYS A 1 656 ? -8.638 -18.971 -18.409 1.00 88.50 656 CYS A C 1
ATOM 5155 O O . CYS A 1 656 ? -8.528 -19.666 -19.421 1.00 88.50 656 CYS A O 1
ATOM 5157 N N . CYS A 1 657 ? -8.945 -17.681 -18.483 1.00 86.31 657 CYS A N 1
ATOM 5158 C CA . CYS A 1 657 ? -8.972 -16.933 -19.727 1.00 86.31 657 CYS A CA 1
ATOM 5159 C C . CYS A 1 657 ? -8.246 -15.605 -19.542 1.00 86.31 657 CYS A C 1
ATOM 5161 O O . CYS A 1 657 ? -8.437 -14.882 -18.562 1.00 86.31 657 CYS A O 1
ATOM 5163 N N . VAL A 1 658 ? -7.412 -15.271 -20.522 1.00 80.25 658 VAL A N 1
ATOM 5164 C CA . VAL A 1 658 ? -6.648 -14.030 -20.540 1.00 80.25 658 VAL A CA 1
ATOM 5165 C C . VAL A 1 658 ? -6.871 -13.346 -21.880 1.00 80.25 658 VAL A C 1
ATOM 5167 O O . VAL A 1 658 ? -6.474 -13.863 -22.925 1.00 80.25 658 VAL A O 1
ATOM 5170 N N . ARG A 1 659 ? -7.487 -12.161 -21.855 1.00 77.06 659 ARG A N 1
ATOM 5171 C CA . ARG A 1 659 ? -7.648 -11.308 -23.038 1.00 77.06 659 ARG A CA 1
ATOM 5172 C C . ARG A 1 659 ? -7.533 -9.842 -22.649 1.00 77.06 659 ARG A C 1
ATOM 5174 O O . ARG A 1 659 ? -8.353 -9.312 -21.907 1.00 77.06 659 ARG A O 1
ATOM 5181 N N . ASP A 1 660 ? -6.547 -9.158 -23.216 1.00 73.38 660 ASP A N 1
ATOM 5182 C CA . ASP A 1 660 ? -6.286 -7.736 -22.968 1.00 73.38 660 ASP A CA 1
ATOM 5183 C C . ASP A 1 660 ? -5.975 -7.474 -21.483 1.00 73.38 660 ASP A C 1
ATOM 5185 O O . ASP A 1 660 ? -5.055 -8.077 -20.942 1.00 73.38 660 ASP A O 1
ATOM 5189 N N . ARG A 1 661 ? -6.738 -6.583 -20.830 1.00 69.31 661 ARG A N 1
ATOM 5190 C CA . ARG A 1 661 ? -6.706 -6.345 -19.377 1.00 69.31 661 ARG A CA 1
ATOM 5191 C C . ARG A 1 661 ? -7.701 -7.215 -18.601 1.00 69.31 661 ARG A C 1
ATOM 5193 O O . ARG A 1 661 ? -7.780 -7.083 -17.389 1.00 69.31 661 ARG A O 1
ATOM 5200 N N . LYS A 1 662 ? -8.492 -8.052 -19.281 1.00 77.12 662 LYS A N 1
ATOM 5201 C CA . LYS A 1 662 ? -9.473 -8.919 -18.627 1.00 77.12 662 LYS A CA 1
ATOM 5202 C C . LYS A 1 662 ? -8.800 -10.232 -18.262 1.00 77.12 662 LYS A C 1
ATOM 5204 O O . LYS A 1 662 ? -8.209 -10.899 -19.120 1.00 77.12 662 LYS A O 1
ATOM 5209 N N . ARG A 1 663 ? -8.901 -10.590 -16.989 1.00 83.75 663 ARG A N 1
ATOM 5210 C CA . ARG A 1 663 ? -8.451 -11.872 -16.460 1.00 83.75 663 ARG A CA 1
ATOM 5211 C C . ARG A 1 663 ? -9.650 -12.584 -15.871 1.00 83.75 663 ARG A C 1
ATOM 5213 O O . ARG A 1 663 ? -10.422 -11.971 -15.139 1.00 83.75 663 ARG A O 1
ATOM 5220 N N . LEU A 1 664 ? -9.837 -13.834 -16.271 1.00 88.75 664 LEU A N 1
ATOM 5221 C CA . LEU A 1 664 ? -10.964 -14.635 -15.838 1.00 88.75 664 LEU A CA 1
ATOM 5222 C C . LEU A 1 664 ? -10.458 -15.968 -15.302 1.00 88.75 664 LEU A C 1
ATOM 5224 O O . LEU A 1 664 ? -9.609 -16.610 -15.927 1.00 88.75 664 LEU A O 1
ATOM 5228 N N . LEU A 1 665 ? -11.007 -16.380 -14.168 1.00 89.12 665 LEU A N 1
ATOM 5229 C CA . LEU A 1 665 ? -10.805 -17.700 -13.581 1.00 89.12 665 LEU A CA 1
ATOM 5230 C C . LEU A 1 665 ? -12.110 -18.485 -13.728 1.00 89.12 665 LEU A C 1
ATOM 5232 O O . LEU A 1 665 ? -13.193 -17.946 -13.495 1.00 89.12 665 LEU A O 1
ATOM 5236 N N . VAL A 1 666 ? -12.005 -19.729 -14.191 1.00 91.94 666 VAL A N 1
ATOM 5237 C CA . VAL A 1 666 ? -13.149 -20.601 -14.472 1.00 91.94 666 VAL A CA 1
ATOM 5238 C C . VAL A 1 666 ? -13.152 -21.723 -13.447 1.00 91.94 666 VAL A C 1
ATOM 5240 O O . VAL A 1 666 ? -12.254 -22.565 -13.453 1.00 91.94 666 VAL A O 1
ATOM 5243 N N . TYR A 1 667 ? -14.161 -21.749 -12.586 1.00 92.12 667 TYR A N 1
ATOM 5244 C CA . TYR A 1 667 ? -14.344 -22.749 -11.536 1.00 92.12 667 TYR A CA 1
ATOM 5245 C C . TYR A 1 667 ? -15.501 -23.685 -11.871 1.00 92.12 667 TYR A C 1
ATOM 5247 O O . TYR A 1 667 ? -16.351 -23.383 -12.716 1.00 92.12 667 TYR A O 1
ATOM 5255 N N . GLU A 1 668 ? -15.562 -24.822 -11.181 1.00 91.94 668 GLU A N 1
ATOM 5256 C CA . GLU A 1 668 ? -16.819 -25.563 -11.100 1.00 91.94 668 GLU A CA 1
ATOM 5257 C C . GLU A 1 668 ? -17.938 -24.681 -10.526 1.00 91.94 668 GLU A C 1
ATOM 5259 O O . GLU A 1 668 ? -17.701 -23.803 -9.697 1.00 91.94 668 GLU A O 1
ATOM 5264 N N . TYR A 1 669 ? -19.161 -24.895 -11.002 1.00 93.38 669 TYR A N 1
ATOM 5265 C CA . TYR A 1 669 ? -20.325 -24.179 -10.504 1.00 93.38 669 TYR A CA 1
ATOM 5266 C C . TYR A 1 669 ? -20.888 -24.881 -9.265 1.00 93.38 669 TYR A C 1
ATOM 5268 O O . TYR A 1 669 ? -21.148 -26.080 -9.306 1.00 93.38 669 TYR A O 1
ATOM 5276 N N . ALA A 1 670 ? -21.079 -24.124 -8.185 1.00 91.69 670 ALA A N 1
ATOM 5277 C CA . ALA A 1 670 ? -21.756 -24.571 -6.975 1.00 91.69 670 ALA A CA 1
ATOM 5278 C C . ALA A 1 670 ? -23.216 -24.092 -7.013 1.00 91.69 670 ALA A C 1
ATOM 5280 O O . ALA A 1 670 ? -23.487 -22.889 -7.024 1.00 91.69 670 ALA A O 1
ATOM 5281 N N . GLU A 1 671 ? -24.158 -25.031 -7.098 1.00 90.19 671 GLU A N 1
ATOM 5282 C CA . GLU A 1 671 ? -25.559 -24.741 -7.410 1.00 90.19 671 GLU A CA 1
ATOM 5283 C C . GLU A 1 671 ? -26.305 -24.017 -6.282 1.00 90.19 671 GLU A C 1
ATOM 5285 O O . GLU A 1 671 ? -27.207 -23.230 -6.563 1.00 90.19 671 GLU A O 1
ATOM 5290 N N . ASN A 1 672 ? -25.904 -24.232 -5.026 1.00 88.25 672 ASN A N 1
ATOM 5291 C CA . ASN A 1 672 ? -26.582 -23.713 -3.837 1.00 88.25 672 ASN A CA 1
ATOM 5292 C C . ASN A 1 672 ? -25.919 -22.444 -3.257 1.00 88.25 672 ASN A C 1
ATOM 5294 O O . ASN A 1 672 ? -26.113 -22.131 -2.086 1.00 88.25 672 ASN A O 1
ATOM 5298 N N . LYS A 1 673 ? -25.176 -21.681 -4.080 1.00 87.69 673 LYS A N 1
ATOM 5299 C CA . LYS A 1 673 ? -24.516 -20.405 -3.714 1.00 87.69 673 LYS A CA 1
ATOM 5300 C C . LYS A 1 673 ? -23.560 -20.550 -2.508 1.00 87.69 673 LYS A C 1
ATOM 5302 O O . LYS A 1 673 ? -22.951 -21.605 -2.336 1.00 87.69 673 LYS A O 1
ATOM 5307 N N . ASN A 1 674 ? -23.330 -19.470 -1.753 1.00 90.25 674 ASN A N 1
ATOM 5308 C CA . ASN A 1 674 ? -22.464 -19.453 -0.570 1.00 90.25 674 ASN A CA 1
ATOM 5309 C C . ASN A 1 674 ? -23.257 -19.714 0.725 1.00 90.25 674 ASN A C 1
ATOM 5311 O O . ASN A 1 674 ? -24.474 -19.542 0.784 1.00 90.25 674 ASN A O 1
ATOM 5315 N N . LEU A 1 675 ? -22.549 -20.120 1.774 1.00 92.62 675 LEU A N 1
ATOM 5316 C CA . LEU A 1 675 ? -23.116 -20.489 3.066 1.00 92.62 675 LEU A CA 1
ATOM 5317 C C . LEU A 1 675 ? -23.720 -19.297 3.821 1.00 92.62 675 LEU A C 1
ATOM 5319 O O . LEU A 1 675 ? -24.726 -19.471 4.504 1.00 92.62 675 LEU A O 1
ATOM 5323 N N . ALA A 1 676 ? -23.156 -18.094 3.685 1.00 90.38 676 ALA A N 1
ATOM 5324 C CA . ALA A 1 676 ? -23.704 -16.895 4.323 1.00 90.38 676 ALA A CA 1
ATOM 5325 C C . ALA A 1 676 ? -25.140 -16.603 3.846 1.00 90.38 676 ALA A C 1
ATOM 5327 O O . ALA A 1 676 ? -26.016 -16.327 4.666 1.00 90.38 676 ALA A O 1
ATOM 5328 N N . ASP A 1 677 ? -25.410 -16.752 2.545 1.00 86.75 677 ASP A N 1
ATOM 5329 C CA . ASP A 1 677 ? -26.759 -16.605 1.986 1.00 86.75 677 ASP A CA 1
ATOM 5330 C C . ASP A 1 677 ? -27.725 -17.672 2.529 1.00 86.75 677 ASP A C 1
ATOM 5332 O O . ASP A 1 677 ? -28.899 -17.383 2.765 1.00 86.75 677 ASP A O 1
ATOM 5336 N N . ALA A 1 678 ? -27.235 -18.893 2.770 1.00 87.56 678 ALA A N 1
ATOM 5337 C CA . ALA A 1 678 ? -28.032 -19.987 3.325 1.00 87.56 678 ALA A CA 1
ATOM 5338 C C . ALA A 1 678 ? -28.354 -19.811 4.823 1.00 87.56 678 ALA A C 1
ATOM 5340 O O . ALA A 1 678 ? -29.406 -20.270 5.271 1.00 87.56 678 ALA A O 1
ATOM 5341 N N . LEU A 1 679 ? -27.473 -19.159 5.591 1.00 88.44 679 LEU A N 1
ATOM 5342 C CA . LEU A 1 679 ? -27.657 -18.913 7.027 1.00 88.44 679 LEU A CA 1
ATOM 5343 C C . LEU A 1 679 ? -28.470 -17.633 7.302 1.00 88.44 679 LEU A C 1
ATOM 5345 O O . LEU A 1 679 ? -29.410 -17.648 8.099 1.00 88.44 679 LEU A O 1
ATOM 5349 N N . TRP A 1 680 ? -28.145 -16.524 6.631 1.00 85.50 680 TRP A N 1
ATOM 5350 C CA . TRP A 1 680 ? -28.719 -15.201 6.923 1.00 85.50 680 TRP A CA 1
ATOM 5351 C C . TRP A 1 680 ? -28.965 -14.316 5.685 1.00 85.50 680 TRP A C 1
ATOM 5353 O O . TRP A 1 680 ? -29.092 -13.099 5.814 1.00 85.50 680 TRP A O 1
ATOM 5363 N N . GLY A 1 681 ? -29.043 -14.889 4.481 1.00 75.19 681 GLY A N 1
ATOM 5364 C CA . GLY A 1 681 ? -29.410 -14.155 3.264 1.00 75.19 681 GLY A CA 1
ATOM 5365 C C . GLY A 1 681 ? -30.893 -13.757 3.210 1.00 75.19 681 GLY A C 1
ATOM 5366 O O . GLY A 1 681 ? -31.743 -14.394 3.830 1.00 75.19 681 GLY A O 1
ATOM 5367 N N . LEU A 1 682 ? -31.207 -12.724 2.415 1.00 60.53 682 LEU A N 1
ATOM 5368 C CA . LEU A 1 682 ? -32.548 -12.120 2.284 1.00 60.53 682 LEU A CA 1
ATOM 5369 C C . LEU A 1 682 ? -33.659 -13.109 1.891 1.00 60.53 682 LEU A C 1
ATOM 5371 O O . LEU A 1 682 ? -34.812 -12.901 2.253 1.00 60.53 682 LEU A O 1
ATOM 5375 N N . GLU A 1 683 ? -33.328 -14.176 1.161 1.00 54.97 683 GLU A N 1
ATOM 5376 C CA . GLU A 1 683 ? -34.322 -15.141 0.685 1.00 54.97 683 GLU A CA 1
ATOM 5377 C C . GLU A 1 683 ? -34.566 -16.300 1.668 1.00 54.97 683 GLU A C 1
ATOM 5379 O O . GLU A 1 683 ? -35.615 -16.924 1.566 1.00 54.97 683 GLU A O 1
ATOM 5384 N N . ARG A 1 684 ? -33.660 -16.596 2.625 1.00 63.06 684 ARG A N 1
ATOM 5385 C CA . ARG A 1 684 ? -33.731 -17.726 3.598 1.00 63.06 684 ARG A CA 1
ATOM 5386 C C . ARG A 1 684 ? -34.352 -19.034 3.054 1.00 63.06 684 ARG A C 1
ATOM 5388 O O . ARG A 1 684 ? -34.849 -19.858 3.819 1.00 63.06 684 ARG A O 1
ATOM 5395 N N . THR A 1 685 ? -34.303 -19.270 1.741 1.00 47.19 685 THR A N 1
ATOM 5396 C CA . THR A 1 685 ? -35.266 -20.127 1.023 1.00 47.19 685 THR A CA 1
ATOM 5397 C C . THR A 1 685 ? -35.161 -21.615 1.359 1.00 47.19 685 THR A C 1
ATOM 5399 O O . THR A 1 685 ? -36.013 -22.387 0.930 1.00 47.19 685 THR A O 1
ATOM 5402 N N . TYR A 1 686 ? -34.144 -22.035 2.123 1.00 55.50 686 TYR A N 1
ATOM 5403 C CA . TYR A 1 686 ? -33.832 -23.448 2.353 1.00 55.50 686 TYR A CA 1
ATOM 5404 C C . TYR A 1 686 ? -33.483 -23.840 3.796 1.00 55.50 686 TYR A C 1
ATOM 5406 O O . TYR A 1 686 ? -33.119 -24.994 3.981 1.00 55.50 686 TYR A O 1
ATOM 5414 N N . GLY A 1 687 ? -33.579 -22.928 4.780 1.00 69.25 687 GLY A N 1
ATOM 5415 C CA . GLY A 1 687 ? -33.298 -23.146 6.216 1.00 69.25 687 GLY A CA 1
ATOM 5416 C C . GLY A 1 687 ? -32.536 -24.434 6.578 1.00 69.25 687 GLY A C 1
ATOM 5417 O O . GLY A 1 687 ? -33.157 -25.471 6.796 1.00 69.25 687 GLY A O 1
ATOM 5418 N N . LEU A 1 688 ? -31.199 -24.367 6.653 1.00 86.56 688 LEU A N 1
ATOM 5419 C CA . LEU A 1 688 ? -30.344 -25.545 6.865 1.00 86.56 688 LEU A CA 1
ATOM 5420 C C . LEU A 1 688 ? -30.674 -26.274 8.175 1.00 86.56 688 LEU A C 1
ATOM 5422 O O . LEU A 1 688 ? -30.584 -25.670 9.251 1.00 86.56 688 LEU A O 1
ATOM 5426 N N . ASN A 1 689 ? -30.974 -27.572 8.088 1.00 88.44 689 ASN A N 1
ATOM 5427 C CA . ASN A 1 689 ? -31.186 -28.432 9.255 1.00 88.44 689 ASN A CA 1
ATOM 5428 C C . ASN A 1 689 ? -29.856 -28.856 9.912 1.00 88.44 689 ASN A C 1
ATOM 5430 O O . ASN A 1 689 ? -28.772 -28.580 9.389 1.00 88.44 689 ASN A O 1
ATOM 5434 N N . TRP A 1 690 ? -29.932 -29.523 11.068 1.00 92.19 690 TRP A N 1
ATOM 5435 C CA . TRP A 1 690 ? -28.744 -29.977 11.796 1.00 92.19 690 TRP A CA 1
ATOM 5436 C C . TRP A 1 690 ? -27.805 -30.843 10.951 1.00 92.19 690 TRP A C 1
ATOM 5438 O O . TRP A 1 690 ? -26.615 -30.542 10.880 1.00 92.19 690 TRP A O 1
ATOM 5448 N N . ASP A 1 691 ? -28.324 -31.870 10.276 1.00 91.50 691 ASP A N 1
ATOM 5449 C CA . ASP A 1 691 ? -27.498 -32.806 9.506 1.00 91.50 691 ASP A CA 1
ATOM 5450 C C . ASP A 1 691 ? -26.713 -32.092 8.402 1.00 91.50 691 ASP A C 1
ATOM 5452 O O . ASP A 1 691 ? -25.531 -32.370 8.185 1.00 91.50 691 ASP A O 1
ATOM 5456 N N . GLN A 1 692 ? -27.341 -31.124 7.728 1.00 92.12 692 GLN A N 1
ATOM 5457 C CA . GLN A 1 692 ? -26.678 -30.289 6.730 1.00 92.12 692 GLN A CA 1
ATOM 5458 C C . GLN A 1 692 ? -25.591 -29.414 7.364 1.00 92.12 692 GLN A C 1
ATOM 5460 O O . GLN A 1 692 ? -24.477 -29.367 6.845 1.00 92.12 692 GLN A O 1
ATOM 5465 N N . ARG A 1 693 ? -25.870 -28.754 8.495 1.00 93.69 693 ARG A N 1
ATOM 5466 C CA . ARG A 1 693 ? -24.891 -27.905 9.200 1.00 93.69 693 ARG A CA 1
ATOM 5467 C C . ARG A 1 693 ? -23.697 -28.704 9.706 1.00 93.69 693 ARG A C 1
ATOM 5469 O O . ARG A 1 693 ? -22.558 -28.311 9.466 1.00 93.69 693 ARG A O 1
ATOM 5476 N N . PHE A 1 694 ? -23.941 -29.856 10.323 1.00 95.06 694 PHE A N 1
ATOM 5477 C CA . PHE A 1 694 ? -22.891 -30.769 10.763 1.00 95.06 694 PHE A CA 1
ATOM 5478 C C . PHE A 1 694 ? -22.038 -31.247 9.583 1.00 95.06 694 PHE A C 1
ATOM 5480 O O . PHE A 1 694 ? -20.807 -31.193 9.634 1.00 95.06 694 PHE A O 1
ATOM 5487 N N . LYS A 1 695 ? -22.684 -31.649 8.481 1.00 95.69 695 LYS A N 1
ATOM 5488 C CA . LYS A 1 695 ? -22.011 -32.049 7.240 1.00 95.69 695 LYS A CA 1
ATOM 5489 C C . LYS A 1 695 ? -21.130 -30.928 6.679 1.00 95.69 695 LYS A C 1
ATOM 5491 O O . LYS A 1 695 ? -20.022 -31.207 6.220 1.00 95.69 695 LYS A O 1
ATOM 5496 N N . ILE A 1 696 ? -21.591 -29.680 6.746 1.00 97.00 696 ILE A N 1
ATOM 5497 C CA . ILE A 1 696 ? -20.826 -28.499 6.334 1.00 97.00 696 ILE A CA 1
ATOM 5498 C C . ILE A 1 696 ? -19.606 -28.299 7.245 1.00 97.00 696 ILE A C 1
ATOM 5500 O O . ILE A 1 696 ? -18.489 -28.243 6.732 1.00 97.00 696 ILE A O 1
ATOM 5504 N N . CYS A 1 697 ? -19.776 -28.282 8.573 1.00 97.56 697 CYS A N 1
ATOM 5505 C CA . CYS A 1 697 ? -18.661 -28.169 9.526 1.00 97.56 697 CYS A CA 1
ATOM 5506 C C . CYS A 1 697 ? -17.596 -29.248 9.283 1.00 97.56 697 CYS A C 1
ATOM 5508 O O . CYS A 1 697 ? -16.409 -28.945 9.152 1.00 97.56 697 CYS A O 1
ATOM 5510 N N . LEU A 1 698 ? -18.024 -30.507 9.155 1.00 97.38 698 LEU A N 1
ATOM 5511 C CA . LEU A 1 698 ? -17.131 -31.640 8.924 1.00 97.38 698 LEU A CA 1
ATOM 5512 C C . LEU A 1 698 ? -16.418 -31.553 7.569 1.00 97.38 698 LEU A C 1
ATOM 5514 O O . LEU A 1 698 ? -15.233 -31.868 7.471 1.00 97.38 698 LEU A O 1
ATOM 5518 N N . GLY A 1 699 ? -17.122 -31.141 6.514 1.00 97.56 699 GLY A N 1
ATOM 5519 C CA . GLY A 1 699 ? -16.535 -31.008 5.185 1.00 97.56 699 GLY A CA 1
ATOM 5520 C C . GLY A 1 699 ? -15.504 -29.879 5.105 1.00 97.56 699 GLY A C 1
ATOM 5521 O O . GLY A 1 699 ? -14.424 -30.090 4.555 1.00 97.56 699 GLY A O 1
ATOM 5522 N N . VAL A 1 700 ? -15.779 -28.719 5.715 1.00 98.25 700 VAL A N 1
ATOM 5523 C CA . VAL A 1 700 ? -14.803 -27.617 5.812 1.00 98.25 700 VAL A CA 1
ATOM 5524 C C . VAL A 1 700 ? -13.583 -28.054 6.625 1.00 98.25 700 VAL A C 1
ATOM 5526 O O . VAL A 1 700 ? -12.456 -27.838 6.181 1.00 98.25 700 VAL A O 1
ATOM 5529 N N . ALA A 1 701 ? -13.781 -28.750 7.752 1.00 98.06 701 ALA A N 1
ATOM 5530 C CA . ALA A 1 701 ? -12.678 -29.268 8.560 1.00 98.06 701 ALA A CA 1
ATOM 5531 C C . ALA A 1 701 ? -11.772 -30.225 7.766 1.00 98.06 701 ALA A C 1
ATOM 5533 O O . ALA A 1 701 ? -10.551 -30.089 7.795 1.00 98.06 701 ALA A O 1
ATOM 5534 N N . LYS A 1 702 ? -12.362 -31.142 6.986 1.00 97.75 702 LYS A N 1
ATOM 5535 C CA . LYS A 1 702 ? -11.622 -32.039 6.079 1.00 97.75 702 LYS A CA 1
ATOM 5536 C C . LYS A 1 702 ? -10.882 -31.279 4.977 1.00 97.75 702 LYS A C 1
ATOM 5538 O O . LYS A 1 702 ? -9.756 -31.631 4.649 1.00 97.75 702 LYS A O 1
ATOM 5543 N N . GLY A 1 703 ? -11.498 -30.242 4.407 1.00 97.06 703 GLY A N 1
ATOM 5544 C CA . GLY A 1 703 ? -10.861 -29.382 3.405 1.00 97.06 703 GLY A CA 1
ATOM 5545 C C . GLY A 1 703 ? -9.625 -28.661 3.944 1.00 97.06 703 GLY A C 1
ATOM 5546 O O . GLY A 1 703 ? -8.583 -28.674 3.295 1.00 97.06 703 GLY A O 1
ATOM 5547 N N . LEU A 1 704 ? -9.718 -28.087 5.145 1.00 97.56 704 LEU A N 1
ATOM 5548 C CA . LEU A 1 704 ? -8.588 -27.439 5.814 1.00 97.56 704 LEU A CA 1
ATOM 5549 C C . LEU A 1 704 ? -7.511 -28.438 6.255 1.00 97.56 704 LEU A C 1
ATOM 5551 O O . LEU A 1 704 ? -6.330 -28.167 6.070 1.00 97.56 704 LEU A O 1
ATOM 5555 N N . CYS A 1 705 ? -7.903 -29.613 6.759 1.00 96.75 705 CYS A N 1
ATOM 5556 C CA . CYS A 1 705 ? -6.981 -30.709 7.076 1.00 96.75 705 CYS A CA 1
ATOM 5557 C C . CYS A 1 705 ? -6.121 -31.080 5.864 1.00 96.75 705 CYS A C 1
ATOM 5559 O O . CYS A 1 705 ? -4.898 -31.130 5.963 1.00 96.75 705 CYS A O 1
ATOM 5561 N N . TYR A 1 706 ? -6.747 -31.239 4.697 1.00 96.06 706 TYR A N 1
ATOM 5562 C CA . TYR A 1 706 ? -6.032 -31.496 3.452 1.00 96.06 706 TYR A CA 1
ATOM 5563 C C . TYR A 1 706 ? -5.018 -30.381 3.120 1.00 96.06 706 TYR A C 1
ATOM 5565 O O . TYR A 1 706 ? -3.863 -30.671 2.809 1.00 96.06 706 TYR A O 1
ATOM 5573 N N . LEU A 1 707 ? -5.410 -29.104 3.238 1.00 94.06 707 LEU A N 1
ATOM 5574 C CA . LEU A 1 707 ? -4.524 -27.962 2.956 1.00 94.06 707 LEU A CA 1
ATOM 5575 C C . LEU A 1 707 ? -3.326 -27.862 3.915 1.00 94.06 707 LEU A C 1
ATOM 5577 O O . LEU A 1 707 ? -2.226 -27.504 3.489 1.00 94.06 707 LEU A O 1
ATOM 5581 N N . HIS A 1 708 ? -3.536 -28.142 5.202 1.00 94.50 708 HIS A N 1
ATOM 5582 C CA . HIS A 1 708 ? -2.533 -27.946 6.255 1.00 94.50 708 HIS A CA 1
ATOM 5583 C C . HIS A 1 708 ? -1.597 -29.138 6.450 1.00 94.50 708 HIS A C 1
ATOM 5585 O O . HIS A 1 708 ? -0.453 -28.940 6.872 1.00 94.50 708 HIS A O 1
ATOM 5591 N N . GLU A 1 709 ? -2.093 -30.352 6.205 1.00 92.94 709 GLU A N 1
ATOM 5592 C CA . GLU A 1 709 ? -1.449 -31.597 6.642 1.00 92.94 709 GLU A CA 1
ATOM 5593 C C . GLU A 1 709 ? -1.151 -32.572 5.491 1.00 92.94 709 GLU A C 1
ATOM 5595 O O . GLU A 1 709 ? -0.191 -33.333 5.595 1.00 92.94 709 GLU A O 1
ATOM 5600 N N . GLU A 1 710 ? -1.908 -32.545 4.384 1.00 90.75 710 GLU A N 1
ATOM 5601 C CA . GLU A 1 710 ? -1.692 -33.456 3.242 1.00 90.75 710 GLU A CA 1
ATOM 5602 C C . GLU A 1 710 ? -0.937 -32.809 2.069 1.00 90.75 710 GLU A C 1
ATOM 5604 O O . GLU A 1 710 ? -0.250 -33.504 1.317 1.00 90.75 710 GLU A O 1
ATOM 5609 N N . LEU A 1 711 ? -1.038 -31.487 1.896 1.00 87.25 711 LEU A N 1
ATOM 5610 C CA . LEU A 1 711 ? -0.295 -30.759 0.865 1.00 87.25 711 LEU A CA 1
ATOM 5611 C C . LEU A 1 711 ? 1.147 -30.460 1.284 1.00 87.25 711 LEU A C 1
ATOM 5613 O O . LEU A 1 711 ? 1.423 -30.086 2.422 1.00 87.25 711 LEU A O 1
ATOM 5617 N N . GLN A 1 712 ? 2.063 -30.566 0.317 1.00 81.50 712 GLN A N 1
ATOM 5618 C CA . GLN A 1 712 ? 3.468 -30.193 0.466 1.00 81.50 712 GLN A CA 1
ATOM 5619 C C . GLN A 1 712 ? 3.907 -29.306 -0.715 1.00 81.50 712 GLN A C 1
ATOM 5621 O O . GLN A 1 712 ? 3.949 -29.800 -1.845 1.00 81.50 712 GLN A O 1
ATOM 5626 N N . PRO A 1 713 ? 4.230 -28.015 -0.491 1.00 81.56 713 PRO A N 1
ATOM 5627 C CA . PRO A 1 713 ? 4.193 -27.309 0.796 1.00 81.56 713 PRO A CA 1
ATOM 5628 C C . PRO A 1 713 ? 2.761 -27.141 1.327 1.00 81.56 713 PRO A C 1
ATOM 5630 O O . PRO A 1 713 ? 1.811 -27.054 0.545 1.00 81.56 713 PRO A O 1
ATOM 5633 N N . LYS A 1 714 ? 2.609 -27.053 2.654 1.00 88.75 714 LYS A N 1
ATOM 5634 C CA . LYS A 1 714 ? 1.307 -26.766 3.274 1.00 88.75 714 LYS A CA 1
ATOM 5635 C C . LYS A 1 714 ? 0.799 -25.384 2.863 1.00 88.75 714 LYS A C 1
ATOM 5637 O O . LYS A 1 714 ? 1.591 -24.457 2.679 1.00 88.75 714 LYS A O 1
ATOM 5642 N N . ILE A 1 715 ? -0.517 -25.228 2.761 1.00 89.69 715 ILE A N 1
ATOM 5643 C CA . ILE A 1 715 ? -1.159 -23.987 2.309 1.00 89.69 715 ILE A CA 1
ATOM 5644 C C . ILE A 1 715 ? -2.040 -23.425 3.423 1.00 89.69 715 ILE A C 1
ATOM 5646 O O . ILE A 1 715 ? -2.917 -24.120 3.922 1.00 89.69 715 ILE A O 1
ATOM 5650 N N . ILE A 1 716 ? -1.844 -22.154 3.774 1.00 91.25 716 ILE A N 1
ATOM 5651 C CA . ILE A 1 716 ? -2.691 -21.417 4.726 1.00 91.25 716 ILE A CA 1
ATOM 5652 C C . ILE A 1 716 ? -3.655 -20.542 3.924 1.00 91.25 716 ILE A C 1
ATOM 5654 O O . ILE A 1 716 ? -3.207 -19.738 3.108 1.00 91.25 716 ILE A O 1
ATOM 5658 N N . HIS A 1 717 ? -4.960 -20.682 4.141 1.00 92.19 717 HIS A N 1
ATOM 5659 C CA . HIS A 1 717 ? -6.008 -20.014 3.369 1.00 92.19 717 HIS A CA 1
ATOM 5660 C C . HIS A 1 717 ? -6.170 -18.529 3.721 1.00 92.19 717 HIS A C 1
ATOM 5662 O O . HIS A 1 717 ? -6.320 -17.706 2.819 1.00 92.19 717 HIS A O 1
ATOM 5668 N N . ARG A 1 718 ? -6.135 -18.175 5.015 1.00 90.19 718 ARG A N 1
ATOM 5669 C CA . ARG A 1 718 ? -6.181 -16.807 5.582 1.00 90.19 718 ARG A CA 1
ATOM 5670 C C . ARG A 1 718 ? -7.492 -16.022 5.439 1.00 90.19 718 ARG A C 1
ATOM 5672 O O . ARG A 1 718 ? -7.552 -14.875 5.870 1.00 90.19 718 ARG A O 1
ATOM 5679 N N . ASP A 1 719 ? -8.534 -16.608 4.859 1.00 91.25 719 ASP A N 1
ATOM 5680 C CA . ASP A 1 719 ? -9.837 -15.939 4.677 1.00 91.25 719 ASP A CA 1
ATOM 5681 C C . ASP A 1 719 ? -10.997 -16.941 4.759 1.00 91.25 719 ASP A C 1
ATOM 5683 O O . ASP A 1 719 ? -11.890 -16.982 3.914 1.00 91.25 719 ASP A O 1
ATOM 5687 N N . ILE A 1 720 ? -10.950 -17.809 5.771 1.00 96.25 720 ILE A N 1
ATOM 5688 C CA . ILE A 1 720 ? -12.036 -18.746 6.069 1.00 96.25 720 ILE A CA 1
ATOM 5689 C C . ILE A 1 720 ? -13.185 -17.979 6.721 1.00 96.25 720 ILE A C 1
ATOM 5691 O O . ILE A 1 720 ? -13.032 -17.441 7.812 1.00 96.25 720 ILE A O 1
ATOM 5695 N N . LYS A 1 721 ? -14.329 -17.941 6.034 1.00 94.56 721 LYS A N 1
ATOM 5696 C CA . LYS A 1 721 ? -15.562 -17.256 6.446 1.00 94.56 721 LYS A CA 1
ATOM 5697 C C . LYS A 1 721 ? -16.765 -17.799 5.682 1.00 94.56 721 LYS A C 1
ATOM 5699 O O . LYS A 1 721 ? -16.592 -18.385 4.612 1.00 94.56 721 LYS A O 1
ATOM 5704 N N . ALA A 1 722 ? -17.981 -17.563 6.171 1.00 93.06 722 ALA A N 1
ATOM 5705 C CA . ALA A 1 722 ? -19.197 -18.129 5.577 1.00 93.06 722 ALA A CA 1
ATOM 5706 C C . ALA A 1 722 ? -19.417 -17.714 4.105 1.00 93.06 722 ALA A C 1
ATOM 5708 O O . ALA A 1 722 ? -19.929 -18.496 3.306 1.00 93.06 722 ALA A O 1
ATOM 5709 N N . GLN A 1 723 ? -18.983 -16.517 3.700 1.00 90.69 723 GLN A N 1
ATOM 5710 C CA . GLN A 1 723 ? -19.102 -16.032 2.316 1.00 90.69 723 GLN A CA 1
ATOM 5711 C C . GLN A 1 723 ? -18.197 -16.800 1.336 1.00 90.69 723 GLN A C 1
ATOM 5713 O O . GLN A 1 723 ? -18.496 -16.855 0.144 1.00 90.69 723 GLN A O 1
ATOM 5718 N N . ASN A 1 724 ? -17.125 -17.418 1.840 1.00 92.94 724 ASN A N 1
ATOM 5719 C CA . ASN A 1 724 ? -16.142 -18.164 1.052 1.00 92.94 724 ASN A CA 1
ATOM 5720 C C . ASN A 1 724 ? -16.389 -19.684 1.072 1.00 92.94 724 ASN A C 1
ATOM 5722 O O . ASN A 1 724 ? -15.620 -20.441 0.483 1.00 92.94 724 ASN A O 1
ATOM 5726 N N . ILE A 1 725 ? -17.460 -20.157 1.719 1.00 96.00 725 ILE A N 1
ATOM 5727 C CA . ILE A 1 725 ? -17.879 -21.563 1.669 1.00 96.00 725 ILE A CA 1
ATOM 5728 C C . ILE A 1 725 ? -19.027 -21.696 0.672 1.00 96.00 725 ILE A C 1
ATOM 5730 O O . ILE A 1 725 ? -20.133 -21.230 0.930 1.00 96.00 725 ILE A O 1
ATOM 5734 N N . LEU A 1 726 ? -18.775 -22.332 -0.469 1.00 94.31 726 LEU A N 1
ATOM 5735 C CA . LEU A 1 726 ? -19.784 -22.608 -1.491 1.00 94.31 726 LEU A CA 1
ATOM 5736 C C . LEU A 1 726 ? -20.456 -23.962 -1.255 1.00 94.31 726 LEU A C 1
ATOM 5738 O O . LEU A 1 726 ? -19.849 -24.870 -0.688 1.00 94.31 726 LEU A O 1
ATOM 5742 N N . LEU A 1 727 ? -21.697 -24.110 -1.712 1.00 93.56 727 LEU A N 1
ATOM 5743 C CA . LEU A 1 727 ? -22.502 -25.314 -1.524 1.00 93.56 727 LEU A CA 1
ATOM 5744 C C . LEU A 1 727 ? -22.865 -25.920 -2.882 1.00 93.56 727 LEU A C 1
ATOM 5746 O O . LEU A 1 727 ? -23.490 -25.271 -3.724 1.00 93.56 727 LEU A O 1
ATOM 5750 N N . ASP A 1 728 ? -22.467 -27.171 -3.109 1.00 91.88 728 ASP A N 1
ATOM 5751 C CA . ASP A 1 728 ? -22.866 -27.901 -4.316 1.00 91.88 728 ASP A CA 1
ATOM 5752 C C . ASP A 1 728 ? -24.331 -28.367 -4.238 1.00 91.88 728 ASP A C 1
ATOM 5754 O O . ASP A 1 728 ? -24.985 -28.253 -3.197 1.00 91.88 728 ASP A O 1
ATOM 5758 N N . LYS A 1 729 ? -24.849 -28.946 -5.326 1.00 90.06 729 LYS A N 1
ATOM 5759 C CA . LYS A 1 729 ? -26.207 -29.518 -5.403 1.00 90.06 729 LYS A CA 1
ATOM 5760 C C . LYS A 1 729 ? -26.582 -30.501 -4.283 1.00 90.06 729 LYS A C 1
ATOM 5762 O O . LYS A 1 729 ? -27.767 -30.687 -4.027 1.00 90.06 729 LYS A O 1
ATOM 5767 N N . ASN A 1 730 ? -25.608 -31.138 -3.632 1.00 90.56 730 ASN A N 1
ATOM 5768 C CA . ASN A 1 730 ? -25.798 -32.104 -2.548 1.00 90.56 730 ASN A CA 1
ATOM 5769 C C . ASN A 1 730 ? -25.551 -31.488 -1.156 1.00 90.56 730 ASN A C 1
ATOM 5771 O O . ASN A 1 730 ? -25.398 -32.233 -0.176 1.00 90.56 730 ASN A O 1
ATOM 5775 N N . TRP A 1 731 ? -25.480 -30.155 -1.070 1.00 89.00 731 TRP A N 1
ATOM 5776 C CA . TRP A 1 731 ? -25.142 -29.402 0.139 1.00 89.00 731 TRP A CA 1
ATOM 5777 C C . TRP A 1 731 ? -23.768 -29.784 0.712 1.00 89.00 731 TRP A C 1
ATOM 5779 O O . TRP A 1 731 ? -23.547 -29.727 1.920 1.00 89.00 731 TRP A O 1
ATOM 5789 N N . GLU A 1 732 ? -22.840 -30.232 -0.138 1.00 93.62 732 GLU A N 1
ATOM 5790 C CA . GLU A 1 732 ? -21.448 -30.434 0.260 1.00 93.62 732 GLU A CA 1
ATOM 5791 C C . GLU A 1 732 ? -20.713 -29.087 0.248 1.00 93.62 732 GLU A C 1
ATOM 5793 O O . GLU A 1 732 ? -20.829 -28.342 -0.733 1.00 93.62 732 GLU A O 1
ATOM 5798 N N . PRO A 1 733 ? -19.931 -28.772 1.296 1.00 96.81 733 PRO A N 1
ATOM 5799 C CA . PRO A 1 733 ? -19.174 -27.533 1.347 1.00 96.81 733 PRO A CA 1
ATOM 5800 C C . PRO A 1 733 ? -17.949 -27.601 0.437 1.00 96.81 733 PRO A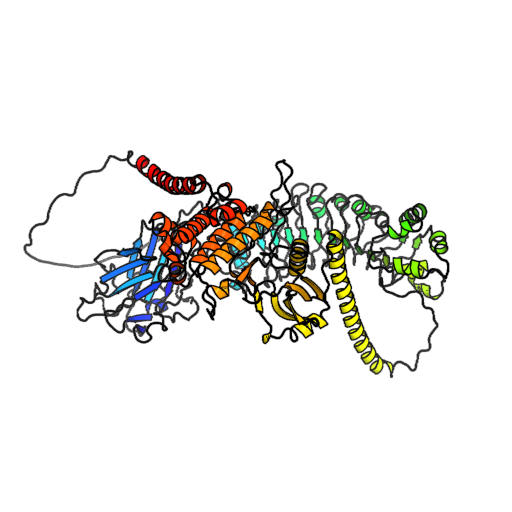 C 1
ATOM 5802 O O . PRO A 1 733 ? -17.263 -28.627 0.371 1.00 96.81 733 PRO A O 1
ATOM 5805 N N . LYS A 1 734 ? -17.647 -26.476 -0.206 1.00 95.81 734 LYS A N 1
ATOM 5806 C CA . LYS A 1 734 ? -16.458 -26.235 -1.021 1.00 95.81 734 LYS A CA 1
ATOM 5807 C C . LYS A 1 734 ? -15.816 -24.920 -0.593 1.00 95.81 734 LYS A C 1
ATOM 5809 O O . LYS A 1 734 ? -16.398 -23.858 -0.794 1.00 95.81 734 LYS A O 1
ATOM 5814 N N . ILE A 1 735 ? -14.623 -24.995 -0.011 1.00 95.94 735 ILE A N 1
ATOM 5815 C CA . ILE A 1 735 ? -13.831 -23.816 0.357 1.00 95.94 735 ILE A CA 1
ATOM 5816 C C . ILE A 1 735 ? -13.380 -23.111 -0.928 1.00 95.94 735 ILE A C 1
ATOM 5818 O O . ILE A 1 735 ? -12.841 -23.760 -1.831 1.00 95.94 735 ILE A O 1
ATOM 5822 N N . ALA A 1 736 ? -13.627 -21.808 -1.014 1.00 90.94 736 ALA A N 1
ATOM 5823 C CA . ALA A 1 736 ? -13.345 -20.969 -2.169 1.00 90.94 736 ALA A CA 1
ATOM 5824 C C . ALA A 1 736 ? -12.563 -19.698 -1.791 1.00 90.94 736 ALA A C 1
ATOM 5826 O O . ALA A 1 736 ? -12.436 -19.357 -0.623 1.00 90.94 736 ALA A O 1
ATOM 5827 N N . ASP A 1 737 ? -12.097 -18.987 -2.822 1.00 84.81 737 ASP A N 1
ATOM 5828 C CA . ASP A 1 737 ? -11.331 -17.732 -2.752 1.00 84.81 737 ASP A CA 1
ATOM 5829 C C . ASP A 1 737 ? -9.919 -17.858 -2.154 1.00 84.81 737 ASP A C 1
ATOM 5831 O O . ASP A 1 737 ? -9.622 -17.447 -1.035 1.00 84.81 737 ASP A O 1
ATOM 5835 N N . PHE A 1 738 ? -8.997 -18.379 -2.968 1.00 84.69 738 PHE A N 1
ATOM 5836 C CA . PHE A 1 738 ? -7.593 -18.586 -2.593 1.00 84.69 738 PHE A CA 1
ATOM 5837 C C . PHE A 1 738 ? -6.717 -17.348 -2.856 1.00 84.69 738 PHE A C 1
ATOM 5839 O O . PHE A 1 738 ? -5.491 -17.450 -2.884 1.00 84.69 738 PHE A O 1
ATOM 5846 N N . GLY A 1 739 ? -7.317 -16.168 -3.050 1.00 75.62 739 GLY A N 1
ATOM 5847 C CA . GLY A 1 739 ? -6.593 -14.935 -3.384 1.00 75.62 739 GLY A CA 1
ATOM 5848 C C . GLY A 1 739 ? -5.583 -14.484 -2.319 1.00 75.62 739 GLY A C 1
ATOM 5849 O O . GLY A 1 739 ? -4.585 -13.847 -2.651 1.00 75.62 739 GLY A O 1
ATOM 5850 N N . LEU A 1 740 ? -5.807 -14.847 -1.050 1.00 75.94 740 LEU A N 1
ATOM 5851 C CA . LEU A 1 740 ? -4.907 -14.555 0.076 1.00 75.94 740 LEU A CA 1
ATOM 5852 C C . LEU A 1 740 ? -4.070 -15.759 0.529 1.00 75.94 740 LEU A C 1
ATOM 5854 O O . LEU A 1 740 ? -3.249 -15.607 1.442 1.00 75.94 740 LEU A O 1
ATOM 5858 N N . ALA A 1 741 ? -4.261 -16.925 -0.095 1.00 84.69 741 ALA A N 1
ATOM 5859 C CA . ALA A 1 741 ? -3.630 -18.164 0.328 1.00 84.69 741 ALA A CA 1
ATOM 5860 C C . ALA A 1 741 ? -2.100 -18.085 0.209 1.00 84.69 741 ALA A C 1
ATOM 5862 O O . ALA A 1 741 ? -1.555 -17.461 -0.705 1.00 84.69 741 ALA A O 1
ATOM 5863 N N . LEU A 1 742 ? -1.398 -18.714 1.150 1.00 82.50 742 LEU A N 1
ATOM 5864 C CA . LEU A 1 742 ? 0.057 -18.650 1.256 1.00 82.50 742 LEU A CA 1
ATOM 5865 C C . LEU A 1 742 ? 0.653 -20.060 1.421 1.00 82.50 742 LEU A C 1
ATOM 5867 O O . LEU A 1 742 ? 0.284 -20.750 2.375 1.00 82.50 742 LEU A O 1
ATOM 5871 N N . PRO A 1 743 ? 1.584 -20.493 0.549 1.00 81.88 743 PRO A N 1
ATOM 5872 C CA . PRO A 1 743 ? 2.340 -21.723 0.753 1.00 81.88 743 PRO A CA 1
ATOM 5873 C C . PRO A 1 743 ? 3.436 -21.490 1.803 1.00 81.88 743 PRO A C 1
ATOM 5875 O O . PRO A 1 743 ? 4.241 -20.566 1.675 1.00 81.88 743 PRO A O 1
ATOM 5878 N N . MET A 1 744 ? 3.489 -22.324 2.840 1.00 72.75 744 MET A N 1
ATOM 5879 C CA . MET A 1 744 ? 4.524 -22.246 3.871 1.00 72.75 744 MET A CA 1
ATOM 5880 C C . MET A 1 744 ? 5.672 -23.204 3.534 1.00 72.75 744 MET A C 1
ATOM 5882 O O . MET A 1 744 ? 5.474 -24.416 3.480 1.00 72.75 744 MET A O 1
ATOM 5886 N N . GLN A 1 745 ? 6.881 -22.675 3.339 1.00 58.72 745 GLN A N 1
ATOM 5887 C CA . GLN A 1 745 ? 8.094 -23.494 3.263 1.00 58.72 745 GLN A CA 1
ATOM 5888 C C . GLN A 1 745 ? 8.598 -23.795 4.681 1.00 58.72 745 GLN A C 1
ATOM 5890 O O . GLN A 1 745 ? 8.717 -22.882 5.500 1.00 58.72 745 GLN A O 1
ATOM 5895 N N . GLU A 1 746 ? 8.887 -25.065 4.980 1.00 44.81 746 GLU A N 1
ATOM 5896 C CA . GLU A 1 746 ? 9.515 -25.466 6.244 1.00 44.81 746 GLU A CA 1
ATOM 5897 C C . GLU A 1 746 ? 10.875 -24.764 6.382 1.00 44.81 746 GLU A C 1
ATOM 5899 O O . GLU A 1 746 ? 11.776 -24.939 5.562 1.00 44.81 746 GLU A O 1
ATOM 5904 N N . GLN A 1 747 ? 10.997 -23.895 7.389 1.00 39.78 747 GLN A N 1
ATOM 5905 C CA . GLN A 1 747 ? 12.191 -23.086 7.603 1.00 39.78 747 GLN A CA 1
ATOM 5906 C C . GLN A 1 747 ? 13.380 -23.962 8.000 1.00 39.78 747 GLN A C 1
ATOM 5908 O O . GLN A 1 747 ? 13.335 -24.690 8.991 1.00 39.78 747 GLN A O 1
ATOM 5913 N N . SER A 1 748 ? 14.491 -23.781 7.287 1.00 27.00 748 SER A N 1
ATOM 5914 C CA . SER A 1 748 ? 15.829 -24.052 7.795 1.00 27.00 748 SER A CA 1
ATOM 5915 C C . SER A 1 748 ? 15.965 -23.465 9.201 1.00 27.00 748 SER A C 1
ATOM 5917 O O . SER A 1 748 ? 15.858 -22.257 9.409 1.00 27.00 748 SER A O 1
ATOM 5919 N N . THR A 1 749 ? 16.214 -24.333 10.171 1.00 29.00 749 THR A N 1
ATOM 5920 C CA . THR A 1 749 ? 16.648 -24.029 11.535 1.00 29.00 749 THR A CA 1
ATOM 5921 C C . THR A 1 749 ? 17.869 -23.103 11.530 1.00 29.00 749 THR A C 1
ATOM 5923 O O . THR A 1 749 ? 19.001 -23.578 11.475 1.00 29.00 749 THR A O 1
ATOM 5926 N N . SER A 1 750 ? 17.672 -21.780 11.516 1.00 25.20 750 SER A N 1
ATOM 5927 C CA . SER A 1 750 ? 18.665 -20.758 11.908 1.00 25.20 750 SER A CA 1
ATOM 5928 C C . SER A 1 750 ? 18.094 -19.328 11.839 1.00 25.20 750 SER A C 1
ATOM 5930 O O . SER A 1 750 ? 18.254 -18.612 10.857 1.00 25.20 750 SER A O 1
ATOM 5932 N N . GLY A 1 751 ? 17.448 -18.892 12.926 1.00 32.34 751 GLY A N 1
ATOM 5933 C CA . GLY A 1 751 ? 17.599 -17.556 13.534 1.00 32.34 751 GLY A CA 1
ATOM 5934 C C . GLY A 1 751 ? 17.585 -16.270 12.688 1.00 32.34 751 GLY A C 1
ATOM 5935 O O . GLY A 1 751 ? 18.136 -15.275 13.151 1.00 32.34 751 GLY A O 1
ATOM 5936 N N . SER A 1 752 ? 16.990 -16.219 11.494 1.00 26.47 752 SER A N 1
ATOM 5937 C CA . SER A 1 752 ? 16.939 -14.978 10.709 1.00 26.47 752 SER A CA 1
ATOM 5938 C C . SER A 1 752 ? 15.715 -14.885 9.790 1.00 26.47 752 SER A C 1
ATOM 5940 O O . SER A 1 752 ? 15.343 -15.834 9.108 1.00 26.47 752 SER A O 1
ATOM 5942 N N . THR A 1 753 ? 15.112 -13.689 9.777 1.00 32.31 753 THR A N 1
ATOM 5943 C CA . THR A 1 753 ? 14.068 -13.186 8.858 1.00 32.31 753 THR A CA 1
ATOM 5944 C C . THR A 1 753 ? 12.675 -13.838 8.921 1.00 32.31 753 THR A C 1
ATOM 5946 O O . THR A 1 753 ? 12.276 -14.582 8.031 1.00 32.31 753 THR A O 1
ATOM 5949 N N . GLN A 1 754 ? 11.861 -13.460 9.918 1.00 37.94 754 GLN A N 1
ATOM 5950 C CA . GLN A 1 754 ? 10.399 -13.505 9.760 1.00 37.94 754 GLN A CA 1
ATOM 5951 C C . GLN A 1 754 ? 9.985 -12.390 8.789 1.00 37.94 754 GLN A C 1
ATOM 5953 O O . GLN A 1 754 ? 10.051 -11.203 9.100 1.00 37.94 754 GLN A O 1
ATOM 5958 N N . VAL A 1 755 ? 9.656 -12.795 7.566 1.00 35.59 755 VAL A N 1
ATOM 5959 C CA . VAL A 1 755 ? 9.270 -11.937 6.443 1.00 35.59 755 VAL A CA 1
ATOM 5960 C C . VAL A 1 755 ? 7.994 -11.159 6.788 1.00 35.59 755 VAL A C 1
ATOM 5962 O O . VAL A 1 755 ? 6.972 -11.759 7.121 1.00 35.59 755 VAL A O 1
ATOM 5965 N N . ALA A 1 756 ? 8.041 -9.827 6.678 1.00 37.00 756 ALA A N 1
ATOM 5966 C CA . ALA A 1 756 ? 6.873 -8.953 6.779 1.00 37.00 756 ALA A CA 1
ATOM 5967 C C . ALA A 1 756 ? 5.853 -9.322 5.687 1.00 37.00 756 ALA A C 1
ATOM 5969 O O . ALA A 1 756 ? 5.984 -8.931 4.527 1.00 37.00 756 ALA A O 1
ATOM 5970 N N . THR A 1 757 ? 4.856 -10.127 6.049 1.00 48.56 757 THR A N 1
ATOM 5971 C CA . THR A 1 757 ? 3.796 -10.568 5.138 1.00 48.56 757 THR A CA 1
ATOM 5972 C C . THR A 1 757 ? 2.612 -9.614 5.287 1.00 48.56 757 THR A C 1
ATOM 5974 O O . THR A 1 757 ? 2.185 -9.335 6.404 1.00 48.56 757 THR A O 1
ATOM 5977 N N . ARG A 1 758 ? 2.082 -9.081 4.177 1.00 53.53 758 ARG A N 1
ATOM 5978 C CA . ARG A 1 758 ? 0.946 -8.137 4.177 1.00 53.53 758 ARG A CA 1
ATOM 5979 C C . ARG A 1 758 ? -0.243 -8.731 4.946 1.00 53.53 758 ARG A C 1
ATOM 5981 O O . ARG A 1 758 ? -0.744 -9.790 4.554 1.00 53.53 758 ARG A O 1
ATOM 5988 N N . ILE A 1 759 ? -0.690 -8.058 6.012 1.00 62.25 759 ILE A N 1
ATOM 5989 C CA . ILE A 1 759 ? -1.892 -8.444 6.768 1.00 62.25 759 ILE A CA 1
ATOM 5990 C C . ILE A 1 759 ? -3.106 -8.346 5.831 1.00 62.25 759 ILE A C 1
ATOM 5992 O O . ILE A 1 759 ? -3.261 -7.358 5.114 1.00 62.25 759 ILE A O 1
ATOM 5996 N N . GLY A 1 760 ? -3.929 -9.393 5.784 1.00 65.19 760 GLY A N 1
ATOM 5997 C CA . GLY A 1 760 ? -5.091 -9.491 4.902 1.00 65.19 760 GLY A CA 1
ATOM 5998 C C . GLY A 1 760 ? -6.053 -10.589 5.353 1.00 65.19 760 GLY A C 1
ATOM 5999 O O . GLY A 1 760 ? -5.615 -11.567 5.953 1.00 65.19 760 GLY A O 1
ATOM 6000 N N . GLY A 1 761 ? -7.340 -10.399 5.058 1.00 77.06 761 GLY A N 1
ATOM 6001 C CA . GLY A 1 761 ? -8.472 -11.267 5.407 1.00 77.06 761 GLY A CA 1
ATOM 6002 C C . GLY A 1 761 ? -9.619 -10.437 6.004 1.00 77.06 761 GLY A C 1
ATOM 6003 O O . GLY A 1 761 ? -9.636 -9.214 5.844 1.00 77.06 761 GLY A O 1
ATOM 6004 N N . THR A 1 762 ? -10.576 -11.080 6.673 1.00 74.75 762 THR A N 1
ATOM 6005 C CA . THR A 1 762 ? -11.811 -10.427 7.147 1.00 74.75 762 THR A CA 1
ATOM 6006 C C . THR A 1 762 ? -11.810 -10.204 8.662 1.00 74.75 762 THR A C 1
ATOM 6008 O O . THR A 1 762 ? -11.613 -11.141 9.437 1.00 74.75 762 THR A O 1
ATOM 6011 N N . LEU A 1 763 ? -12.067 -8.960 9.085 1.00 68.31 763 LEU A N 1
ATOM 6012 C CA . LEU A 1 763 ? -12.194 -8.582 10.497 1.00 68.31 763 LEU A CA 1
ATOM 6013 C C . LEU A 1 763 ? -13.271 -9.439 11.192 1.00 68.31 763 LEU A C 1
ATOM 6015 O O . LEU A 1 763 ? -14.342 -9.655 10.631 1.00 68.31 763 LEU A O 1
ATOM 6019 N N . GLY A 1 764 ? -12.970 -9.940 12.394 1.00 77.56 764 GLY A N 1
ATOM 6020 C CA . GLY A 1 764 ? -13.805 -10.898 13.136 1.00 77.56 764 GLY A CA 1
ATOM 6021 C C . GLY A 1 764 ? -13.340 -12.357 13.038 1.00 77.56 764 GLY A C 1
ATOM 6022 O O . GLY A 1 764 ? -13.566 -13.121 13.971 1.00 77.56 764 GLY A O 1
ATOM 6023 N N . TYR A 1 765 ? -12.609 -12.723 11.979 1.00 87.88 765 TYR A N 1
ATOM 6024 C CA . TYR A 1 765 ? -12.008 -14.058 11.818 1.00 87.88 765 TYR A CA 1
ATOM 6025 C C . TYR A 1 765 ? -10.504 -14.083 12.140 1.00 87.88 765 TYR A C 1
ATOM 6027 O O . TYR A 1 765 ? -9.898 -15.150 12.197 1.00 87.88 765 TYR A O 1
ATOM 6035 N N . PHE A 1 766 ? -9.881 -12.919 12.365 1.00 81.62 766 PHE A N 1
ATOM 6036 C CA . PHE A 1 766 ? -8.456 -12.831 12.692 1.00 81.62 766 PHE A CA 1
ATOM 6037 C C . PHE A 1 766 ? -8.133 -13.456 14.041 1.00 81.62 766 PHE A C 1
ATOM 6039 O O . PHE A 1 766 ? -8.773 -13.151 15.047 1.00 81.62 766 PHE A O 1
ATOM 6046 N N . SER A 1 767 ? -7.078 -14.270 14.065 1.00 83.56 767 SER A N 1
ATOM 6047 C CA . SER A 1 767 ? -6.507 -14.719 15.323 1.00 83.56 767 SER A CA 1
ATOM 6048 C C . SER A 1 767 ? -5.752 -13.575 16.029 1.00 83.56 767 SER A C 1
ATOM 6050 O O . SER A 1 767 ? -5.163 -12.717 15.357 1.00 83.56 767 SER A O 1
ATOM 6052 N N . PRO A 1 768 ? -5.731 -13.553 17.374 1.00 80.31 768 PRO A N 1
ATOM 6053 C CA . PRO A 1 768 ? -5.092 -12.499 18.170 1.00 80.31 768 PRO A CA 1
ATOM 6054 C C . PRO A 1 768 ? -3.622 -12.244 17.808 1.00 80.31 768 PRO A C 1
ATOM 6056 O O . PRO A 1 768 ? -3.192 -11.099 17.638 1.00 80.31 768 PRO A O 1
ATOM 6059 N N . GLU A 1 769 ? -2.838 -13.310 17.625 1.00 79.75 769 GLU A N 1
ATOM 6060 C CA . GLU A 1 769 ? -1.421 -13.215 17.279 1.00 79.75 769 GLU A CA 1
ATOM 6061 C C . GLU A 1 769 ? -1.205 -12.650 15.871 1.00 79.75 769 GLU A C 1
ATOM 6063 O O . GLU A 1 769 ? -0.249 -11.903 15.644 1.00 79.75 769 GLU A O 1
ATOM 6068 N N . TYR A 1 770 ? -2.105 -12.962 14.936 1.00 79.12 770 TYR A N 1
ATOM 6069 C CA . TYR A 1 770 ? -2.035 -12.455 13.573 1.00 79.12 770 TYR A CA 1
ATOM 6070 C C . TYR A 1 770 ? -2.371 -10.964 13.522 1.00 79.12 770 TYR A C 1
ATOM 6072 O O . TYR A 1 770 ? -1.653 -10.201 12.878 1.00 79.12 770 TYR A O 1
ATOM 6080 N N . ALA A 1 771 ? -3.394 -10.535 14.267 1.00 67.69 771 ALA A N 1
ATOM 6081 C CA . ALA A 1 771 ? -3.776 -9.129 14.377 1.00 67.69 771 ALA A CA 1
ATOM 6082 C C . ALA A 1 771 ? -2.696 -8.268 15.063 1.00 67.69 771 ALA A C 1
ATOM 6084 O O . ALA A 1 771 ? -2.460 -7.138 14.647 1.00 67.69 771 ALA A O 1
ATOM 6085 N N . THR A 1 772 ? -2.013 -8.811 16.077 1.00 63.44 772 THR A N 1
ATOM 6086 C CA . THR A 1 772 ? -1.045 -8.060 16.903 1.00 63.44 772 THR A CA 1
ATOM 6087 C C . THR A 1 772 ? 0.365 -8.039 16.310 1.00 63.44 772 THR A C 1
ATOM 6089 O O . THR A 1 772 ? 1.069 -7.038 16.403 1.00 63.44 772 THR A O 1
ATOM 6092 N N . SER A 1 773 ? 0.808 -9.155 15.723 1.00 59.97 773 SER A N 1
ATOM 6093 C CA . SER A 1 773 ? 2.211 -9.350 15.320 1.00 59.97 773 SER A CA 1
ATOM 6094 C C . SER A 1 773 ? 2.399 -9.696 13.842 1.00 59.97 773 SER A C 1
ATOM 6096 O O . SER A 1 773 ? 3.532 -9.837 13.386 1.00 59.97 773 SER A O 1
ATOM 6098 N N . GLY A 1 774 ? 1.310 -9.869 13.082 1.00 65.44 774 GLY A N 1
ATOM 6099 C CA . GLY A 1 774 ? 1.367 -10.321 11.690 1.00 65.44 774 GLY A CA 1
ATOM 6100 C C . GLY A 1 774 ? 1.865 -11.762 11.525 1.00 65.44 774 GLY A C 1
ATOM 6101 O O . GLY A 1 774 ? 2.191 -12.168 10.410 1.00 65.44 774 GLY A O 1
ATOM 6102 N N . LYS A 1 775 ? 1.943 -12.547 12.612 1.00 74.88 775 LYS A N 1
ATOM 6103 C CA . LYS A 1 775 ? 2.432 -13.933 12.603 1.00 74.88 775 LYS A CA 1
ATOM 6104 C C . LYS A 1 775 ? 1.459 -14.845 11.852 1.00 74.88 775 LYS A C 1
ATOM 6106 O O . LYS A 1 775 ? 0.322 -15.030 12.274 1.00 74.88 775 LYS A O 1
ATOM 6111 N N . VAL A 1 776 ? 1.922 -15.442 10.755 1.00 82.00 776 VAL A N 1
ATOM 6112 C CA . VAL A 1 776 ? 1.128 -16.353 9.914 1.00 82.00 776 VAL A CA 1
ATOM 6113 C C . VAL A 1 776 ? 1.499 -17.805 10.230 1.00 82.00 776 VAL A C 1
ATOM 6115 O O . VAL A 1 776 ? 2.654 -18.191 10.080 1.00 82.00 776 VAL A O 1
ATOM 6118 N N . THR A 1 777 ? 0.521 -18.606 10.665 1.00 88.19 777 THR A N 1
ATOM 6119 C CA . THR A 1 777 ? 0.620 -20.068 10.877 1.00 88.19 777 THR A CA 1
ATOM 6120 C C . THR A 1 777 ? -0.693 -20.739 10.475 1.00 88.19 777 THR A C 1
ATOM 6122 O O . THR A 1 777 ? -1.703 -20.052 10.326 1.00 88.19 777 THR A O 1
ATOM 6125 N N . GLU A 1 778 ? -0.729 -22.066 10.330 1.00 91.00 778 GLU A N 1
ATOM 6126 C CA . GLU A 1 778 ? -1.978 -22.795 10.058 1.00 91.00 778 GLU A CA 1
ATOM 6127 C C . GLU A 1 778 ? -3.028 -22.602 11.167 1.00 91.00 778 GLU A C 1
ATOM 6129 O O . GLU A 1 778 ? -4.230 -22.685 10.922 1.00 91.00 778 GLU A O 1
ATOM 6134 N N . LYS A 1 779 ? -2.590 -22.235 12.380 1.00 94.12 779 LYS A N 1
ATOM 6135 C CA . LYS A 1 779 ? -3.451 -21.944 13.537 1.00 94.12 779 LYS A CA 1
ATOM 6136 C C . LYS A 1 779 ? -4.329 -20.702 13.359 1.00 94.12 779 LYS A C 1
ATOM 6138 O O . LYS A 1 779 ? -5.300 -20.548 14.103 1.00 94.12 779 LYS A O 1
ATOM 6143 N N . LEU A 1 780 ? -4.018 -19.844 12.386 1.00 93.25 780 LEU A N 1
ATOM 6144 C CA . LEU A 1 780 ? -4.885 -18.742 11.962 1.00 93.25 780 LEU A CA 1
ATOM 6145 C C . LEU A 1 780 ? -6.182 -19.270 11.327 1.00 93.25 780 LEU A C 1
ATOM 6147 O O . LEU A 1 780 ? -7.275 -18.831 11.684 1.00 93.25 780 LEU A O 1
ATOM 6151 N N . ASP A 1 781 ? -6.066 -20.243 10.422 1.00 96.38 781 ASP A N 1
ATOM 6152 C CA . ASP A 1 781 ? -7.219 -20.872 9.769 1.00 96.38 781 ASP A CA 1
ATOM 6153 C C . ASP A 1 781 ? -8.026 -21.711 10.767 1.00 96.38 781 ASP A C 1
ATOM 6155 O O . ASP A 1 781 ? -9.250 -21.733 10.686 1.00 96.38 781 ASP A O 1
ATOM 6159 N N . VAL A 1 782 ? -7.361 -22.352 11.740 1.00 97.31 782 VAL A N 1
ATOM 6160 C CA . VAL A 1 782 ? -8.033 -23.068 12.842 1.00 97.31 782 VAL A CA 1
ATOM 6161 C C . VAL A 1 782 ? -8.915 -22.109 13.646 1.00 97.31 782 VAL A C 1
ATOM 6163 O O . VAL A 1 782 ? -10.082 -22.402 13.891 1.00 97.31 782 VAL A O 1
ATOM 6166 N N . TYR A 1 783 ? -8.392 -20.935 14.015 1.00 96.12 783 TYR A N 1
ATOM 6167 C CA . TYR A 1 783 ? -9.170 -19.918 14.728 1.00 96.12 783 TYR A CA 1
ATOM 6168 C C . TYR A 1 783 ? -10.355 -19.418 13.888 1.00 96.12 783 TYR A C 1
ATOM 6170 O O . TYR A 1 783 ? -11.489 -19.385 14.365 1.00 96.12 783 TYR A O 1
ATOM 6178 N N . SER A 1 784 ? -10.110 -19.116 12.609 1.00 97.06 784 SER A N 1
ATOM 6179 C CA . SER A 1 784 ? -11.149 -18.685 11.661 1.00 97.06 784 SER A CA 1
ATOM 6180 C C . SER A 1 784 ? -12.247 -19.748 11.493 1.00 97.06 784 SER A C 1
ATOM 6182 O O . SER A 1 784 ? -13.433 -19.423 11.451 1.00 97.06 784 SER A O 1
ATOM 6184 N N . PHE A 1 785 ? -11.869 -21.031 11.460 1.00 98.38 785 PHE A N 1
ATOM 6185 C CA . PHE A 1 785 ? -12.796 -22.161 11.454 1.00 98.38 785 PHE A CA 1
ATOM 6186 C C . PHE A 1 785 ? -13.644 -22.214 12.731 1.00 98.38 785 PHE A C 1
ATOM 6188 O O . PHE A 1 785 ? -14.848 -22.437 12.643 1.00 98.38 785 PHE A O 1
ATOM 6195 N N . GLY A 1 786 ? -13.056 -21.955 13.903 1.00 96.88 786 GLY A N 1
ATOM 6196 C CA . GLY A 1 786 ? -13.794 -21.861 15.166 1.00 96.88 786 GLY A CA 1
ATOM 6197 C C . GLY A 1 786 ? -14.910 -20.813 15.119 1.00 96.88 786 GLY A C 1
ATOM 6198 O O . GLY A 1 786 ? -16.047 -21.116 15.479 1.00 96.88 786 GLY A O 1
ATOM 6199 N N . ILE A 1 787 ? -14.615 -19.616 14.597 1.00 97.00 787 ILE A N 1
ATOM 6200 C CA . ILE A 1 787 ? -15.613 -18.552 14.397 1.00 97.00 787 ILE A CA 1
ATOM 6201 C C . ILE A 1 787 ? -16.704 -19.003 13.417 1.00 97.00 787 ILE A C 1
ATOM 6203 O O . ILE A 1 787 ? -17.890 -18.881 13.719 1.00 97.00 787 ILE A O 1
ATOM 6207 N N . LEU A 1 788 ? -16.315 -19.586 12.280 1.00 97.75 788 LEU A N 1
ATOM 6208 C CA . LEU A 1 788 ? -17.245 -20.097 11.271 1.00 97.75 788 LEU A CA 1
ATOM 6209 C C . LEU A 1 788 ? -18.195 -21.167 11.836 1.00 97.75 788 LEU A C 1
ATOM 6211 O O . LEU A 1 788 ? -19.379 -21.175 11.504 1.00 97.75 788 LEU A O 1
ATOM 6215 N N . VAL A 1 789 ? -17.711 -22.071 12.692 1.00 97.44 789 VAL A N 1
ATOM 6216 C CA . VAL A 1 789 ? -18.569 -23.080 13.330 1.00 97.44 789 VAL A CA 1
ATOM 6217 C C . VAL A 1 789 ? -19.594 -22.417 14.248 1.00 97.44 789 VAL A C 1
ATOM 6219 O O . VAL A 1 789 ? -20.762 -22.801 14.203 1.00 97.44 789 VAL A O 1
ATOM 6222 N N . LEU A 1 790 ? -19.206 -21.403 15.032 1.00 95.50 790 LEU A N 1
ATOM 6223 C CA . LEU A 1 790 ? -20.170 -20.660 15.850 1.00 95.50 790 LEU A CA 1
ATOM 6224 C C . LEU A 1 790 ? -21.244 -19.994 14.979 1.00 95.50 790 LEU A C 1
ATOM 6226 O O . LEU A 1 790 ? -22.426 -20.097 15.298 1.00 95.50 790 LEU A O 1
ATOM 6230 N N . GLU A 1 791 ? -20.867 -19.388 13.851 1.00 94.69 791 GLU A N 1
ATOM 6231 C CA . GLU A 1 791 ? -21.820 -18.793 12.903 1.00 94.69 791 GLU A CA 1
ATOM 6232 C C . GLU A 1 791 ? -22.790 -19.819 12.309 1.00 94.69 791 GLU A C 1
ATOM 6234 O O . GLU A 1 791 ? -23.993 -19.561 12.214 1.00 94.69 791 GLU A O 1
ATOM 6239 N N . ILE A 1 792 ? -22.286 -21.001 11.937 1.00 94.69 792 ILE A N 1
ATOM 6240 C CA . ILE A 1 792 ? -23.109 -22.099 11.418 1.00 94.69 792 ILE A CA 1
ATOM 6241 C C . ILE A 1 792 ? -24.134 -22.531 12.463 1.00 94.69 792 ILE A C 1
ATOM 6243 O O . ILE A 1 792 ? -25.287 -22.766 12.114 1.00 94.69 792 ILE A O 1
ATOM 6247 N N . LEU A 1 793 ? -23.755 -22.638 13.735 1.00 94.06 793 LEU A N 1
ATOM 6248 C CA . LEU A 1 793 ? -24.666 -23.069 14.796 1.00 94.06 793 LEU A CA 1
ATOM 6249 C C . LEU A 1 793 ? -25.678 -21.987 15.177 1.00 94.06 793 LEU A C 1
ATOM 6251 O O . LEU A 1 793 ? -26.856 -22.295 15.361 1.00 94.06 793 LEU A O 1
ATOM 6255 N N . ALA A 1 794 ? -25.233 -20.734 15.260 1.00 91.31 794 ALA A N 1
ATOM 6256 C CA . ALA A 1 794 ? -26.070 -19.608 15.655 1.00 91.31 794 ALA A CA 1
ATOM 6257 C C . ALA A 1 794 ? -26.980 -19.105 14.522 1.00 91.31 794 ALA A C 1
ATOM 6259 O O . ALA A 1 794 ? -27.989 -18.457 14.787 1.00 91.31 794 ALA A O 1
ATOM 6260 N N . GLY A 1 795 ? -26.644 -19.391 13.257 1.00 89.62 795 GLY A N 1
ATOM 6261 C CA . GLY A 1 795 ? -27.403 -18.906 12.100 1.00 89.62 795 GLY A CA 1
ATOM 6262 C C . GLY A 1 795 ? -27.318 -17.386 11.914 1.00 89.62 795 GLY A C 1
ATOM 6263 O O . GLY A 1 795 ? -28.222 -16.784 11.332 1.00 89.62 795 GLY A O 1
ATOM 6264 N N . ARG A 1 796 ? -26.247 -16.756 12.415 1.00 87.44 796 ARG A N 1
ATOM 6265 C CA . ARG A 1 796 ? -26.012 -15.301 12.394 1.00 87.44 796 ARG A CA 1
ATOM 6266 C C . ARG A 1 796 ? -24.524 -14.972 12.267 1.00 87.44 796 ARG A C 1
ATOM 6268 O O . ARG A 1 796 ? -23.677 -15.828 12.512 1.00 87.44 796 ARG A O 1
ATOM 6275 N N . LYS A 1 797 ? -24.230 -13.719 11.908 1.00 87.56 797 LYS A N 1
ATOM 6276 C CA . LYS A 1 797 ? -22.867 -13.213 11.686 1.00 87.56 797 LYS A CA 1
ATOM 6277 C C . LYS A 1 797 ? -22.037 -13.227 12.974 1.00 87.56 797 LYS A C 1
ATOM 6279 O O . LYS A 1 797 ? -22.569 -12.968 14.057 1.00 87.56 797 LYS A O 1
ATOM 6284 N N . CYS A 1 798 ? -20.728 -13.448 12.841 1.00 86.31 798 CYS A N 1
ATOM 6285 C CA . CYS A 1 798 ? -19.778 -13.448 13.957 1.00 86.31 798 CYS A CA 1
ATOM 6286 C C . CYS A 1 798 ? -19.642 -12.083 14.644 1.00 86.31 798 CYS A C 1
ATOM 6288 O O . CYS A 1 798 ? -19.368 -12.025 15.840 1.00 86.31 798 CYS A O 1
ATOM 6290 N N . ILE A 1 799 ? -19.849 -11.006 13.881 1.00 81.69 799 ILE A N 1
ATOM 6291 C CA . ILE A 1 799 ? -20.041 -9.640 14.367 1.00 81.69 799 ILE A CA 1
ATOM 6292 C C . ILE A 1 799 ? -21.376 -9.180 13.794 1.00 81.69 799 ILE A C 1
ATOM 6294 O O . ILE A 1 799 ? -21.499 -8.956 12.585 1.00 81.69 799 ILE A O 1
ATOM 6298 N N . ASP A 1 800 ? -22.384 -9.081 14.652 1.00 76.06 800 ASP A N 1
ATOM 6299 C CA . ASP A 1 800 ? -23.715 -8.640 14.255 1.00 76.06 800 ASP A CA 1
ATOM 6300 C C . ASP A 1 800 ? -24.070 -7.322 14.938 1.00 76.06 800 ASP A C 1
ATOM 6302 O O . ASP A 1 800 ? -24.682 -7.288 16.001 1.00 76.06 800 ASP A O 1
ATOM 6306 N N . LEU A 1 801 ? -23.683 -6.221 14.291 1.00 71.12 801 LEU A N 1
ATOM 6307 C CA . LEU A 1 801 ? -23.953 -4.860 14.766 1.00 71.12 801 LEU A CA 1
ATOM 6308 C C . LEU A 1 801 ? -25.450 -4.504 14.762 1.00 71.12 801 LEU A C 1
ATOM 6310 O O . LEU A 1 801 ? -25.820 -3.447 15.259 1.00 71.12 801 LEU A O 1
ATOM 6314 N N . SER A 1 802 ? -26.314 -5.356 14.191 1.00 68.31 802 SER A N 1
ATOM 6315 C CA . SER A 1 802 ? -27.766 -5.155 14.240 1.00 68.31 802 SER A CA 1
ATOM 6316 C C . SER A 1 802 ? -28.393 -5.602 15.565 1.00 68.31 802 SER A C 1
ATOM 6318 O O . SER A 1 802 ? -29.533 -5.239 15.849 1.00 68.31 802 SER A O 1
ATOM 6320 N N . LEU A 1 803 ? -27.654 -6.336 16.409 1.00 64.94 803 LEU A N 1
ATOM 6321 C CA . LEU A 1 803 ? -28.097 -6.774 17.738 1.00 64.94 803 LEU A CA 1
ATOM 6322 C C . LEU A 1 803 ? -27.890 -5.695 18.803 1.00 64.94 803 LEU A C 1
ATOM 6324 O O . LEU A 1 803 ? -27.330 -5.935 19.868 1.00 64.94 803 LEU A O 1
ATOM 6328 N N . THR A 1 804 ? -28.398 -4.499 18.528 1.00 52.59 804 THR A N 1
ATOM 6329 C CA . THR A 1 804 ? -28.299 -3.329 19.411 1.00 52.59 804 THR A CA 1
ATOM 6330 C C . THR A 1 804 ? -29.001 -3.518 20.761 1.00 52.59 804 THR A C 1
ATOM 6332 O O . THR A 1 804 ? -28.725 -2.779 21.693 1.00 52.59 804 THR A O 1
ATOM 6335 N N . TYR A 1 805 ? -29.908 -4.497 20.873 1.00 47.50 805 TYR A N 1
ATOM 6336 C CA . TYR A 1 805 ? -30.666 -4.818 22.094 1.00 47.50 805 TYR A CA 1
ATOM 6337 C C . TYR A 1 805 ? -30.101 -6.007 22.886 1.00 47.50 805 TYR A C 1
ATOM 6339 O O . TYR A 1 805 ? -30.711 -6.433 23.863 1.00 47.50 805 TYR A O 1
ATOM 6347 N N . ALA A 1 806 ? -28.990 -6.583 22.429 1.00 58.97 806 ALA A N 1
ATOM 6348 C CA . ALA A 1 806 ? -28.302 -7.683 23.095 1.00 58.97 806 ALA A CA 1
ATOM 6349 C C . ALA A 1 806 ? -26.783 -7.524 22.872 1.00 58.97 806 ALA A C 1
ATOM 6351 O O . ALA A 1 806 ? -26.188 -8.310 22.121 1.00 58.97 806 ALA A O 1
ATOM 6352 N N . PRO A 1 807 ? -26.172 -6.452 23.420 1.00 56.22 807 PRO A N 1
ATOM 6353 C CA . PRO A 1 807 ? -24.786 -6.075 23.149 1.00 56.22 807 PRO A CA 1
ATOM 6354 C C . PRO A 1 807 ? -23.781 -7.166 23.530 1.00 56.22 807 PRO A C 1
ATOM 6356 O O . PRO A 1 807 ? -22.838 -7.432 22.782 1.00 56.22 807 PRO A O 1
ATOM 6359 N N . GLU A 1 808 ? -24.070 -7.922 24.592 1.00 63.72 808 GLU A N 1
ATOM 6360 C CA . GLU A 1 808 ? -23.304 -9.094 25.020 1.00 63.72 808 GLU A CA 1
ATOM 6361 C C . GLU A 1 808 ? -23.278 -10.208 23.964 1.00 63.72 808 GLU A C 1
ATOM 6363 O O . GLU A 1 808 ? -22.465 -11.129 24.035 1.00 63.72 808 GLU A O 1
ATOM 6368 N N . GLN A 1 809 ? -24.183 -10.134 22.984 1.00 75.44 809 GLN A N 1
ATOM 6369 C CA . GLN A 1 809 ? -24.291 -11.067 21.877 1.00 75.44 809 GLN A CA 1
ATOM 6370 C C . GLN A 1 809 ? -23.641 -10.552 20.601 1.00 75.44 809 GLN A C 1
ATOM 6372 O O . GLN A 1 809 ? -23.500 -11.366 19.695 1.00 75.44 809 GLN A O 1
ATOM 6377 N N . ILE A 1 810 ? -23.257 -9.272 20.475 1.00 72.75 810 ILE A N 1
ATOM 6378 C CA . ILE A 1 810 ? -22.749 -8.673 19.219 1.00 72.75 810 ILE A CA 1
ATOM 6379 C C . ILE A 1 810 ? -21.560 -9.466 18.674 1.00 72.75 810 ILE A C 1
ATOM 6381 O O . ILE A 1 810 ? -21.556 -9.840 17.495 1.00 72.75 810 ILE A O 1
ATOM 6385 N N . TYR A 1 811 ? -20.596 -9.770 19.544 1.00 79.50 811 TYR A N 1
ATOM 6386 C CA . TYR A 1 811 ? -19.445 -10.608 19.239 1.00 79.50 811 TYR A CA 1
ATOM 6387 C C . TYR A 1 811 ? -19.757 -12.055 19.596 1.00 79.50 811 TYR A C 1
ATOM 6389 O O . TYR A 1 811 ? -19.786 -12.457 20.759 1.00 79.50 811 TYR A O 1
ATOM 6397 N N . LEU A 1 812 ? -19.975 -12.869 18.568 1.00 85.81 812 LEU A N 1
ATOM 6398 C CA . LEU A 1 812 ? -20.429 -14.246 18.735 1.00 85.81 812 LEU A CA 1
ATOM 6399 C C . LEU A 1 812 ? -19.437 -15.108 19.535 1.00 85.81 812 LEU A C 1
ATOM 6401 O O . LEU A 1 812 ? -19.857 -16.008 20.259 1.00 85.81 812 LEU A O 1
ATOM 6405 N N . LYS A 1 813 ? -18.131 -14.821 19.429 1.00 87.19 813 LYS A N 1
ATOM 6406 C CA . LYS A 1 813 ? -17.087 -15.469 20.238 1.00 87.19 813 LYS A CA 1
ATOM 6407 C C . LYS A 1 813 ? -17.304 -15.187 21.724 1.00 87.19 813 LYS A C 1
ATOM 6409 O O . LYS A 1 813 ? -17.411 -16.133 22.499 1.00 87.19 813 LYS A O 1
ATOM 6414 N N . ASP A 1 814 ? -17.367 -13.917 22.105 1.00 81.88 814 ASP A N 1
ATOM 6415 C CA . ASP A 1 814 ? -17.420 -13.503 23.510 1.00 81.88 814 ASP A CA 1
ATOM 6416 C C . ASP A 1 814 ? -18.732 -13.947 24.157 1.00 81.88 814 ASP A C 1
ATOM 6418 O O . ASP A 1 814 ? -18.732 -14.505 25.255 1.00 81.88 814 ASP A O 1
ATOM 6422 N N . TRP A 1 815 ? -19.833 -13.862 23.405 1.00 86.62 815 TRP A N 1
ATOM 6423 C CA . TRP A 1 815 ? -21.119 -14.407 23.822 1.00 86.62 815 TRP A CA 1
ATOM 6424 C C . TRP A 1 815 ? -21.072 -15.917 24.074 1.00 86.62 815 TRP A C 1
ATOM 6426 O O . TRP A 1 815 ? -21.574 -16.400 25.091 1.00 86.62 815 TRP A O 1
ATOM 6436 N N . ALA A 1 816 ? -20.440 -16.678 23.174 1.00 85.62 816 ALA A N 1
ATOM 6437 C CA . ALA A 1 816 ? -20.258 -18.113 23.350 1.00 85.62 816 ALA A CA 1
ATOM 6438 C C . ALA A 1 816 ? -19.383 -18.426 24.572 1.00 85.62 816 ALA A C 1
ATOM 6440 O O . ALA A 1 816 ? -19.720 -19.327 25.337 1.00 85.62 816 ALA A O 1
ATOM 6441 N N . PHE A 1 817 ? -18.305 -17.673 24.813 1.00 82.56 817 PHE A N 1
ATOM 6442 C CA . PHE A 1 817 ? -17.479 -17.842 26.014 1.00 82.56 817 PHE A CA 1
ATOM 6443 C C . PHE A 1 817 ? -18.266 -17.557 27.296 1.00 82.56 817 PHE A C 1
ATOM 6445 O O . PHE A 1 817 ? -18.221 -18.365 28.222 1.00 82.56 817 PHE A O 1
ATOM 6452 N N . HIS A 1 818 ? -19.049 -16.481 27.330 1.00 80.44 818 HIS A N 1
ATOM 6453 C CA . HIS A 1 818 ? -19.902 -16.154 28.469 1.00 80.44 818 HIS A CA 1
ATOM 6454 C C . HIS A 1 818 ? -20.970 -17.231 28.719 1.00 80.44 818 HIS A C 1
ATOM 6456 O O . HIS A 1 818 ? -21.135 -17.733 29.827 1.00 80.44 818 HIS A O 1
ATOM 6462 N N . LYS A 1 819 ? -21.677 -17.685 27.678 1.00 83.69 819 LYS A N 1
ATOM 6463 C CA . LYS A 1 819 ? -22.669 -18.762 27.829 1.00 83.69 819 LYS A CA 1
ATOM 6464 C C . LYS A 1 819 ? -22.034 -20.086 28.240 1.00 83.69 819 LYS A C 1
ATOM 6466 O O . LYS A 1 819 ? -22.665 -20.883 28.935 1.00 83.69 819 LYS A O 1
ATOM 6471 N N . TYR A 1 820 ? -20.784 -20.321 27.856 1.00 81.69 820 TYR A N 1
ATOM 6472 C CA . TYR A 1 820 ? -20.022 -21.474 28.308 1.00 81.69 820 TYR A CA 1
ATOM 6473 C C . TYR A 1 820 ? -19.711 -21.425 29.805 1.00 81.69 820 TYR A C 1
ATOM 6475 O O . TYR A 1 820 ? -19.934 -22.425 30.491 1.00 81.69 820 TYR A O 1
ATOM 6483 N N . THR A 1 821 ? -19.250 -20.284 30.329 1.00 75.62 821 THR A N 1
ATOM 6484 C CA . THR A 1 821 ? -18.945 -20.128 31.763 1.00 75.62 821 THR A CA 1
ATOM 6485 C C . THR A 1 821 ? -20.197 -20.242 32.632 1.00 75.62 821 THR A C 1
ATOM 6487 O O . THR A 1 821 ? -20.133 -20.816 33.718 1.00 75.62 821 THR A O 1
ATOM 6490 N N . GLU A 1 822 ? -21.355 -19.819 32.122 1.00 80.56 822 GLU A N 1
ATOM 6491 C CA . GLU A 1 822 ? -22.661 -19.998 32.771 1.00 80.56 822 GLU A CA 1
ATOM 6492 C C . GLU A 1 822 ? -23.205 -21.441 32.718 1.00 80.56 822 GLU A C 1
ATOM 6494 O O . GLU A 1 822 ? -24.248 -21.730 33.307 1.00 80.56 822 GLU A O 1
ATOM 6499 N N . GLY A 1 823 ? -22.558 -22.353 31.983 1.00 79.75 823 GLY A N 1
ATOM 6500 C CA . GLY A 1 823 ? -23.075 -23.704 31.737 1.00 79.75 823 GLY A CA 1
ATOM 6501 C C . GLY A 1 823 ? -24.286 -23.749 30.793 1.00 79.75 823 GLY A C 1
ATOM 6502 O O . GLY A 1 823 ? -24.983 -24.761 30.733 1.00 79.75 823 GLY A O 1
ATOM 6503 N N . LYS A 1 824 ? -24.532 -22.672 30.039 1.00 88.19 824 LYS A N 1
ATOM 6504 C CA . LYS A 1 824 ? -25.681 -22.466 29.141 1.00 88.19 824 LYS A CA 1
ATOM 6505 C C . LYS A 1 824 ? -25.273 -22.341 27.671 1.00 88.19 824 LYS A C 1
ATOM 6507 O O . LYS A 1 824 ? -25.925 -21.670 26.881 1.00 88.19 824 LYS A O 1
ATOM 6512 N N . ILE A 1 825 ? -24.183 -22.995 27.276 1.00 85.94 825 ILE A N 1
ATOM 6513 C CA . ILE A 1 825 ? -23.584 -22.831 25.943 1.00 85.94 825 ILE A CA 1
ATOM 6514 C C . ILE A 1 825 ? -24.533 -23.150 24.779 1.00 85.94 825 ILE A C 1
ATOM 6516 O O . ILE A 1 825 ? -24.386 -22.603 23.695 1.00 85.94 825 ILE A O 1
ATOM 6520 N N . LEU A 1 826 ? -25.524 -24.014 24.988 1.00 88.75 826 LEU A N 1
ATOM 6521 C CA . LEU A 1 826 ? -26.492 -24.380 23.953 1.00 88.75 826 LEU A CA 1
ATOM 6522 C C . LEU A 1 826 ? -27.469 -23.245 23.606 1.00 88.75 826 LEU A C 1
ATOM 6524 O O . LEU A 1 826 ? -28.094 -23.306 22.551 1.00 88.75 826 LEU A O 1
ATOM 6528 N N . ASP A 1 827 ? -27.556 -22.198 24.433 1.00 89.56 827 ASP A N 1
ATOM 6529 C CA . ASP A 1 827 ? -28.410 -21.030 24.185 1.00 89.56 827 ASP A CA 1
ATOM 6530 C C . ASP A 1 827 ? -27.990 -20.251 22.928 1.00 89.56 827 ASP A C 1
ATOM 6532 O O . ASP A 1 827 ? -28.805 -19.528 22.357 1.00 89.56 827 ASP A O 1
ATOM 6536 N N . ILE A 1 828 ? -26.741 -20.413 22.468 1.00 90.62 828 ILE A N 1
ATOM 6537 C CA . ILE A 1 828 ? -26.255 -19.745 21.252 1.00 90.62 828 ILE A CA 1
ATOM 6538 C C . ILE A 1 828 ? -26.748 -20.411 19.963 1.00 90.62 828 ILE A C 1
ATOM 6540 O O . ILE A 1 828 ? -26.585 -19.851 18.882 1.00 90.62 828 ILE A O 1
ATOM 6544 N N . VAL A 1 829 ? -27.293 -21.627 20.051 1.00 90.94 829 VAL A N 1
ATOM 6545 C CA . VAL A 1 829 ? -27.643 -22.450 18.890 1.00 90.94 829 VAL A CA 1
ATOM 6546 C C . VAL A 1 829 ? -29.045 -22.097 18.402 1.00 90.94 829 VAL A C 1
ATOM 6548 O O . VAL A 1 829 ? -29.995 -21.992 19.179 1.00 90.94 829 VAL A O 1
ATOM 6551 N N . GLU A 1 830 ? -29.207 -21.952 17.087 1.00 89.19 830 GLU A N 1
ATOM 6552 C CA . GLU A 1 830 ? -30.497 -21.617 16.493 1.00 89.19 830 GLU A CA 1
ATOM 6553 C C . GLU A 1 830 ? -31.562 -22.684 16.810 1.00 89.19 830 GLU A C 1
ATOM 6555 O O . GLU A 1 830 ? -31.348 -23.889 16.654 1.00 89.19 830 GLU A O 1
ATOM 6560 N N . LYS A 1 831 ? -32.765 -22.243 17.202 1.00 84.38 831 LYS A N 1
ATOM 6561 C CA . LYS A 1 831 ? -33.850 -23.129 17.668 1.00 84.38 831 LYS A CA 1
ATOM 6562 C C . LYS A 1 831 ? -34.209 -24.250 16.681 1.00 84.38 831 LYS A C 1
ATOM 6564 O O . LYS A 1 831 ? -34.496 -25.364 17.106 1.00 84.38 831 LYS A O 1
ATOM 6569 N N . GLY A 1 832 ? -34.178 -23.982 15.371 1.00 80.56 832 GLY A N 1
ATOM 6570 C CA . GLY A 1 832 ? -34.458 -24.993 14.339 1.00 80.56 832 GLY A CA 1
ATOM 6571 C C . GLY A 1 832 ? -33.400 -26.102 14.256 1.00 80.56 832 GLY A C 1
ATOM 6572 O O . GLY A 1 832 ? -33.710 -27.245 13.919 1.00 80.56 832 GLY A O 1
ATOM 6573 N N . VAL A 1 833 ? -32.158 -25.789 14.627 1.00 85.69 833 VAL A N 1
ATOM 6574 C CA . VAL A 1 833 ? -31.052 -26.749 14.708 1.00 85.69 833 VAL A CA 1
ATOM 6575 C C . VAL A 1 833 ? -31.214 -27.626 15.946 1.00 85.69 833 VAL A C 1
ATOM 6577 O O . VAL A 1 833 ? -31.156 -28.850 15.842 1.00 85.69 833 VAL A O 1
ATOM 6580 N N . MET A 1 834 ? -31.539 -27.012 17.087 1.00 84.00 834 MET A N 1
ATOM 6581 C CA . MET A 1 834 ? -31.853 -27.724 18.332 1.00 84.00 834 MET A CA 1
ATOM 6582 C C . MET A 1 834 ? -33.050 -28.675 18.194 1.00 84.00 834 MET A C 1
ATOM 6584 O O . MET A 1 834 ? -33.108 -29.692 18.875 1.00 84.00 834 MET A O 1
ATOM 6588 N N . ALA A 1 835 ? -34.000 -28.372 17.303 1.00 78.56 835 ALA A N 1
ATOM 6589 C CA . ALA A 1 835 ? -35.166 -29.220 17.054 1.00 78.56 835 ALA A CA 1
ATOM 6590 C C . ALA A 1 835 ? -34.864 -30.477 16.214 1.00 78.56 835 ALA A C 1
ATOM 6592 O O . ALA A 1 835 ? -35.674 -31.401 16.201 1.00 78.56 835 ALA A O 1
ATOM 6593 N N . THR A 1 836 ? -33.740 -30.509 15.488 1.00 82.62 836 THR A N 1
ATOM 6594 C CA . THR A 1 836 ? -33.403 -31.594 14.545 1.00 82.62 836 THR A CA 1
ATOM 6595 C C . THR A 1 836 ? -32.144 -32.376 14.921 1.00 82.62 836 THR A C 1
ATOM 6597 O O . THR A 1 836 ? -31.991 -33.506 14.465 1.00 82.62 836 THR A O 1
ATOM 6600 N N . GLY A 1 837 ? -31.261 -31.818 15.753 1.00 81.44 837 GLY A N 1
ATOM 6601 C CA . GLY A 1 837 ? -30.022 -32.463 16.191 1.00 81.44 837 GLY A CA 1
ATOM 6602 C C . GLY A 1 837 ? -30.057 -33.010 17.616 1.00 81.44 837 GLY A C 1
ATOM 6603 O O . GLY A 1 837 ? -30.818 -32.547 18.461 1.00 81.44 837 GLY A O 1
ATOM 6604 N N . SER A 1 838 ? -29.190 -33.988 17.900 1.00 88.06 838 SER A N 1
ATOM 6605 C CA . SER A 1 838 ? -28.964 -34.465 19.269 1.00 88.06 838 SER A CA 1
ATOM 6606 C C . SER A 1 838 ? -28.182 -33.429 20.077 1.00 88.06 838 SER A C 1
ATOM 6608 O O . SER A 1 838 ? -27.118 -32.979 19.647 1.00 88.06 838 SER A O 1
ATOM 6610 N N . THR A 1 839 ? -28.670 -33.104 21.275 1.00 86.38 839 THR A N 1
ATOM 6611 C CA . THR A 1 839 ? -28.038 -32.164 22.213 1.00 86.38 839 THR A CA 1
ATOM 6612 C C . THR A 1 839 ? -26.561 -32.478 22.460 1.00 86.38 839 THR A C 1
ATOM 6614 O O . THR A 1 839 ? -25.734 -31.568 22.447 1.00 86.38 839 THR A O 1
ATOM 6617 N N . ASP A 1 840 ? -26.208 -33.757 22.617 1.00 84.31 840 ASP A N 1
ATOM 6618 C CA . ASP A 1 840 ? -24.827 -34.182 22.878 1.00 84.31 840 ASP A CA 1
ATOM 6619 C C . ASP A 1 840 ? -23.917 -33.953 21.667 1.00 84.31 840 ASP A C 1
ATOM 6621 O O . ASP A 1 840 ? -22.770 -33.526 21.810 1.00 84.31 840 ASP A O 1
ATOM 6625 N N . GLN A 1 841 ? -24.440 -34.184 20.459 1.00 86.94 841 GLN A N 1
ATOM 6626 C CA . GLN A 1 841 ? -23.699 -33.936 19.224 1.00 86.94 841 GLN A CA 1
ATOM 6627 C C . GLN A 1 841 ? -23.473 -32.436 19.019 1.00 86.94 841 GLN A C 1
ATOM 6629 O O . GLN A 1 841 ? -22.355 -32.019 18.721 1.00 86.94 841 GLN A O 1
ATOM 6634 N N . ILE A 1 842 ? -24.508 -31.617 19.234 1.00 89.50 842 ILE A N 1
ATOM 6635 C CA . ILE A 1 842 ? -24.419 -30.154 19.149 1.00 89.50 842 ILE A CA 1
ATOM 6636 C C . ILE A 1 842 ? -23.398 -29.628 20.162 1.00 89.50 842 ILE A C 1
ATOM 6638 O O . ILE A 1 842 ? -22.502 -28.865 19.798 1.00 89.50 842 ILE A O 1
ATOM 6642 N N . LEU A 1 843 ? -23.472 -30.089 21.412 1.00 87.00 843 LEU A N 1
ATOM 6643 C CA . LEU A 1 843 ? -22.538 -29.707 22.467 1.00 87.00 843 LEU A CA 1
ATOM 6644 C C . LEU A 1 843 ? -21.088 -30.080 22.119 1.00 87.00 843 LEU A C 1
ATOM 6646 O O . LEU A 1 843 ? -20.179 -29.281 22.350 1.00 87.00 843 LEU A O 1
ATOM 6650 N N . GLY A 1 844 ? -20.864 -31.262 21.538 1.00 86.19 844 GLY A N 1
ATOM 6651 C CA . GLY A 1 844 ? -19.547 -31.690 21.057 1.00 86.19 844 GLY A CA 1
ATOM 6652 C C . GLY A 1 844 ? -18.978 -30.766 19.975 1.00 86.19 844 GLY A C 1
ATOM 6653 O O . GLY A 1 844 ? -17.806 -30.382 20.034 1.00 86.19 844 GLY A O 1
ATOM 6654 N N . VAL A 1 845 ? -19.813 -30.329 19.027 1.00 91.31 845 VAL A N 1
ATOM 6655 C CA . VAL A 1 845 ? -19.404 -29.383 17.976 1.00 91.31 845 VAL A CA 1
ATOM 6656 C C . VAL A 1 845 ? -19.079 -28.005 18.558 1.00 91.31 845 VAL A C 1
ATOM 6658 O O . VAL A 1 845 ? -18.047 -27.437 18.198 1.00 91.31 845 VAL A O 1
ATOM 6661 N N . VAL A 1 846 ? -19.876 -27.484 19.502 1.00 89.62 846 VAL A N 1
ATOM 6662 C CA . VAL A 1 846 ? -19.574 -26.187 20.141 1.00 89.62 846 VAL A CA 1
ATOM 6663 C C . VAL A 1 846 ? -18.265 -26.246 20.931 1.00 89.62 846 VAL A C 1
ATOM 6665 O O . VAL A 1 846 ? -17.425 -25.358 20.804 1.00 89.62 846 VAL A O 1
ATOM 6668 N N . LYS A 1 847 ? -18.034 -27.315 21.704 1.00 86.12 847 LYS A N 1
ATOM 6669 C CA . LYS A 1 847 ? -16.766 -27.508 22.431 1.00 86.12 847 LYS A CA 1
ATOM 6670 C C . LYS A 1 847 ? -15.568 -27.567 21.486 1.00 86.12 847 LYS A C 1
ATOM 6672 O O . LYS A 1 847 ? -14.513 -27.005 21.785 1.00 86.12 847 LYS A O 1
ATOM 6677 N N . THR A 1 848 ? -15.738 -28.199 20.327 1.00 89.88 848 THR A N 1
ATOM 6678 C CA . THR A 1 848 ? -14.709 -28.225 19.281 1.00 89.88 848 THR A CA 1
ATOM 6679 C C . THR A 1 848 ? -14.421 -26.818 18.751 1.00 89.88 848 THR A C 1
ATOM 6681 O O . THR A 1 848 ? -13.255 -26.444 18.627 1.00 89.88 848 THR A O 1
ATOM 6684 N N . ALA A 1 849 ? -15.457 -26.003 18.517 1.00 93.19 849 ALA A N 1
ATOM 6685 C CA . ALA A 1 849 ? -15.301 -24.608 18.103 1.00 93.19 849 ALA A CA 1
ATOM 6686 C C . ALA A 1 849 ? -14.536 -23.778 19.146 1.00 93.19 849 ALA A C 1
ATOM 6688 O O . ALA A 1 849 ? -13.547 -23.135 18.806 1.00 93.19 849 ALA A O 1
ATOM 6689 N N . LEU A 1 850 ? -14.916 -23.860 20.426 1.00 88.69 850 LEU A N 1
ATOM 6690 C CA . LEU A 1 850 ? -14.224 -23.157 21.516 1.00 88.69 850 LEU A CA 1
ATOM 6691 C C . LEU A 1 850 ? -12.755 -23.585 21.643 1.00 88.69 850 LEU A C 1
ATOM 6693 O O . LEU A 1 850 ? -11.881 -22.752 21.870 1.00 88.69 850 LEU A O 1
ATOM 6697 N N . SER A 1 851 ? -12.459 -24.865 21.407 1.00 86.38 851 SER A N 1
ATOM 6698 C CA . SER A 1 851 ? -11.083 -25.378 21.414 1.00 86.38 851 SER A CA 1
ATOM 6699 C C . SER A 1 851 ? -10.213 -24.760 20.318 1.00 86.38 851 SER A C 1
ATOM 6701 O O . SER A 1 851 ? -9.011 -24.568 20.516 1.00 86.38 851 SER A O 1
ATOM 6703 N N . CYS A 1 852 ? -10.818 -24.407 19.182 1.00 93.56 852 CYS A N 1
ATOM 6704 C CA . CYS A 1 852 ? -10.160 -23.701 18.086 1.00 93.56 852 CYS A CA 1
ATOM 6705 C C . CYS A 1 852 ? -9.921 -22.208 18.390 1.00 93.56 852 CYS A C 1
ATOM 6707 O O . CYS A 1 852 ? -9.059 -21.598 17.763 1.00 93.56 852 CYS A O 1
ATOM 6709 N N . LEU A 1 853 ? -10.640 -21.624 19.355 1.00 90.94 853 LEU A N 1
ATOM 6710 C CA . LEU A 1 853 ? -10.652 -20.184 19.657 1.00 90.94 853 LEU A CA 1
ATOM 6711 C C . LEU A 1 853 ? -9.725 -19.763 20.808 1.00 90.94 853 LEU A C 1
ATOM 6713 O O . LEU A 1 853 ? -9.828 -18.642 21.302 1.00 90.94 853 LEU A O 1
ATOM 6717 N N . GLN A 1 854 ? -8.808 -20.632 21.232 1.00 83.19 854 GLN A N 1
ATOM 6718 C CA . GLN A 1 854 ? -7.865 -20.325 22.310 1.00 83.19 854 GLN A CA 1
ATOM 6719 C C . GLN A 1 854 ? -6.940 -19.146 21.966 1.00 83.19 854 GLN A C 1
ATOM 6721 O O . GLN A 1 854 ? -6.425 -19.051 20.849 1.00 83.19 854 GLN A O 1
ATOM 6726 N N . GLU A 1 855 ? -6.664 -18.292 22.954 1.00 79.12 855 GLU A N 1
ATOM 6727 C CA . GLU A 1 855 ? -5.751 -17.146 22.815 1.00 79.12 855 GLU A CA 1
ATOM 6728 C C . GLU A 1 855 ? -4.322 -17.596 22.475 1.00 79.12 855 GLU A C 1
ATOM 6730 O O . GLU A 1 855 ? -3.700 -17.082 21.545 1.00 79.12 855 GLU A O 1
ATOM 6735 N N . ASN A 1 856 ? -3.819 -18.634 23.153 1.00 81.06 856 ASN A N 1
ATOM 6736 C CA . ASN A 1 856 ? -2.532 -19.229 22.806 1.00 81.06 856 ASN A CA 1
ATOM 6737 C C . ASN A 1 856 ? -2.667 -20.141 21.574 1.00 81.06 856 ASN A C 1
ATOM 6739 O O . ASN A 1 856 ? -3.212 -21.245 21.647 1.00 81.06 856 ASN A O 1
ATOM 6743 N N . HIS A 1 857 ? -2.110 -19.694 20.448 1.00 84.81 857 HIS A N 1
ATOM 6744 C CA . HIS A 1 857 ? -2.188 -20.400 19.172 1.00 84.81 857 HIS A CA 1
ATOM 6745 C C . HIS A 1 857 ? -1.534 -21.795 19.173 1.00 84.81 857 HIS A C 1
ATOM 6747 O O . HIS A 1 857 ? -1.936 -22.644 18.378 1.00 84.81 857 HIS A O 1
ATOM 6753 N N . GLU A 1 858 ? -0.564 -22.073 20.053 1.00 83.44 858 GLU A N 1
ATOM 6754 C CA . GLU A 1 858 ? 0.092 -23.390 20.143 1.00 83.44 858 GLU A CA 1
ATOM 6755 C C . GLU A 1 858 ? -0.827 -24.468 20.727 1.00 83.44 858 GLU A C 1
ATOM 6757 O O . GLU A 1 858 ? -0.666 -25.647 20.421 1.00 83.44 858 GLU A O 1
ATOM 6762 N N . LYS A 1 859 ? -1.820 -24.060 21.524 1.00 83.06 859 LYS A N 1
ATOM 6763 C CA . LYS A 1 859 ? -2.761 -24.968 22.193 1.00 83.06 859 LYS A CA 1
ATOM 6764 C C . LYS A 1 859 ? -4.009 -25.283 21.373 1.00 83.06 859 LYS A C 1
ATOM 6766 O O . LYS A 1 859 ? -4.738 -26.217 21.702 1.00 83.06 859 LYS A O 1
ATOM 6771 N N . ARG A 1 860 ? -4.272 -24.526 20.302 1.00 90.56 860 ARG A N 1
ATOM 6772 C CA . ARG A 1 860 ? -5.363 -24.840 19.365 1.00 90.56 860 ARG A CA 1
ATOM 6773 C C . ARG A 1 860 ? -5.087 -26.211 18.726 1.00 90.56 860 ARG A C 1
ATOM 6775 O O . ARG A 1 860 ? -3.926 -26.480 18.408 1.00 90.56 860 ARG A O 1
ATOM 6782 N N . PRO A 1 861 ? -6.092 -27.065 18.482 1.00 90.62 861 PRO A N 1
ATOM 6783 C CA . PRO A 1 861 ? -5.889 -28.347 17.803 1.00 90.62 861 PRO A CA 1
ATOM 6784 C C . PRO A 1 861 ? -5.384 -28.160 16.359 1.00 90.62 861 PRO A C 1
ATOM 6786 O O . PRO A 1 861 ? -5.479 -27.074 15.784 1.00 90.62 861 PRO A O 1
ATOM 6789 N N . CYS A 1 862 ? -4.784 -29.186 15.757 1.00 93.38 862 CYS A N 1
ATOM 6790 C CA . CYS A 1 862 ? -4.623 -29.246 14.297 1.00 93.38 862 CYS A CA 1
ATOM 6791 C C . CYS A 1 862 ? -5.934 -29.691 13.630 1.00 93.38 862 CYS A C 1
ATOM 6793 O O . CYS A 1 862 ? -6.857 -30.159 14.298 1.00 93.38 862 CYS A O 1
ATOM 6795 N N . MET A 1 863 ? -6.055 -29.537 12.313 1.00 95.75 863 MET A N 1
ATOM 6796 C CA . MET A 1 863 ? -7.334 -29.778 11.644 1.00 95.75 863 MET A CA 1
ATOM 6797 C C . MET A 1 863 ? -7.708 -31.263 11.587 1.00 95.75 863 MET A C 1
ATOM 6799 O O . MET A 1 863 ? -8.895 -31.576 11.661 1.00 95.75 863 MET A O 1
ATOM 6803 N N . SER A 1 864 ? -6.747 -32.191 11.568 1.00 92.94 864 SER A N 1
ATOM 6804 C CA . SER A 1 864 ? -7.033 -33.624 11.755 1.00 92.94 864 SER A CA 1
ATOM 6805 C C . SER A 1 864 ? -7.582 -33.938 13.149 1.00 92.94 864 SER A C 1
ATOM 6807 O O . SER A 1 864 ? -8.538 -34.705 13.276 1.00 92.94 864 SER A O 1
ATOM 6809 N N . GLN A 1 865 ? -7.055 -33.296 14.198 1.00 91.06 865 GLN A N 1
ATOM 6810 C CA . GLN A 1 865 ? -7.614 -33.385 15.550 1.00 91.06 865 GLN A CA 1
ATOM 6811 C C . GLN A 1 865 ? -9.037 -32.818 15.595 1.00 91.06 865 GLN A C 1
ATOM 6813 O O . GLN A 1 865 ? -9.924 -33.471 16.138 1.00 91.06 865 GLN A O 1
ATOM 6818 N N . VAL A 1 866 ? -9.288 -31.665 14.963 1.00 94.25 866 VAL A N 1
ATOM 6819 C CA . VAL A 1 866 ? -10.638 -31.083 14.843 1.00 94.25 866 VAL A CA 1
ATOM 6820 C C . VAL A 1 866 ? -11.599 -32.049 14.146 1.00 94.25 866 VAL A C 1
ATOM 6822 O O . VAL A 1 866 ? -12.712 -32.251 14.628 1.00 94.25 866 VAL A O 1
ATOM 6825 N N . VAL A 1 867 ? -11.185 -32.697 13.050 1.00 94.81 867 VAL A N 1
ATOM 6826 C CA . VAL A 1 867 ? -12.001 -33.715 12.366 1.00 94.81 867 VAL A CA 1
ATOM 6827 C C . VAL A 1 867 ? -12.342 -34.866 13.316 1.00 94.81 867 VAL A C 1
ATOM 6829 O O . VAL A 1 867 ? -13.511 -35.242 13.392 1.00 94.81 867 VAL A O 1
ATOM 6832 N N . ASN A 1 868 ? -11.368 -35.376 14.077 1.00 88.25 868 ASN A N 1
ATOM 6833 C CA . ASN A 1 868 ? -11.574 -36.456 15.051 1.00 88.25 868 ASN A CA 1
ATOM 6834 C C . ASN A 1 868 ? -12.512 -36.050 16.197 1.00 88.25 868 ASN A C 1
ATOM 6836 O O . ASN A 1 868 ? -13.358 -36.847 16.608 1.00 88.25 868 ASN A O 1
ATOM 6840 N N . MET A 1 869 ? -12.400 -34.811 16.685 1.00 87.06 869 MET A N 1
ATOM 6841 C CA . MET A 1 869 ? -13.297 -34.252 17.700 1.00 87.06 869 MET A CA 1
ATOM 6842 C C . MET A 1 869 ? -14.738 -34.152 17.178 1.00 87.06 869 MET A C 1
ATOM 6844 O O . MET A 1 869 ? -15.662 -34.565 17.875 1.00 87.06 869 MET A O 1
ATOM 6848 N N . LEU A 1 870 ? -14.939 -33.704 15.931 1.00 89.38 870 LEU A N 1
ATOM 6849 C CA . LEU A 1 870 ? -16.271 -33.608 15.317 1.00 89.38 870 LEU A CA 1
ATOM 6850 C C . LEU A 1 870 ? -16.941 -34.973 15.105 1.00 89.38 870 LEU A C 1
ATOM 6852 O O . LEU A 1 870 ? -18.160 -35.069 15.220 1.00 89.38 870 LEU A O 1
ATOM 6856 N N . VAL A 1 871 ? -16.178 -36.028 14.794 1.00 87.75 871 VAL A N 1
ATOM 6857 C CA . VAL A 1 871 ? -16.728 -37.389 14.614 1.00 87.75 871 VAL A CA 1
ATOM 6858 C C . VAL A 1 871 ? -16.798 -38.203 15.914 1.00 87.75 871 VAL A C 1
ATOM 6860 O O . VAL A 1 871 ? -17.196 -39.366 15.873 1.00 87.75 871 VAL A O 1
ATOM 6863 N N . GLY A 1 872 ? -16.427 -37.615 17.059 1.00 73.88 872 GLY A N 1
ATOM 6864 C CA . GLY A 1 872 ? -16.513 -38.260 18.373 1.00 73.88 872 GLY A CA 1
ATOM 6865 C C . GLY A 1 872 ? -15.458 -39.344 18.624 1.00 73.88 872 GLY A C 1
ATOM 6866 O O . GLY A 1 872 ? -15.719 -40.283 19.367 1.00 73.88 872 GLY A O 1
ATOM 6867 N N . GLN A 1 873 ? -14.282 -39.243 17.996 1.00 66.12 873 GLN A N 1
ATOM 6868 C CA . GLN A 1 873 ? -13.170 -40.203 18.131 1.00 66.12 873 GLN A CA 1
ATOM 6869 C C . GLN A 1 873 ? -11.998 -39.664 18.980 1.00 66.12 873 GLN A C 1
ATOM 6871 O O . GLN A 1 873 ? -10.912 -40.241 18.973 1.00 66.12 873 GLN A O 1
ATOM 6876 N N . SER A 1 874 ? -12.187 -38.544 19.687 1.00 56.91 874 SER A N 1
ATOM 6877 C CA . SER A 1 874 ? -11.150 -37.915 20.517 1.00 56.91 874 SER A CA 1
ATOM 6878 C C . SER A 1 874 ? -11.017 -38.597 21.885 1.00 56.91 874 SER A C 1
ATOM 6880 O O . SER A 1 874 ? -12.041 -38.889 22.497 1.00 56.91 874 SER A O 1
ATOM 6882 N N . PRO A 1 875 ? -9.792 -38.761 22.421 1.00 49.94 875 PRO A N 1
ATOM 6883 C CA . PRO A 1 875 ? -9.590 -39.005 23.847 1.00 49.94 875 PRO A CA 1
ATOM 6884 C C . PRO A 1 875 ? -10.187 -37.845 24.658 1.00 49.94 875 PRO A C 1
ATOM 6886 O O . PRO A 1 875 ? -9.994 -36.680 24.292 1.00 49.94 875 PRO A O 1
ATOM 6889 N N . ASP A 1 876 ? -10.889 -38.154 25.749 1.00 47.78 876 ASP A N 1
ATOM 6890 C CA . ASP A 1 876 ? -11.546 -37.180 26.641 1.00 47.78 876 ASP A CA 1
ATOM 6891 C C . ASP A 1 876 ? -10.569 -36.143 27.250 1.00 47.78 876 ASP A C 1
ATOM 6893 O O . ASP A 1 876 ? -10.976 -35.072 27.706 1.00 47.78 876 ASP A O 1
ATOM 6897 N N . ASP A 1 877 ? -9.264 -36.417 27.182 1.00 46.81 877 ASP A N 1
ATOM 6898 C CA . ASP A 1 877 ? -8.193 -35.658 27.831 1.00 46.81 877 ASP A CA 1
ATOM 6899 C C . ASP A 1 877 ? -7.911 -34.279 27.193 1.00 46.81 877 ASP A C 1
ATOM 6901 O O . ASP A 1 877 ? -7.455 -33.365 27.878 1.00 46.81 877 ASP A O 1
ATOM 6905 N N . VAL A 1 878 ? -8.221 -34.072 25.904 1.00 47.19 878 VAL A N 1
ATOM 6906 C CA . VAL A 1 878 ? -7.959 -32.788 25.205 1.00 47.19 878 VAL A CA 1
ATOM 6907 C C . VAL A 1 878 ? -9.026 -31.730 25.523 1.00 47.19 878 VAL A C 1
ATOM 6909 O O . VAL A 1 878 ? -8.738 -30.534 25.545 1.00 47.19 878 VAL A O 1
ATOM 6912 N N . ALA A 1 879 ? -10.258 -32.153 25.826 1.00 46.09 879 ALA A N 1
ATOM 6913 C CA . ALA A 1 879 ? -11.358 -31.246 26.165 1.00 46.09 879 ALA A CA 1
ATOM 6914 C C . ALA A 1 879 ? -11.299 -30.744 27.623 1.00 46.09 879 ALA A C 1
ATOM 6916 O O . ALA A 1 879 ? -11.884 -29.707 27.938 1.00 46.09 879 ALA A O 1
ATOM 6917 N N . LEU A 1 880 ? -10.595 -31.456 28.511 1.00 46.78 880 LEU A N 1
ATOM 6918 C CA . LEU A 1 880 ? -10.509 -31.142 29.943 1.00 46.78 880 LEU A CA 1
ATOM 6919 C C . LEU A 1 880 ? -9.464 -30.061 30.271 1.00 46.78 880 LEU A C 1
ATOM 6921 O O . LEU A 1 880 ? -9.710 -29.235 31.153 1.00 46.78 880 LEU A O 1
ATOM 6925 N N . ASP A 1 881 ? -8.352 -29.990 29.534 1.00 50.53 881 ASP A N 1
ATOM 6926 C CA . ASP A 1 881 ? -7.268 -29.026 29.811 1.00 50.53 881 ASP A CA 1
ATOM 6927 C C . ASP A 1 881 ? -7.648 -27.571 29.442 1.00 50.53 881 ASP A C 1
ATOM 6929 O O . ASP A 1 881 ? -7.208 -26.605 30.068 1.00 50.53 881 ASP A O 1
ATOM 6933 N N . ILE A 1 882 ? -8.576 -27.410 28.491 1.00 49.91 882 ILE A N 1
ATOM 6934 C CA . ILE A 1 882 ? -9.134 -26.114 28.058 1.00 49.91 882 ILE A CA 1
ATOM 6935 C C . ILE A 1 882 ? -10.034 -25.505 29.148 1.00 49.91 882 ILE A C 1
ATOM 6937 O O . ILE A 1 882 ? -10.060 -24.290 29.334 1.00 49.91 882 ILE A O 1
ATOM 6941 N N . ILE A 1 883 ? -10.735 -26.342 29.921 1.00 50.59 883 ILE A N 1
ATOM 6942 C CA . ILE A 1 883 ? -11.643 -25.911 30.999 1.00 50.59 883 ILE A CA 1
ATOM 6943 C C . ILE A 1 883 ? -10.864 -25.463 32.241 1.00 50.59 883 ILE A C 1
ATOM 6945 O O . ILE A 1 883 ? -11.282 -24.525 32.921 1.00 50.59 883 ILE A O 1
ATOM 6949 N N . GLY A 1 884 ? -9.738 -26.117 32.540 1.00 49.69 884 GLY A N 1
ATOM 6950 C CA . GLY A 1 884 ? -8.878 -25.755 33.669 1.00 49.69 884 GLY A CA 1
ATOM 6951 C C . GLY A 1 884 ? -8.208 -24.396 33.477 1.00 49.69 884 GLY A C 1
ATOM 6952 O O . GLY A 1 884 ? -8.250 -23.546 34.361 1.00 49.69 884 GLY A O 1
ATOM 6953 N N . GLN A 1 885 ? -7.679 -24.141 32.281 1.00 53.25 885 GLN A N 1
ATOM 6954 C CA . GLN A 1 885 ? -6.908 -22.926 32.005 1.00 53.25 885 GLN A CA 1
ATOM 6955 C C . GLN A 1 885 ? -7.775 -21.663 31.888 1.00 53.25 885 GLN A C 1
ATOM 6957 O O . GLN A 1 885 ? -7.331 -20.590 32.292 1.00 53.25 885 GLN A O 1
ATOM 6962 N N . LEU A 1 886 ? -9.024 -21.790 31.420 1.00 49.75 886 LEU A N 1
ATOM 6963 C CA . LEU A 1 886 ? -10.000 -20.691 31.433 1.00 49.75 886 LEU A CA 1
ATOM 6964 C C . LEU A 1 886 ? -10.388 -20.273 32.864 1.00 49.75 886 LEU A C 1
ATOM 6966 O O . LEU A 1 886 ? -10.670 -19.104 33.100 1.00 49.75 886 LEU A O 1
ATOM 6970 N N . LYS A 1 887 ? -10.346 -21.201 33.832 1.00 46.69 887 LYS A N 1
ATOM 6971 C CA . LYS A 1 887 ? -10.560 -20.906 35.262 1.00 46.69 887 LYS A CA 1
ATOM 6972 C C . LYS A 1 887 ? -9.313 -20.351 35.958 1.00 46.69 887 LYS A C 1
ATOM 6974 O O . LYS A 1 887 ? -9.432 -19.561 36.889 1.00 46.69 887 LYS A O 1
ATOM 6979 N N . ASP A 1 888 ? -8.113 -20.728 35.521 1.00 48.78 888 ASP A N 1
ATOM 6980 C CA . ASP A 1 888 ? -6.866 -20.220 36.109 1.00 48.78 888 ASP A CA 1
ATOM 6981 C C . ASP A 1 888 ? -6.557 -18.764 35.712 1.00 48.78 888 ASP A C 1
ATOM 6983 O O . ASP A 1 888 ? -5.934 -18.041 36.494 1.00 48.78 888 ASP A O 1
ATOM 6987 N N . GLN A 1 889 ? -7.045 -18.291 34.555 1.00 46.59 889 GLN A N 1
ATOM 6988 C CA . GLN A 1 889 ? -6.977 -16.869 34.188 1.00 46.59 889 GLN A CA 1
ATOM 6989 C C . GLN A 1 889 ? -7.717 -15.972 35.196 1.00 46.59 889 GLN A C 1
ATOM 6991 O O . GLN A 1 889 ? -7.238 -14.882 35.486 1.00 46.59 889 GLN A O 1
ATOM 6996 N N . GLU A 1 890 ? -8.802 -16.447 35.812 1.00 44.22 890 GLU A N 1
ATOM 6997 C CA . GLU A 1 890 ? -9.586 -15.721 36.824 1.00 44.22 890 GLU A CA 1
ATOM 6998 C C . GLU A 1 890 ? -8.811 -15.507 38.142 1.00 44.22 890 GLU A C 1
ATOM 7000 O O . GLU A 1 890 ? -8.855 -14.432 38.745 1.00 44.22 890 GLU A O 1
ATOM 7005 N N . ARG A 1 891 ? -8.019 -16.499 38.578 1.00 40.97 891 ARG A N 1
ATOM 7006 C CA . ARG A 1 891 ? -7.276 -16.441 39.855 1.00 40.97 891 ARG A CA 1
ATOM 7007 C C . ARG A 1 891 ? -6.126 -15.440 39.854 1.00 40.97 891 ARG A C 1
ATOM 7009 O O . ARG A 1 891 ? -5.771 -14.919 40.911 1.00 40.97 891 ARG A O 1
ATOM 7016 N N . MET A 1 892 ? -5.543 -15.155 38.692 1.00 35.56 892 MET A N 1
ATOM 7017 C CA . MET A 1 892 ? -4.441 -14.196 38.578 1.00 35.56 892 MET A CA 1
ATOM 7018 C C . MET A 1 892 ? -4.914 -12.745 38.788 1.00 35.56 892 MET A C 1
ATOM 7020 O O . MET A 1 892 ? -4.168 -11.939 39.342 1.00 35.56 892 MET A O 1
ATOM 7024 N N . TYR A 1 893 ? -6.168 -12.430 38.437 1.00 36.91 893 TYR A N 1
ATOM 7025 C CA . TYR A 1 893 ? -6.770 -11.105 38.639 1.00 36.91 893 TYR A CA 1
ATOM 7026 C C . TYR A 1 893 ? -7.137 -10.814 40.103 1.00 36.91 893 TYR A C 1
ATOM 7028 O O . TYR A 1 893 ? -7.096 -9.661 40.525 1.00 36.91 893 TYR A O 1
ATOM 7036 N N . GLN A 1 894 ? -7.432 -11.837 40.912 1.00 36.47 894 GLN A N 1
ATOM 7037 C CA . GLN A 1 894 ? -7.807 -11.648 42.321 1.00 36.47 894 GLN A CA 1
ATOM 7038 C C . GLN A 1 894 ? -6.604 -11.455 43.269 1.00 36.47 894 GLN A C 1
ATOM 7040 O O . GLN A 1 894 ? -6.728 -10.773 44.283 1.00 36.47 894 GLN A O 1
ATOM 7045 N N . GLY A 1 895 ? -5.417 -11.988 42.948 1.00 31.09 895 GLY A N 1
ATOM 7046 C CA . GLY A 1 895 ? -4.247 -11.959 43.848 1.00 31.09 895 GLY A CA 1
ATOM 7047 C C . GLY A 1 895 ? -3.540 -10.601 44.010 1.00 31.09 895 GLY A C 1
ATOM 7048 O O . GLY A 1 895 ? -2.799 -10.407 44.972 1.00 31.09 895 GLY A O 1
ATOM 7049 N N . LEU A 1 896 ? -3.760 -9.648 43.100 1.00 34.34 896 LEU A N 1
ATOM 7050 C CA . LEU A 1 896 ? -3.143 -8.311 43.140 1.00 34.34 896 LEU A CA 1
ATOM 7051 C C . LEU A 1 896 ? -3.850 -7.335 44.102 1.00 34.34 896 LEU A C 1
ATOM 7053 O O . LEU A 1 896 ? -3.255 -6.330 44.490 1.00 34.34 896 LEU A O 1
ATOM 7057 N N . PHE A 1 897 ? -5.080 -7.641 44.529 1.00 33.47 897 PHE A N 1
ATOM 7058 C CA . PHE A 1 897 ? -5.890 -6.776 45.396 1.00 33.47 897 PHE A CA 1
ATOM 7059 C C . PHE A 1 897 ? -5.478 -6.805 46.880 1.00 33.47 897 PHE A C 1
ATOM 7061 O O . PHE A 1 897 ? -5.604 -5.796 47.570 1.00 33.47 897 PHE A O 1
ATOM 7068 N N . ASP A 1 898 ? -4.922 -7.913 47.378 1.00 30.11 898 ASP A N 1
ATOM 7069 C CA . ASP A 1 898 ? -4.655 -8.084 48.817 1.00 30.11 898 ASP A CA 1
ATOM 7070 C C . ASP A 1 898 ? -3.339 -7.445 49.307 1.00 30.11 898 ASP A C 1
ATOM 7072 O O . ASP A 1 898 ? -3.153 -7.217 50.507 1.00 30.11 898 ASP A O 1
ATOM 7076 N N . ALA A 1 899 ? -2.409 -7.115 48.405 1.00 32.25 899 ALA A N 1
ATOM 7077 C CA . ALA A 1 899 ? -1.103 -6.561 48.778 1.00 32.25 899 ALA A CA 1
ATOM 7078 C C . ALA A 1 899 ? -1.131 -5.050 49.095 1.00 32.25 899 ALA A C 1
ATOM 7080 O O . ALA A 1 899 ? -0.219 -4.548 49.755 1.00 32.25 899 ALA A O 1
ATOM 7081 N N . SER A 1 900 ? -2.175 -4.322 48.682 1.00 34.72 900 SER A N 1
ATOM 7082 C CA . SER A 1 900 ? -2.281 -2.862 48.850 1.00 34.72 900 SER A CA 1
ATOM 7083 C C . SER A 1 900 ? -2.916 -2.425 50.181 1.00 34.72 900 SER A C 1
ATOM 7085 O O . SER A 1 900 ? -2.767 -1.273 50.583 1.00 34.72 900 SER A O 1
ATOM 7087 N N . PHE A 1 901 ? -3.555 -3.337 50.928 1.00 32.91 901 PHE A N 1
ATOM 7088 C CA . PHE A 1 901 ? -4.375 -2.991 52.103 1.00 32.91 901 PHE A CA 1
ATOM 7089 C C . PHE A 1 901 ? -3.647 -2.956 53.462 1.00 32.91 901 PHE A C 1
ATOM 7091 O O . PHE A 1 901 ? -4.261 -2.652 54.486 1.00 32.91 901 PHE A O 1
ATOM 7098 N N . LYS A 1 902 ? -2.335 -3.230 53.525 1.00 30.22 902 LYS A N 1
ATOM 7099 C CA . LYS A 1 902 ? -1.571 -3.215 54.798 1.00 30.22 902 LYS A CA 1
ATOM 7100 C C . LYS A 1 902 ? -0.796 -1.927 55.089 1.00 30.22 902 LYS A C 1
ATOM 7102 O O . LYS A 1 902 ? -0.188 -1.825 56.152 1.00 30.22 902 LYS A O 1
ATOM 7107 N N . GLY A 1 903 ? -0.845 -0.934 54.205 1.00 31.62 903 GLY A N 1
ATOM 7108 C CA . GLY A 1 903 ? -0.050 0.289 54.313 1.00 31.62 903 GLY A CA 1
ATOM 7109 C C . GLY A 1 903 ? -0.867 1.570 54.415 1.00 31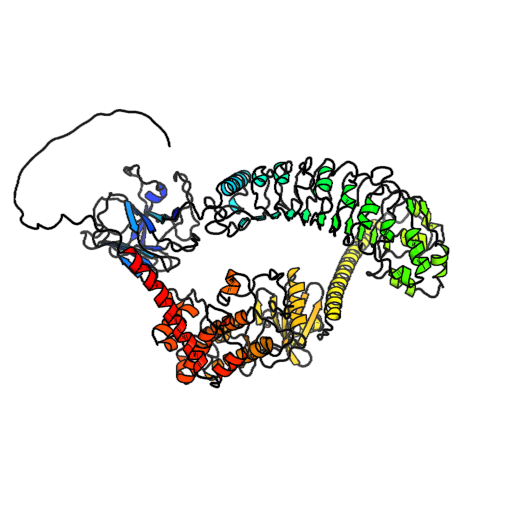.62 903 GLY A C 1
ATOM 7110 O O . GLY A 1 903 ? -0.618 2.455 53.617 1.00 31.62 903 GLY A O 1
ATOM 7111 N N . ASN A 1 904 ? -1.843 1.675 55.327 1.00 29.69 904 ASN A N 1
ATOM 7112 C CA . ASN A 1 904 ? -2.344 2.968 55.831 1.00 29.69 904 ASN A CA 1
ATOM 7113 C C . ASN A 1 904 ? -3.311 2.770 57.014 1.00 29.69 904 ASN A C 1
ATOM 7115 O O . ASN A 1 904 ? -4.519 2.633 56.849 1.00 29.69 904 ASN A O 1
ATOM 7119 N N . LYS A 1 905 ? -2.773 2.766 58.240 1.00 31.67 905 LYS A N 1
ATOM 7120 C CA . LYS A 1 905 ? -3.539 3.047 59.464 1.00 31.67 905 LYS A CA 1
ATOM 7121 C C . LYS A 1 905 ? -3.126 4.424 59.963 1.00 31.67 905 LYS A C 1
ATOM 7123 O O . LYS A 1 905 ? -2.009 4.578 60.448 1.00 31.67 905 LYS A O 1
ATOM 7128 N N . GLY A 1 906 ? -4.031 5.392 59.877 1.00 29.31 906 GLY A N 1
ATOM 7129 C CA . GLY A 1 906 ? -3.829 6.700 60.489 1.00 29.31 906 GLY A CA 1
ATOM 7130 C C . GLY A 1 906 ? -4.779 7.764 59.968 1.00 29.31 906 GLY A C 1
ATOM 7131 O O . GLY A 1 906 ? -4.308 8.647 59.271 1.00 29.31 906 GLY A O 1
ATOM 7132 N N . THR A 1 907 ? -6.070 7.645 60.309 1.00 27.78 907 THR A N 1
ATOM 7133 C CA . THR A 1 907 ? -7.048 8.736 60.546 1.00 27.78 907 THR A CA 1
ATOM 7134 C C . THR A 1 907 ? -8.452 8.133 60.703 1.00 27.78 907 THR A C 1
ATOM 7136 O O . THR A 1 907 ? -9.252 8.078 59.777 1.00 27.78 907 THR A O 1
ATOM 7139 N N . GLN A 1 908 ? -8.759 7.648 61.906 1.00 29.69 908 GLN A N 1
ATOM 7140 C CA . GLN A 1 908 ? -10.134 7.495 62.383 1.00 29.69 908 GLN A CA 1
ATOM 7141 C C . GLN A 1 908 ? -10.281 8.440 63.570 1.00 29.69 908 GLN A C 1
ATOM 7143 O O . GLN A 1 908 ? -9.641 8.200 64.586 1.00 29.69 908 GLN A O 1
ATOM 7148 N N . ASP A 1 909 ? -11.057 9.514 63.420 1.00 29.62 909 ASP A N 1
ATOM 7149 C CA . ASP A 1 909 ? -12.017 9.945 64.440 1.00 29.62 909 ASP A CA 1
ATOM 7150 C C . ASP A 1 909 ? -12.850 11.143 63.959 1.00 29.62 909 ASP A C 1
ATOM 7152 O O . ASP A 1 909 ? -12.355 11.999 63.230 1.00 29.62 909 ASP A O 1
ATOM 7156 N N . LEU A 1 910 ? -14.096 11.202 64.447 1.00 26.62 910 LEU A N 1
ATOM 7157 C CA . LEU A 1 910 ? -15.112 12.265 64.315 1.00 26.62 910 LEU A CA 1
ATOM 7158 C C . LEU A 1 910 ? -16.066 12.187 63.108 1.00 26.62 910 LEU A C 1
ATOM 7160 O O . LEU A 1 910 ? -15.928 12.917 62.131 1.00 26.62 910 LEU A O 1
ATOM 7164 N N . ARG A 1 911 ? -17.152 11.415 63.275 1.00 25.97 911 ARG A N 1
ATOM 7165 C CA . ARG A 1 911 ? -18.542 11.931 63.217 1.00 25.97 911 ARG A CA 1
ATOM 7166 C C . ARG A 1 911 ? -19.543 10.845 63.632 1.00 25.97 911 ARG A C 1
ATOM 7168 O O . ARG A 1 911 ? -20.005 10.053 62.823 1.00 25.97 911 ARG A O 1
ATOM 7175 N N . HIS A 1 912 ? -19.899 10.859 64.914 1.00 27.42 912 HIS A N 1
ATOM 7176 C CA . HIS A 1 912 ? -21.109 10.238 65.449 1.00 27.42 912 HIS A CA 1
ATOM 7177 C C . HIS A 1 912 ? -21.916 11.334 66.157 1.00 27.42 912 HIS A C 1
ATOM 7179 O O . HIS A 1 912 ? -21.366 12.044 66.994 1.00 27.42 912 HIS A O 1
ATOM 7185 N N . GLY A 1 913 ? -23.212 11.429 65.843 1.00 25.58 913 GLY A N 1
ATOM 7186 C CA . GLY A 1 913 ? -24.214 12.112 66.669 1.00 25.58 913 GLY A CA 1
ATOM 7187 C C . GLY A 1 913 ? -24.749 13.434 66.116 1.00 25.58 913 GLY A C 1
ATOM 7188 O O . GLY A 1 913 ? -24.089 14.459 66.230 1.00 25.58 913 GLY A O 1
ATOM 7189 N N . LEU A 1 914 ? -25.975 13.408 65.577 1.00 26.55 914 LEU A N 1
ATOM 7190 C CA . LEU A 1 914 ? -27.186 13.982 66.200 1.00 26.55 914 LEU A CA 1
ATOM 7191 C C . LEU A 1 914 ? -28.232 14.384 65.144 1.00 26.55 914 LEU A C 1
ATOM 7193 O O . LEU A 1 914 ? -28.087 15.373 64.437 1.00 26.55 914 LEU A O 1
ATOM 7197 N N . LEU A 1 915 ? -29.329 13.624 65.121 1.00 25.03 915 LEU A N 1
ATOM 7198 C CA . LEU A 1 915 ? -30.670 14.110 64.805 1.00 25.03 915 LEU A CA 1
ATOM 7199 C C . LEU A 1 915 ? -31.339 14.436 66.145 1.00 25.03 915 LEU A C 1
ATOM 7201 O O . LEU A 1 915 ? -31.462 13.522 66.959 1.00 25.03 915 LEU A O 1
ATOM 7205 N N . GLN A 1 916 ? -31.785 15.677 66.364 1.00 27.78 916 GLN A N 1
ATOM 7206 C CA . GLN A 1 916 ? -33.073 15.973 67.010 1.00 27.78 916 GLN A CA 1
ATOM 7207 C C . GLN A 1 916 ? -33.405 17.476 67.057 1.00 27.78 916 GLN A C 1
ATOM 7209 O O . GLN A 1 916 ? -32.547 18.318 67.298 1.00 27.78 916 GLN A O 1
ATOM 7214 N N . SER A 1 917 ? -34.710 17.711 66.886 1.00 25.69 917 SER A N 1
ATOM 7215 C CA . SER A 1 917 ? -35.548 18.848 67.291 1.00 25.69 917 SER A CA 1
ATOM 7216 C C . SER A 1 917 ? -35.338 20.228 66.656 1.00 25.69 917 SER A C 1
ATOM 7218 O O . SER A 1 917 ? -34.410 20.970 66.959 1.00 25.69 917 SER A O 1
ATOM 7220 N N . THR A 1 918 ? -36.349 20.571 65.860 1.00 26.91 918 THR A N 1
ATOM 7221 C CA . THR A 1 918 ? -37.000 21.879 65.737 1.00 26.91 918 THR A CA 1
ATOM 7222 C C . THR A 1 918 ? -37.104 22.643 67.061 1.00 26.91 918 THR A C 1
ATOM 7224 O O . THR A 1 918 ? -37.581 22.071 68.036 1.00 26.91 918 THR A O 1
ATOM 7227 N N . ASP A 1 919 ? -36.760 23.934 67.064 1.00 25.73 919 ASP A N 1
ATOM 7228 C CA . ASP A 1 919 ? -37.707 25.001 67.422 1.00 25.73 919 ASP A CA 1
ATOM 7229 C C . ASP A 1 919 ? -37.119 26.419 67.279 1.00 25.73 919 ASP A C 1
ATOM 7231 O O . ASP A 1 919 ? -36.002 26.708 67.694 1.00 25.73 919 ASP A O 1
ATOM 7235 N N . LEU A 1 920 ? -37.977 27.288 66.737 1.00 25.61 920 LEU A N 1
ATOM 7236 C CA . LEU A 1 920 ? -38.190 28.700 67.073 1.00 25.61 920 LEU A CA 1
ATOM 7237 C C . LEU A 1 920 ? -37.078 29.754 66.854 1.00 25.61 920 LEU A C 1
ATOM 7239 O O . LEU A 1 920 ? -36.144 29.920 67.627 1.00 25.61 920 LEU A O 1
ATOM 7243 N N . ASN A 1 921 ? -37.451 30.657 65.942 1.00 25.16 921 ASN A N 1
ATOM 7244 C CA . ASN A 1 921 ? -37.551 32.106 66.141 1.00 25.16 921 ASN A CA 1
ATOM 7245 C C . ASN A 1 921 ? -36.359 33.046 65.880 1.00 25.16 921 ASN A C 1
ATOM 7247 O O . ASN A 1 921 ? -35.323 33.026 66.529 1.00 25.16 921 ASN A O 1
ATOM 7251 N N . HIS A 1 922 ? -36.740 34.049 65.081 1.00 26.33 922 HIS A N 1
ATOM 7252 C CA . HIS A 1 922 ? -36.467 35.478 65.221 1.00 26.33 922 HIS A CA 1
ATOM 7253 C C . HIS A 1 922 ? -35.225 36.095 64.548 1.00 26.33 922 HIS A C 1
ATOM 7255 O O . HIS A 1 922 ? -34.102 36.041 65.029 1.00 26.33 922 HIS A O 1
ATOM 7261 N N . THR A 1 923 ? -35.574 36.864 63.503 1.00 25.00 923 THR A N 1
ATOM 7262 C CA . THR A 1 923 ? -35.205 38.272 63.238 1.00 25.00 923 THR A CA 1
ATOM 7263 C C . THR A 1 923 ? -33.791 38.578 62.764 1.00 25.00 923 THR A C 1
ATOM 7265 O O . THR A 1 923 ? -32.831 38.488 63.513 1.00 25.00 923 THR A O 1
ATOM 7268 N N . SER A 1 924 ? -33.738 39.099 61.529 1.00 25.12 924 SER A N 1
ATOM 7269 C CA . SER A 1 924 ? -33.321 40.480 61.188 1.00 25.12 924 SER A CA 1
ATOM 7270 C C . SER A 1 924 ? -31.810 40.602 61.020 1.00 25.12 924 SER A C 1
ATOM 7272 O O . SER A 1 924 ? -31.068 40.010 61.782 1.00 25.12 924 SER A O 1
ATOM 7274 N N . SER A 1 925 ? -31.232 41.376 60.121 1.00 25.97 925 SER A N 1
ATOM 7275 C CA . SER A 1 925 ? -31.643 42.272 59.040 1.00 25.97 925 SER A CA 1
ATOM 7276 C C . SER A 1 925 ? -30.322 42.877 58.532 1.00 25.97 925 SER A C 1
ATOM 7278 O O . SER A 1 925 ? -29.331 42.838 59.262 1.00 25.97 925 SER A O 1
ATOM 7280 N N . ASN A 1 926 ? -30.376 43.554 57.386 1.00 26.64 926 ASN A N 1
ATOM 7281 C CA . ASN A 1 926 ? -29.415 44.563 56.911 1.00 26.64 926 ASN A CA 1
ATOM 7282 C C . ASN A 1 926 ? -28.182 43.979 56.209 1.00 26.64 926 ASN A C 1
ATOM 7284 O O . ASN A 1 926 ? -27.420 43.201 56.771 1.00 26.64 926 ASN A O 1
ATOM 7288 N N . ASP A 1 927 ? -28.098 44.167 54.890 1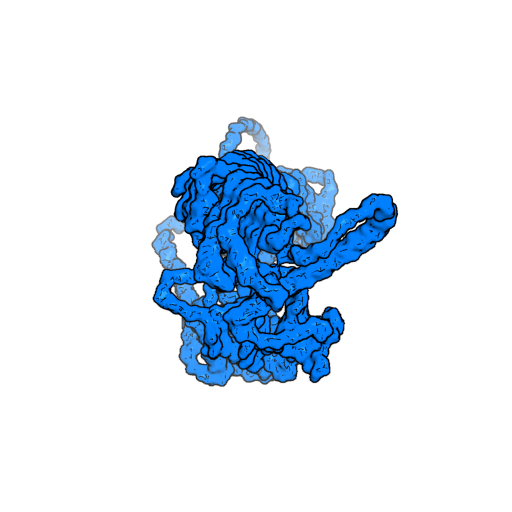.00 25.80 927 ASP A N 1
ATOM 7289 C CA . ASP A 1 927 ? -27.621 45.392 54.209 1.00 25.80 927 ASP A CA 1
ATOM 7290 C C . ASP A 1 927 ? -26.121 45.563 54.440 1.00 25.80 927 ASP A C 1
ATOM 7292 O O . ASP A 1 927 ? -25.637 45.461 55.557 1.00 25.80 927 ASP A O 1
ATOM 7296 N N . ALA A 1 928 ? -25.288 45.944 53.494 1.00 25.30 928 ALA A N 1
ATOM 7297 C CA . ALA A 1 928 ? -25.302 46.141 52.055 1.00 25.30 928 ALA A CA 1
ATOM 7298 C C . ALA A 1 928 ? -23.890 46.701 51.797 1.00 25.30 928 ALA A C 1
ATOM 7300 O O . ALA A 1 928 ? -23.339 47.347 52.688 1.00 25.30 928 ALA A O 1
ATOM 7301 N N . GLN A 1 929 ? -23.391 46.593 50.560 1.00 25.19 929 GLN A N 1
ATOM 7302 C CA . GLN A 1 929 ? -22.392 47.523 49.999 1.00 25.19 929 GLN A CA 1
ATOM 7303 C C . GLN A 1 929 ? -20.968 47.453 50.618 1.00 25.19 929 GLN A C 1
ATOM 7305 O O . GLN A 1 929 ? -20.774 47.259 51.802 1.00 25.19 929 GLN A O 1
ATOM 7310 N N . SER A 1 930 ? -19.858 47.641 49.910 1.00 25.00 930 SER A N 1
ATOM 7311 C CA . SER A 1 930 ? -19.548 48.048 48.541 1.00 25.00 930 SER A CA 1
ATOM 7312 C C . SER A 1 930 ? -18.003 48.012 48.401 1.00 25.00 930 SER A C 1
ATOM 7314 O O . SER A 1 930 ? -17.299 47.801 49.387 1.00 25.00 930 SER A O 1
ATOM 7316 N N . ILE A 1 931 ? -17.514 48.352 47.201 1.00 25.17 931 ILE A N 1
ATOM 7317 C CA . ILE A 1 931 ? -16.174 48.901 46.883 1.00 25.17 931 ILE A CA 1
ATOM 7318 C C . ILE A 1 931 ? -15.056 47.837 46.736 1.00 25.17 931 ILE A C 1
ATOM 7320 O O . ILE A 1 931 ? -14.612 47.253 47.712 1.00 25.17 931 ILE A O 1
ATOM 7324 N N . MET A 1 932 ? -14.662 47.409 45.524 1.00 23.27 932 MET A N 1
ATOM 7325 C CA . MET A 1 932 ? -13.955 48.111 44.423 1.00 23.27 932 MET A CA 1
ATOM 7326 C C . MET A 1 932 ? -12.439 48.245 44.673 1.00 23.27 932 MET A C 1
ATOM 7328 O O . MET A 1 932 ? -12.038 48.971 45.571 1.00 23.27 932 MET A O 1
ATOM 7332 N N . GLN A 1 933 ? -11.631 47.581 43.829 1.00 25.16 933 GLN A N 1
ATOM 7333 C CA . GLN A 1 933 ? -10.350 48.011 43.212 1.00 25.16 933 GLN A CA 1
ATOM 7334 C C . GLN A 1 933 ? -9.551 46.770 42.763 1.00 25.16 933 GLN A C 1
ATOM 7336 O O . GLN A 1 933 ? -9.198 45.914 43.562 1.00 25.16 933 GLN A O 1
ATOM 7341 N N . MET A 1 934 ? -9.439 46.530 41.452 1.00 22.52 934 MET A N 1
ATOM 7342 C CA . MET A 1 934 ? -8.291 46.923 40.612 1.00 22.52 934 MET A CA 1
ATOM 7343 C C . MET A 1 934 ? -6.932 46.417 41.129 1.00 22.52 934 MET A C 1
ATOM 7345 O O . MET A 1 934 ? -6.305 47.054 41.964 1.00 22.52 934 MET A O 1
ATOM 7349 N N . SER A 1 935 ? -6.371 45.381 40.501 1.00 24.02 935 SER A N 1
ATOM 7350 C CA . SER A 1 935 ? -5.377 45.552 39.423 1.00 24.02 935 SER A CA 1
ATOM 7351 C C . SER A 1 935 ? -4.573 44.266 39.162 1.00 24.02 935 SER A C 1
ATOM 7353 O O . SER A 1 935 ? -4.059 43.627 40.068 1.00 24.02 935 SER A O 1
ATOM 7355 N N . VAL A 1 936 ? -4.492 43.928 37.872 1.00 25.05 936 VAL A N 1
ATOM 7356 C CA . VAL A 1 936 ? -3.299 43.493 37.127 1.00 25.05 936 VAL A CA 1
ATOM 7357 C C . VAL A 1 936 ? -2.408 42.406 37.749 1.00 25.05 936 VAL A C 1
ATOM 7359 O O . VAL A 1 936 ? -1.574 42.681 38.600 1.00 25.05 936 VAL A O 1
ATOM 7362 N N . THR A 1 937 ? -2.430 41.210 37.154 1.00 26.45 937 THR A N 1
ATOM 7363 C CA . THR A 1 937 ? -1.250 40.596 36.498 1.00 26.45 937 THR A CA 1
ATOM 7364 C C . THR A 1 937 ? -1.656 39.319 35.743 1.00 26.45 937 THR A C 1
ATOM 7366 O O . THR A 1 937 ? -2.059 38.323 36.330 1.00 26.45 937 THR A O 1
ATOM 7369 N N . LYS A 1 938 ? -1.549 39.354 34.408 1.00 25.72 938 LYS A N 1
ATOM 7370 C CA . LYS A 1 938 ? -1.344 38.159 33.561 1.00 25.72 938 LYS A CA 1
ATOM 7371 C C . LYS A 1 938 ? 0.098 37.646 33.780 1.00 25.72 938 LYS A C 1
ATOM 7373 O O . LYS A 1 938 ? 0.930 38.435 34.226 1.00 25.72 938 LYS A O 1
ATOM 7378 N N . PRO A 1 939 ? 0.511 36.512 33.196 1.00 30.39 939 PRO A N 1
ATOM 7379 C CA . PRO A 1 939 ? -0.107 35.188 33.147 1.00 30.39 939 PRO A CA 1
ATOM 7380 C C . PRO A 1 939 ? 0.893 34.117 33.644 1.00 30.39 939 PRO A C 1
ATOM 7382 O O . PRO A 1 939 ? 2.104 34.352 33.673 1.00 30.39 939 PRO A O 1
ATOM 7385 N N . ARG A 1 940 ? 0.418 32.907 33.930 1.00 27.30 940 ARG A N 1
ATOM 7386 C CA . ARG A 1 940 ? 1.150 31.677 33.613 1.00 27.30 940 ARG A CA 1
ATOM 7387 C C . ARG A 1 940 ? 0.177 30.535 33.425 1.00 27.30 940 ARG A C 1
ATOM 7389 O O . ARG A 1 940 ? -0.776 30.478 34.229 1.00 27.30 940 ARG A O 1
#

Organism: NCBI:txid41844

Sequence (940 aa):
MTVSRLNFGGNASEPPLRYPSDMHDRLWYPAGPDDTTQPNTFKPVVRTKDRDVGGNENWDYPAEVELTAWEGRNAKVNITFTFNVSASRALRPIPTFYLSLKFLDVNSQAGRYESVYLDDEGSEVAWGEEVHLQYPLGSTWWNYNQIFDGGSPIFIVTPNTSVTPPTSAMISGCEVLGEFEAETQRTLQADVITIKNFTDSLGEYVDIFVDTAGDPCLPAPWNWIVCSIESPPRITQINITSIGASGTVPSEFGTLDRLTALDISNNSFRGELPQSLASIRTLRELNCANNKLFGVLPEFKENTSLLNLEILSLRNNTFTGNLSSLFSALGPKSAISKIYLGYNNFTGTLPKEIGALKNLQVLDLSWNNLTLTKGENVIDKLINSSTHLKTLNLQGNHFMGAVPAEIWTSGSLETVDLSDNQFETLNLTAWCSIVEKGGKEGLSAFKQKVNLRNNSIKNVLFPCQDVINKLRSPKDTDSWIQLNSASAGFILLRNNDYCKDIGSNPNRARRYICRATPYENFWNFNKSENKKVIIIASVICGVFVLLTACILLVVVRRMWKRMKDLRKIQEALAREDVRPPFFKYDELKSASGDFSEENKLGQGAFGAVYKAVLPDKSIVAVKLLEPTDQNITDFLNEMVLITGIKHKHLIQLKGCCVRDRKRLLVYEYAENKNLADALWGLERTYGLNWDQRFKICLGVAKGLCYLHEELQPKIIHRDIKAQNILLDKNWEPKIADFGLALPMQEQSTSGSTQVATRIGGTLGYFSPEYATSGKVTEKLDVYSFGILVLEILAGRKCIDLSLTYAPEQIYLKDWAFHKYTEGKILDIVEKGVMATGSTDQILGVVKTALSCLQENHEKRPCMSQVVNMLVGQSPDDVALDIIGQLKDQERMYQGLFDASFKGNKGTQDLRHGLLQSTDLNHTSSNDAQSIMQMSVTKPR